Protein AF-0000000075085762 (afdb_homodimer)

Solvent-accessible surface area (backbone atoms only — not comparable to full-atom values): 64607 Å² total; per-residue (Å²): 106,66,66,58,50,53,51,48,52,53,48,61,68,58,57,70,64,73,89,69,74,92,64,74,50,58,48,59,54,50,67,50,74,72,53,46,46,66,40,65,56,67,50,30,44,41,27,90,75,15,29,37,35,34,34,31,28,39,56,43,64,72,55,98,37,72,65,52,53,49,32,52,58,53,31,68,40,61,50,31,54,60,59,47,38,36,37,41,31,42,32,41,41,76,78,38,51,82,57,89,57,84,54,64,70,58,37,50,29,50,45,49,23,55,62,26,46,79,70,47,28,38,38,41,72,70,44,78,65,50,72,46,38,16,68,57,52,52,39,50,73,76,53,60,73,78,78,54,67,70,45,50,51,50,50,50,51,51,48,50,46,50,51,45,28,52,51,8,29,50,48,36,66,73,56,74,68,59,68,95,45,69,53,47,38,28,9,47,66,60,34,48,50,59,50,64,56,74,62,79,86,52,61,65,75,62,50,46,48,38,36,54,26,22,48,48,40,51,51,50,51,52,49,45,34,43,51,36,46,44,48,58,55,44,46,61,32,68,42,59,62,52,58,34,56,48,70,65,34,57,74,46,21,58,52,55,41,34,62,48,54,58,37,47,52,42,16,49,54,28,19,53,51,36,37,52,49,53,60,51,41,73,81,35,83,63,55,76,81,49,48,66,56,55,48,50,52,50,47,38,50,47,44,56,48,50,48,50,49,49,49,38,37,34,51,49,48,60,72,73,61,52,48,76,49,25,56,58,57,43,38,54,32,17,52,32,24,50,75,44,43,71,33,56,76,67,44,42,41,34,76,50,62,44,73,61,55,40,61,87,63,52,34,51,63,19,30,51,51,54,47,45,52,54,47,50,54,51,46,45,50,46,51,37,49,39,70,74,44,65,88,48,76,62,52,57,40,52,50,32,52,50,49,22,51,48,37,22,48,46,44,15,50,51,17,51,74,71,66,34,52,47,60,65,73,59,69,28,52,52,36,42,38,55,70,46,60,86,38,60,30,50,38,67,32,69,39,25,50,68,60,45,42,23,18,32,32,47,9,34,29,50,17,50,50,53,49,49,37,62,73,69,65,59,55,58,74,72,41,90,58,22,67,59,50,48,50,49,42,67,40,30,66,58,50,52,52,47,58,28,41,44,46,62,63,51,55,76,52,76,49,59,70,56,33,9,50,45,53,25,39,55,51,41,51,51,27,49,47,52,47,48,36,50,52,35,47,56,50,70,50,80,51,72,65,48,55,61,20,39,36,71,80,27,46,45,56,26,71,30,45,66,40,26,60,62,43,30,61,60,49,40,48,52,63,60,30,48,37,66,58,61,41,61,70,47,73,66,49,31,50,33,48,19,48,26,28,51,54,52,20,52,59,56,14,47,58,45,36,36,59,39,23,52,19,47,33,46,39,52,49,52,56,47,50,56,48,54,60,66,72,96,107,66,66,59,49,53,52,47,52,53,47,60,70,59,56,71,60,72,88,67,75,91,66,75,51,58,49,59,55,51,68,51,75,72,54,46,48,66,41,65,57,69,50,29,45,40,26,90,75,15,29,37,35,34,34,32,28,38,57,43,64,72,53,98,37,70,66,52,54,49,31,51,58,52,30,67,39,62,49,30,54,59,60,47,37,36,36,41,30,42,32,40,42,75,78,38,52,83,58,88,57,83,54,63,69,58,37,48,31,51,44,50,23,56,61,26,46,79,71,47,29,37,38,40,72,69,44,79,65,49,72,47,37,15,67,57,54,52,41,50,73,75,52,60,73,78,78,53,68,69,46,50,51,50,50,50,51,51,49,49,45,51,50,44,29,51,52,8,29,50,49,36,66,73,56,73,68,60,67,96,44,68,53,47,37,28,9,47,67,60,32,48,50,60,49,66,55,74,65,79,87,52,61,66,75,61,52,46,48,38,37,55,27,21,48,48,41,53,51,50,51,52,50,44,34,42,51,35,46,46,47,56,56,45,46,61,32,65,42,59,62,52,57,33,55,48,68,65,33,58,73,45,21,60,51,56,41,34,62,49,55,57,36,45,53,44,16,49,54,29,19,53,50,36,35,52,48,54,60,50,41,72,82,34,83,64,53,76,82,47,49,66,55,55,48,49,52,49,46,38,49,47,45,55,48,50,47,52,49,47,48,39,37,34,51,50,48,62,72,73,60,51,50,77,48,26,57,57,56,42,38,55,32,17,53,31,24,50,74,43,41,70,33,55,75,66,44,40,41,36,76,50,62,43,72,62,55,41,60,89,64,52,34,51,63,20,30,52,51,57,49,45,52,51,48,51,54,50,46,47,50,48,51,37,49,41,70,72,44,64,90,49,76,59,52,59,42,52,49,30,50,50,50,23,50,48,36,22,48,48,45,16,49,49,17,49,75,70,66,32,53,48,60,64,73,58,69,26,52,52,35,42,37,56,72,44,60,87,37,60,30,49,38,68,32,68,38,25,52,67,59,46,42,23,18,31,32,48,9,34,29,50,16,50,50,53,50,49,38,61,73,68,65,60,55,59,74,70,42,91,60,23,68,59,50,48,51,50,41,68,40,29,66,58,49,51,52,48,59,29,41,43,45,62,64,51,54,75,52,75,50,59,70,56,32,10,49,45,51,24,39,55,50,42,51,51,26,49,46,51,47,49,36,50,52,34,50,56,49,70,51,83,51,72,64,48,55,61,21,39,37,72,80,26,47,45,55,27,72,28,46,64,40,26,61,62,42,31,60,60,48,42,47,52,64,60,31,47,37,66,59,59,42,61,70,48,74,64,50,31,48,34,46,19,46,26,28,50,52,53,19,52,60,58,13,48,58,43,35,34,61,39,24,51,18,47,32,46,37,52,50,53,56,48,49,56,48,54,60,65,71,97

Organism: Spodoptera litura (NCBI:txid69820)

Foldseek 3Di:
DLVVLVVVVVVVQPPDQPPDDCPDDPVLVVPQDFQEEADQPVVQLQDAFWKKWKAKKAKDALDPAPNVVVQCVQCPDLQDANSRMHIYIDRLCPQPVVDPDPDPVVSVLVSVQVVQVVRRMGIGTDTTLDMDHSVNVVCCVPPPPDADPLQVVLVVVVVVLVVLLVQLQVQCVVVVDDDPDLSVLQHLVVLVCVLQPDCPVDDVLVLLLLLVLLLLLVLLLLVLLLLLQLVLLQDFARCCVVSSVCVSRLVCLCNQLVLLVVLLVLLQLLLVVLQVVLVVCVVPPQDCVCLVVQLVLLCLQQVFLQLSLLSCLQGPLLVPFDADCSCSPSVQLNVLSVVCVVCLNVLNCLVPPVLSDNQPLSLSSSLSSVLSSVSNVLSSVVSNVCVVPVPCLCVSLVVLVVVLLVLLVVQLVVCLVVVAFDSLLNVHSNCSNSPNRPPCNCSPQVSHNSNSNSSSSSSSSLSSVLVVCVVVVDQCCPDPCNVVLLVLLSCLVSVLVCLSSCSSVLSPDRDSSSRSNCSSCSSNVNSNSSSSNSSCSSRDRDDPSSVSSSDSVSSSVSLLSSQLSSCLSSLLCNVQRNDHTHHHDDPVSSVVSSVVSNVVSSVRSSCCCSSTNSSSSSSSVVVVVVVVVVVD/DLVVLVVVVVVLQPPDQPPDDDPDDPVLVVPQDFQEEADQPVVQLQDAFWKKWWAKKAKDALDPAPNVVVQCVQCPDQQDANSRMHIYIDRLCPQPVVDPDPDNVVSVLVSVQVVQVVRRMGIGTDTTLDMDHSVNVVCCVPPPPDADPLQVVLVVVVVVLVVLLVQLQVQCVVVVDDDPDLSVLQHLVVLVCVLQPDCPVDDLLVLLLLLVLLLLLVLLLLVLLLLLQLVLLQDFARCCVVSSVCLSRLVCLCNQLVLLVVLLVLLSLLLVVLQVVLVVCVVPPQDCVCLVVQLVLLCLQQVFLQLSLLSCLQGPLLVPADADCSCSPSVQLNVLSVVCVVCLNVLCCLVPPVLSDNFPLSLSSSLSSVLSSVSNVLSSVLSNVCVVPVPCLCVSLVVLLVVLLVLLVVQLVVCLVVVAFDSLQNVHSNCSNSPNRPPCNCSPQVSHNSNSNSSSSSSSSLSSVLNVCVVVVDQLCPDPCNVVLLVLLSCLVSVLVCLSSCSSVLSPDRDSSSRSNCSSCSSNVNSNSSSSNSSCSSRDRDDPSSVSSSDSVSSSVSLLSSQLSSCLSSLLCNVQRNDHTHHHDDPVSSVVSSVVSSVVSSVRSSCCCSSTNSSSSSSSVVVVVVVVVVVD

Nearest PDB structures (foldseek):
  6nph-assembly1_A  TM=1.763E-01  e=8.786E-01  Danio rerio
  6npl-assembly1_B  TM=1.711E-01  e=2.433E+00  Danio rerio
  7mjp-assembly1_E  TM=1.391E-01  e=3.370E+00  Rattus norvegicus
  6nph-assembly1_A  TM=1.916E-01  e=1.411E+00  Danio rerio
  6npl-assembly1_B  TM=1.945E-01  e=3.857E+00  Danio rerio

Secondary structure (DSSP, 8-state):
-HHHHHHHHHHHHH------S-PPPHHHHTTSPPSEEE--HHHHHHSTT-EEEEEEEEEEESSS-HHHHHHHHHHHSTTS--TTEEEEEEEHHHHSTT----SHHHHHHHHHHHHHHTTTEEEEEEEEEEEEEHHHHHHHHHS--PPPHHHHHHHHHHHHHHHHHHHHHHHHHHHSS--S-TTGGG-HHHHHHHHH---TTS-HHHHTTHHHHHHHHHHHHHHHHHHHHHHHHHS-BS-HHHHHHHTTSGGGHHHHSGGGGHHHHHHHHHHHHHHHHHHHHHHS---GGGHHHHHHHHHHHHHHHHHHHHHHHHHTGGGS--STTHIIIIIHHHHHHHHTHHHHHTT-TTTSSTTS-SSGGGHHHHHHHHHHHHHHHHHHHHHHHHHH-TT-THHHHHHHHHHHHHHHHHHHHHHHHHT---GGGT--HHHHTTTTTT-HHIIIIITSGGGGHHHHHHHHHHHHHHHHHHHHT--GGGSTTHHHHHHHHHHHHHHHHHHHHTHHHHTT---HHHHHHHHHHHHHHHHHHHHHHHHHHHTT---HHHHHHT-TTHHHHHHTHHHHHHHHHHHHHHHHHT-SSPBPP-HHHHHHHHHHHHHHHHHHHHHHIIIIIHHHHHHHHHHHHHHHHHH-/-HHHHHHHHHHHHHS-----S-PPPHHHHTTSPPSEEE--HHHHHHSTT-EEEEEEEEEEESSS-HHHHHHHHHHHSTTS--TTEEEEEEEHHHHSTT----SHHHHHHHHHHHHHHTTTEEEEEEEEEEEEEHHHHHHHHHS--PPPHHHHHHHHHHHHHHHHHHHHHHHHHHHSS--S-TTGGG-HHHHHHHHH---TTS-HHHHTTHHHHHHHHHHHHHHHHHHHHHHHHHS-BS-HHHHHHHTTSGGGHHHHTGGGGHHHHHHHHHHHHHHHHHHHHHHS---GGGHHHHHHHHHHHHHHHHHHHHHHHHHTGGGS--STTHIIIIIHHHHHHHHTHHHHHTT-TTTSSTTS-SSGGGHHHHHHHHHHHHHHHHHHHHHHHHHH-TT-THHHHHHHHHHHHHHHHHHHHHHHHHT---GGGT--HHHHTTTTTT-HHIIIIITSGGGGHHHHHHHHHHHHHHHHHHHHT--GGGSTTHHHHHHHHHHHHHHHHHHHHTHHHHTT---HHHHHHHHHHHHHHHHHHHHHHHHHHHTT---HHHHHHT-TTHHHHHHTHHHHHHHHHHHHHHHHHT-SSPBPP-HHHHHHHHHHHHHHHHHHHHHHIIIIIHHHHHHHHHHHHHHHHHH-

Sequence (1264 aa):
MTRRVLSALLLLLTTSAPALARDVTDAEYARFPRLYHLDDYSSCLAREGGLYCLGSFHLAPLADNTLYSMLEEYSKEPHHFNRTQLHRGYCVSSRCGALGERNVSRRFERCAAQWARRRGLRAALARLHYCRSHAQHVARGRSPEPLDIPQRLFLYVLAGLLALNVLGTAYDVVTDDPKKNWLSSWSMRSNWRRLTATHEDGDPRLSSLSPVQGLRVLLMVLTMATHSACIQVMLYVYNPRWIEQISRHPILMLFLNGTSVVQIFVMLSNFLLGYNLLLYVKDHKPSFSLLPYIIIKRIARISPVYLVVVGYAATWWPRSGAGPLWVAFTGAESAACRRKFWTHVLFVNNLVDPGDICLVQTWFPAVDTQLHVVSAALCLWLARQRARRPARPARAARLLALLAAAASALVGGLAYIFRWESIVYYAYPKNLNTMYKDIPSFSWLYQAPWGSLAACLIGLLLAFVHFEIQESGVKVTSLKWAPWLRRLYSASPALIVSWILAGTWLRGYSEPWFTALYVALERPVLSLLAAGMLLGMINGFEGCLKHVLAWRGWRAMGRMSLSVLMVHWCINVNIAASRLQPTTASLLSVVVDAVATSFCSYMVAVPLTIMVEMPVQRVVTSLIVNRVTKQSMTRRVLSALLLLLTTSAPALARDVTDAEYARFPRLYHLDDYSSCLAREGGLYCLGSFHLAPLADNTLYSMLEEYSKEPHHFNRTQLHRGYCVSSRCGALGERNVSRRFERCAAQWARRRGLRAALARLHYCRSHAQHVARGRSPEPLDIPQRLFLYVLAGLLALNVLGTAYDVVTDDPKKNWLSSWSMRSNWRRLTATHEDGDPRLSSLSPVQGLRVLLMVLTMATHSACIQVMLYVYNPRWIEQISRHPILMLFLNGTSVVQIFVMLSNFLLGYNLLLYVKDHKPSFSLLPYIIIKRIARISPVYLVVVGYAATWWPRSGAGPLWVAFTGAESAACRRKFWTHVLFVNNLVDPGDICLVQTWFPAVDTQLHVVSAALCLWLARQRARRPARPARAARLLALLAAAASALVGGLAYIFRWESIVYYAYPKNLNTMYKDIPSFSWLYQAPWGSLAACLIGLLLAFVHFEIQESGVKVTSLKWAPWLRRLYSASPALIVSWILAGTWLRGYSEPWFTALYVALERPVLSLLAAGMLLGMINGFEGCLKHVLAWRGWRAMGRMSLSVLMVHWCINVNIAASRLQPTTASLLSVVVDAVATSFCSYMVAVPLTIMVEMPVQRVVTSLIVNRVTKQS

pLDDT: mean 90.11, std 11.72, range [32.22, 98.62]

InterPro domains:
  IPR052728 Oxygen and lipid transport regulator [PTHR11161] (34-630)

Radius of gyration: 33.01 Å; Cα contacts (8 Å, |Δi|>4): 1784; chains: 2; bounding box: 83×89×75 Å

Structure (mmCIF, N/CA/C/O backbone):
data_AF-0000000075085762-model_v1
#
loop_
_entity.id
_entity.type
_entity.pdbx_description
1 polymer 'O-acyltransferase like protein-like'
#
loop_
_atom_site.group_PDB
_atom_site.id
_atom_site.type_symbol
_atom_site.label_atom_id
_atom_site.label_alt_id
_atom_site.label_comp_id
_atom_site.label_asym_id
_atom_site.label_entity_id
_atom_site.label_seq_id
_atom_site.pdbx_PDB_ins_code
_atom_site.Cartn_x
_atom_site.Cartn_y
_atom_site.Cartn_z
_atom_site.occupancy
_atom_site.B_iso_or_equiv
_atom_site.auth_seq_id
_atom_site.auth_comp_id
_atom_site.auth_asym_id
_atom_site.auth_atom_id
_atom_site.pdbx_PDB_model_num
ATOM 1 N N . MET A 1 1 ? -5.938 1.459 35.219 1 32.22 1 MET A N 1
ATOM 2 C CA . MET A 1 1 ? -7.004 0.732 34.531 1 32.22 1 MET A CA 1
ATOM 3 C C . MET A 1 1 ? -6.73 0.624 33.031 1 32.22 1 MET A C 1
ATOM 5 O O . MET A 1 1 ? -6.906 -0.441 32.438 1 32.22 1 MET A O 1
ATOM 9 N N . THR A 1 2 ? -6.176 1.68 32.531 1 37.25 2 THR A N 1
ATOM 10 C CA . THR A 1 2 ? -5.863 1.665 31.109 1 37.25 2 THR A CA 1
ATOM 11 C C . THR A 1 2 ? -4.75 0.663 30.812 1 37.25 2 THR A C 1
ATOM 13 O O . THR A 1 2 ? -4.793 -0.034 29.797 1 37.25 2 THR A O 1
ATOM 16 N N . ARG A 1 3 ? -3.838 0.579 31.719 1 44.25 3 ARG A N 1
ATOM 17 C CA . ARG A 1 3 ? -2.73 -0.355 31.547 1 44.25 3 ARG A CA 1
ATOM 18 C C . ARG A 1 3 ? -3.223 -1.799 31.562 1 44.25 3 ARG A C 1
ATOM 20 O O . ARG A 1 3 ? -2.717 -2.648 30.828 1 44.25 3 ARG A O 1
ATOM 27 N N . ARG A 1 4 ? -4.145 -2.006 32.5 1 44.69 4 ARG A N 1
ATOM 28 C CA . ARG A 1 4 ? -4.633 -3.369 32.656 1 44.69 4 ARG A CA 1
ATOM 29 C C . ARG A 1 4 ? -5.48 -3.805 31.469 1 44.69 4 ARG A C 1
ATOM 31 O O . ARG A 1 4 ? -5.465 -4.977 31.094 1 44.69 4 ARG A O 1
ATOM 38 N N . VAL A 1 5 ? -6.039 -2.861 30.906 1 44.41 5 VAL A N 1
ATOM 39 C CA . VAL A 1 5 ? -6.898 -3.191 29.781 1 44.41 5 VAL A CA 1
ATOM 40 C C . VAL A 1 5 ? -6.047 -3.506 28.547 1 44.41 5 VAL A C 1
ATOM 42 O O . VAL A 1 5 ? -6.316 -4.473 27.828 1 44.41 5 VAL A O 1
ATOM 45 N N . LEU A 1 6 ? -4.977 -2.793 28.359 1 44.12 6 LEU A N 1
ATOM 46 C CA . LEU A 1 6 ? -4.102 -3.064 27.234 1 44.12 6 LEU A CA 1
ATOM 47 C C . LEU A 1 6 ? -3.406 -4.41 27.391 1 44.12 6 LEU A C 1
ATOM 49 O O . LEU A 1 6 ? -3.268 -5.16 26.422 1 44.12 6 LEU A O 1
ATOM 53 N N . SER A 1 7 ? -2.98 -4.715 28.609 1 44.16 7 SER A N 1
ATOM 54 C CA . SER A 1 7 ? -2.361 -6.012 28.859 1 44.16 7 SER A CA 1
ATOM 55 C C . SER A 1 7 ? -3.352 -7.148 28.656 1 44.16 7 SER A C 1
ATOM 57 O O . SER A 1 7 ? -2.992 -8.203 28.125 1 44.16 7 SER A O 1
ATOM 59 N N . ALA A 1 8 ? -4.57 -6.906 29.031 1 44.94 8 ALA A N 1
ATOM 60 C CA . ALA A 1 8 ? -5.586 -7.941 28.828 1 44.94 8 ALA A CA 1
ATOM 61 C C . ALA A 1 8 ? -5.887 -8.133 27.344 1 44.94 8 ALA A C 1
ATOM 63 O O . ALA A 1 8 ? -6.086 -9.258 26.891 1 44.94 8 ALA A O 1
ATOM 64 N N . LEU A 1 9 ? -5.836 -7.094 26.688 1 45 9 LEU A N 1
ATOM 65 C CA . LEU A 1 9 ? -6.047 -7.18 25.234 1 45 9 LEU A CA 1
ATOM 66 C C . LEU A 1 9 ? -4.902 -7.934 24.562 1 45 9 LEU A C 1
ATOM 68 O O . LEU A 1 9 ? -5.133 -8.75 23.672 1 45 9 LEU A O 1
ATOM 72 N N . LEU A 1 10 ? -3.715 -7.688 25.031 1 45.5 10 LEU A N 1
ATOM 73 C CA . LEU A 1 10 ? -2.568 -8.422 24.516 1 45.5 10 LEU A CA 1
ATOM 74 C C . LEU A 1 10 ? -2.652 -9.898 24.891 1 45.5 10 LEU A C 1
ATOM 76 O O . LEU A 1 10 ? -2.307 -10.773 24.094 1 45.5 10 LEU A O 1
ATOM 80 N N . LEU A 1 11 ? -3.107 -10.133 26.062 1 44.19 11 LEU A N 1
ATOM 81 C CA . LEU A 1 11 ? -3.254 -11.523 26.484 1 44.19 11 LEU A CA 1
ATOM 82 C C . LEU A 1 11 ? -4.328 -12.234 25.672 1 44.19 11 LEU A C 1
ATOM 84 O O . LEU A 1 11 ? -4.199 -13.422 25.359 1 44.19 11 LEU A O 1
ATOM 88 N N . LEU A 1 12 ? -5.359 -11.539 25.453 1 44.88 12 LEU A N 1
ATOM 89 C CA . LEU A 1 12 ? -6.422 -12.148 24.672 1 44.88 12 LEU A CA 1
ATOM 90 C C . LEU A 1 12 ? -5.938 -12.469 23.266 1 44.88 12 LEU A C 1
ATOM 92 O O . LEU A 1 12 ? -6.418 -13.422 22.641 1 44.88 12 LEU A O 1
ATOM 96 N N . LEU A 1 13 ? -5.051 -11.688 22.828 1 45.34 13 LEU A N 1
ATOM 97 C CA . LEU A 1 13 ? -4.488 -11.977 21.516 1 45.34 13 LEU A CA 1
ATOM 98 C C . LEU A 1 13 ? -3.645 -13.242 21.547 1 45.34 13 LEU A C 1
ATOM 100 O O . LEU A 1 13 ? -3.383 -13.852 20.5 1 45.34 13 LEU A O 1
ATOM 104 N N . THR A 1 14 ? -3.086 -13.492 22.734 1 43 14 THR A N 1
ATOM 105 C CA . THR A 1 14 ? -2.213 -14.656 22.812 1 43 14 THR A CA 1
ATOM 106 C C . THR A 1 14 ? -3.018 -15.922 23.094 1 43 14 THR A C 1
ATOM 108 O O . THR A 1 14 ? -2.449 -17 23.297 1 43 14 THR A O 1
ATOM 111 N N . THR A 1 15 ? -4.203 -15.789 23.547 1 42.5 15 THR A N 1
ATOM 112 C CA . THR A 1 15 ? -4.809 -17.078 23.859 1 42.5 15 THR A CA 1
ATOM 113 C C . THR A 1 15 ? -4.863 -17.969 22.609 1 42.5 15 THR A C 1
ATOM 115 O O . THR A 1 15 ? -5.301 -17.531 21.547 1 42.5 15 THR A O 1
ATOM 118 N N . SER A 1 16 ? -4.035 -18.922 22.688 1 43.09 16 SER A N 1
ATOM 119 C CA . SER A 1 16 ? -3.936 -20 21.719 1 43.09 16 SER A CA 1
ATOM 120 C C . SER A 1 16 ? -5.305 -20.594 21.406 1 43.09 16 SER A C 1
ATOM 122 O O . SER A 1 16 ? -6.148 -20.719 22.297 1 43.09 16 SER A O 1
ATOM 124 N N . ALA A 1 17 ? -5.746 -20.609 20.188 1 43.66 17 ALA A N 1
ATOM 125 C CA . ALA A 1 17 ? -6.914 -21.281 19.625 1 43.66 17 ALA A CA 1
ATOM 126 C C . ALA A 1 17 ? -7.121 -22.656 20.25 1 43.66 17 ALA A C 1
ATOM 128 O O . ALA A 1 17 ? -6.156 -23.375 20.5 1 43.66 17 ALA A O 1
ATOM 129 N N . PRO A 1 18 ? -8.203 -22.844 20.984 1 39.5 18 PRO A N 1
ATOM 130 C CA . PRO A 1 18 ? -8.438 -24.219 21.453 1 39.5 18 PRO A CA 1
ATOM 131 C C . PRO A 1 18 ? -8.031 -25.266 20.422 1 39.5 18 PRO A C 1
ATOM 133 O O . PRO A 1 18 ? -8.016 -24.984 19.219 1 39.5 18 PRO A O 1
ATOM 136 N N . ALA A 1 19 ? -7.379 -26.359 20.984 1 41.16 19 ALA A N 1
ATOM 137 C CA . ALA A 1 19 ? -7.043 -27.578 20.25 1 41.16 19 ALA A CA 1
ATOM 138 C C . ALA A 1 19 ? -8.188 -28 19.344 1 41.16 19 ALA A C 1
ATOM 140 O O . ALA A 1 19 ? -9.25 -28.422 19.828 1 41.16 19 ALA A O 1
ATOM 141 N N . LEU A 1 20 ? -8.5 -27.359 18.266 1 42.94 20 LEU A N 1
ATOM 142 C CA . LEU A 1 20 ? -9.461 -27.672 17.219 1 42.94 20 LEU A CA 1
ATOM 143 C C . LEU A 1 20 ? -9.555 -29.172 17 1 42.94 20 LEU A C 1
ATOM 145 O O . LEU A 1 20 ? -8.602 -29.906 17.266 1 42.94 20 LEU A O 1
ATOM 149 N N . ALA A 1 21 ? -10.82 -29.656 16.672 1 44.72 21 ALA A N 1
ATOM 150 C CA . ALA A 1 21 ? -11.297 -30.906 16.125 1 44.72 21 ALA A CA 1
ATOM 151 C C . ALA A 1 21 ? -10.266 -31.531 15.18 1 44.72 21 ALA A C 1
ATOM 153 O O . ALA A 1 21 ? -9.406 -30.828 14.641 1 44.72 21 ALA A O 1
ATOM 154 N N . ARG A 1 22 ? -10.266 -32.812 14.938 1 53.59 22 ARG A N 1
ATOM 155 C CA . ARG A 1 22 ? -9.422 -33.719 14.172 1 53.59 22 ARG A CA 1
ATOM 156 C C . ARG A 1 22 ? -9.18 -33.188 12.766 1 53.59 22 ARG A C 1
ATOM 158 O O . ARG A 1 22 ? -10.07 -33.25 11.906 1 53.59 22 ARG A O 1
ATOM 165 N N . ASP A 1 23 ? -8.492 -32.031 12.539 1 69.62 23 ASP A N 1
ATOM 166 C CA . ASP A 1 23 ? -8.039 -31.703 11.188 1 69.62 23 ASP A CA 1
ATOM 167 C C . ASP A 1 23 ? -7.199 -32.812 10.594 1 69.62 23 ASP A C 1
ATOM 169 O O . ASP A 1 23 ? -6.711 -33.688 11.312 1 69.62 23 ASP A O 1
ATOM 173 N N . VAL A 1 24 ? -7.438 -32.938 9.336 1 84.12 24 VAL A N 1
ATOM 174 C CA . VAL A 1 24 ? -6.625 -33.938 8.641 1 84.12 24 VAL A CA 1
ATOM 175 C C . VAL A 1 24 ? -5.145 -33.594 8.805 1 84.12 24 VAL A C 1
ATOM 177 O O . VAL A 1 24 ? -4.789 -32.438 9.047 1 84.12 24 VAL A O 1
ATOM 180 N N . THR A 1 25 ? -4.363 -34.594 8.844 1 85.94 25 THR A N 1
ATOM 181 C CA . THR A 1 25 ? -2.918 -34.375 8.914 1 85.94 25 THR A CA 1
ATOM 182 C C . THR A 1 25 ? -2.408 -33.688 7.656 1 85.94 25 THR A C 1
ATOM 184 O O . THR A 1 25 ? -3.119 -33.594 6.652 1 85.94 25 THR A O 1
ATOM 187 N N . ASP A 1 26 ? -1.279 -33.188 7.715 1 86.94 26 ASP A N 1
ATOM 188 C CA . ASP A 1 26 ? -0.66 -32.531 6.566 1 86.94 26 ASP A CA 1
ATOM 189 C C . ASP A 1 26 ? -0.515 -33.5 5.395 1 86.94 26 ASP A C 1
ATOM 191 O O . ASP A 1 26 ? -0.695 -33.094 4.238 1 86.94 26 ASP A O 1
ATOM 195 N N . ALA A 1 27 ? -0.233 -34.719 5.727 1 86.44 27 ALA A N 1
ATOM 196 C CA . ALA A 1 27 ? -0.051 -35.719 4.691 1 86.44 27 ALA A CA 1
ATOM 197 C C . ALA A 1 27 ? -1.372 -36.062 3.996 1 86.44 27 ALA A C 1
ATOM 199 O O . ALA A 1 27 ? -1.413 -36.219 2.775 1 86.44 27 ALA A O 1
ATOM 200 N N . GLU A 1 28 ? -2.359 -36.125 4.754 1 89.5 28 GLU A N 1
ATOM 201 C CA . GLU A 1 28 ? -3.682 -36.375 4.188 1 89.5 28 GLU A CA 1
ATOM 202 C C . GLU A 1 28 ? -4.152 -35.219 3.332 1 89.5 28 GLU A C 1
ATOM 204 O O . GLU A 1 28 ? -4.703 -35.406 2.248 1 89.5 28 GLU A O 1
ATOM 209 N N . TYR A 1 29 ? -3.945 -34.062 3.84 1 91.88 29 TYR A N 1
ATOM 210 C CA . TYR A 1 29 ? -4.367 -32.875 3.105 1 91.88 29 TYR A CA 1
ATOM 211 C C . TYR A 1 29 ? -3.65 -32.781 1.763 1 91.88 29 TYR A C 1
ATOM 213 O O . TYR A 1 29 ? -4.234 -32.312 0.772 1 91.88 29 TYR A O 1
ATOM 221 N N . ALA A 1 30 ? -2.436 -33.188 1.771 1 89.06 30 ALA A N 1
ATOM 222 C CA . ALA A 1 30 ? -1.622 -33.094 0.561 1 89.06 30 ALA A CA 1
ATOM 223 C C . ALA A 1 30 ? -2.145 -34.031 -0.526 1 89.06 30 ALA A C 1
ATOM 225 O O . ALA A 1 30 ? -1.809 -33.875 -1.702 1 89.06 30 ALA A O 1
ATOM 226 N N . ARG A 1 31 ? -2.969 -34.969 -0.15 1 88.31 31 ARG A N 1
ATOM 227 C CA . ARG A 1 31 ? -3.535 -35.906 -1.121 1 88.31 31 ARG A CA 1
ATOM 228 C C . ARG A 1 31 ? -4.746 -35.281 -1.818 1 88.31 31 ARG A C 1
ATOM 230 O O . ARG A 1 31 ? -5.184 -35.781 -2.859 1 88.31 31 ARG A O 1
ATOM 237 N N . PHE A 1 32 ? -5.297 -34.281 -1.203 1 93.75 32 PHE A N 1
ATOM 238 C CA . PHE A 1 32 ? -6.453 -33.625 -1.812 1 93.75 32 PHE A CA 1
ATOM 239 C C . PHE A 1 32 ? -6.074 -32.969 -3.139 1 93.75 32 PHE A C 1
ATOM 241 O O . PHE A 1 32 ? -4.984 -32.438 -3.273 1 93.75 32 PHE A O 1
ATOM 248 N N . PRO A 1 33 ? -6.969 -33.125 -4.078 1 93.31 33 PRO A N 1
ATOM 249 C CA . PRO A 1 33 ? -6.727 -32.312 -5.27 1 93.31 33 PRO A CA 1
ATOM 250 C C . PRO A 1 33 ? -6.715 -30.797 -4.969 1 93.31 33 PRO A C 1
ATOM 252 O O . PRO A 1 33 ? -7.41 -30.344 -4.059 1 93.31 33 PRO A O 1
ATOM 255 N N . ARG A 1 34 ? -5.988 -30.109 -5.77 1 93.25 34 ARG A N 1
ATOM 256 C CA . ARG A 1 34 ? -5.988 -28.656 -5.613 1 93.25 34 ARG A CA 1
ATOM 257 C C . ARG A 1 34 ? -7.387 -28.094 -5.816 1 93.25 34 ARG A C 1
ATOM 259 O O . ARG A 1 34 ? -8.055 -28.406 -6.801 1 93.25 34 ARG A O 1
ATOM 266 N N . LEU A 1 35 ? -7.758 -27.266 -4.914 1 95.81 35 LEU A N 1
ATOM 267 C CA . LEU A 1 35 ? -9.086 -26.672 -5.004 1 95.81 35 LEU A CA 1
ATOM 268 C C . LEU A 1 35 ? -9.203 -25.781 -6.23 1 95.81 35 LEU A C 1
ATOM 270 O O . LEU A 1 35 ? -10.211 -25.828 -6.945 1 95.81 35 LEU A O 1
ATOM 274 N N . TYR A 1 36 ? -8.195 -24.922 -6.434 1 96.12 36 TYR A N 1
ATOM 275 C CA . TYR A 1 36 ? -8.133 -24 -7.559 1 96.12 36 TYR A CA 1
ATOM 276 C C . TYR A 1 36 ? -6.93 -24.297 -8.445 1 96.12 36 TYR A C 1
ATOM 278 O O . TYR A 1 36 ? -5.824 -24.516 -7.945 1 96.12 36 TYR A O 1
ATOM 286 N N . HIS A 1 37 ? -7.113 -24.359 -9.727 1 95.5 37 HIS A N 1
ATOM 287 C CA . HIS A 1 37 ? -6.016 -24.547 -10.664 1 95.5 37 HIS A CA 1
ATOM 288 C C . HIS A 1 37 ? -6.234 -23.734 -11.938 1 95.5 37 HIS A C 1
ATOM 290 O O . HIS A 1 37 ? -7.34 -23.719 -12.492 1 95.5 37 HIS A O 1
ATOM 296 N N . LEU A 1 38 ? -5.254 -23.047 -12.344 1 95.19 38 LEU A N 1
ATOM 297 C CA . LEU A 1 38 ? -5.27 -22.297 -13.586 1 95.19 38 LEU A CA 1
ATOM 298 C C . LEU A 1 38 ? -4.094 -22.688 -14.477 1 95.19 38 LEU A C 1
ATOM 300 O O . LEU A 1 38 ? -2.941 -22.641 -14.039 1 95.19 38 LEU A O 1
ATOM 304 N N . ASP A 1 39 ? -4.461 -23.141 -15.695 1 95.06 39 ASP A N 1
ATOM 305 C CA . ASP A 1 39 ? -3.408 -23.297 -16.688 1 95.06 39 ASP A CA 1
ATOM 306 C C . ASP A 1 39 ? -2.891 -21.953 -17.172 1 95.06 39 ASP A C 1
ATOM 308 O O . ASP A 1 39 ? -3.393 -20.906 -16.766 1 95.06 39 ASP A O 1
ATOM 312 N N . ASP A 1 40 ? -1.842 -22.016 -17.984 1 92.12 40 ASP A N 1
ATOM 313 C CA . ASP A 1 40 ? -1.248 -20.781 -18.484 1 92.12 40 ASP A CA 1
ATOM 314 C C . ASP A 1 40 ? -2.188 -20.078 -19.469 1 92.12 40 ASP A C 1
ATOM 316 O O . ASP A 1 40 ? -2.229 -20.438 -20.656 1 92.12 40 ASP A O 1
ATOM 320 N N . TYR A 1 41 ? -2.799 -19.047 -19.016 1 93.19 41 TYR A N 1
ATOM 321 C CA . TYR A 1 41 ? -3.826 -18.328 -19.75 1 93.19 41 TYR A CA 1
ATOM 322 C C . TYR A 1 41 ? -3.234 -17.641 -20.969 1 93.19 41 TYR A C 1
ATOM 324 O O . TYR A 1 41 ? -3.746 -17.781 -22.078 1 93.19 41 TYR A O 1
ATOM 332 N N . SER A 1 42 ? -2.166 -16.922 -20.828 1 89.62 42 SER A N 1
ATOM 333 C CA . SER A 1 42 ? -1.555 -16.109 -21.891 1 89.62 42 SER A CA 1
ATOM 334 C C . SER A 1 42 ? -0.979 -17 -22.984 1 89.62 42 SER A C 1
ATOM 336 O O . SER A 1 42 ? -1.183 -16.734 -24.172 1 89.62 42 SER A O 1
ATOM 338 N N . SER A 1 43 ? -0.28 -18.031 -22.609 1 90.69 43 SER A N 1
ATOM 339 C CA . SER A 1 43 ? 0.313 -18.938 -23.594 1 90.69 43 SER A CA 1
ATOM 340 C C . SER A 1 43 ? -0.761 -19.688 -24.375 1 90.69 43 SER A C 1
ATOM 342 O O . SER A 1 43 ? -0.591 -19.953 -25.562 1 90.69 43 SER A O 1
ATOM 344 N N . CYS A 1 44 ? -1.816 -20.016 -23.672 1 94.25 44 CYS A N 1
ATOM 345 C CA . CYS A 1 44 ? -2.912 -20.734 -24.312 1 94.25 44 CYS A CA 1
ATOM 346 C C . CYS A 1 44 ? -3.539 -19.906 -25.422 1 94.25 44 CYS A C 1
ATOM 348 O O . CYS A 1 44 ? -3.723 -20.375 -26.547 1 94.25 44 CYS A O 1
ATOM 350 N N . LEU A 1 45 ? -3.791 -18.672 -25.156 1 93.81 45 LEU A N 1
ATOM 351 C CA . LEU A 1 45 ? -4.535 -17.828 -26.078 1 93.81 45 LEU A CA 1
ATOM 352 C C . LEU A 1 45 ? -3.604 -17.219 -27.125 1 93.81 45 LEU A C 1
ATOM 354 O O . LEU A 1 45 ? -4.062 -16.641 -28.109 1 93.81 45 LEU A O 1
ATOM 358 N N . ALA A 1 46 ? -2.295 -17.359 -26.938 1 91.12 46 ALA A N 1
ATOM 359 C CA . ALA A 1 46 ? -1.32 -16.859 -27.906 1 91.12 46 ALA A CA 1
ATOM 360 C C . ALA A 1 46 ? -1.183 -17.828 -29.078 1 91.12 46 ALA A C 1
ATOM 362 O O . ALA A 1 46 ? -0.749 -17.438 -30.172 1 91.12 46 ALA A O 1
ATOM 363 N N . ARG A 1 47 ? -1.552 -19.094 -28.906 1 91.19 47 ARG A N 1
ATOM 364 C CA . ARG A 1 47 ? -1.394 -20.141 -29.922 1 91.19 47 ARG A CA 1
ATOM 365 C C . ARG A 1 47 ? -2.619 -20.203 -30.828 1 91.19 47 ARG A C 1
ATOM 367 O O . ARG A 1 47 ? -3.75 -20.062 -30.359 1 91.19 47 ARG A O 1
ATOM 374 N N . GLU A 1 48 ? -2.279 -20.484 -32.062 1 91.31 48 GLU A N 1
ATOM 375 C CA . GLU A 1 48 ? -3.385 -20.656 -33 1 91.31 48 GLU A CA 1
ATOM 376 C C . GLU A 1 48 ? -4.219 -21.891 -32.625 1 91.31 48 GLU A C 1
ATOM 378 O O . GLU A 1 48 ? -3.674 -22.969 -32.406 1 91.31 48 GLU A O 1
ATOM 383 N N . GLY A 1 49 ? -5.457 -21.719 -32.469 1 91.12 49 GLY A N 1
ATOM 384 C CA . GLY A 1 49 ? -6.363 -22.781 -32.094 1 91.12 49 GLY A CA 1
ATOM 385 C C . GLY A 1 49 ? -6.527 -22.938 -30.594 1 91.12 49 GLY A C 1
ATOM 386 O O . GLY A 1 49 ? -7.215 -23.844 -30.125 1 91.12 49 GLY A O 1
ATOM 387 N N . GLY A 1 50 ? -5.887 -22.062 -29.891 1 94.62 50 GLY A N 1
ATOM 388 C CA . GLY A 1 50 ? -5.984 -22.109 -28.453 1 94.62 50 GLY A CA 1
ATOM 389 C C . GLY A 1 50 ? -7.395 -21.891 -27.938 1 94.62 50 GLY A C 1
ATOM 390 O O . GLY A 1 50 ? -8.148 -21.094 -28.5 1 94.62 50 GLY A O 1
ATOM 391 N N . LEU A 1 51 ? -7.816 -22.641 -26.938 1 96.25 51 LEU A N 1
ATOM 392 C CA . LEU A 1 51 ? -9.117 -22.531 -26.281 1 96.25 51 LEU A CA 1
ATOM 393 C C . LEU A 1 51 ? -8.969 -22.641 -24.766 1 96.25 51 LEU A C 1
ATOM 395 O O . LEU A 1 51 ? -8.516 -23.656 -24.25 1 96.25 51 LEU A O 1
ATOM 399 N N . TYR A 1 52 ? -9.258 -21.531 -24.125 1 96.69 52 TYR A N 1
ATOM 400 C CA . TYR A 1 52 ? -9.18 -21.484 -22.672 1 96.69 52 TYR A CA 1
ATOM 401 C C . TYR A 1 52 ? -10.57 -21.422 -22.047 1 96.69 52 TYR A C 1
ATOM 403 O O . TYR A 1 52 ? -11.406 -20.625 -22.453 1 96.69 52 TYR A O 1
ATOM 411 N N . CYS A 1 53 ? -10.828 -22.281 -21.062 1 97.75 53 CYS A N 1
ATOM 412 C CA . CYS A 1 53 ? -12.125 -22.312 -20.406 1 97.75 53 CYS A CA 1
ATOM 413 C C . CYS A 1 53 ? -11.961 -22.25 -18.891 1 97.75 53 CYS A C 1
ATOM 415 O O . CYS A 1 53 ? -10.992 -22.781 -18.344 1 97.75 53 CYS A O 1
ATOM 417 N N . LEU A 1 54 ? -12.836 -21.578 -18.25 1 97.38 54 LEU A N 1
ATOM 418 C CA . LEU A 1 54 ? -12.898 -21.484 -16.797 1 97.38 54 LEU A CA 1
ATOM 419 C C . LEU A 1 54 ? -14.242 -21.969 -16.281 1 97.38 54 LEU A C 1
ATOM 421 O O . LEU A 1 54 ? -15.289 -21.594 -16.797 1 97.38 54 LEU A O 1
ATOM 425 N N . GLY A 1 55 ? -14.227 -22.875 -15.297 1 97 55 GLY A N 1
ATOM 426 C CA . GLY A 1 55 ? -15.477 -23.375 -14.734 1 97 55 GLY A CA 1
ATOM 427 C C . GLY A 1 55 ? -15.281 -24.141 -13.438 1 97 55 GLY A C 1
ATOM 428 O O . GLY A 1 55 ? -14.172 -24.203 -12.914 1 97 55 GLY A O 1
ATOM 429 N N . SER A 1 56 ? -16.375 -24.547 -12.82 1 96.56 56 SER A N 1
ATOM 430 C CA . SER A 1 56 ? -16.422 -25.328 -11.594 1 96.56 56 SER A CA 1
ATOM 431 C C . SER A 1 56 ? -17 -26.719 -11.852 1 96.56 56 SER A C 1
ATOM 433 O O . SER A 1 56 ? -17.891 -26.891 -12.688 1 96.56 56 SER A O 1
ATOM 435 N N . PHE A 1 57 ? -16.5 -27.719 -11.125 1 97.94 57 PHE A N 1
ATOM 436 C CA . PHE A 1 57 ? -16.875 -29.094 -11.352 1 97.94 57 PHE A CA 1
ATOM 437 C C . PHE A 1 57 ? -17.312 -29.766 -10.047 1 97.94 57 PHE A C 1
ATOM 439 O O . PHE A 1 57 ? -16.703 -29.531 -9 1 97.94 57 PHE A O 1
ATOM 446 N N . HIS A 1 58 ? -18.328 -30.531 -10.125 1 97.5 58 HIS A N 1
ATOM 447 C CA . HIS A 1 58 ? -18.734 -31.391 -9.023 1 97.5 58 HIS A CA 1
ATOM 448 C C . HIS A 1 58 ? -18.047 -32.75 -9.109 1 97.5 58 HIS A C 1
ATOM 450 O O . HIS A 1 58 ? -17.969 -33.344 -10.188 1 97.5 58 HIS A O 1
ATOM 456 N N . LEU A 1 59 ? -17.562 -33.156 -8.008 1 97.12 59 LEU A N 1
ATOM 457 C CA . LEU A 1 59 ? -16.906 -34.469 -7.945 1 97.12 59 LEU A CA 1
ATOM 458 C C . LEU A 1 59 ? -17.859 -35.531 -7.375 1 97.12 59 LEU A C 1
ATOM 460 O O . LEU A 1 59 ? -18.672 -35.219 -6.496 1 97.12 59 LEU A O 1
ATOM 464 N N . ALA A 1 60 ? -17.859 -36.656 -7.922 1 96.12 60 ALA A N 1
ATOM 465 C CA . ALA A 1 60 ? -18.578 -37.844 -7.426 1 96.12 60 ALA A CA 1
ATOM 466 C C . ALA A 1 60 ? -17.688 -39.094 -7.512 1 96.12 60 ALA A C 1
ATOM 468 O O . ALA A 1 60 ? -16.75 -39.125 -8.312 1 96.12 60 ALA A O 1
ATOM 469 N N . PRO A 1 61 ? -17.922 -39.938 -6.605 1 94.44 61 PRO A N 1
ATOM 470 C CA . PRO A 1 61 ? -17.109 -41.156 -6.664 1 94.44 61 PRO A CA 1
ATOM 471 C C . PRO A 1 61 ? -17.562 -42.125 -7.777 1 94.44 61 PRO A C 1
ATOM 473 O O . PRO A 1 61 ? -18.75 -42.188 -8.086 1 94.44 61 PRO A O 1
ATOM 476 N N . LEU A 1 62 ? -16.672 -42.781 -8.523 1 91.75 62 LEU A N 1
ATOM 477 C CA . LEU A 1 62 ? -17 -43.844 -9.477 1 91.75 62 LEU A CA 1
ATOM 478 C C . LEU A 1 62 ? -17.266 -45.156 -8.758 1 91.75 62 LEU A C 1
ATOM 480 O O . LEU A 1 62 ? -18.094 -45.938 -9.203 1 91.75 62 LEU A O 1
ATOM 484 N N . ALA A 1 63 ? -16.516 -45.531 -7.738 1 87.75 63 ALA A N 1
ATOM 485 C CA . ALA A 1 63 ? -16.688 -46.656 -6.82 1 87.75 63 ALA A CA 1
ATOM 486 C C . ALA A 1 63 ? -16.359 -46.25 -5.391 1 87.75 63 ALA A C 1
ATOM 488 O O . ALA A 1 63 ? -16.312 -45.062 -5.062 1 87.75 63 ALA A O 1
ATOM 489 N N . ASP A 1 64 ? -16.359 -47.219 -4.594 1 86.56 64 ASP A N 1
ATOM 490 C CA . ASP A 1 64 ? -15.906 -46.906 -3.242 1 86.56 64 ASP A CA 1
ATOM 491 C C . ASP A 1 64 ? -14.492 -46.312 -3.256 1 86.56 64 ASP A C 1
ATOM 493 O O . ASP A 1 64 ? -13.531 -47 -3.607 1 86.56 64 ASP A O 1
ATOM 497 N N . ASN A 1 65 ? -14.508 -45 -3.162 1 91.19 65 ASN A N 1
ATOM 498 C CA . ASN A 1 65 ? -13.258 -44.25 -3.221 1 91.19 65 ASN A CA 1
ATOM 499 C C . ASN A 1 65 ? -12.938 -43.594 -1.882 1 91.19 65 ASN A C 1
ATOM 501 O O . ASN A 1 65 ? -13.664 -42.719 -1.433 1 91.19 65 ASN A O 1
ATOM 505 N N . THR A 1 66 ? -11.867 -44 -1.271 1 91.62 66 THR A N 1
ATOM 506 C CA . THR A 1 66 ? -11.445 -43.5 0.034 1 91.62 66 THR A CA 1
ATOM 507 C C . THR A 1 66 ? -11.141 -42 -0.031 1 91.62 66 THR A C 1
ATOM 509 O O . THR A 1 66 ? -11.414 -41.25 0.919 1 91.62 66 THR A O 1
ATOM 512 N N . LEU A 1 67 ? -10.641 -41.594 -1.125 1 92.69 67 LEU A N 1
ATOM 513 C CA . LEU A 1 67 ? -10.32 -40.188 -1.288 1 92.69 67 LEU A CA 1
ATOM 514 C C . LEU A 1 67 ? -11.594 -39.344 -1.254 1 92.69 67 LEU A C 1
ATOM 516 O O . LEU A 1 67 ? -11.648 -38.344 -0.556 1 92.69 67 LEU A O 1
ATOM 520 N N . TYR A 1 68 ? -12.562 -39.75 -1.98 1 95.25 68 TYR A N 1
ATOM 521 C CA . TYR A 1 68 ? -13.805 -39 -2.02 1 95.25 68 TYR A CA 1
ATOM 522 C C . TYR A 1 68 ? -14.453 -38.938 -0.641 1 95.25 68 TYR A C 1
ATOM 524 O O . TYR A 1 68 ? -14.984 -37.906 -0.246 1 95.25 68 TYR A O 1
ATOM 532 N N . SER A 1 69 ? -14.43 -40 0.067 1 94.62 69 SER A N 1
ATOM 533 C CA . SER A 1 69 ? -14.992 -40.031 1.415 1 94.62 69 SER A CA 1
ATOM 534 C C . SER A 1 69 ? -14.281 -39.031 2.322 1 94.62 69 SER A C 1
ATOM 536 O O . SER A 1 69 ? -14.914 -38.375 3.143 1 94.62 69 SER A O 1
ATOM 538 N N . MET A 1 70 ? -13.023 -39 2.121 1 94.25 70 MET A N 1
ATOM 539 C CA . MET A 1 70 ? -12.258 -38.031 2.902 1 94.25 70 MET A CA 1
ATOM 540 C C . MET A 1 70 ? -12.633 -36.594 2.529 1 94.25 70 MET A C 1
ATOM 542 O O . MET A 1 70 ? -12.734 -35.75 3.398 1 94.25 70 MET A O 1
ATOM 546 N N . LEU A 1 71 ? -12.789 -36.375 1.257 1 95.75 71 LEU A N 1
ATOM 547 C CA . LEU A 1 71 ? -13.172 -35.031 0.781 1 95.75 71 LEU A CA 1
ATOM 548 C C . LEU A 1 71 ? -14.531 -34.656 1.33 1 95.75 71 LEU A C 1
ATOM 550 O O . LEU A 1 71 ? -14.727 -33.5 1.749 1 95.75 71 LEU A O 1
ATOM 554 N N . GLU A 1 72 ? -15.438 -35.531 1.285 1 95.06 72 GLU A N 1
ATOM 555 C CA . GLU A 1 72 ? -16.797 -35.281 1.781 1 95.06 72 GLU A CA 1
ATOM 556 C C . GLU A 1 72 ? -16.781 -35 3.277 1 95.06 72 GLU A C 1
ATOM 558 O O . GLU A 1 72 ? -17.422 -34.031 3.73 1 95.06 72 GLU A O 1
ATOM 563 N N . GLU A 1 73 ? -16.062 -35.781 4.008 1 94.56 73 GLU A N 1
ATOM 564 C CA . GLU A 1 73 ? -15.969 -35.594 5.449 1 94.56 73 GLU A CA 1
ATOM 565 C C . GLU A 1 73 ? -15.312 -34.25 5.773 1 94.56 73 GLU A C 1
ATOM 567 O O . GLU A 1 73 ? -15.781 -33.5 6.652 1 94.56 73 GLU A O 1
ATOM 572 N N . TYR A 1 74 ? -14.25 -34 5.039 1 95.06 74 TYR A N 1
ATOM 573 C CA . TYR A 1 74 ? -13.531 -32.75 5.234 1 95.06 74 TYR A CA 1
ATOM 574 C C . TYR A 1 74 ? -14.438 -31.562 4.961 1 95.06 74 TYR A C 1
ATOM 576 O O . TYR A 1 74 ? -14.391 -30.562 5.68 1 95.06 74 TYR A O 1
ATOM 584 N N . SER A 1 75 ? -15.328 -31.641 3.994 1 94.88 75 SER A N 1
ATOM 585 C CA . SER A 1 75 ? -16.172 -30.547 3.521 1 94.88 75 SER A CA 1
ATOM 586 C C . SER A 1 75 ? -17.328 -30.297 4.48 1 94.88 75 SER A C 1
ATOM 588 O O . SER A 1 75 ? -18 -29.266 4.395 1 94.88 75 SER A O 1
ATOM 590 N N . LYS A 1 76 ? -17.562 -31.188 5.398 1 93.75 76 LYS A N 1
ATOM 591 C CA . LYS A 1 76 ? -18.672 -31.047 6.336 1 93.75 76 LYS A CA 1
ATOM 592 C C . LYS A 1 76 ? -18.375 -29.984 7.391 1 93.75 76 LYS A C 1
ATOM 594 O O . LYS A 1 76 ? -19.281 -29.375 7.941 1 93.75 76 LYS A O 1
ATOM 599 N N . GLU A 1 77 ? -17.109 -29.781 7.582 1 92.69 77 GLU A N 1
ATOM 600 C CA . GLU A 1 77 ? -16.719 -28.75 8.539 1 92.69 77 GLU A CA 1
ATOM 601 C C . GLU A 1 77 ? -16.938 -27.359 7.969 1 92.69 77 GLU A C 1
ATOM 603 O O . GLU A 1 77 ? -16.438 -27.031 6.891 1 92.69 77 GLU A O 1
ATOM 608 N N . PRO A 1 78 ? -17.609 -26.516 8.656 1 90.06 78 PRO A N 1
ATOM 609 C CA . PRO A 1 78 ? -17.969 -25.188 8.133 1 90.06 78 PRO A CA 1
ATOM 610 C C . PRO A 1 78 ? -16.75 -24.328 7.828 1 90.06 78 PRO A C 1
ATOM 612 O O . PRO A 1 78 ? -16.797 -23.469 6.953 1 90.06 78 PRO A O 1
ATOM 615 N N . HIS A 1 79 ? -15.695 -24.516 8.531 1 92.44 79 HIS A N 1
ATOM 616 C CA . HIS A 1 79 ? -14.5 -23.703 8.336 1 92.44 79 HIS A CA 1
ATOM 617 C C . HIS A 1 79 ? -13.727 -24.141 7.102 1 92.44 79 HIS A C 1
ATOM 619 O O . HIS A 1 79 ? -12.781 -23.469 6.684 1 92.44 79 HIS A O 1
ATOM 625 N N . HIS A 1 80 ? -14.125 -25.266 6.512 1 95.06 80 HIS A N 1
ATOM 626 C CA . HIS A 1 80 ? -13.438 -25.766 5.332 1 95.06 80 HIS A CA 1
ATOM 627 C C . HIS A 1 80 ? -14.195 -25.422 4.055 1 95.06 80 HIS A C 1
ATOM 629 O O . HIS A 1 80 ? -15.414 -25.281 4.07 1 95.06 80 HIS A O 1
ATOM 635 N N . PHE A 1 81 ? -13.445 -25.219 3.045 1 95.38 81 PHE A N 1
ATOM 636 C CA . PHE A 1 81 ? -14.07 -25.078 1.734 1 95.38 81 PHE A CA 1
ATOM 637 C C . PHE A 1 81 ? -14.719 -26.391 1.302 1 95.38 81 PHE A C 1
ATOM 639 O O . PHE A 1 81 ? -14.398 -27.453 1.832 1 95.38 81 PHE A O 1
ATOM 646 N N . ASN A 1 82 ? -15.656 -26.266 0.407 1 94.69 82 ASN A N 1
ATOM 647 C CA . ASN A 1 82 ? -16.234 -27.469 -0.191 1 94.69 82 ASN A CA 1
ATOM 648 C C . ASN A 1 82 ? -15.258 -28.125 -1.158 1 94.69 82 ASN A C 1
ATOM 650 O O . ASN A 1 82 ? -15.094 -27.672 -2.293 1 94.69 82 ASN A O 1
ATOM 654 N N . ARG A 1 83 ? -14.703 -29.266 -0.754 1 95.62 83 ARG A N 1
ATOM 655 C CA . ARG A 1 83 ? -13.656 -29.922 -1.531 1 95.62 83 ARG A CA 1
ATOM 656 C C . ARG A 1 83 ? -14.258 -30.922 -2.52 1 95.62 83 ARG A C 1
ATOM 658 O O . ARG A 1 83 ? -13.547 -31.484 -3.348 1 95.62 83 ARG A O 1
ATOM 665 N N . THR A 1 84 ? -15.547 -31.047 -2.484 1 95.81 84 THR A N 1
ATOM 666 C CA . THR A 1 84 ? -16.219 -31.891 -3.475 1 95.81 84 THR A CA 1
ATOM 667 C C . THR A 1 84 ? -16.484 -31.094 -4.754 1 95.81 84 THR A C 1
ATOM 669 O O . THR A 1 84 ? -17.031 -31.641 -5.719 1 95.81 84 THR A O 1
ATOM 672 N N . GLN A 1 85 ? -16.109 -29.891 -4.711 1 95.69 85 GLN A N 1
ATOM 673 C CA . GLN A 1 85 ? -16.156 -29.031 -5.883 1 95.69 85 GLN A CA 1
ATOM 674 C C . GLN A 1 85 ? -14.766 -28.516 -6.238 1 95.69 85 GLN A C 1
ATOM 676 O O . GLN A 1 85 ? -14 -28.109 -5.359 1 95.69 85 GLN A O 1
ATOM 681 N N . LEU A 1 86 ? -14.445 -28.547 -7.484 1 96.81 86 LEU A N 1
ATOM 682 C CA . LEU A 1 86 ? -13.156 -28.047 -7.938 1 96.81 86 LEU A CA 1
ATOM 683 C C . LEU A 1 86 ? -13.336 -26.891 -8.914 1 96.81 86 LEU A C 1
ATOM 685 O O . LEU A 1 86 ? -14.312 -26.844 -9.672 1 96.81 86 LEU A O 1
ATOM 689 N N . HIS A 1 87 ? -12.477 -25.969 -8.891 1 96.69 87 HIS A N 1
ATOM 690 C CA . HIS A 1 87 ? -12.453 -24.812 -9.797 1 96.69 87 HIS A CA 1
ATOM 691 C C . HIS A 1 87 ? -11.242 -24.859 -10.719 1 96.69 87 HIS A C 1
ATOM 693 O O . HIS A 1 87 ? -10.102 -24.922 -10.258 1 96.69 87 HIS A O 1
ATOM 699 N N . ARG A 1 88 ? -11.5 -24.906 -12.016 1 97.5 88 ARG A N 1
ATOM 700 C CA . ARG A 1 88 ? -10.43 -25.156 -12.969 1 97.5 88 ARG A CA 1
ATOM 701 C C . ARG A 1 88 ? -10.445 -24.125 -14.094 1 97.5 88 ARG A C 1
ATOM 703 O O . ARG A 1 88 ? -11.508 -23.766 -14.594 1 97.5 88 ARG A O 1
ATOM 710 N N . GLY A 1 89 ? -9.344 -23.516 -14.383 1 97.38 89 GLY A N 1
ATOM 711 C CA . GLY A 1 89 ? -9.039 -22.875 -15.648 1 97.38 89 GLY A CA 1
ATOM 712 C C . GLY A 1 89 ? -8.086 -23.688 -16.516 1 97.38 89 GLY A C 1
ATOM 713 O O . GLY A 1 89 ? -6.902 -23.812 -16.188 1 97.38 89 GLY A O 1
ATOM 714 N N . TYR A 1 90 ? -8.633 -24.266 -17.656 1 97.44 90 TYR A N 1
ATOM 715 C CA . TYR A 1 90 ? -7.852 -25.172 -18.5 1 97.44 90 TYR A CA 1
ATOM 716 C C . TYR A 1 90 ? -7.617 -24.578 -19.875 1 97.44 90 TYR A C 1
ATOM 718 O O . TYR A 1 90 ? -8.5 -23.922 -20.438 1 97.44 90 TYR A O 1
ATOM 726 N N . CYS A 1 91 ? -6.41 -24.703 -20.281 1 96.62 91 CYS A N 1
ATOM 727 C CA . CYS A 1 91 ? -6.188 -24.625 -21.719 1 96.62 91 CYS A CA 1
ATOM 728 C C . CYS A 1 91 ? -6.641 -25.922 -22.406 1 96.62 91 CYS A C 1
ATOM 730 O O . CYS A 1 91 ? -5.832 -26.812 -22.641 1 96.62 91 CYS A O 1
ATOM 732 N N . VAL A 1 92 ? -7.848 -26.016 -22.844 1 96.38 92 VAL A N 1
ATOM 733 C CA . VAL A 1 92 ? -8.5 -27.219 -23.312 1 96.38 92 VAL A CA 1
ATOM 734 C C . VAL A 1 92 ? -7.816 -27.703 -24.594 1 96.38 92 VAL A C 1
ATOM 736 O O . VAL A 1 92 ? -7.68 -28.922 -24.812 1 96.38 92 VAL A O 1
ATOM 739 N N . SER A 1 93 ? -7.387 -26.781 -25.406 1 94 93 SER A N 1
ATOM 740 C CA . SER A 1 93 ? -6.742 -27.125 -26.672 1 94 93 SER A CA 1
ATOM 741 C C . SER A 1 93 ? -5.43 -27.859 -26.438 1 94 93 SER A C 1
ATOM 743 O O . SER A 1 93 ? -5.07 -28.766 -27.203 1 94 93 SER A O 1
ATOM 745 N N . SER A 1 94 ? -4.703 -27.547 -25.422 1 91.31 94 SER A N 1
ATOM 746 C CA . SER A 1 94 ? -3.406 -28.156 -25.141 1 91.31 94 SER A CA 1
ATOM 747 C C . SER A 1 94 ? -3.553 -29.375 -24.25 1 91.31 94 SER A C 1
ATOM 749 O O . SER A 1 94 ? -2.898 -30.406 -24.453 1 91.31 94 SER A O 1
ATOM 751 N N . ARG A 1 95 ? -4.344 -29.297 -23.203 1 91.62 95 ARG A N 1
ATOM 752 C CA . ARG A 1 95 ? -4.496 -30.359 -22.219 1 91.62 95 ARG A CA 1
ATOM 753 C C . ARG A 1 95 ? -5.266 -31.547 -22.781 1 91.62 95 ARG A C 1
ATOM 755 O O . ARG A 1 95 ? -5.008 -32.688 -22.422 1 91.62 95 ARG A O 1
ATOM 762 N N . CYS A 1 96 ? -6.273 -31.234 -23.578 1 91.31 96 CYS A N 1
ATOM 763 C CA . CYS A 1 96 ? -7.145 -32.281 -24.109 1 91.31 96 CYS A CA 1
ATOM 764 C C . CYS A 1 96 ? -7.344 -32.094 -25.609 1 91.31 96 CYS A C 1
ATOM 766 O O . CYS A 1 96 ? -8.469 -32.188 -26.109 1 91.31 96 CYS A O 1
ATOM 768 N N . GLY A 1 97 ? -6.355 -31.812 -26.266 1 84.5 97 GLY A N 1
ATOM 769 C CA . GLY A 1 97 ? -6.418 -31.578 -27.703 1 84.5 97 GLY A CA 1
ATOM 770 C C . GLY A 1 97 ? -6.922 -32.781 -28.484 1 84.5 97 GLY A C 1
ATOM 771 O O . GLY A 1 97 ? -7.516 -32.625 -29.562 1 84.5 97 GLY A O 1
ATOM 772 N N . ALA A 1 98 ? -6.777 -33.875 -27.922 1 83.56 98 ALA A N 1
ATOM 773 C CA . ALA A 1 98 ? -7.09 -35.094 -28.656 1 83.56 98 ALA A CA 1
ATOM 774 C C . ALA A 1 98 ? -8.578 -35.406 -28.562 1 83.56 98 ALA A C 1
ATOM 776 O O . ALA A 1 98 ? -9.062 -36.312 -29.25 1 83.56 98 ALA A O 1
ATOM 777 N N . LEU A 1 99 ? -9.258 -34.656 -27.859 1 82.94 99 LEU A N 1
ATOM 778 C CA . LEU A 1 99 ? -10.688 -34.938 -27.703 1 82.94 99 LEU A CA 1
ATOM 779 C C . LEU A 1 99 ? -11.461 -34.469 -28.938 1 82.94 99 LEU A C 1
ATOM 781 O O . LEU A 1 99 ? -11.25 -33.375 -29.438 1 82.94 99 LEU A O 1
ATOM 785 N N . GLY A 1 100 ? -12.102 -35.25 -29.75 1 79.94 100 GLY A N 1
ATOM 786 C CA . GLY A 1 100 ? -12.852 -34.938 -30.953 1 79.94 100 GLY A CA 1
ATOM 787 C C . GLY A 1 100 ? -14.211 -34.344 -30.688 1 79.94 100 GLY A C 1
ATOM 788 O O . GLY A 1 100 ? -15.141 -34.5 -31.484 1 79.94 100 GLY A O 1
ATOM 789 N N . GLU A 1 101 ? -14.414 -33.688 -29.641 1 86.19 101 GLU A N 1
ATOM 790 C CA . GLU A 1 101 ? -15.695 -33.094 -29.297 1 86.19 101 GLU A CA 1
ATOM 791 C C . GLU A 1 101 ? -15.789 -31.656 -29.828 1 86.19 101 GLU A C 1
ATOM 793 O O . GLU A 1 101 ? -14.914 -30.828 -29.562 1 86.19 101 GLU A O 1
ATOM 798 N N . ARG A 1 102 ? -16.859 -31.312 -30.625 1 87.25 102 ARG A N 1
ATOM 799 C CA . ARG A 1 102 ? -17.031 -30.016 -31.266 1 87.25 102 ARG A CA 1
ATOM 800 C C . ARG A 1 102 ? -17.594 -28.984 -30.297 1 87.25 102 ARG A C 1
ATOM 802 O O . ARG A 1 102 ? -17.219 -27.812 -30.328 1 87.25 102 ARG A O 1
ATOM 809 N N . ASN A 1 103 ? -18.5 -29.531 -29.422 1 92.81 103 ASN A N 1
ATOM 810 C CA . ASN A 1 103 ? -19.078 -28.625 -28.438 1 92.81 103 ASN A CA 1
ATOM 811 C C . ASN A 1 103 ? -18.062 -28.219 -27.375 1 92.81 103 ASN A C 1
ATOM 813 O O . ASN A 1 103 ? -17.531 -29.078 -26.672 1 92.81 103 ASN A O 1
ATOM 817 N N . VAL A 1 104 ? -17.812 -27 -27.203 1 93.62 104 VAL A N 1
ATOM 818 C CA . VAL A 1 104 ? -16.734 -26.469 -26.375 1 93.62 104 VAL A CA 1
ATOM 819 C C . VAL A 1 104 ? -17 -26.812 -24.906 1 93.62 104 VAL A C 1
ATOM 821 O O . VAL A 1 104 ? -16.078 -27.219 -24.203 1 93.62 104 VAL A O 1
ATOM 824 N N . SER A 1 105 ? -18.219 -26.641 -24.359 1 95.06 105 SER A N 1
ATOM 825 C CA . SER A 1 105 ? -18.547 -26.922 -22.969 1 95.06 105 SER A CA 1
ATOM 826 C C . SER A 1 105 ? -18.375 -28.406 -22.656 1 95.06 105 SER A C 1
ATOM 828 O O . SER A 1 105 ? -17.875 -28.766 -21.594 1 95.06 105 SER A O 1
ATOM 830 N N . ARG A 1 106 ? -18.812 -29.234 -23.594 1 95.25 106 ARG A N 1
ATOM 831 C CA . ARG A 1 106 ? -18.656 -30.672 -23.406 1 95.25 106 ARG A CA 1
ATOM 832 C C . ARG A 1 106 ? -17.188 -31.094 -23.453 1 95.25 106 ARG A C 1
ATOM 834 O O . ARG A 1 106 ? -16.766 -32 -22.734 1 95.25 106 ARG A O 1
ATOM 841 N N . ARG A 1 107 ? -16.516 -30.469 -24.344 1 95.38 107 ARG A N 1
ATOM 842 C CA . ARG A 1 107 ? -15.086 -30.719 -24.438 1 95.38 1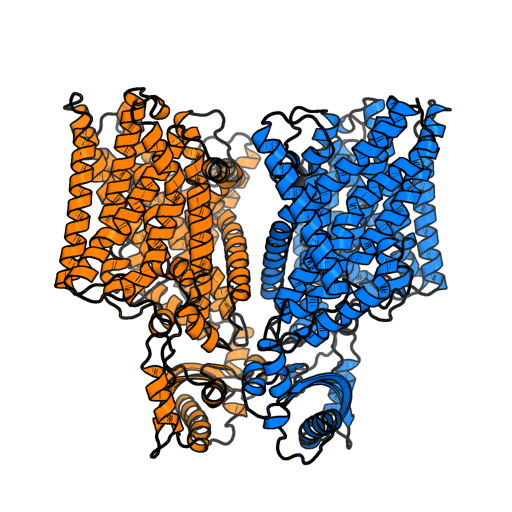07 ARG A CA 1
ATOM 843 C C . ARG A 1 107 ? -14.383 -30.375 -23.125 1 95.38 107 ARG A C 1
ATOM 845 O O . ARG A 1 107 ? -13.5 -31.109 -22.672 1 95.38 107 ARG A O 1
ATOM 852 N N . PHE A 1 108 ? -14.766 -29.266 -22.594 1 96.94 108 PHE A N 1
ATOM 853 C CA . PHE A 1 108 ? -14.227 -28.828 -21.312 1 96.94 108 PHE A CA 1
ATOM 854 C C . PHE A 1 108 ? -14.562 -29.828 -20.219 1 96.94 108 PHE A C 1
ATOM 856 O O . PHE A 1 108 ? -13.695 -30.203 -19.438 1 96.94 108 PHE A O 1
ATOM 863 N N . GLU A 1 109 ? -15.758 -30.266 -20.125 1 96.81 109 GLU A N 1
ATOM 864 C CA . GLU A 1 109 ? -16.203 -31.234 -19.141 1 96.81 109 GLU A CA 1
ATOM 865 C C . GLU A 1 109 ? -15.469 -32.562 -19.312 1 96.81 109 GLU A C 1
ATOM 867 O O . GLU A 1 109 ? -15.023 -33.156 -18.328 1 96.81 109 GLU A O 1
ATOM 872 N N . ARG A 1 110 ? -15.305 -33.031 -20.547 1 95.56 110 ARG A N 1
ATOM 873 C CA . ARG A 1 110 ? -14.609 -34.312 -20.812 1 95.56 110 ARG A CA 1
ATOM 874 C C . ARG A 1 110 ? -13.141 -34.188 -20.406 1 95.56 110 ARG A C 1
ATOM 876 O O . ARG A 1 110 ? -12.547 -35.188 -19.953 1 95.56 110 ARG A O 1
ATOM 883 N N . CYS A 1 111 ? -12.609 -33.031 -20.688 1 96.12 111 CYS A N 1
ATOM 884 C CA . CYS A 1 111 ? -11.227 -32.812 -20.297 1 96.12 111 CYS A CA 1
ATOM 885 C C . CYS A 1 111 ? -11.047 -33 -18.797 1 96.12 111 CYS A C 1
ATOM 887 O O . CYS A 1 111 ? -10.125 -33.688 -18.359 1 96.12 111 CYS A O 1
ATOM 889 N N . ALA A 1 112 ? -11.898 -32.375 -18.031 1 96.5 112 ALA A N 1
ATOM 890 C CA . ALA A 1 112 ? -11.844 -32.5 -16.578 1 96.5 112 ALA A CA 1
ATOM 891 C C . ALA A 1 112 ? -12.156 -33.906 -16.125 1 96.5 112 ALA A C 1
ATOM 893 O O . ALA A 1 112 ? -11.586 -34.406 -15.141 1 96.5 112 ALA A O 1
ATOM 894 N N . ALA A 1 113 ? -13.062 -34.531 -16.812 1 95.38 113 ALA A N 1
ATOM 895 C CA . ALA A 1 113 ? -13.445 -35.906 -16.484 1 95.38 113 ALA A CA 1
ATOM 896 C C . ALA A 1 113 ? -12.273 -36.875 -16.656 1 95.38 113 ALA A C 1
ATOM 898 O O . ALA A 1 113 ? -12.133 -37.844 -15.898 1 95.38 113 ALA A O 1
ATOM 899 N N . GLN A 1 114 ? -11.492 -36.656 -17.688 1 94.12 114 GLN A N 1
ATOM 900 C CA . GLN A 1 114 ? -10.32 -37.5 -17.891 1 94.12 114 GLN A CA 1
ATOM 901 C C . GLN A 1 114 ? -9.367 -37.406 -16.703 1 94.12 114 GLN A C 1
ATOM 903 O O . GLN A 1 114 ? -8.844 -38.438 -16.266 1 94.12 114 GLN A O 1
ATOM 908 N N . TRP A 1 115 ? -9.141 -36.219 -16.266 1 92.62 115 TRP A N 1
ATOM 909 C CA . TRP A 1 115 ? -8.297 -36 -15.094 1 92.62 115 TRP A CA 1
ATOM 910 C C . TRP A 1 115 ? -8.875 -36.719 -13.875 1 92.62 115 TRP A C 1
ATOM 912 O O . TRP A 1 115 ? -8.156 -37.375 -13.133 1 92.62 115 TRP A O 1
ATOM 922 N N . ALA A 1 116 ? -10.188 -36.625 -13.656 1 95.31 116 ALA A N 1
ATOM 923 C CA . ALA A 1 116 ? -10.875 -37.188 -12.484 1 95.31 116 ALA A CA 1
ATOM 924 C C . ALA A 1 116 ? -10.883 -38.719 -12.531 1 95.31 116 ALA A C 1
ATOM 926 O O . ALA A 1 116 ? -10.703 -39.375 -11.5 1 95.31 116 ALA A O 1
ATOM 927 N N . ARG A 1 117 ? -11.031 -39.281 -13.695 1 93.56 117 ARG A N 1
ATOM 928 C CA . ARG A 1 117 ? -11.102 -40.719 -13.844 1 93.56 117 ARG A CA 1
ATOM 929 C C . ARG A 1 117 ? -9.797 -41.375 -13.422 1 93.56 117 ARG A C 1
ATOM 931 O O . ARG A 1 117 ? -9.797 -42.469 -12.859 1 93.56 117 ARG A O 1
ATOM 938 N N . ARG A 1 118 ? -8.703 -40.75 -13.68 1 90.5 118 ARG A N 1
ATOM 939 C CA . ARG A 1 118 ? -7.391 -41.25 -13.289 1 90.5 118 ARG A CA 1
ATOM 940 C C . ARG A 1 118 ? -7.277 -41.375 -11.773 1 90.5 118 ARG A C 1
ATOM 942 O O . ARG A 1 118 ? -6.445 -42.125 -11.266 1 90.5 118 ARG A O 1
ATOM 949 N N . ARG A 1 119 ? -8.188 -40.719 -11.109 1 91.38 119 ARG A N 1
ATOM 950 C CA . ARG A 1 119 ? -8.133 -40.719 -9.648 1 91.38 119 ARG A CA 1
ATOM 951 C C . ARG A 1 119 ? -9.344 -41.438 -9.055 1 91.38 119 ARG A C 1
ATOM 953 O O . ARG A 1 119 ? -9.633 -41.281 -7.863 1 91.38 119 ARG A O 1
ATOM 960 N N . GLY A 1 120 ? -10.07 -42.062 -9.938 1 93.19 120 GLY A N 1
ATOM 961 C CA . GLY A 1 120 ? -11.234 -42.812 -9.492 1 93.19 120 GLY A CA 1
ATOM 962 C C . GLY A 1 120 ? -12.43 -41.938 -9.18 1 93.19 120 GLY A C 1
ATOM 963 O O . GLY A 1 120 ? -13.273 -42.281 -8.359 1 93.19 120 GLY A O 1
ATOM 964 N N . LEU A 1 121 ? -12.453 -40.781 -9.773 1 96.38 121 LEU A N 1
ATOM 965 C CA . LEU A 1 121 ? -13.523 -39.812 -9.531 1 96.38 121 LEU A CA 1
ATOM 966 C C . LEU A 1 121 ? -14.258 -39.469 -10.828 1 96.38 121 LEU A C 1
ATOM 968 O O . LEU A 1 121 ? -13.781 -39.781 -11.914 1 96.38 121 LEU A O 1
ATOM 972 N N . ARG A 1 122 ? -15.398 -38.969 -10.68 1 95.94 122 ARG A N 1
ATOM 973 C CA . ARG A 1 122 ? -16.172 -38.375 -11.773 1 95.94 122 ARG A CA 1
ATOM 974 C C . ARG A 1 122 ? -16.312 -36.875 -11.617 1 95.94 122 ARG A C 1
ATOM 976 O O . ARG A 1 122 ? -16.547 -36.375 -10.516 1 95.94 122 ARG A O 1
ATOM 983 N N . ALA A 1 123 ? -16.047 -36.188 -12.68 1 96.81 123 ALA A N 1
ATOM 984 C CA . ALA A 1 123 ? -16.188 -34.719 -12.664 1 96.81 123 ALA A CA 1
ATOM 985 C C . ALA A 1 123 ? -17.266 -34.281 -13.633 1 96.81 123 ALA A C 1
ATOM 987 O O . ALA A 1 123 ? -17.25 -34.656 -14.812 1 96.81 123 ALA A O 1
ATOM 988 N N . ALA A 1 124 ? -18.203 -33.562 -13.102 1 97.38 124 ALA A N 1
ATOM 989 C CA . ALA A 1 124 ? -19.281 -33 -13.914 1 97.38 124 ALA A CA 1
ATOM 990 C C . ALA A 1 124 ? -19.281 -31.469 -13.852 1 97.38 124 ALA A C 1
ATOM 992 O O . ALA A 1 124 ? -19.062 -30.891 -12.789 1 97.38 124 ALA A O 1
ATOM 993 N N . LEU A 1 125 ? -19.438 -30.891 -15 1 97.5 125 LEU A N 1
ATOM 994 C CA . LEU A 1 125 ? -19.438 -29.422 -15.062 1 97.5 125 LEU A CA 1
ATOM 995 C C . LEU A 1 125 ? -20.625 -28.844 -14.297 1 97.5 125 LEU A C 1
ATOM 997 O O . LEU A 1 125 ? -21.766 -29.141 -14.625 1 97.5 125 LEU A O 1
ATOM 1001 N N . ALA A 1 126 ? -20.359 -28.172 -13.258 1 96.12 126 ALA A N 1
ATOM 1002 C CA . ALA A 1 126 ? -21.391 -27.531 -12.445 1 96.12 126 ALA A CA 1
ATOM 1003 C C . ALA A 1 126 ? -21.719 -26.141 -12.961 1 96.12 126 ALA A C 1
ATOM 1005 O O . ALA A 1 126 ? -22.891 -25.781 -13.094 1 96.12 126 ALA A O 1
ATOM 1006 N N . ARG A 1 127 ? -20.719 -25.328 -13.242 1 94.25 127 ARG A N 1
ATOM 1007 C CA . ARG A 1 127 ? -20.875 -23.953 -13.727 1 94.25 127 ARG A CA 1
ATOM 1008 C C . ARG A 1 127 ? -19.781 -23.594 -14.711 1 94.25 127 ARG A C 1
ATOM 1010 O O . ARG A 1 127 ? -18.594 -23.766 -14.422 1 94.25 127 ARG A O 1
ATOM 1017 N N . LEU A 1 128 ? -20.156 -23.188 -15.875 1 96.06 128 LEU A N 1
ATOM 1018 C CA . LEU A 1 128 ? -19.219 -22.672 -16.875 1 96.06 128 LEU A CA 1
ATOM 1019 C C . LEU A 1 128 ? -19.141 -21.156 -16.797 1 96.06 128 LEU A C 1
ATOM 1021 O O . LEU A 1 128 ? -20.141 -20.469 -16.984 1 96.06 128 LEU A O 1
ATOM 1025 N N . HIS A 1 129 ? -18.062 -20.625 -16.516 1 95 129 HIS A N 1
ATOM 1026 C CA . HIS A 1 129 ? -17.906 -19.172 -16.484 1 95 129 HIS A CA 1
ATOM 1027 C C . HIS A 1 129 ? -17.719 -18.609 -17.891 1 95 129 HIS A C 1
ATOM 1029 O O . HIS A 1 129 ? -18.453 -17.719 -18.328 1 95 129 HIS A O 1
ATOM 1035 N N . TYR A 1 130 ? -16.672 -19.125 -18.625 1 94.69 130 TYR A N 1
ATOM 1036 C CA . TYR A 1 130 ? -16.484 -18.703 -20 1 94.69 130 TYR A CA 1
ATOM 1037 C C . TYR A 1 130 ? -15.523 -19.641 -20.734 1 94.69 130 TYR A C 1
ATOM 1039 O O . TYR A 1 130 ? -14.812 -20.422 -20.094 1 94.69 130 TYR A O 1
ATOM 1047 N N . CYS A 1 131 ? -15.562 -19.641 -21.953 1 96.25 131 CYS A N 1
ATOM 1048 C CA . CYS A 1 131 ? -14.539 -20.172 -22.844 1 96.25 131 CYS A CA 1
ATOM 1049 C C . CYS A 1 131 ? -14.117 -19.125 -23.875 1 96.25 131 CYS A C 1
ATOM 1051 O O . CYS A 1 131 ? -14.969 -18.422 -24.422 1 96.25 131 CYS A O 1
ATOM 1053 N N . ARG A 1 132 ? -12.867 -19.016 -24.031 1 94.69 132 ARG A N 1
ATOM 1054 C CA . ARG A 1 132 ? -12.344 -18.016 -24.969 1 94.69 132 ARG A CA 1
ATOM 1055 C C . ARG A 1 132 ? -11.328 -18.641 -25.922 1 94.69 132 ARG A C 1
ATOM 1057 O O . ARG A 1 132 ? -10.383 -19.297 -25.484 1 94.69 132 ARG A O 1
ATOM 1064 N N . SER A 1 133 ? -11.562 -18.453 -27.188 1 94.81 133 SER A N 1
ATOM 1065 C CA . SER A 1 133 ? -10.641 -18.969 -28.188 1 94.81 133 SER A CA 1
ATOM 1066 C C . SER A 1 133 ? -9.602 -17.922 -28.578 1 94.81 133 SER A C 1
ATOM 1068 O O . SER A 1 133 ? -9.758 -16.734 -28.266 1 94.81 133 SER A O 1
ATOM 1070 N N . HIS A 1 134 ? -8.547 -18.422 -29.172 1 94.19 134 HIS A N 1
ATOM 1071 C CA . HIS A 1 134 ? -7.512 -17.531 -29.703 1 94.19 134 HIS A CA 1
ATOM 1072 C C . HIS A 1 134 ? -8.109 -16.5 -30.641 1 94.19 134 HIS A C 1
ATOM 1074 O O . HIS A 1 134 ? -7.77 -15.312 -30.562 1 94.19 134 HIS A O 1
ATOM 1080 N N . ALA A 1 135 ? -8.977 -16.906 -31.516 1 91.06 135 ALA A N 1
ATOM 1081 C CA . ALA A 1 135 ? -9.594 -16.016 -32.5 1 91.06 135 ALA A CA 1
ATOM 1082 C C . ALA A 1 135 ? -10.367 -14.898 -31.812 1 91.06 135 ALA A C 1
ATOM 1084 O O . ALA A 1 135 ? -10.281 -13.734 -32.219 1 91.06 135 ALA A O 1
ATOM 1085 N N . GLN A 1 136 ? -11.055 -15.281 -30.797 1 89.19 136 GLN A N 1
ATOM 1086 C CA . GLN A 1 136 ? -11.82 -14.289 -30.062 1 89.19 136 GLN A CA 1
ATOM 1087 C C . GLN A 1 136 ? -10.898 -13.32 -29.328 1 89.19 136 GLN A C 1
ATOM 1089 O O . GLN A 1 136 ? -11.195 -12.125 -29.234 1 89.19 136 GLN A O 1
ATOM 1094 N N . HIS A 1 137 ? -9.82 -13.875 -28.797 1 88.81 137 HIS A N 1
ATOM 1095 C CA . HIS A 1 137 ? -8.852 -13.07 -28.062 1 88.81 137 HIS A CA 1
ATOM 1096 C C . HIS A 1 137 ? -8.195 -12.039 -28.984 1 88.81 137 HIS A C 1
ATOM 1098 O O . HIS A 1 137 ? -8.039 -10.875 -28.594 1 88.81 137 HIS A O 1
ATOM 1104 N N . VAL A 1 138 ? -7.785 -12.391 -30.125 1 86.44 138 VAL A N 1
ATOM 1105 C CA . VAL A 1 138 ? -7.137 -11.508 -31.094 1 86.44 138 VAL A CA 1
ATOM 1106 C C . VAL A 1 138 ? -8.141 -10.469 -31.594 1 86.44 138 VAL A C 1
ATOM 1108 O O . VAL A 1 138 ? -7.797 -9.297 -31.766 1 86.44 138 VAL A O 1
ATOM 1111 N N . ALA A 1 139 ? -9.312 -10.914 -31.844 1 82.81 139 ALA A N 1
ATOM 1112 C CA . ALA A 1 139 ? -10.344 -10 -32.312 1 82.81 139 ALA A CA 1
ATOM 1113 C C . ALA A 1 139 ? -10.609 -8.898 -31.297 1 82.81 139 ALA A C 1
ATOM 1115 O O . ALA A 1 139 ? -10.82 -7.742 -31.672 1 82.81 139 ALA A O 1
ATOM 1116 N N . ARG A 1 140 ? -10.633 -9.25 -30.109 1 78.5 140 ARG A N 1
ATOM 1117 C CA . ARG A 1 140 ? -10.867 -8.273 -29.047 1 78.5 140 ARG A CA 1
ATOM 1118 C C . ARG A 1 140 ? -9.766 -7.227 -29 1 78.5 140 ARG A C 1
ATOM 1120 O O . ARG A 1 140 ? -10.016 -6.059 -28.703 1 78.5 140 ARG A O 1
ATOM 1127 N N . GLY A 1 141 ? -8.594 -7.613 -29.203 1 75.25 141 GLY A N 1
ATOM 1128 C CA . GLY A 1 141 ? -7.465 -6.691 -29.203 1 75.25 141 GLY A CA 1
ATOM 1129 C C . GLY A 1 141 ? -7.441 -5.789 -30.422 1 75.25 141 GLY A C 1
ATOM 1130 O O . GLY A 1 141 ? -7.098 -4.609 -30.328 1 75.25 141 GLY A O 1
ATOM 1131 N N . ARG A 1 142 ? -7.801 -6.246 -31.609 1 72.5 142 ARG A N 1
ATOM 1132 C CA . ARG A 1 142 ? -7.676 -5.523 -32.875 1 72.5 142 ARG A CA 1
ATOM 1133 C C . ARG A 1 142 ? -8.93 -4.699 -33.156 1 72.5 142 ARG A C 1
ATOM 1135 O O . ARG A 1 142 ? -8.836 -3.578 -33.656 1 72.5 142 ARG A O 1
ATOM 1142 N N . SER A 1 143 ? -10.07 -5.387 -33 1 69.62 143 SER A N 1
ATOM 1143 C CA . SER A 1 143 ? -11.32 -4.68 -33.25 1 69.62 143 SER A CA 1
ATOM 1144 C C . SER A 1 143 ? -12.234 -4.695 -32.031 1 69.62 143 SER A C 1
ATOM 1146 O O . SER A 1 143 ? -13.047 -5.605 -31.875 1 69.62 143 SER A O 1
ATOM 1148 N N . PRO A 1 144 ? -11.992 -3.752 -31.266 1 68.19 144 PRO A N 1
ATOM 1149 C CA . PRO A 1 144 ? -12.828 -3.76 -30.062 1 68.19 144 PRO A CA 1
ATOM 1150 C C . PRO A 1 144 ? -14.32 -3.684 -30.375 1 68.19 144 PRO A C 1
ATOM 1152 O O . PRO A 1 144 ? -14.711 -3.076 -31.375 1 68.19 144 PRO A O 1
ATOM 1155 N N . GLU A 1 145 ? -15.109 -4.586 -29.922 1 75.19 145 GLU A N 1
ATOM 1156 C CA . GLU A 1 145 ? -16.562 -4.586 -30.047 1 75.19 145 GLU A CA 1
ATOM 1157 C C . GLU A 1 145 ? -17.125 -3.166 -29.984 1 75.19 145 GLU A C 1
ATOM 1159 O O . GLU A 1 145 ? -16.625 -2.33 -29.219 1 75.19 145 GLU A O 1
ATOM 1164 N N . PRO A 1 146 ? -17.938 -2.982 -30.906 1 84.31 146 PRO A N 1
ATOM 1165 C CA . PRO A 1 146 ? -18.547 -1.65 -30.891 1 84.31 146 PRO A CA 1
ATOM 1166 C C . PRO A 1 146 ? -19.172 -1.309 -29.531 1 84.31 146 PRO A C 1
ATOM 1168 O O . PRO A 1 146 ? -19.703 -2.191 -28.844 1 84.31 146 PRO A O 1
ATOM 1171 N N . LEU A 1 147 ? -19.031 -0.165 -29.156 1 89.88 147 LEU A N 1
ATOM 1172 C CA . LEU A 1 147 ? -19.594 0.308 -27.906 1 89.88 147 LEU A CA 1
ATOM 1173 C C . LEU A 1 147 ? -21.109 0.258 -27.938 1 89.88 147 LEU A C 1
ATOM 1175 O O . LEU A 1 147 ? -21.734 0.654 -28.938 1 89.88 147 LEU A O 1
ATOM 1179 N N . ASP A 1 148 ? -21.75 -0.337 -26.969 1 92.5 148 ASP A N 1
ATOM 1180 C CA . ASP A 1 148 ? -23.219 -0.327 -26.875 1 92.5 148 ASP A CA 1
ATOM 1181 C C . ASP A 1 148 ? -23.719 1.022 -26.375 1 92.5 148 ASP A C 1
ATOM 1183 O O . ASP A 1 148 ? -22.938 1.916 -26.062 1 92.5 148 ASP A O 1
ATOM 1187 N N . ILE A 1 149 ? -25 1.303 -26.328 1 94.69 149 ILE A N 1
ATOM 1188 C CA . ILE A 1 149 ? -25.625 2.59 -26.062 1 94.69 149 ILE A CA 1
ATOM 1189 C C . ILE A 1 149 ? -25.281 3.031 -24.641 1 94.69 149 ILE A C 1
ATOM 1191 O O . ILE A 1 149 ? -24.828 4.156 -24.422 1 94.69 149 ILE A O 1
ATOM 1195 N N . PRO A 1 150 ? -25.469 2.158 -23.641 1 95.69 150 PRO A N 1
ATOM 1196 C CA . PRO A 1 150 ? -25.125 2.596 -22.281 1 95.69 150 PRO A CA 1
ATOM 1197 C C . PRO A 1 150 ? -23.672 3.008 -22.141 1 95.69 150 PRO A C 1
ATOM 1199 O O . PRO A 1 150 ? -23.359 3.951 -21.406 1 95.69 150 PRO A O 1
ATOM 1202 N N . GLN A 1 151 ? -22.812 2.338 -22.781 1 95.69 151 GLN A N 1
ATOM 1203 C CA . GLN A 1 151 ? -21.391 2.674 -22.734 1 95.69 151 GLN A CA 1
ATOM 1204 C C . GLN A 1 151 ? -21.125 4.055 -23.328 1 95.69 151 GLN A C 1
ATOM 1206 O O . GLN A 1 151 ? -20.359 4.844 -22.781 1 95.69 151 GLN A O 1
ATOM 1211 N N . ARG A 1 152 ? -21.734 4.348 -24.438 1 96.38 152 ARG A N 1
ATOM 1212 C CA . ARG A 1 152 ? -21.594 5.652 -25.078 1 96.38 152 ARG A CA 1
ATOM 1213 C C . ARG A 1 152 ? -22.172 6.758 -24.203 1 96.38 152 ARG A C 1
ATOM 1215 O O . ARG A 1 152 ? -21.562 7.82 -24.047 1 96.38 152 ARG A O 1
ATOM 1222 N N . LEU A 1 153 ? -23.359 6.484 -23.719 1 96.69 153 LEU A N 1
ATOM 1223 C CA . LEU A 1 153 ? -24 7.465 -22.859 1 96.69 153 LEU A CA 1
ATOM 1224 C C . LEU A 1 153 ? -23.125 7.789 -21.656 1 96.69 153 LEU A C 1
ATOM 1226 O O . LEU A 1 153 ? -23.031 8.953 -21.25 1 96.69 153 LEU A O 1
ATOM 1230 N N . PHE A 1 154 ? -22.547 6.762 -21.062 1 97.19 154 PHE A N 1
ATOM 1231 C CA . PHE A 1 154 ? -21.672 6.977 -19.922 1 97.19 154 PHE A CA 1
ATOM 1232 C C . PHE A 1 154 ? -20.5 7.875 -20.312 1 97.19 154 PHE A C 1
ATOM 1234 O O . PHE A 1 154 ? -20.141 8.781 -19.562 1 97.19 154 PHE A O 1
ATOM 1241 N N . LEU A 1 155 ? -19.906 7.656 -21.469 1 96.56 155 LEU A N 1
ATOM 1242 C CA . LEU A 1 155 ? -18.797 8.469 -21.938 1 96.56 155 LEU A CA 1
ATOM 1243 C C . LEU A 1 155 ? -19.234 9.914 -22.156 1 96.56 155 LEU A C 1
ATOM 1245 O O . LEU A 1 155 ? -18.469 10.844 -21.875 1 96.56 155 LEU A O 1
ATOM 1249 N N . TYR A 1 156 ? -20.469 10.109 -22.672 1 97.06 156 TYR A N 1
ATOM 1250 C CA . TYR A 1 156 ? -20.984 11.461 -22.859 1 97.06 156 TYR A CA 1
ATOM 1251 C C . TYR A 1 156 ? -21.156 12.172 -21.531 1 97.06 156 TYR A C 1
ATOM 1253 O O . TYR A 1 156 ? -20.859 13.367 -21.406 1 97.06 156 TYR A O 1
ATOM 1261 N N . VAL A 1 157 ? -21.625 11.43 -20.578 1 96.81 157 VAL A N 1
ATOM 1262 C CA . VAL A 1 157 ? -21.797 12.016 -19.25 1 96.81 157 VAL A CA 1
ATOM 1263 C C . VAL A 1 157 ? -20.438 12.422 -18.688 1 96.81 157 VAL A C 1
ATOM 1265 O O . VAL A 1 157 ? -20.281 13.531 -18.156 1 96.81 157 VAL A O 1
ATOM 1268 N N . LEU A 1 158 ? -19.453 11.57 -18.797 1 97.06 158 LEU A N 1
ATOM 1269 C CA . LEU A 1 158 ? -18.125 11.875 -18.297 1 97.06 158 LEU A CA 1
ATOM 1270 C C . LEU A 1 158 ? -17.516 13.062 -19.047 1 97.06 158 LEU A C 1
ATOM 1272 O O . LEU A 1 158 ? -16.875 13.922 -18.438 1 97.06 158 LEU A O 1
ATOM 1276 N N . ALA A 1 159 ? -17.719 13.062 -20.344 1 97.44 159 ALA A N 1
ATOM 1277 C CA . ALA A 1 159 ? -17.219 14.172 -21.156 1 97.44 159 ALA A CA 1
ATOM 1278 C C . ALA A 1 159 ? -17.891 15.484 -20.766 1 97.44 159 ALA A C 1
ATOM 1280 O O . ALA A 1 159 ? -17.25 16.531 -20.734 1 97.44 159 ALA A O 1
ATOM 1281 N N . GLY A 1 160 ? -19.172 15.406 -20.547 1 97.38 160 GLY A N 1
ATOM 1282 C CA . GLY A 1 160 ? -19.891 16.578 -20.078 1 97.38 160 GLY A CA 1
ATOM 1283 C C . GLY A 1 160 ? -19.359 17.109 -18.75 1 97.38 160 GLY A C 1
ATOM 1284 O O . GLY A 1 160 ? -19.156 18.312 -18.594 1 97.38 160 GLY A O 1
ATOM 1285 N N . LEU A 1 161 ? -19.156 16.219 -17.797 1 96.81 161 LEU A N 1
ATOM 1286 C CA . LEU A 1 161 ? -18.594 16.609 -16.516 1 96.81 161 LEU A CA 1
ATOM 1287 C C . LEU A 1 161 ? -17.219 17.219 -16.672 1 96.81 161 LEU A C 1
ATOM 1289 O O . LEU A 1 161 ? -16.922 18.25 -16.047 1 96.81 161 LEU A O 1
ATOM 1293 N N . LEU A 1 162 ? -16.375 16.594 -17.5 1 97.06 162 LEU A N 1
ATOM 1294 C CA . LEU A 1 162 ? -15.031 17.109 -17.75 1 97.06 162 LEU A CA 1
ATOM 1295 C C . LEU A 1 162 ? -15.086 18.484 -18.391 1 97.06 162 LEU A C 1
ATOM 1297 O O . LEU A 1 162 ? -14.312 19.375 -18.031 1 97.06 162 LEU A O 1
ATOM 1301 N N . ALA A 1 163 ? -16 18.656 -19.375 1 97.38 163 ALA A N 1
ATOM 1302 C CA . ALA A 1 163 ? -16.156 19.953 -20.047 1 97.38 163 ALA A CA 1
ATOM 1303 C C . ALA A 1 163 ? -16.562 21.047 -19.062 1 97.38 163 ALA A C 1
ATOM 1305 O O . ALA A 1 163 ? -16.031 22.156 -19.109 1 97.38 163 ALA A O 1
ATOM 1306 N N . LEU A 1 164 ? -17.453 20.719 -18.188 1 97.12 164 LEU A N 1
ATOM 1307 C CA . LEU A 1 164 ? -17.906 21.688 -17.172 1 97.12 164 LEU A CA 1
ATOM 1308 C C . LEU A 1 164 ? -16.75 22.062 -16.25 1 97.12 164 LEU A C 1
ATOM 1310 O O . LEU A 1 164 ? -16.609 23.234 -15.883 1 97.12 164 LEU A O 1
ATOM 1314 N N . ASN A 1 165 ? -15.961 21.109 -15.852 1 97.44 165 ASN A N 1
ATOM 1315 C CA . ASN A 1 165 ? -14.828 21.391 -14.977 1 97.44 165 ASN A CA 1
ATOM 1316 C C . ASN A 1 165 ? -13.789 22.266 -15.672 1 97.44 165 ASN A C 1
ATOM 1318 O O . ASN A 1 165 ? -13.219 23.172 -15.055 1 97.44 165 ASN A O 1
ATOM 1322 N N . VAL A 1 166 ? -13.539 21.969 -16.969 1 96.38 166 VAL A N 1
ATOM 1323 C CA . VAL A 1 166 ? -12.57 22.75 -17.719 1 96.38 166 VAL A CA 1
ATOM 1324 C C . VAL A 1 166 ? -13.078 24.188 -17.875 1 96.38 166 VAL A C 1
ATOM 1326 O O . VAL A 1 166 ? -12.336 25.141 -17.656 1 96.38 166 VAL A O 1
ATOM 1329 N N . LEU A 1 167 ? -14.344 24.344 -18.219 1 95.62 167 LEU A N 1
ATOM 1330 C CA . LEU A 1 167 ? -14.945 25.656 -18.406 1 95.62 167 LEU A CA 1
ATOM 1331 C C . LEU A 1 167 ? -14.977 26.422 -17.078 1 95.62 167 LEU A C 1
ATOM 1333 O O . LEU A 1 167 ? -14.664 27.609 -17.031 1 95.62 167 LEU A O 1
ATOM 1337 N N . GLY A 1 168 ? -15.391 25.688 -16.047 1 95.12 168 GLY A N 1
ATOM 1338 C CA . GLY A 1 168 ? -15.414 26.328 -14.742 1 95.12 168 GLY A CA 1
ATOM 1339 C C . GLY A 1 168 ? -14.047 26.766 -14.258 1 95.12 168 GLY A C 1
ATOM 1340 O O . GLY A 1 168 ? -13.906 27.828 -13.672 1 95.12 168 GLY A O 1
ATOM 1341 N N . THR A 1 169 ? -13.055 25.984 -14.477 1 94.56 169 THR A N 1
ATOM 1342 C CA . THR A 1 169 ? -11.695 26.312 -14.07 1 94.56 169 THR A CA 1
ATOM 1343 C C . THR A 1 169 ? -11.148 27.484 -14.891 1 94.56 169 THR A C 1
ATOM 1345 O O . THR A 1 169 ? -10.492 28.375 -14.352 1 94.56 169 THR A O 1
ATOM 1348 N N . ALA A 1 170 ? -11.414 27.438 -16.219 1 93.44 170 ALA A N 1
ATOM 1349 C CA . ALA A 1 170 ? -10.992 28.531 -17.094 1 93.44 170 ALA A CA 1
ATOM 1350 C C . ALA A 1 170 ? -11.625 29.844 -16.656 1 93.44 170 ALA A C 1
ATOM 1352 O O . ALA A 1 170 ? -10.953 30.875 -16.609 1 93.44 170 ALA A O 1
ATOM 1353 N N . TYR A 1 171 ? -12.867 29.781 -16.359 1 92.31 171 TYR A N 1
ATOM 1354 C CA . TYR A 1 171 ? -13.586 30.953 -15.875 1 92.31 171 TYR A CA 1
ATOM 1355 C C . TYR A 1 171 ? -12.953 31.5 -14.602 1 92.31 171 TYR A C 1
ATOM 1357 O O . TYR A 1 171 ? -12.773 32.719 -14.453 1 92.31 171 TYR A O 1
ATOM 1365 N N . ASP A 1 172 ? -12.672 30.641 -13.664 1 91 172 ASP A N 1
ATOM 1366 C CA . ASP A 1 172 ? -12.07 31.016 -12.383 1 91 172 ASP A CA 1
ATOM 1367 C C . ASP A 1 172 ? -10.688 31.625 -12.57 1 91 172 ASP A C 1
ATOM 1369 O O . ASP A 1 172 ? -10.359 32.625 -11.938 1 91 172 ASP A O 1
ATOM 1373 N N . VAL A 1 173 ? -9.859 31.094 -13.461 1 87.5 173 VAL A N 1
ATOM 1374 C CA . VAL A 1 173 ? -8.484 31.547 -13.672 1 87.5 173 VAL A CA 1
ATOM 1375 C C . VAL A 1 173 ? -8.484 32.875 -14.414 1 87.5 173 VAL A C 1
ATOM 1377 O O . VAL A 1 173 ? -7.684 33.781 -14.109 1 87.5 173 VAL A O 1
ATOM 1380 N N . VAL A 1 174 ? -9.375 33.031 -15.336 1 88.56 174 VAL A N 1
ATOM 1381 C CA . VAL A 1 174 ? -9.422 34.25 -16.156 1 88.56 174 VAL A CA 1
ATOM 1382 C C . VAL A 1 174 ? -10 35.406 -15.352 1 88.56 174 VAL A C 1
ATOM 1384 O O . VAL A 1 174 ? -9.531 36.531 -15.453 1 88.56 174 VAL A O 1
ATOM 1387 N N . THR A 1 175 ? -10.984 35.188 -14.547 1 85.19 175 THR A N 1
ATOM 1388 C CA . THR A 1 175 ? -11.656 36.25 -13.82 1 85.19 175 THR A CA 1
ATOM 1389 C C . THR A 1 175 ? -10.953 36.562 -12.508 1 85.19 175 THR A C 1
ATOM 1391 O O . THR A 1 175 ? -11.094 37.656 -11.945 1 85.19 175 THR A O 1
ATOM 1394 N N . ASP A 1 176 ? -10 35.688 -11.914 1 72.12 176 ASP A N 1
ATOM 1395 C CA . ASP A 1 176 ? -9.242 35.719 -10.664 1 72.12 176 ASP A CA 1
ATOM 1396 C C . ASP A 1 176 ? -10.172 35.875 -9.469 1 72.12 176 ASP A C 1
ATOM 1398 O O . ASP A 1 176 ? -9.875 35.375 -8.375 1 72.12 176 ASP A O 1
ATOM 1402 N N . ASP A 1 177 ? -11.383 36.719 -9.609 1 67.06 177 ASP A N 1
ATOM 1403 C CA . ASP A 1 177 ? -12.367 36.812 -8.539 1 67.06 177 ASP A CA 1
ATOM 1404 C C . ASP A 1 177 ? -13.766 36.5 -9.039 1 67.06 177 ASP A C 1
ATOM 1406 O O . ASP A 1 177 ? -14.594 37.375 -9.227 1 67.06 177 ASP A O 1
ATOM 1410 N N . PRO A 1 178 ? -13.867 35.188 -9.211 1 67.06 178 PRO A N 1
ATOM 1411 C CA . PRO A 1 178 ? -15.133 34.844 -9.867 1 67.06 178 PRO A CA 1
ATOM 1412 C C . PRO A 1 178 ? -16.344 35.031 -8.953 1 67.06 178 PRO A C 1
ATOM 1414 O O . PRO A 1 178 ? -16.25 34.781 -7.75 1 67.06 178 PRO A O 1
ATOM 1417 N N . LYS A 1 179 ? -17.406 35.719 -9.398 1 70.06 179 LYS A N 1
ATOM 1418 C CA . LYS A 1 179 ? -18.688 35.75 -8.703 1 70.06 179 LYS A CA 1
ATOM 1419 C C . LYS A 1 179 ? -19.203 34.344 -8.422 1 70.06 179 LYS A C 1
ATOM 1421 O O . LYS A 1 179 ? -18.906 33.406 -9.172 1 70.06 179 LYS A O 1
ATOM 1426 N N . LYS A 1 180 ? -19.75 34.125 -7.336 1 74.12 180 LYS A N 1
ATOM 1427 C CA . LYS A 1 180 ? -20.328 32.844 -6.973 1 74.12 180 LYS A CA 1
ATOM 1428 C C . LYS A 1 180 ? -21.516 32.5 -7.871 1 74.12 180 LYS A C 1
ATOM 1430 O O . LYS A 1 180 ? -22.609 33 -7.676 1 74.12 180 LYS A O 1
ATOM 1435 N N . ASN A 1 181 ? -21.234 31.906 -9.008 1 79 181 ASN A N 1
ATOM 1436 C CA . ASN A 1 181 ? -22.266 31.422 -9.914 1 79 181 ASN A CA 1
ATOM 1437 C C . ASN A 1 181 ? -22.156 29.922 -10.148 1 79 181 ASN A C 1
ATOM 1439 O O . ASN A 1 181 ? -21.312 29.266 -9.555 1 79 181 ASN A O 1
ATOM 1443 N N . TRP A 1 182 ? -23.109 29.453 -10.938 1 84.12 182 TRP A N 1
ATOM 1444 C CA . TRP A 1 182 ? -23.172 28.016 -11.172 1 84.12 182 TRP A CA 1
ATOM 1445 C C . TRP A 1 182 ? -21.938 27.516 -11.898 1 84.12 182 TRP A C 1
ATOM 1447 O O . TRP A 1 182 ? -21.453 26.406 -11.656 1 84.12 182 TRP A O 1
ATOM 1457 N N . LEU A 1 183 ? -21.297 28.328 -12.688 1 86.69 183 LEU A N 1
ATOM 1458 C CA . LEU A 1 183 ? -20.125 27.922 -13.445 1 86.69 183 LEU A CA 1
ATOM 1459 C C . LEU A 1 183 ? -18.891 27.859 -12.555 1 86.69 183 LEU A C 1
ATOM 1461 O O . LEU A 1 183 ? -18.047 26.969 -12.719 1 86.69 183 LEU A O 1
ATOM 1465 N N . SER A 1 184 ? -18.812 28.734 -11.609 1 89.88 184 SER A N 1
ATOM 1466 C CA . SER A 1 184 ? -17.672 28.781 -10.711 1 89.88 184 SER A CA 1
ATOM 1467 C C . SER A 1 184 ? -17.656 27.578 -9.773 1 89.88 184 SER A C 1
ATOM 1469 O O . SER A 1 184 ? -16.594 27.219 -9.25 1 89.88 184 SER A O 1
ATOM 1471 N N . SER A 1 185 ? -18.812 26.953 -9.633 1 93.56 185 SER A N 1
ATOM 1472 C CA . SER A 1 185 ? -18.906 25.766 -8.781 1 93.56 185 SER A CA 1
ATOM 1473 C C . SER A 1 185 ? -18.109 24.609 -9.367 1 93.56 185 SER A C 1
ATOM 1475 O O . SER A 1 185 ? -17.75 23.672 -8.648 1 93.56 185 SER A O 1
ATOM 1477 N N . TRP A 1 186 ? -17.812 24.75 -10.672 1 96.19 186 TRP A N 1
ATOM 1478 C CA . TRP A 1 186 ? -17.156 23.656 -11.367 1 96.19 186 TRP A CA 1
ATOM 1479 C C . TRP A 1 186 ? -15.648 23.906 -11.461 1 96.19 186 TRP A C 1
ATOM 1481 O O . TRP A 1 186 ? -14.922 23.156 -12.117 1 96.19 186 TRP A O 1
ATOM 1491 N N . SER A 1 187 ? -15.172 24.922 -10.781 1 95.88 187 SER A N 1
ATOM 1492 C CA . SER A 1 187 ? -13.75 25.219 -10.797 1 95.88 187 SER A CA 1
ATOM 1493 C C . SER A 1 187 ? -12.961 24.234 -9.945 1 95.88 187 SER A C 1
ATOM 1495 O O . SER A 1 187 ? -13.172 24.141 -8.734 1 95.88 187 SER A O 1
ATOM 1497 N N . MET A 1 188 ? -12.016 23.562 -10.539 1 95.25 188 MET A N 1
ATOM 1498 C CA . MET A 1 188 ? -11.18 22.594 -9.828 1 95.25 188 MET A CA 1
ATOM 1499 C C . MET A 1 188 ? -10.312 23.297 -8.789 1 95.25 188 MET A C 1
ATOM 1501 O O . MET A 1 188 ? -10.047 22.75 -7.715 1 95.25 188 MET A O 1
ATOM 1505 N N . ARG A 1 189 ? -9.891 24.484 -9.055 1 90.62 189 ARG A N 1
ATOM 1506 C CA . ARG A 1 189 ? -9.062 25.266 -8.141 1 90.62 189 ARG A CA 1
ATOM 1507 C C . ARG A 1 189 ? -9.836 25.609 -6.871 1 90.62 189 ARG A C 1
ATOM 1509 O O . ARG A 1 189 ? -9.336 25.438 -5.762 1 90.62 189 ARG A O 1
ATOM 1516 N N . SER A 1 190 ? -11 26.062 -7.09 1 92.06 190 SER A N 1
ATOM 1517 C CA . SER A 1 190 ? -11.844 26.438 -5.957 1 92.06 190 SER A CA 1
ATOM 1518 C C . SER A 1 190 ? -12.203 25.219 -5.117 1 92.06 190 SER A C 1
ATOM 1520 O O . SER A 1 190 ? -12.18 25.281 -3.887 1 92.06 190 SER A O 1
ATOM 1522 N N . ASN A 1 191 ? -12.516 24.141 -5.789 1 95.06 191 ASN A N 1
ATOM 1523 C CA . ASN A 1 191 ? -12.906 22.922 -5.082 1 95.06 191 ASN A CA 1
ATOM 1524 C C . ASN A 1 191 ? -11.719 22.312 -4.348 1 95.06 191 ASN A C 1
ATOM 1526 O O . ASN A 1 191 ? -11.883 21.703 -3.283 1 95.06 191 ASN A O 1
ATOM 1530 N N . TRP A 1 192 ? -10.555 22.422 -4.895 1 92.06 192 TRP A N 1
ATOM 1531 C CA . TRP A 1 192 ? -9.359 21.953 -4.195 1 92.06 192 TRP A CA 1
ATOM 1532 C C . TRP A 1 192 ? -9.156 22.734 -2.896 1 92.06 192 TRP A C 1
ATOM 1534 O O . TRP A 1 192 ? -8.836 22.141 -1.862 1 92.06 192 TRP A O 1
ATOM 1544 N N . ARG A 1 193 ? -9.359 24.016 -2.947 1 88.38 193 ARG A N 1
ATOM 1545 C CA . ARG A 1 193 ? -9.234 24.859 -1.759 1 88.38 193 ARG A CA 1
ATOM 1546 C C . ARG A 1 193 ? -10.266 24.469 -0.704 1 88.38 193 ARG A C 1
ATOM 1548 O O . ARG A 1 193 ? -9.961 24.453 0.491 1 88.38 193 ARG A O 1
ATOM 1555 N N . ARG A 1 194 ? -11.352 24.125 -1.222 1 90.94 194 ARG A N 1
ATOM 1556 C CA . ARG A 1 194 ? -12.406 23.719 -0.302 1 90.94 194 ARG A CA 1
ATOM 1557 C C . ARG A 1 194 ? -12.086 22.375 0.344 1 90.94 194 ARG A C 1
ATOM 1559 O O . ARG A 1 194 ? -12.328 22.188 1.537 1 90.94 194 ARG A O 1
ATOM 1566 N N . LEU A 1 195 ? -11.602 21.516 -0.418 1 92.81 195 LEU A N 1
ATOM 1567 C CA . LEU A 1 195 ? -11.25 20.188 0.079 1 92.81 195 LEU A CA 1
ATOM 1568 C C . LEU A 1 195 ? -10.164 20.266 1.146 1 92.81 195 LEU A C 1
ATOM 1570 O O . LEU A 1 195 ? -10.211 19.562 2.148 1 92.81 195 LEU A O 1
ATOM 1574 N N . THR A 1 196 ? -9.195 21.219 0.981 1 87.38 196 THR A N 1
ATOM 1575 C CA . THR A 1 196 ? -8.039 21.281 1.863 1 87.38 196 THR A CA 1
ATOM 1576 C C . THR A 1 196 ? -8.211 22.375 2.91 1 87.38 196 THR A C 1
ATOM 1578 O O . THR A 1 196 ? -7.301 22.656 3.691 1 87.38 196 THR A O 1
ATOM 1581 N N . ALA A 1 197 ? -9.367 23.016 2.936 1 83.31 197 ALA A N 1
ATOM 1582 C CA . ALA A 1 197 ? -9.617 24.125 3.859 1 83.31 197 ALA A CA 1
ATOM 1583 C C . ALA A 1 197 ? -9.562 23.641 5.309 1 83.31 197 ALA A C 1
ATOM 1585 O O . ALA A 1 197 ? -10.023 22.547 5.621 1 83.31 197 ALA A O 1
ATOM 1586 N N . THR A 1 198 ? -8.797 24.422 6.168 1 73.12 198 THR A N 1
ATOM 1587 C CA . THR A 1 198 ? -8.711 24.125 7.594 1 73.12 198 THR A CA 1
ATOM 1588 C C . THR A 1 198 ? -9.562 25.109 8.398 1 73.12 198 THR A C 1
ATOM 1590 O O . THR A 1 198 ? -9.617 26.297 8.086 1 73.12 198 THR A O 1
ATOM 1593 N N . HIS A 1 199 ? -10.844 24.891 8.703 1 60.72 199 HIS A N 1
ATOM 1594 C CA . HIS A 1 199 ? -11.688 25.812 9.453 1 60.72 199 HIS A CA 1
ATOM 1595 C C . HIS A 1 199 ? -11.109 26.094 10.836 1 60.72 199 HIS A C 1
ATOM 1597 O O . HIS A 1 199 ? -11.789 25.922 11.844 1 60.72 199 HIS A O 1
ATOM 1603 N N . GLU A 1 200 ? -9.82 26.219 11.016 1 57.16 200 GLU A N 1
ATOM 1604 C CA . GLU A 1 200 ? -9.273 26.5 12.344 1 57.16 200 GLU A CA 1
ATOM 1605 C C . GLU A 1 200 ? -9.898 27.766 12.938 1 57.16 200 GLU A C 1
ATOM 1607 O O . GLU A 1 200 ? -10.156 27.828 14.141 1 57.16 200 GLU A O 1
ATOM 1612 N N . ASP A 1 201 ? -10.117 28.828 12.141 1 54.78 201 ASP A N 1
ATOM 1613 C CA . ASP A 1 201 ? -10.547 30.094 12.695 1 54.78 201 ASP A CA 1
ATOM 1614 C C . ASP A 1 201 ? -12.07 30.234 12.68 1 54.78 201 ASP A C 1
ATOM 1616 O O . ASP A 1 201 ? -12.609 31.312 12.938 1 54.78 201 ASP A O 1
ATOM 1620 N N . GLY A 1 202 ? -12.695 29.047 12.383 1 58.78 202 GLY A N 1
ATOM 1621 C CA . GLY A 1 202 ? -14.133 29.266 12.312 1 58.78 202 GLY A CA 1
ATOM 1622 C C . GLY A 1 202 ? -14.836 29.031 13.633 1 58.78 202 GLY A C 1
ATOM 1623 O O . GLY A 1 202 ? -14.289 29.359 14.695 1 58.78 202 GLY A O 1
ATOM 1624 N N . ASP A 1 203 ? -16.047 28.578 13.656 1 69.38 203 ASP A N 1
ATOM 1625 C CA . ASP A 1 203 ? -16.922 28.297 14.781 1 69.38 203 ASP A CA 1
ATOM 1626 C C . ASP A 1 203 ? -16.344 27.219 15.688 1 69.38 203 ASP A C 1
ATOM 1628 O O . ASP A 1 203 ? -16.078 26.109 15.234 1 69.38 203 ASP A O 1
ATOM 1632 N N . PRO A 1 204 ? -15.906 27.609 16.859 1 75.12 204 PRO A N 1
ATOM 1633 C CA . PRO A 1 204 ? -15.32 26.656 17.812 1 75.12 204 PRO A CA 1
ATOM 1634 C C . PRO A 1 204 ? -16.141 25.375 17.953 1 75.12 204 PRO A C 1
ATOM 1636 O O . PRO A 1 204 ? -15.602 24.328 18.281 1 75.12 204 PRO A O 1
ATOM 1639 N N . ARG A 1 205 ? -17.375 25.562 17.75 1 73.31 205 ARG A N 1
ATOM 1640 C CA . ARG A 1 205 ? -18.25 24.391 17.844 1 73.31 205 ARG A CA 1
ATOM 1641 C C . ARG A 1 205 ? -17.922 23.375 16.766 1 73.31 205 ARG A C 1
ATOM 1643 O O . ARG A 1 205 ? -17.922 22.156 17.031 1 73.31 205 ARG A O 1
ATOM 1650 N N . LEU A 1 206 ? -17.609 23.812 15.68 1 75.12 206 LEU A N 1
ATOM 1651 C CA . LEU A 1 206 ? -17.312 22.922 14.562 1 75.12 206 LEU A CA 1
ATOM 1652 C C . LEU A 1 206 ? -15.875 22.422 14.633 1 75.12 206 LEU A C 1
ATOM 1654 O O . LEU A 1 206 ? -15.594 21.297 14.219 1 75.12 206 LEU A O 1
ATOM 1658 N N . SER A 1 207 ? -15.055 23.141 15.203 1 78.5 207 SER A N 1
ATOM 1659 C CA . SER A 1 207 ? -13.664 22.734 15.367 1 78.5 207 SER A CA 1
ATOM 1660 C C . SER A 1 207 ? -13.539 21.578 16.359 1 78.5 207 SER A C 1
ATOM 1662 O O . SER A 1 207 ? -12.625 20.75 16.25 1 78.5 207 SER A O 1
ATOM 1664 N N . SER A 1 208 ? -14.539 21.594 17.266 1 81.44 208 SER A N 1
ATOM 1665 C CA . SER A 1 208 ? -14.523 20.531 18.266 1 81.44 208 SER A CA 1
ATOM 1666 C C . SER A 1 208 ? -14.844 19.172 17.625 1 81.44 208 SER A C 1
ATOM 1668 O O . SER A 1 208 ? -14.586 18.125 18.234 1 81.44 208 SER A O 1
ATOM 1670 N N . LEU A 1 209 ? -15.328 19.203 16.422 1 88.12 209 LEU A N 1
ATOM 1671 C CA . LEU A 1 209 ? -15.727 17.969 15.742 1 88.12 209 LEU A CA 1
ATOM 1672 C C . LEU A 1 209 ? -14.586 17.406 14.906 1 88.12 209 LEU A C 1
ATOM 1674 O O . LEU A 1 209 ? -14.789 16.5 14.102 1 88.12 209 LEU A O 1
ATOM 1678 N N . SER A 1 210 ? -13.398 17.844 15.133 1 87.38 210 SER A N 1
ATOM 1679 C CA . SER A 1 210 ? -12.234 17.438 14.352 1 87.38 210 SER A CA 1
ATOM 1680 C C . SER A 1 210 ? -12.008 15.922 14.438 1 87.38 210 SER A C 1
ATOM 1682 O O . SER A 1 210 ? -11.656 15.281 13.445 1 87.38 210 SER A O 1
ATOM 1684 N N . PRO A 1 211 ? -12.305 15.305 15.586 1 92 211 PRO A N 1
ATOM 1685 C CA . PRO A 1 211 ? -12.062 13.867 15.688 1 92 211 PRO A CA 1
ATOM 1686 C C . PRO A 1 211 ? -12.977 13.047 14.781 1 92 211 PRO A C 1
ATOM 1688 O O . PRO A 1 211 ? -12.672 11.891 14.477 1 92 211 PRO A O 1
ATOM 1691 N N . VAL A 1 212 ? -14.039 13.633 14.352 1 93.31 212 VAL A N 1
ATOM 1692 C CA . VAL A 1 212 ? -15 12.93 13.508 1 93.31 212 VAL A CA 1
ATOM 1693 C C . VAL A 1 212 ? -14.336 12.562 12.18 1 93.31 212 VAL A C 1
ATOM 1695 O O . VAL A 1 212 ? -14.547 11.461 11.656 1 93.31 212 VAL A O 1
ATOM 1698 N N . GLN A 1 213 ? -13.508 13.477 11.68 1 93.12 213 GLN A N 1
ATOM 1699 C CA . GLN A 1 213 ? -12.836 13.203 10.406 1 93.12 213 GLN A CA 1
ATOM 1700 C C . GLN A 1 213 ? -11.852 12.047 10.539 1 93.12 213 GLN A C 1
ATOM 1702 O O . GLN A 1 213 ? -11.773 11.188 9.656 1 93.12 213 GLN A O 1
ATOM 1707 N N . GLY A 1 214 ? -11.18 12.062 11.633 1 94.12 214 GLY A N 1
ATOM 1708 C CA . GLY A 1 214 ? -10.273 10.953 11.891 1 94.12 214 GLY A CA 1
ATOM 1709 C C . GLY A 1 214 ? -10.992 9.625 12.047 1 94.12 214 GLY A C 1
ATOM 1710 O O . GLY A 1 214 ? -10.5 8.594 11.578 1 94.12 214 GLY A O 1
ATOM 1711 N N . LEU A 1 215 ? -12.094 9.641 12.648 1 94.69 215 LEU A N 1
ATOM 1712 C CA . LEU A 1 215 ? -12.891 8.43 12.828 1 94.69 215 LEU A CA 1
ATOM 1713 C C . LEU A 1 215 ? -13.383 7.898 11.492 1 94.69 215 LEU A C 1
ATOM 1715 O O . LEU A 1 215 ? -13.359 6.688 11.25 1 94.69 215 LEU A O 1
ATOM 1719 N N . ARG A 1 216 ? -13.766 8.758 10.656 1 95.88 216 ARG A N 1
ATOM 1720 C CA . ARG A 1 216 ? -14.219 8.359 9.32 1 95.88 216 ARG A CA 1
ATOM 1721 C C . ARG A 1 216 ? -13.094 7.668 8.555 1 95.88 216 ARG A C 1
ATOM 1723 O O . ARG A 1 216 ? -13.32 6.633 7.926 1 95.88 216 ARG A O 1
ATOM 1730 N N . VAL A 1 217 ? -11.953 8.273 8.633 1 96.31 217 VAL A N 1
ATOM 1731 C CA . VAL A 1 217 ? -10.812 7.723 7.906 1 96.31 217 VAL A CA 1
ATOM 1732 C C . VAL A 1 217 ? -10.461 6.352 8.469 1 96.31 217 VAL A C 1
ATOM 1734 O O . VAL A 1 217 ? -10.227 5.402 7.711 1 96.31 217 VAL A O 1
ATOM 1737 N N . LEU A 1 218 ? -10.422 6.254 9.758 1 94.19 218 LEU A N 1
ATOM 1738 C CA . LEU A 1 218 ? -10.109 4.988 10.414 1 94.19 218 LEU A CA 1
ATOM 1739 C C . LEU A 1 218 ? -11.094 3.902 10 1 94.19 218 LEU A C 1
ATOM 1741 O O . LEU A 1 218 ? -10.695 2.791 9.648 1 94.19 218 LEU A O 1
ATOM 1745 N N . LEU A 1 219 ? -12.305 4.238 10 1 94.06 219 LEU A N 1
ATOM 1746 C CA . LEU A 1 219 ? -13.344 3.277 9.641 1 94.06 219 LEU A CA 1
ATOM 1747 C C . LEU A 1 219 ? -13.234 2.875 8.172 1 94.06 219 LEU A C 1
ATOM 1749 O O . LEU A 1 219 ? -13.438 1.709 7.828 1 94.06 219 LEU A O 1
ATOM 1753 N N . MET A 1 220 ? -12.906 3.826 7.336 1 95.62 220 MET A N 1
ATOM 1754 C CA . MET A 1 220 ? -12.766 3.533 5.91 1 95.62 220 MET A CA 1
ATOM 1755 C C . MET A 1 220 ? -11.594 2.59 5.66 1 95.62 220 MET A C 1
ATOM 1757 O O . MET A 1 220 ? -11.703 1.653 4.867 1 95.62 220 MET A O 1
ATOM 1761 N N . VAL A 1 221 ? -10.539 2.814 6.34 1 94.5 221 VAL A N 1
ATOM 1762 C CA . VAL A 1 221 ? -9.352 1.977 6.176 1 94.5 221 VAL A CA 1
ATOM 1763 C C . VAL A 1 221 ? -9.648 0.563 6.676 1 94.5 221 VAL A C 1
ATOM 1765 O O . VAL A 1 221 ? -9.258 -0.419 6.043 1 94.5 221 VAL A O 1
ATOM 1768 N N . LEU A 1 222 ? -10.336 0.493 7.781 1 92.69 222 LEU A N 1
ATOM 1769 C CA . LEU A 1 222 ? -10.695 -0.815 8.312 1 92.69 222 LEU A CA 1
ATOM 1770 C C . LEU A 1 222 ? -11.648 -1.545 7.367 1 92.69 222 LEU A C 1
ATOM 1772 O O . LEU A 1 222 ? -11.523 -2.758 7.18 1 92.69 222 LEU A O 1
ATOM 1776 N N . THR A 1 223 ? -12.523 -0.812 6.805 1 94.31 223 THR A N 1
ATOM 1777 C CA . THR A 1 223 ? -13.453 -1.391 5.84 1 94.31 223 THR A CA 1
ATOM 1778 C C . THR A 1 223 ? -12.703 -1.92 4.617 1 94.31 223 THR A C 1
ATOM 1780 O O . THR A 1 223 ? -12.953 -3.039 4.168 1 94.31 223 THR A O 1
ATOM 1783 N N . MET A 1 224 ? -11.797 -1.179 4.094 1 95.38 224 MET A N 1
ATOM 1784 C CA . MET A 1 224 ? -11.047 -1.601 2.918 1 95.38 224 MET A CA 1
ATOM 1785 C C . MET A 1 224 ? -10.156 -2.797 3.242 1 95.38 224 MET A C 1
ATOM 1787 O O . MET A 1 224 ? -9.977 -3.688 2.41 1 95.38 224 MET A O 1
ATOM 1791 N N . ALA A 1 225 ? -9.641 -2.822 4.449 1 93.75 225 ALA A N 1
ATOM 1792 C CA . ALA A 1 225 ? -8.844 -3.973 4.883 1 93.75 225 ALA A CA 1
ATOM 1793 C C . ALA A 1 225 ? -9.695 -5.238 4.926 1 93.75 225 ALA A C 1
ATOM 1795 O O . ALA A 1 225 ? -9.266 -6.297 4.469 1 93.75 225 ALA A O 1
ATOM 1796 N N . THR A 1 226 ? -10.859 -5.074 5.457 1 93.12 226 THR A N 1
ATOM 1797 C CA . THR A 1 226 ? -11.781 -6.203 5.531 1 93.12 226 THR A CA 1
ATOM 1798 C C . THR A 1 226 ? -12.125 -6.707 4.133 1 93.12 226 THR A C 1
ATOM 1800 O O . THR A 1 226 ? -12.109 -7.914 3.881 1 93.12 226 THR A O 1
ATOM 1803 N N . HIS A 1 227 ? -12.375 -5.816 3.236 1 94.62 227 HIS A N 1
ATOM 1804 C CA . HIS A 1 227 ? -12.758 -6.215 1.885 1 94.62 227 HIS A CA 1
ATOM 1805 C C . HIS A 1 227 ? -11.57 -6.816 1.134 1 94.62 227 HIS A C 1
ATOM 1807 O O . HIS A 1 227 ? -11.75 -7.703 0.298 1 94.62 227 HIS A O 1
ATOM 1813 N N . SER A 1 228 ? -10.406 -6.402 1.435 1 93.75 228 SER A N 1
ATOM 1814 C CA . SER A 1 228 ? -9.227 -7.016 0.846 1 93.75 228 SER A CA 1
ATOM 1815 C C . SER A 1 228 ? -9.07 -8.461 1.304 1 93.75 228 SER A C 1
ATOM 1817 O O . SER A 1 228 ? -8.656 -9.328 0.526 1 93.75 228 SER A O 1
ATOM 1819 N N . ALA A 1 229 ? -9.398 -8.688 2.551 1 92.75 229 ALA A N 1
ATOM 1820 C CA . ALA A 1 229 ? -9.383 -10.062 3.055 1 92.75 229 ALA A CA 1
ATOM 1821 C C . ALA A 1 229 ? -10.469 -10.898 2.4 1 92.75 229 ALA A C 1
ATOM 1823 O O . ALA A 1 229 ? -10.227 -12.047 2.012 1 92.75 229 ALA A O 1
ATOM 1824 N N . CYS A 1 230 ? -11.625 -10.336 2.24 1 92.81 230 CYS A N 1
ATOM 1825 C CA . CYS A 1 230 ? -12.742 -11.047 1.636 1 92.81 230 CYS A CA 1
ATOM 1826 C C . CYS A 1 230 ? -12.43 -11.438 0.198 1 92.81 230 CYS A C 1
ATOM 1828 O O . CYS A 1 230 ? -12.758 -12.547 -0.234 1 92.81 230 CYS A O 1
ATOM 1830 N N . ILE A 1 231 ? -11.797 -10.602 -0.479 1 93.31 231 ILE A N 1
ATOM 1831 C CA . ILE A 1 231 ? -11.508 -10.852 -1.887 1 93.31 231 ILE A CA 1
ATOM 1832 C C . ILE A 1 231 ? -10.547 -12.031 -2.016 1 93.31 231 ILE A C 1
ATOM 1834 O O . ILE A 1 231 ? -10.656 -12.836 -2.947 1 93.31 231 ILE A O 1
ATOM 1838 N N . GLN A 1 232 ? -9.688 -12.203 -1.078 1 91.75 232 GLN A N 1
ATOM 1839 C CA . GLN A 1 232 ? -8.766 -13.328 -1.106 1 91.75 232 GLN A CA 1
ATOM 1840 C C . GLN A 1 232 ? -9.5 -14.648 -0.888 1 91.75 232 GLN A C 1
ATOM 1842 O O . GLN A 1 232 ? -9.055 -15.703 -1.351 1 91.75 232 GLN A O 1
ATOM 1847 N N . VAL A 1 233 ? -10.594 -14.555 -0.211 1 93.06 233 VAL A N 1
ATOM 1848 C CA . VAL A 1 233 ? -11.406 -15.75 -0.001 1 93.06 233 VAL A CA 1
ATOM 1849 C C . VAL A 1 233 ? -12.266 -16.016 -1.233 1 93.06 233 VAL A C 1
ATOM 1851 O O . VAL A 1 233 ? -12.555 -17.172 -1.561 1 93.06 233 VAL A O 1
ATOM 1854 N N . MET A 1 234 ? -12.602 -14.953 -1.881 1 92.44 234 MET A N 1
ATOM 1855 C CA . MET A 1 234 ? -13.523 -15.016 -3.016 1 92.44 234 MET A CA 1
ATOM 1856 C C . MET A 1 234 ? -12.805 -15.508 -4.27 1 92.44 234 MET A C 1
ATOM 1858 O O . MET A 1 234 ? -13.352 -16.312 -5.027 1 92.44 234 MET A O 1
ATOM 1862 N N . LEU A 1 235 ? -11.641 -15.047 -4.453 1 91.94 235 LEU A N 1
ATOM 1863 C CA . LEU A 1 235 ? -10.898 -15.398 -5.66 1 91.94 235 LEU A CA 1
ATOM 1864 C C . LEU A 1 235 ? -10.039 -16.625 -5.434 1 91.94 235 LEU A C 1
ATOM 1866 O O . LEU A 1 235 ? -10.141 -17.281 -4.395 1 91.94 235 LEU A O 1
ATOM 1870 N N . TYR A 1 236 ? -9.336 -17.078 -6.477 1 94 236 TYR A N 1
ATOM 1871 C CA . TYR A 1 236 ? -8.594 -18.344 -6.441 1 94 236 TYR A CA 1
ATOM 1872 C C . TYR A 1 236 ? -7.266 -18.172 -5.711 1 94 236 TYR A C 1
ATOM 1874 O O . TYR A 1 236 ? -6.469 -17.297 -6.051 1 94 236 TYR A O 1
ATOM 1882 N N . VAL A 1 237 ? -7.094 -19 -4.73 1 93.56 237 VAL A N 1
ATOM 1883 C CA . VAL A 1 237 ? -5.852 -18.938 -3.967 1 93.56 237 VAL A CA 1
ATOM 1884 C C . VAL A 1 237 ? -5.105 -20.266 -4.094 1 93.56 237 VAL A C 1
ATOM 1886 O O . VAL A 1 237 ? -5.723 -21.312 -4.285 1 93.56 237 VAL A O 1
ATOM 1889 N N . TYR A 1 238 ? -3.82 -20.188 -3.939 1 92.5 238 TYR A N 1
ATOM 1890 C CA . TYR A 1 238 ? -2.955 -21.359 -4.043 1 92.5 238 TYR A CA 1
ATOM 1891 C C . TYR A 1 238 ? -3.029 -22.203 -2.777 1 92.5 238 TYR A C 1
ATOM 1893 O O . TYR A 1 238 ? -2.906 -23.438 -2.836 1 92.5 238 TYR A O 1
ATOM 1901 N N . ASN A 1 239 ? -3.225 -21.578 -1.651 1 93.31 239 ASN A N 1
ATOM 1902 C CA . ASN A 1 239 ? -3.172 -22.25 -0.358 1 93.31 239 ASN A CA 1
ATOM 1903 C C . ASN A 1 239 ? -4.453 -22.031 0.442 1 93.31 239 ASN A C 1
ATOM 1905 O O . ASN A 1 239 ? -4.414 -21.484 1.543 1 93.31 239 ASN A O 1
ATOM 1909 N N . PRO A 1 240 ? -5.559 -22.594 -0.007 1 94.5 240 PRO A N 1
ATOM 1910 C CA . PRO A 1 240 ? -6.832 -22.391 0.689 1 94.5 240 PRO A CA 1
ATOM 1911 C C . PRO A 1 240 ? -6.797 -22.875 2.137 1 94.5 240 PRO A C 1
ATOM 1913 O O . PRO A 1 240 ? -7.57 -22.406 2.971 1 94.5 240 PRO A O 1
ATOM 1916 N N . ARG A 1 241 ? -5.902 -23.781 2.471 1 93.44 241 ARG A N 1
ATOM 1917 C CA . ARG A 1 241 ? -5.805 -24.297 3.83 1 93.44 241 ARG A CA 1
ATOM 1918 C C . ARG A 1 241 ? -5.492 -23.188 4.824 1 93.44 241 ARG A C 1
ATOM 1920 O O . ARG A 1 241 ? -5.957 -23.219 5.965 1 93.44 241 ARG A O 1
ATOM 1927 N N . TRP A 1 242 ? -4.684 -22.281 4.387 1 92.75 242 TRP A N 1
ATOM 1928 C CA . TRP A 1 242 ? -4.363 -21.156 5.27 1 92.75 242 TRP A CA 1
ATOM 1929 C C . TRP A 1 242 ? -5.629 -20.406 5.676 1 92.75 242 TRP A C 1
ATOM 1931 O O . TRP A 1 242 ? -5.797 -20.047 6.844 1 92.75 242 TRP A O 1
ATOM 1941 N N . ILE A 1 243 ? -6.508 -20.172 4.73 1 94.5 243 ILE A N 1
ATOM 1942 C CA . ILE A 1 243 ? -7.766 -19.484 5 1 94.5 243 ILE A CA 1
ATOM 1943 C C . ILE A 1 243 ? -8.609 -20.312 5.973 1 94.5 243 ILE A C 1
ATOM 1945 O O . ILE A 1 243 ? -9.195 -19.766 6.91 1 94.5 243 ILE A O 1
ATOM 1949 N N . GLU A 1 244 ? -8.625 -21.609 5.766 1 94.94 244 GLU A N 1
ATOM 1950 C CA . GLU A 1 244 ? -9.375 -22.5 6.629 1 94.94 244 GLU A CA 1
ATOM 1951 C C . GLU A 1 244 ? -8.844 -22.469 8.062 1 94.94 244 GLU A C 1
ATOM 1953 O O . GLU A 1 244 ? -9.625 -22.438 9.016 1 94.94 244 GLU A O 1
ATOM 1958 N N . GLN A 1 245 ? -7.578 -22.391 8.18 1 91.81 245 GLN A N 1
ATOM 1959 C CA . GLN A 1 245 ? -6.953 -22.406 9.5 1 91.81 245 GLN A CA 1
ATOM 1960 C C . GLN A 1 245 ? -7.113 -21.062 10.211 1 91.81 245 GLN A C 1
ATOM 1962 O O . GLN A 1 245 ? -7.473 -21.016 11.383 1 91.81 245 GLN A O 1
ATOM 1967 N N . ILE A 1 246 ? -6.926 -20.047 9.477 1 91.81 246 ILE A N 1
ATOM 1968 C CA . ILE A 1 246 ? -6.961 -18.734 10.109 1 91.81 246 ILE A CA 1
ATOM 1969 C C . ILE A 1 246 ? -8.398 -18.375 10.469 1 91.81 246 ILE A C 1
ATOM 1971 O O . ILE A 1 246 ? -8.641 -17.562 11.359 1 91.81 246 ILE A O 1
ATOM 1975 N N . SER A 1 247 ? -9.336 -18.938 9.797 1 90.75 247 SER A N 1
ATOM 1976 C CA . SER A 1 247 ? -10.742 -18.656 10.055 1 90.75 247 SER A CA 1
ATOM 1977 C C . SER A 1 247 ? -11.141 -19.078 11.469 1 90.75 247 SER A C 1
ATOM 1979 O O . SER A 1 247 ? -12.164 -18.625 11.984 1 90.75 247 SER A O 1
ATOM 1981 N N . ARG A 1 248 ? -10.305 -19.844 12.102 1 88.44 248 ARG A N 1
ATOM 1982 C CA . ARG A 1 248 ? -10.586 -20.328 13.445 1 88.44 248 ARG A CA 1
ATOM 1983 C C . ARG A 1 248 ? -9.945 -19.438 14.5 1 88.44 248 ARG A C 1
ATOM 1985 O O . ARG A 1 248 ? -10.289 -19.516 15.68 1 88.44 248 ARG A O 1
ATOM 1992 N N . HIS A 1 249 ? -9.094 -18.656 14.031 1 88.31 249 HIS A N 1
ATOM 1993 C CA . HIS A 1 249 ? -8.367 -17.828 14.977 1 88.31 249 HIS A CA 1
ATOM 1994 C C . HIS A 1 249 ? -9.234 -16.672 15.484 1 88.31 249 HIS A C 1
ATOM 1996 O O . HIS A 1 249 ? -9.891 -15.992 14.695 1 88.31 249 HIS A O 1
ATOM 2002 N N . PRO A 1 250 ? -9.172 -16.391 16.734 1 86.62 250 PRO A N 1
ATOM 2003 C CA . PRO A 1 250 ? -10.039 -15.367 17.328 1 86.62 250 PRO A CA 1
ATOM 2004 C C . PRO A 1 250 ? -9.766 -13.977 16.766 1 86.62 250 PRO A C 1
ATOM 2006 O O . PRO A 1 250 ? -10.664 -13.125 16.75 1 86.62 250 PRO A O 1
ATOM 2009 N N . ILE A 1 251 ? -8.617 -13.75 16.312 1 83.19 251 ILE A N 1
ATOM 2010 C CA . ILE A 1 251 ? -8.266 -12.422 15.82 1 83.19 251 ILE A CA 1
ATOM 2011 C C . ILE A 1 251 ? -9.102 -12.086 14.586 1 83.19 251 ILE A C 1
ATOM 2013 O O . ILE A 1 251 ? -9.312 -10.906 14.273 1 83.19 251 ILE A O 1
ATOM 2017 N N . LEU A 1 252 ? -9.586 -13.086 13.961 1 86.12 252 LEU A N 1
ATOM 2018 C CA . LEU A 1 252 ? -10.352 -12.867 12.742 1 86.12 252 LEU A CA 1
ATOM 2019 C C . LEU A 1 252 ? -11.711 -12.242 13.062 1 86.12 252 LEU A C 1
ATOM 2021 O O . LEU A 1 252 ? -12.367 -11.703 12.172 1 86.12 252 LEU A O 1
ATOM 2025 N N . MET A 1 253 ? -12.055 -12.281 14.289 1 86.94 253 MET A N 1
ATOM 2026 C CA . MET A 1 253 ? -13.328 -11.688 14.688 1 86.94 253 MET A CA 1
ATOM 2027 C C . MET A 1 253 ? -13.305 -10.18 14.484 1 86.94 253 MET A C 1
ATOM 2029 O O . MET A 1 253 ? -14.352 -9.555 14.297 1 86.94 253 MET A O 1
ATOM 2033 N N . LEU A 1 254 ? -12.172 -9.625 14.477 1 82.56 254 LEU A N 1
ATOM 2034 C CA . LEU A 1 254 ? -12.047 -8.203 14.203 1 82.56 254 LEU A CA 1
ATOM 2035 C C . LEU A 1 254 ? -12.562 -7.875 12.805 1 82.56 254 LEU A C 1
ATOM 2037 O O . LEU A 1 254 ? -13.078 -6.781 12.57 1 82.56 254 LEU A O 1
ATOM 2041 N N . PHE A 1 255 ? -12.531 -8.867 12 1 80.94 255 PHE A N 1
ATOM 2042 C CA . PHE A 1 255 ? -12.969 -8.68 10.625 1 80.94 255 PHE A CA 1
ATOM 2043 C C . PHE A 1 255 ? -14.367 -9.242 10.422 1 80.94 255 PHE A C 1
ATOM 2045 O O . PHE A 1 255 ? -15.219 -8.602 9.797 1 80.94 255 PHE A O 1
ATOM 2052 N N . LEU A 1 256 ? -14.57 -10.359 10.969 1 82.5 256 LEU A N 1
ATOM 2053 C CA . LEU A 1 256 ? -15.836 -11.055 10.75 1 82.5 256 LEU A CA 1
ATOM 2054 C C . LEU A 1 256 ? -16.969 -10.391 11.531 1 82.5 256 LEU A C 1
ATOM 2056 O O . LEU A 1 256 ? -18.062 -10.195 11 1 82.5 256 LEU A O 1
ATOM 2060 N N . ASN A 1 257 ? -16.656 -10.008 12.711 1 79.69 257 ASN A N 1
ATOM 2061 C CA . ASN A 1 257 ? -17.625 -9.297 13.531 1 79.69 257 ASN A CA 1
ATOM 2062 C C . ASN A 1 257 ? -17.438 -7.781 13.43 1 79.69 257 ASN A C 1
ATOM 2064 O O . ASN A 1 257 ? -18.25 -7.02 13.953 1 79.69 257 ASN A O 1
ATOM 2068 N N . GLY A 1 258 ? -16.438 -7.434 12.68 1 69.56 258 GLY A N 1
ATOM 2069 C CA . GLY A 1 258 ? -16.156 -6.023 12.461 1 69.56 258 GLY A CA 1
ATOM 2070 C C . GLY A 1 258 ? -17.094 -5.375 11.453 1 69.56 258 GLY A C 1
ATOM 2071 O O . GLY A 1 258 ? -17.156 -4.148 11.367 1 69.56 258 GLY A O 1
ATOM 2072 N N . THR A 1 259 ? -17.844 -6.164 10.875 1 71.31 259 THR A N 1
ATOM 2073 C CA . THR A 1 259 ? -18.828 -5.633 9.938 1 71.31 259 THR A CA 1
ATOM 2074 C C . THR A 1 259 ? -19.828 -4.723 10.648 1 71.31 259 THR A C 1
ATOM 2076 O O . THR A 1 259 ? -20.469 -3.891 10.016 1 71.31 259 THR A O 1
ATOM 2079 N N . SER A 1 260 ? -19.797 -4.852 11.914 1 81 260 SER A N 1
ATOM 2080 C CA . SER A 1 260 ? -20.688 -4 12.688 1 81 260 SER A CA 1
ATOM 2081 C C . SER A 1 260 ? -20.141 -2.582 12.812 1 81 260 SER A C 1
ATOM 2083 O O . SER A 1 260 ? -20.859 -1.658 13.188 1 81 260 SER A O 1
ATOM 2085 N N . VAL A 1 261 ? -18.875 -2.504 12.32 1 85.69 261 VAL A N 1
ATOM 2086 C CA . VAL A 1 261 ? -18.234 -1.2 12.461 1 85.69 261 VAL A CA 1
ATOM 2087 C C . VAL A 1 261 ? -18.875 -0.203 11.5 1 85.69 261 VAL A C 1
ATOM 2089 O O . VAL A 1 261 ? -18.859 1.006 11.742 1 85.69 261 VAL A O 1
ATOM 2092 N N . VAL A 1 262 ? -19.547 -0.752 10.523 1 90.94 262 VAL A N 1
ATOM 2093 C CA . VAL A 1 262 ? -20.25 0.095 9.562 1 90.94 262 VAL A CA 1
ATOM 2094 C C . VAL A 1 262 ? -21.375 0.859 10.273 1 90.94 262 VAL A C 1
ATOM 2096 O O . VAL A 1 262 ? -21.75 1.945 9.836 1 90.94 262 VAL A O 1
ATOM 2099 N N . GLN A 1 263 ? -21.812 0.349 11.391 1 94.94 263 GLN A N 1
ATOM 2100 C CA . GLN A 1 263 ? -22.875 0.979 12.156 1 94.94 263 GLN A CA 1
ATOM 2101 C C . GLN A 1 263 ? -22.406 2.283 12.797 1 94.94 263 GLN A C 1
ATOM 2103 O O . GLN A 1 263 ? -23.219 3.174 13.062 1 94.94 263 GLN A O 1
ATOM 2108 N N . ILE A 1 264 ? -21.109 2.303 12.961 1 95.75 264 ILE A N 1
ATOM 2109 C CA . ILE A 1 264 ? -20.562 3.545 13.492 1 95.75 264 ILE A CA 1
ATOM 2110 C C . ILE A 1 264 ? -20.703 4.656 12.453 1 95.75 264 ILE A C 1
ATOM 2112 O O . ILE A 1 264 ? -20.953 5.812 12.805 1 95.75 264 ILE A O 1
ATOM 2116 N N . PHE A 1 265 ? -20.672 4.32 11.211 1 95.31 265 PHE A N 1
ATOM 2117 C CA . PHE A 1 265 ? -20.906 5.289 10.148 1 95.31 265 PHE A CA 1
ATOM 2118 C C . PHE A 1 265 ? -22.344 5.777 10.156 1 95.31 265 PHE A C 1
ATOM 2120 O O . PHE A 1 265 ? -22.609 6.965 9.961 1 95.31 265 PHE A O 1
ATOM 2127 N N . VAL A 1 266 ? -23.203 4.848 10.375 1 96.88 266 VAL A N 1
ATOM 2128 C CA . VAL A 1 266 ? -24.609 5.207 10.43 1 96.88 266 VAL A CA 1
ATOM 2129 C C . VAL A 1 266 ? -24.875 6.156 11.594 1 96.88 266 VAL A C 1
ATOM 2131 O O . VAL A 1 266 ? -25.547 7.176 11.445 1 96.88 266 VAL A O 1
ATOM 2134 N N . MET A 1 267 ? -24.297 5.805 12.68 1 97.56 267 MET A N 1
ATOM 2135 C CA . MET A 1 267 ? -24.422 6.633 13.875 1 97.56 267 MET A CA 1
ATOM 2136 C C . MET A 1 267 ? -23.844 8.023 13.641 1 97.56 267 MET A C 1
ATOM 2138 O O . MET A 1 267 ? -24.484 9.023 13.969 1 97.56 267 MET A O 1
ATOM 2142 N N . LEU A 1 268 ? -22.719 8.055 12.984 1 96.69 268 LEU A N 1
ATOM 2143 C CA . LEU A 1 268 ? -22.031 9.32 12.734 1 96.69 268 LEU A CA 1
ATOM 2144 C C . LEU A 1 268 ? -22.828 10.195 11.773 1 96.69 268 LEU A C 1
ATOM 2146 O O . LEU A 1 268 ? -22.953 11.398 11.984 1 96.69 268 LEU A O 1
ATOM 2150 N N . SER A 1 269 ? -23.344 9.625 10.766 1 96 269 SER A N 1
ATOM 2151 C CA . SER A 1 269 ? -24.109 10.344 9.766 1 96 269 SER A CA 1
ATOM 2152 C C . SER A 1 269 ? -25.344 10.992 10.375 1 96 269 SER A C 1
ATOM 2154 O O . SER A 1 269 ? -25.656 12.148 10.086 1 96 269 SER A O 1
ATOM 2156 N N . ASN A 1 270 ? -25.938 10.336 11.258 1 97.56 270 ASN A N 1
ATOM 2157 C CA . ASN A 1 270 ? -27.188 10.852 11.836 1 97.56 270 ASN A CA 1
ATOM 2158 C C . ASN A 1 270 ? -26.906 11.773 13.016 1 97.56 270 ASN A C 1
ATOM 2160 O O . ASN A 1 270 ? -27.719 12.656 13.32 1 97.56 270 ASN A O 1
ATOM 2164 N N . PHE A 1 271 ? -25.766 11.625 13.672 1 97.25 271 PHE A N 1
ATOM 2165 C CA . PHE A 1 271 ? -25.312 12.609 14.641 1 97.25 271 PHE A CA 1
ATOM 2166 C C . PHE A 1 271 ? -25.109 13.969 13.977 1 97.25 271 PHE A C 1
ATOM 2168 O O . PHE A 1 271 ? -25.625 14.984 14.461 1 97.25 271 PHE A O 1
ATOM 2175 N N . LEU A 1 272 ? -24.406 13.891 12.836 1 95.25 272 LEU A N 1
ATOM 2176 C CA . LEU A 1 272 ? -24.094 15.133 12.141 1 95.25 272 LEU A CA 1
ATOM 2177 C C . LEU A 1 272 ? -25.359 15.773 11.578 1 95.25 272 LEU A C 1
ATOM 2179 O O . LEU A 1 272 ? -25.516 17 11.617 1 95.25 272 LEU A O 1
ATOM 2183 N N . LEU A 1 273 ? -26.25 14.984 11.078 1 95.81 273 LEU A N 1
ATOM 2184 C CA . LEU A 1 273 ? -27.531 15.492 10.602 1 95.81 273 LEU A CA 1
ATOM 2185 C C . LEU A 1 273 ? -28.297 16.188 11.719 1 95.81 273 LEU A C 1
ATOM 2187 O O . LEU A 1 273 ? -28.703 17.328 11.57 1 95.81 273 LEU A O 1
ATOM 2191 N N . GLY A 1 274 ? -28.453 15.453 12.836 1 96.44 274 GLY A N 1
ATOM 2192 C CA . GLY A 1 274 ? -29.203 16 13.961 1 96.44 274 GLY A CA 1
ATOM 2193 C C . GLY A 1 274 ? -28.578 17.25 14.531 1 96.44 274 GLY A C 1
ATOM 2194 O O . GLY A 1 274 ? -29.266 18.25 14.766 1 96.44 274 GLY A O 1
ATOM 2195 N N . TYR A 1 275 ? -27.297 17.172 14.711 1 95.12 275 TYR A N 1
ATOM 2196 C CA . TYR A 1 275 ? -26.594 18.297 15.32 1 95.12 275 TYR A CA 1
ATOM 2197 C C . TYR A 1 275 ? -26.672 19.547 14.438 1 95.12 275 TYR A C 1
ATOM 2199 O O . TYR A 1 275 ? -26.969 20.641 14.922 1 95.12 275 TYR A O 1
ATOM 2207 N N . ASN A 1 276 ? -26.484 19.406 13.156 1 92.62 276 ASN A N 1
ATOM 2208 C CA . ASN A 1 276 ? -26.547 20.516 12.227 1 92.62 276 ASN A CA 1
ATOM 2209 C C . ASN A 1 276 ? -27.969 21.094 12.148 1 92.62 276 ASN A C 1
ATOM 2211 O O . ASN A 1 276 ? -28.141 22.312 12.039 1 92.62 276 ASN A O 1
ATOM 2215 N N . LEU A 1 277 ? -28.891 20.25 12.156 1 94 277 LEU A N 1
ATOM 2216 C CA . LEU A 1 277 ? -30.266 20.703 12.109 1 94 277 LEU A CA 1
ATOM 2217 C C . LEU A 1 277 ? -30.625 21.484 13.375 1 94 277 LEU A C 1
ATOM 2219 O O . LEU A 1 277 ? -31.312 22.5 13.305 1 94 277 LEU A O 1
ATOM 2223 N N . LEU A 1 278 ? -30.172 21.016 14.508 1 93.56 278 LEU A N 1
ATOM 2224 C CA . LEU A 1 278 ? -30.438 21.703 15.773 1 93.56 278 LEU A CA 1
ATOM 2225 C C . LEU A 1 278 ? -29.781 23.078 15.805 1 93.56 278 LEU A C 1
ATOM 2227 O O . LEU A 1 278 ? -30.375 24.031 16.297 1 93.56 278 LEU A O 1
ATOM 2231 N N . LEU A 1 279 ? -28.594 23.141 15.273 1 91.25 279 LEU A N 1
ATOM 2232 C CA . LEU A 1 279 ? -27.922 24.438 15.172 1 91.25 279 LEU A CA 1
ATOM 2233 C C . LEU A 1 279 ? -28.688 25.375 14.242 1 91.25 279 LEU A C 1
ATOM 2235 O O . LEU A 1 279 ? -28.812 26.562 14.531 1 91.25 279 LEU A O 1
ATOM 2239 N N . TYR A 1 280 ? -29.203 24.781 13.211 1 90.12 280 TYR A N 1
ATOM 2240 C CA . TYR A 1 280 ? -29.938 25.578 12.227 1 90.12 280 TYR A CA 1
ATOM 2241 C C . TYR A 1 280 ? -31.234 26.109 12.82 1 90.12 280 TYR A C 1
ATOM 2243 O O . TYR A 1 280 ? -31.609 27.266 12.594 1 90.12 280 TYR A O 1
ATOM 2251 N N . VAL A 1 281 ? -31.906 25.375 13.586 1 89.44 281 VAL A N 1
ATOM 2252 C CA . VAL A 1 281 ? -33.25 25.734 14.07 1 89.44 281 VAL A CA 1
ATOM 2253 C C . VAL A 1 281 ? -33.125 26.656 15.273 1 89.44 281 VAL A C 1
ATOM 2255 O O . VAL A 1 281 ? -34.156 27.188 15.758 1 89.44 281 VAL A O 1
ATOM 2258 N N . LYS A 1 282 ? -31.953 26.828 15.727 1 87.06 282 LYS A N 1
ATOM 2259 C CA . LYS A 1 282 ? -31.766 27.859 16.75 1 87.06 282 LYS A CA 1
ATOM 2260 C C . LYS A 1 282 ? -32.156 29.234 16.219 1 87.06 282 LYS A C 1
ATOM 2262 O O . LYS A 1 282 ? -32.719 30.047 16.953 1 87.06 282 LYS A O 1
ATOM 2267 N N . ASP A 1 283 ? -31.859 29.391 14.992 1 88.62 283 ASP A N 1
ATOM 2268 C CA . ASP A 1 283 ? -32.094 30.703 14.398 1 88.62 283 ASP A CA 1
ATOM 2269 C C . ASP A 1 283 ? -33.25 30.688 13.422 1 88.62 283 ASP A C 1
ATOM 2271 O O . ASP A 1 283 ? -33.656 31.734 12.906 1 88.62 283 ASP A O 1
ATOM 2275 N N . HIS A 1 284 ? -33.844 29.469 13.164 1 88.88 284 HIS A N 1
ATOM 2276 C CA . HIS A 1 284 ? -34.938 29.328 12.219 1 88.88 284 HIS A CA 1
ATOM 2277 C C . HIS A 1 284 ? -36.062 28.469 12.805 1 88.88 284 HIS A C 1
ATOM 2279 O O . HIS A 1 284 ? -35.812 27.562 13.602 1 88.88 284 HIS A O 1
ATOM 2285 N N . LYS A 1 285 ? -37.219 28.859 12.398 1 87.56 285 LYS A N 1
ATOM 2286 C CA . LYS A 1 285 ? -38.344 28.078 12.891 1 87.56 285 LYS A CA 1
ATOM 2287 C C . LYS A 1 285 ? -38.344 26.672 12.312 1 87.56 285 LYS A C 1
ATOM 2289 O O . LYS A 1 285 ? -38.25 26.5 11.094 1 87.56 285 LYS A O 1
ATOM 2294 N N . PRO A 1 286 ? -38.375 25.703 13.211 1 89.69 286 PRO A N 1
ATOM 2295 C CA . PRO A 1 286 ? -38.469 24.328 12.711 1 89.69 286 PRO A CA 1
ATOM 2296 C C . PRO A 1 286 ? -39.75 24.031 11.977 1 89.69 286 PRO A C 1
ATOM 2298 O O . PRO A 1 286 ? -40.844 24.312 12.5 1 89.69 286 PRO A O 1
ATOM 2301 N N . SER A 1 287 ? -39.688 23.656 10.672 1 90.44 287 SER A N 1
ATOM 2302 C CA . SER A 1 287 ? -40.844 23.344 9.836 1 90.44 287 SER A CA 1
ATOM 2303 C C . SER A 1 287 ? -40.594 22.141 8.945 1 90.44 287 SER A C 1
ATOM 2305 O O . SER A 1 287 ? -39.438 21.922 8.5 1 90.44 287 SER A O 1
ATOM 2307 N N . PHE A 1 288 ? -41.625 21.406 8.727 1 93 288 PHE A N 1
ATOM 2308 C CA . PHE A 1 288 ? -41.5 20.234 7.863 1 93 288 PHE A CA 1
ATOM 2309 C C . PHE A 1 288 ? -41.281 20.641 6.414 1 93 288 PHE A C 1
ATOM 2311 O O . PHE A 1 288 ? -40.906 19.812 5.578 1 93 288 PHE A O 1
ATOM 2318 N N . SER A 1 289 ? -41.406 21.875 6.117 1 90.38 289 SER A N 1
ATOM 2319 C CA . SER A 1 289 ? -41.125 22.391 4.781 1 90.38 289 SER A CA 1
ATOM 2320 C C . SER A 1 289 ? -39.656 22.266 4.457 1 90.38 289 SER A C 1
ATOM 2322 O O . SER A 1 289 ? -39.25 22.344 3.291 1 90.38 289 SER A O 1
ATOM 2324 N N . LEU A 1 290 ? -38.875 22.031 5.5 1 91.12 290 LEU A N 1
ATOM 2325 C CA . LEU A 1 290 ? -37.438 21.875 5.332 1 91.12 290 LEU A CA 1
ATOM 2326 C C . LEU A 1 290 ? -37.062 20.469 4.863 1 91.12 290 LEU A C 1
ATOM 2328 O O . LEU A 1 290 ? -35.969 20.234 4.375 1 91.12 290 LEU A O 1
ATOM 2332 N N . LEU A 1 291 ? -37.969 19.516 5.023 1 94.44 291 LEU A N 1
ATOM 2333 C CA . LEU A 1 291 ? -37.688 18.109 4.801 1 94.44 291 LEU A CA 1
ATOM 2334 C C . LEU A 1 291 ? -37.281 17.859 3.357 1 94.44 291 LEU A C 1
ATOM 2336 O O . LEU A 1 291 ? -36.25 17.219 3.104 1 94.44 291 LEU A O 1
ATOM 2340 N N . PRO A 1 292 ? -38.062 18.328 2.32 1 93.75 292 PRO A N 1
ATOM 2341 C CA . PRO A 1 292 ? -37.625 18.125 0.941 1 93.75 292 PRO A CA 1
ATOM 2342 C C . PRO A 1 292 ? -36.25 18.703 0.667 1 93.75 292 PRO A C 1
ATOM 2344 O O . PRO A 1 292 ? -35.469 18.109 -0.085 1 93.75 292 PRO A O 1
ATOM 2347 N N . TYR A 1 293 ? -35.938 19.781 1.314 1 90.25 293 TYR A N 1
ATOM 2348 C CA . TYR A 1 293 ? -34.625 20.422 1.139 1 90.25 293 TYR A CA 1
ATOM 2349 C C . TYR A 1 293 ? -33.5 19.531 1.688 1 90.25 293 TYR A C 1
ATOM 2351 O O . TYR A 1 293 ? -32.5 19.344 1.036 1 90.25 293 TYR A O 1
ATOM 2359 N N . ILE A 1 294 ? -33.781 18.984 2.814 1 93.31 294 ILE A N 1
ATOM 2360 C CA . ILE A 1 294 ? -32.812 18.125 3.459 1 93.31 294 ILE A CA 1
ATOM 2361 C C . ILE A 1 294 ? -32.562 16.875 2.605 1 93.31 294 ILE A C 1
ATOM 2363 O O . ILE A 1 294 ? -31.422 16.453 2.406 1 93.31 294 ILE A O 1
ATOM 2367 N N . ILE A 1 295 ? -33.625 16.375 2.068 1 94.62 295 ILE A N 1
ATOM 2368 C CA . ILE A 1 295 ? -33.531 15.156 1.268 1 94.62 295 ILE A CA 1
ATOM 2369 C C . ILE A 1 295 ? -32.812 15.438 -0.038 1 94.62 295 ILE A C 1
ATOM 2371 O O . ILE A 1 295 ? -31.922 14.68 -0.443 1 94.62 295 ILE A O 1
ATOM 2375 N N . ILE A 1 296 ? -33.094 16.531 -0.674 1 94.06 296 ILE A N 1
ATOM 2376 C CA . ILE A 1 296 ? -32.469 16.891 -1.948 1 94.06 296 ILE A CA 1
ATOM 2377 C C . ILE A 1 296 ? -30.969 17.141 -1.75 1 94.06 296 ILE A C 1
ATOM 2379 O O . ILE A 1 296 ? -30.156 16.75 -2.588 1 94.06 296 ILE A O 1
ATOM 2383 N N . LYS A 1 297 ? -30.625 17.734 -0.692 1 91.56 297 LYS A N 1
ATOM 2384 C CA . LYS A 1 297 ? -29.203 17.984 -0.402 1 91.56 297 LYS A CA 1
ATOM 2385 C C . LYS A 1 297 ? -28.438 16.688 -0.211 1 91.56 297 LYS A C 1
ATOM 2387 O O . LYS A 1 297 ? -27.297 16.562 -0.65 1 91.56 297 LYS A O 1
ATOM 2392 N N . ARG A 1 298 ? -29.094 15.812 0.436 1 93.12 298 ARG A N 1
ATOM 2393 C CA . ARG A 1 298 ? -28.484 14.5 0.645 1 93.12 298 ARG A CA 1
ATOM 2394 C C . ARG A 1 298 ? -28.297 13.766 -0.68 1 93.12 298 ARG A C 1
ATOM 2396 O O . ARG A 1 298 ? -27.234 13.211 -0.937 1 93.12 298 ARG A O 1
ATOM 2403 N N . ILE A 1 299 ? -29.312 13.789 -1.484 1 94.44 299 ILE A N 1
ATOM 2404 C CA . ILE A 1 299 ? -29.266 13.133 -2.783 1 94.44 299 ILE A CA 1
ATOM 2405 C C . ILE A 1 299 ? -28.203 13.789 -3.658 1 94.44 299 ILE A C 1
ATOM 2407 O O . ILE A 1 299 ? -27.453 13.102 -4.352 1 94.44 299 ILE A O 1
ATOM 2411 N N . ALA A 1 300 ? -28.125 15.078 -3.564 1 94.12 300 ALA A N 1
ATOM 2412 C CA . ALA A 1 300 ? -27.156 15.828 -4.355 1 94.12 300 ALA A CA 1
ATOM 2413 C C . ALA A 1 300 ? -25.734 15.523 -3.9 1 94.12 300 ALA A C 1
ATOM 2415 O O . ALA A 1 300 ? -24.797 15.594 -4.699 1 94.12 300 ALA A O 1
ATOM 2416 N N . ARG A 1 301 ? -25.594 15.172 -2.709 1 93.44 301 ARG A N 1
ATOM 2417 C CA . ARG A 1 301 ? -24.281 14.867 -2.162 1 93.44 301 ARG A CA 1
ATOM 2418 C C . ARG A 1 301 ? -23.828 13.461 -2.553 1 93.44 301 ARG A C 1
ATOM 2420 O O . ARG A 1 301 ? -22.688 13.258 -2.949 1 93.44 301 ARG A O 1
ATOM 2427 N N . ILE A 1 302 ? -24.688 12.508 -2.572 1 96.69 302 ILE A N 1
ATOM 2428 C CA . ILE A 1 302 ? -24.312 11.102 -2.686 1 96.69 302 ILE A CA 1
ATOM 2429 C C . ILE A 1 302 ? -24.453 10.641 -4.137 1 96.69 302 ILE A C 1
ATOM 2431 O O . ILE A 1 302 ? -23.562 9.984 -4.672 1 96.69 302 ILE A O 1
ATOM 2435 N N . SER A 1 303 ? -25.484 11.062 -4.836 1 96.94 303 SER A N 1
ATOM 2436 C CA . SER A 1 303 ? -25.922 10.477 -6.098 1 96.94 303 SER A CA 1
ATOM 2437 C C . SER A 1 303 ? -24.859 10.664 -7.188 1 96.94 303 SER A C 1
ATOM 2439 O O . SER A 1 303 ? -24.594 9.75 -7.961 1 96.94 303 SER A O 1
ATOM 2441 N N . PRO A 1 304 ? -24.297 11.844 -7.289 1 97 304 PRO A N 1
ATOM 2442 C CA . PRO A 1 304 ? -23.391 12.023 -8.422 1 97 304 PRO A CA 1
ATOM 2443 C C . PRO A 1 304 ? -22.219 11.039 -8.398 1 97 304 PRO A C 1
ATOM 2445 O O . PRO A 1 304 ? -21.984 10.344 -9.391 1 97 304 PRO A O 1
ATOM 2448 N N . VAL A 1 305 ? -21.516 10.93 -7.297 1 98.19 305 VAL A N 1
ATOM 2449 C CA . VAL A 1 305 ? -20.391 10.008 -7.184 1 98.19 305 VAL A CA 1
ATOM 2450 C C . VAL A 1 305 ? -20.891 8.57 -7.242 1 98.19 305 VAL A C 1
ATOM 2452 O O . VAL A 1 305 ? -20.297 7.727 -7.914 1 98.19 305 VAL A O 1
ATOM 2455 N N . TYR A 1 306 ? -21.984 8.328 -6.562 1 98.38 306 TYR A N 1
ATOM 2456 C CA . TYR A 1 306 ? -22.609 7.008 -6.504 1 98.38 306 TYR A CA 1
ATOM 2457 C C . TYR A 1 306 ? -22.938 6.5 -7.902 1 98.38 306 TYR A C 1
ATOM 2459 O O . TYR A 1 306 ? -22.547 5.391 -8.273 1 98.38 306 TYR A O 1
ATOM 2467 N N . LEU A 1 307 ? -23.531 7.301 -8.688 1 98 307 LEU A N 1
ATOM 2468 C CA . LEU A 1 307 ? -24.016 6.875 -9.992 1 98 307 LEU A CA 1
ATOM 2469 C C . LEU A 1 307 ? -22.875 6.828 -11.008 1 98 307 LEU A C 1
ATOM 2471 O O . LEU A 1 307 ? -22.891 6.012 -11.938 1 98 307 LEU A O 1
ATOM 2475 N N . VAL A 1 308 ? -21.859 7.652 -10.836 1 98.31 308 VAL A N 1
ATOM 2476 C CA . VAL A 1 308 ? -20.703 7.582 -11.711 1 98.31 308 VAL A CA 1
ATOM 2477 C C . VAL A 1 308 ? -20 6.242 -11.523 1 98.31 308 VAL A C 1
ATOM 2479 O O . VAL A 1 308 ? -19.625 5.582 -12.5 1 98.31 308 VAL A O 1
ATOM 2482 N N . VAL A 1 309 ? -19.844 5.801 -10.297 1 98.56 309 VAL A N 1
ATOM 2483 C CA . VAL A 1 309 ? -19.109 4.562 -10.031 1 98.56 309 VAL A CA 1
ATOM 2484 C C . VAL A 1 309 ? -19.969 3.363 -10.422 1 98.56 309 VAL A C 1
ATOM 2486 O O . VAL A 1 309 ? -19.484 2.412 -11.039 1 98.56 309 VAL A O 1
ATOM 2489 N N . VAL A 1 310 ? -21.25 3.385 -10.078 1 98.56 310 VAL A N 1
ATOM 2490 C CA . VAL A 1 310 ? -22.156 2.311 -10.484 1 98.56 310 VAL A CA 1
ATOM 2491 C C . VAL A 1 310 ? -22.25 2.266 -12.008 1 98.56 310 VAL A C 1
ATOM 2493 O O . VAL A 1 310 ? -22.312 1.186 -12.602 1 98.56 310 VAL A O 1
ATOM 2496 N N . GLY A 1 311 ? -22.344 3.465 -12.633 1 98.44 311 GLY A N 1
ATOM 2497 C CA . GLY A 1 311 ? -22.344 3.523 -14.086 1 98.44 311 GLY A CA 1
ATOM 2498 C C . GLY A 1 311 ? -21.078 2.932 -14.703 1 98.44 311 GLY A C 1
ATOM 2499 O O . GLY A 1 311 ? -21.156 2.191 -15.68 1 98.44 311 GLY A O 1
ATOM 2500 N N . TYR A 1 312 ? -19.953 3.256 -14.141 1 98 312 TYR A N 1
ATOM 2501 C CA . TYR A 1 312 ? -18.703 2.654 -14.578 1 98 312 TYR A CA 1
ATOM 2502 C C . TYR A 1 312 ? -18.75 1.135 -14.461 1 98 312 TYR A C 1
ATOM 2504 O O . TYR A 1 312 ? -18.375 0.42 -15.391 1 98 312 TYR A O 1
ATOM 2512 N N . ALA A 1 313 ? -19.234 0.673 -13.305 1 98.12 313 ALA A N 1
ATOM 2513 C CA . ALA A 1 313 ? -19.312 -0.763 -13.055 1 98.12 313 ALA A CA 1
ATOM 2514 C C . ALA A 1 313 ? -20.266 -1.436 -14.047 1 98.12 313 ALA A C 1
ATOM 2516 O O . ALA A 1 313 ? -20.031 -2.562 -14.477 1 98.12 313 ALA A O 1
ATOM 2517 N N . ALA A 1 314 ? -21.266 -0.754 -14.453 1 97.88 314 ALA A N 1
ATOM 2518 C CA . ALA A 1 314 ? -22.297 -1.303 -15.328 1 97.88 314 ALA A CA 1
ATOM 2519 C C . ALA A 1 314 ? -21.844 -1.312 -16.781 1 97.88 314 ALA A C 1
ATOM 2521 O O . ALA A 1 314 ? -22.391 -2.043 -17.609 1 97.88 314 ALA A O 1
ATOM 2522 N N . THR A 1 315 ? -20.797 -0.545 -17.125 1 96.62 315 THR A N 1
ATOM 2523 C CA . THR A 1 315 ? -20.531 -0.36 -18.547 1 96.62 315 THR A CA 1
ATOM 2524 C C . THR A 1 315 ? -19.062 -0.644 -18.859 1 96.62 315 THR A C 1
ATOM 2526 O O . THR A 1 315 ? -18.766 -1.48 -19.719 1 96.62 315 THR A O 1
ATOM 2529 N N . TRP A 1 316 ? -18.156 -0.063 -18.141 1 95.56 316 TRP A N 1
ATOM 2530 C CA . TRP A 1 316 ? -16.766 -0.041 -18.594 1 95.56 316 TRP A CA 1
ATOM 2531 C C . TRP A 1 316 ? -15.883 -0.927 -17.734 1 95.56 316 TRP A C 1
ATOM 2533 O O . TRP A 1 316 ? -14.758 -1.248 -18.094 1 95.56 316 TRP A O 1
ATOM 2543 N N . TRP A 1 317 ? -16.375 -1.378 -16.609 1 95.56 317 TRP A N 1
ATOM 2544 C CA . TRP A 1 317 ? -15.57 -2.146 -15.664 1 95.56 317 TRP A CA 1
ATOM 2545 C C . TRP A 1 317 ? -15.039 -3.42 -16.312 1 95.56 317 TRP A C 1
ATOM 2547 O O . TRP A 1 317 ? -13.844 -3.721 -16.219 1 95.56 317 TRP A O 1
ATOM 2557 N N . PRO A 1 318 ? -15.789 -4.211 -17.109 1 92.31 318 PRO A N 1
ATOM 2558 C CA . PRO A 1 318 ? -15.281 -5.438 -17.734 1 92.31 318 PRO A CA 1
ATOM 2559 C C . PRO A 1 318 ? -14.18 -5.176 -18.75 1 92.31 318 PRO A C 1
ATOM 2561 O O . PRO A 1 318 ? -13.367 -6.062 -19.031 1 92.31 318 PRO A O 1
ATOM 2564 N N . ARG A 1 319 ? -14.07 -3.994 -19.266 1 89.69 319 ARG A N 1
ATOM 2565 C CA . ARG A 1 319 ? -13.094 -3.664 -20.297 1 89.69 319 ARG A CA 1
ATOM 2566 C C . ARG A 1 319 ? -11.836 -3.059 -19.688 1 89.69 319 ARG A C 1
ATOM 2568 O O . ARG A 1 319 ? -10.859 -2.787 -20.391 1 89.69 319 ARG A O 1
ATOM 2575 N N . SER A 1 320 ? -11.844 -2.867 -18.422 1 90.94 320 SER A N 1
ATOM 2576 C CA . SER A 1 320 ? -10.758 -2.146 -17.766 1 90.94 320 SER A CA 1
ATOM 2577 C C . SER A 1 320 ? -9.617 -3.086 -17.391 1 90.94 320 SER A C 1
ATOM 2579 O O . SER A 1 320 ? -8.57 -2.643 -16.906 1 90.94 320 SER A O 1
ATOM 2581 N N . GLY A 1 321 ? -9.789 -4.383 -17.625 1 88.88 321 GLY A N 1
ATOM 2582 C CA . GLY A 1 321 ? -8.75 -5.332 -17.266 1 88.88 321 GLY A CA 1
ATOM 2583 C C . GLY A 1 321 ? -8.82 -6.621 -18.078 1 88.88 321 GLY A C 1
ATOM 2584 O O . GLY A 1 321 ? -9.539 -6.699 -19.062 1 88.88 321 GLY A O 1
ATOM 2585 N N . ALA A 1 322 ? -7.918 -7.527 -17.703 1 88.69 322 ALA A N 1
ATOM 2586 C CA . ALA A 1 322 ? -7.828 -8.828 -18.375 1 88.69 322 ALA A CA 1
ATOM 2587 C C . ALA A 1 322 ? -7.254 -9.883 -17.438 1 88.69 322 ALA A C 1
ATOM 2589 O O . ALA A 1 322 ? -6.762 -9.555 -16.344 1 88.69 322 ALA A O 1
ATOM 2590 N N . GLY A 1 323 ? -7.41 -11.117 -17.938 1 90.31 323 GLY A N 1
ATOM 2591 C CA . GLY A 1 323 ? -6.938 -12.242 -17.141 1 90.31 323 GLY A CA 1
ATOM 2592 C C . GLY A 1 323 ? -7.949 -13.359 -17.031 1 90.31 323 GLY A C 1
ATOM 2593 O O . GLY A 1 323 ? -9.102 -13.203 -17.438 1 90.31 323 GLY A O 1
ATOM 2594 N N . PRO A 1 324 ? -7.5 -14.453 -16.5 1 94.56 324 PRO A N 1
ATOM 2595 C CA . PRO A 1 324 ? -8.375 -15.625 -16.469 1 94.56 324 PRO A CA 1
ATOM 2596 C C . PRO A 1 324 ? -9.578 -15.438 -15.547 1 94.56 324 PRO A C 1
ATOM 2598 O O . PRO A 1 324 ? -10.672 -15.922 -15.844 1 94.56 324 PRO A O 1
ATOM 2601 N N . LEU A 1 325 ? -9.445 -14.719 -14.438 1 94.62 325 LEU A N 1
ATOM 2602 C CA . LEU A 1 325 ? -10.523 -14.57 -13.477 1 94.62 325 LEU A CA 1
ATOM 2603 C C . LEU A 1 325 ? -11.305 -13.281 -13.734 1 94.62 325 LEU A C 1
ATOM 2605 O O . LEU A 1 325 ? -12.359 -13.055 -13.125 1 94.62 325 LEU A O 1
ATOM 2609 N N . TRP A 1 326 ? -10.859 -12.445 -14.609 1 92.94 326 TRP A N 1
ATOM 2610 C CA . TRP A 1 326 ? -11.398 -11.102 -14.805 1 92.94 326 TRP A CA 1
ATOM 2611 C C . TRP A 1 326 ? -12.844 -11.156 -15.273 1 92.94 326 TRP A C 1
ATOM 2613 O O . TRP A 1 326 ? -13.727 -10.547 -14.656 1 92.94 326 TRP A O 1
ATOM 2623 N N . VAL A 1 327 ? -13.078 -11.938 -16.281 1 87.88 327 VAL A N 1
ATOM 2624 C CA . VAL A 1 327 ? -14.398 -11.984 -16.891 1 87.88 327 VAL A CA 1
ATOM 2625 C C . VAL A 1 327 ? -15.398 -12.594 -15.914 1 87.88 327 VAL A C 1
ATOM 2627 O O . VAL A 1 327 ? -16.516 -12.102 -15.773 1 87.88 327 VAL A O 1
ATOM 2630 N N . ALA A 1 328 ? -14.961 -13.594 -15.281 1 89.38 328 ALA A N 1
ATOM 2631 C CA . ALA A 1 328 ? -15.852 -14.32 -14.375 1 89.38 328 ALA A CA 1
ATOM 2632 C C . ALA A 1 328 ? -16.281 -13.445 -13.211 1 89.38 328 ALA A C 1
ATOM 2634 O O . ALA A 1 328 ? -17.453 -13.484 -12.797 1 89.38 328 ALA A O 1
ATOM 2635 N N . PHE A 1 329 ? -15.453 -12.617 -12.75 1 88.25 329 PHE A N 1
ATOM 2636 C CA . PHE A 1 329 ? -15.758 -11.93 -11.5 1 88.25 329 PHE A CA 1
ATOM 2637 C C . PHE A 1 329 ? -16.25 -10.508 -11.773 1 88.25 329 PHE A C 1
ATOM 2639 O O . PHE A 1 329 ? -17.219 -10.055 -11.156 1 88.25 329 PHE A O 1
ATOM 2646 N N . THR A 1 330 ? -15.656 -9.797 -12.688 1 92.06 330 THR A N 1
ATOM 2647 C CA . THR A 1 330 ? -16.109 -8.445 -13 1 92.06 330 THR A CA 1
ATOM 2648 C C . THR A 1 330 ? -17.328 -8.477 -13.914 1 92.06 330 THR A C 1
ATOM 2650 O O . THR A 1 330 ? -18.219 -7.648 -13.781 1 92.06 330 THR A O 1
ATOM 2653 N N . GLY A 1 331 ? -17.391 -9.469 -14.812 1 90.12 331 GLY A N 1
ATOM 2654 C CA . GLY A 1 331 ? -18.5 -9.555 -15.742 1 90.12 331 GLY A CA 1
ATOM 2655 C C . GLY A 1 331 ? -19.828 -9.812 -15.062 1 90.12 331 GLY A C 1
ATOM 2656 O O . GLY A 1 331 ? -20.828 -9.164 -15.383 1 90.12 331 GLY A O 1
ATOM 2657 N N . ALA A 1 332 ? -19.828 -10.719 -14.172 1 87.94 332 ALA A N 1
ATOM 2658 C CA . ALA A 1 332 ? -21.062 -11.062 -13.461 1 87.94 332 ALA A CA 1
ATOM 2659 C C . ALA A 1 332 ? -21.578 -9.875 -12.656 1 87.94 332 ALA A C 1
ATOM 2661 O O . ALA A 1 332 ? -22.766 -9.578 -12.68 1 87.94 332 ALA A O 1
ATOM 2662 N N . GLU A 1 333 ? -20.766 -9.227 -11.977 1 92.75 333 GLU A N 1
ATOM 2663 C CA . GLU A 1 333 ? -21.172 -8.078 -11.172 1 92.75 333 GLU A CA 1
ATOM 2664 C C . GLU A 1 333 ? -21.594 -6.91 -12.062 1 92.75 333 GLU A C 1
ATOM 2666 O O . GLU A 1 333 ? -22.531 -6.188 -11.734 1 92.75 333 GLU A O 1
ATOM 2671 N N . SER A 1 334 ? -20.859 -6.73 -13.141 1 96.44 334 SER A N 1
ATOM 2672 C CA . SER A 1 334 ? -21.219 -5.68 -14.086 1 96.44 334 SER A CA 1
ATOM 2673 C C . SER A 1 334 ? -22.625 -5.898 -14.641 1 96.44 334 SER A C 1
ATOM 2675 O O . SER A 1 334 ? -23.406 -4.953 -14.758 1 96.44 334 SER A O 1
ATOM 2677 N N . ALA A 1 335 ? -22.969 -7.105 -14.984 1 95.62 335 ALA A N 1
ATOM 2678 C CA . ALA A 1 335 ? -24.297 -7.43 -15.484 1 95.62 335 ALA A CA 1
ATOM 2679 C C . ALA A 1 335 ? -25.375 -7.117 -14.445 1 95.62 335 ALA A C 1
ATOM 2681 O O . ALA A 1 335 ? -26.453 -6.625 -14.789 1 95.62 335 ALA A O 1
ATOM 2682 N N . ALA A 1 336 ? -25.062 -7.395 -13.234 1 95.56 336 ALA A N 1
ATOM 2683 C CA . ALA A 1 336 ? -25.984 -7.066 -12.156 1 95.56 336 ALA A CA 1
ATOM 2684 C C . ALA A 1 336 ? -26.188 -5.559 -12.039 1 95.56 336 ALA A C 1
ATOM 2686 O O . ALA A 1 336 ? -27.312 -5.086 -11.867 1 95.56 336 ALA A O 1
ATOM 2687 N N . CYS A 1 337 ? -25.094 -4.82 -12.109 1 97.75 337 CYS A N 1
ATOM 2688 C CA . CYS A 1 337 ? -25.172 -3.363 -12.031 1 97.75 337 CYS A CA 1
ATOM 2689 C C . CYS A 1 337 ? -26.016 -2.801 -13.18 1 97.75 337 CYS A C 1
ATOM 2691 O O . CYS A 1 337 ? -26.781 -1.859 -12.984 1 97.75 337 CYS A O 1
ATOM 2693 N N . ARG A 1 338 ? -25.859 -3.395 -14.336 1 96.62 338 ARG A N 1
ATOM 2694 C CA . ARG A 1 338 ? -26.625 -2.957 -15.508 1 96.62 338 ARG A CA 1
ATOM 2695 C C . ARG A 1 338 ? -28.109 -3.26 -15.336 1 96.62 338 ARG A C 1
ATOM 2697 O O . ARG A 1 338 ? -28.953 -2.398 -15.578 1 96.62 338 ARG A O 1
ATOM 2704 N N . ARG A 1 339 ? -28.453 -4.445 -14.859 1 96.56 339 ARG A N 1
ATOM 2705 C CA . ARG A 1 339 ? -29.828 -4.875 -14.688 1 96.56 339 ARG A CA 1
ATOM 2706 C C . ARG A 1 339 ? -30.531 -4.062 -13.609 1 96.56 339 ARG A C 1
ATOM 2708 O O . ARG A 1 339 ? -31.703 -3.711 -13.742 1 96.56 339 ARG A O 1
ATOM 2715 N N . LYS A 1 340 ? -29.781 -3.695 -12.625 1 96.81 340 LYS A N 1
ATOM 2716 C CA . LYS A 1 340 ? -30.391 -3.061 -11.461 1 96.81 340 LYS A CA 1
ATOM 2717 C C . LYS A 1 340 ? -30.062 -1.571 -11.414 1 96.81 340 LYS A C 1
ATOM 2719 O O . LYS A 1 340 ? -30.172 -0.939 -10.359 1 96.81 340 LYS A O 1
ATOM 2724 N N . PHE A 1 341 ? -29.672 -1.015 -12.461 1 97.88 341 PHE A N 1
ATOM 2725 C CA . PHE A 1 341 ? -29.188 0.364 -12.453 1 97.88 341 PHE A CA 1
ATOM 2726 C C . PHE A 1 341 ? -30.266 1.304 -11.922 1 97.88 341 PHE A C 1
ATOM 2728 O O . PHE A 1 341 ? -29.984 2.18 -11.102 1 97.88 341 PHE A O 1
ATOM 2735 N N . TRP A 1 342 ? -31.531 1.085 -12.312 1 97.12 342 TRP A N 1
ATOM 2736 C CA . TRP A 1 342 ? -32.625 1.971 -11.914 1 97.12 342 TRP A CA 1
ATOM 2737 C C . TRP A 1 342 ? -32.844 1.922 -10.406 1 97.12 342 TRP A C 1
ATOM 2739 O O . TRP A 1 342 ? -33.219 2.922 -9.797 1 97.12 342 TRP A O 1
ATOM 2749 N N . THR A 1 343 ? -32.594 0.766 -9.75 1 98.12 343 THR A N 1
ATOM 2750 C CA . THR A 1 343 ? -32.781 0.649 -8.305 1 98.12 343 THR A CA 1
ATOM 2751 C C . THR A 1 343 ? -31.703 1.456 -7.566 1 98.12 343 THR A C 1
ATOM 2753 O O . THR A 1 343 ? -31.938 1.907 -6.441 1 98.12 343 THR A O 1
ATOM 2756 N N . HIS A 1 344 ? -30.547 1.566 -8.164 1 98.19 344 HIS A N 1
ATOM 2757 C CA . HIS A 1 344 ? -29.484 2.371 -7.574 1 98.19 344 HIS A CA 1
ATOM 2758 C C . HIS A 1 344 ? -29.812 3.859 -7.652 1 98.19 344 HIS A C 1
ATOM 2760 O O . HIS A 1 344 ? -29.5 4.613 -6.727 1 98.19 344 HIS A O 1
ATOM 2766 N N . VAL A 1 345 ? -30.484 4.27 -8.734 1 97.44 345 VAL A N 1
ATOM 2767 C CA . VAL A 1 345 ? -30.891 5.664 -8.891 1 97.44 345 VAL A CA 1
ATOM 2768 C C . VAL A 1 345 ? -31.875 6.039 -7.785 1 97.44 345 VAL A C 1
ATOM 2770 O O . VAL A 1 345 ? -31.812 7.152 -7.254 1 97.44 345 VAL A O 1
ATOM 2773 N N . LEU A 1 346 ? -32.625 5.09 -7.383 1 97.56 346 LEU A N 1
ATOM 2774 C CA . LEU A 1 346 ? -33.688 5.352 -6.422 1 97.56 346 LEU A CA 1
ATOM 2775 C C . LEU A 1 346 ? -33.281 4.965 -5.012 1 97.56 346 LEU A C 1
ATOM 2777 O O . LEU A 1 346 ? -34.031 5.125 -4.059 1 97.56 346 LEU A O 1
ATOM 2781 N N . PHE A 1 347 ? -32.094 4.48 -4.82 1 97.75 347 PHE A N 1
ATOM 2782 C CA . PHE A 1 347 ? -31.562 4.062 -3.533 1 97.75 347 PHE A CA 1
ATOM 2783 C C . PHE A 1 347 ? -32.438 2.973 -2.91 1 97.75 347 PHE A C 1
ATOM 2785 O O . PHE A 1 347 ? -32.75 3.023 -1.717 1 97.75 347 PHE A O 1
ATOM 2792 N N . VAL A 1 348 ? -32.906 1.936 -3.742 1 97.94 348 VAL A N 1
ATOM 2793 C CA . VAL A 1 348 ? -33.688 0.828 -3.223 1 97.94 348 VAL A CA 1
ATOM 2794 C C . VAL A 1 348 ? -33.062 -0.5 -3.654 1 97.94 348 VAL A C 1
ATOM 2796 O O . VAL A 1 348 ? -33.75 -1.533 -3.656 1 97.94 348 VAL A O 1
ATOM 2799 N N . ASN A 1 349 ? -31.781 -0.472 -4.082 1 97.38 349 ASN A N 1
ATOM 2800 C CA . ASN A 1 349 ? -31.094 -1.656 -4.586 1 97.38 349 ASN A CA 1
ATOM 2801 C C . ASN A 1 349 ? -30.984 -2.736 -3.518 1 97.38 349 ASN A C 1
ATOM 2803 O O . ASN A 1 349 ? -30.891 -3.924 -3.834 1 97.38 349 ASN A O 1
ATOM 2807 N N . ASN A 1 350 ? -31.016 -2.385 -2.189 1 96.5 350 ASN A N 1
ATOM 2808 C CA . ASN A 1 350 ? -30.906 -3.354 -1.104 1 96.5 350 ASN A CA 1
ATOM 2809 C C . ASN A 1 350 ? -32.25 -4.047 -0.842 1 96.5 350 ASN A C 1
ATOM 2811 O O . ASN A 1 350 ? -32.281 -5.09 -0.185 1 96.5 350 ASN A O 1
ATOM 2815 N N . LEU A 1 351 ? -33.344 -3.438 -1.37 1 96.81 351 LEU A N 1
ATOM 2816 C CA . LEU A 1 351 ? -34.688 -3.973 -1.113 1 96.81 351 LEU A CA 1
ATOM 2817 C C . LEU A 1 351 ? -35.188 -4.73 -2.33 1 96.81 351 LEU A C 1
ATOM 2819 O O . LEU A 1 351 ? -36.062 -5.594 -2.201 1 96.81 351 LEU A O 1
ATOM 2823 N N . VAL A 1 352 ? -34.625 -4.398 -3.467 1 97 352 VAL A N 1
ATOM 2824 C CA . VAL A 1 352 ? -35.031 -5.051 -4.703 1 97 352 VAL A CA 1
ATOM 2825 C C . VAL A 1 352 ? -34 -6.09 -5.117 1 97 352 VAL A C 1
ATOM 2827 O O . VAL A 1 352 ? -32.875 -5.746 -5.484 1 97 352 VAL A O 1
ATOM 2830 N N . ASP A 1 353 ? -34.375 -7.355 -5.18 1 94 353 ASP A N 1
ATOM 2831 C CA . ASP A 1 353 ? -33.5 -8.461 -5.508 1 94 353 ASP A CA 1
ATOM 2832 C C . ASP A 1 353 ? -32.156 -8.336 -4.773 1 94 353 ASP A C 1
ATOM 2834 O O . ASP A 1 353 ? -31.094 -8.289 -5.402 1 94 353 ASP A O 1
ATOM 2838 N N . PRO A 1 354 ? -32.25 -8.367 -3.494 1 93.06 354 PRO A N 1
ATOM 2839 C CA . PRO A 1 354 ? -31.047 -8.094 -2.695 1 93.06 354 PRO A CA 1
ATOM 2840 C C . PRO A 1 354 ? -29.938 -9.125 -2.918 1 93.06 354 PRO A C 1
ATOM 2842 O O . PRO A 1 354 ? -28.766 -8.859 -2.613 1 93.06 354 PRO A O 1
ATOM 2845 N N . GLY A 1 355 ? -30.188 -10.273 -3.447 1 90.62 355 GLY A N 1
ATOM 2846 C CA . GLY A 1 355 ? -29.188 -11.297 -3.715 1 90.62 355 GLY A CA 1
ATOM 2847 C C . GLY A 1 355 ? -28.344 -11 -4.934 1 90.62 355 GLY A C 1
ATOM 2848 O O . GLY A 1 355 ? -27.25 -11.562 -5.09 1 90.62 355 GLY A O 1
ATOM 2849 N N . ASP A 1 356 ? -28.875 -10.18 -5.812 1 92.12 356 ASP A N 1
ATOM 2850 C CA . ASP A 1 356 ? -28.141 -9.758 -7 1 92.12 356 ASP A CA 1
ATOM 2851 C C . ASP A 1 356 ? -27.344 -8.484 -6.727 1 92.12 356 ASP A C 1
ATOM 2853 O O . ASP A 1 356 ? -27.797 -7.379 -7.031 1 92.12 356 ASP A O 1
ATOM 2857 N N . ILE A 1 357 ? -26.156 -8.656 -6.301 1 91.19 357 ILE A N 1
ATOM 2858 C CA . ILE A 1 357 ? -25.391 -7.559 -5.719 1 91.19 357 ILE A CA 1
ATOM 2859 C C . ILE A 1 357 ? -24.578 -6.855 -6.805 1 91.19 357 ILE A C 1
ATOM 2861 O O . ILE A 1 357 ? -23.891 -7.504 -7.594 1 91.19 357 ILE A O 1
ATOM 2865 N N . CYS A 1 358 ? -24.766 -5.594 -6.918 1 95.12 358 CYS A N 1
ATOM 2866 C CA . CYS A 1 358 ? -23.922 -4.684 -7.684 1 95.12 358 CYS A CA 1
ATOM 2867 C C . CYS A 1 358 ? -22.969 -3.92 -6.773 1 95.12 358 CYS A C 1
ATOM 2869 O O . CYS A 1 358 ? -23.375 -2.959 -6.113 1 95.12 358 CYS A O 1
ATOM 2871 N N . LEU A 1 359 ? -21.703 -4.27 -6.812 1 95.69 359 LEU A N 1
ATOM 2872 C CA . LEU A 1 359 ? -20.719 -3.693 -5.898 1 95.69 359 LEU A CA 1
ATOM 2873 C C . LEU A 1 359 ? -21.125 -3.928 -4.449 1 95.69 359 LEU A C 1
ATOM 2875 O O . LEU A 1 359 ? -22.188 -3.465 -4.016 1 95.69 359 LEU A O 1
ATOM 2879 N N . VAL A 1 360 ? -20.375 -4.477 -3.715 1 92.75 360 VAL A N 1
ATOM 2880 C CA . VAL A 1 360 ? -20.688 -5.027 -2.4 1 92.75 360 VAL A CA 1
ATOM 2881 C C . VAL A 1 360 ? -21.031 -3.895 -1.439 1 92.75 360 VAL A C 1
ATOM 2883 O O . VAL A 1 360 ? -21.875 -4.07 -0.545 1 92.75 360 VAL A O 1
ATOM 2886 N N . GLN A 1 361 ? -20.516 -2.707 -1.619 1 94.62 361 GLN A N 1
ATOM 2887 C CA . GLN A 1 361 ? -20.672 -1.648 -0.627 1 94.62 361 GLN A CA 1
ATOM 2888 C C . GLN A 1 361 ? -21.938 -0.845 -0.882 1 94.62 361 GLN A C 1
ATOM 2890 O O . GLN A 1 361 ? -22.359 -0.049 -0.038 1 94.62 361 GLN A O 1
ATOM 2895 N N . THR A 1 362 ? -22.672 -1.065 -1.953 1 96.62 362 THR A N 1
ATOM 2896 C CA . THR A 1 362 ? -23.734 -0.158 -2.391 1 96.62 362 THR A CA 1
ATOM 2897 C C . THR A 1 362 ? -24.969 -0.294 -1.5 1 96.62 362 THR A C 1
ATOM 2899 O O . THR A 1 362 ? -25.828 0.58 -1.499 1 96.62 362 THR A O 1
ATOM 2902 N N . TRP A 1 363 ? -25.094 -1.375 -0.789 1 95.62 363 TRP A N 1
ATOM 2903 C CA . TRP A 1 363 ? -26.234 -1.475 0.127 1 95.62 363 TRP A CA 1
ATOM 2904 C C . TRP A 1 363 ? -26.188 -0.361 1.168 1 95.62 363 TRP A C 1
ATOM 2906 O O . TRP A 1 363 ? -27.234 0.125 1.608 1 95.62 363 TRP A O 1
ATOM 2916 N N . PHE A 1 364 ? -25 0.069 1.559 1 96.12 364 PHE A N 1
ATOM 2917 C CA . PHE A 1 364 ? -24.844 1.021 2.65 1 96.12 364 PHE A CA 1
ATOM 2918 C C . PHE A 1 364 ? -25.375 2.391 2.262 1 96.12 364 PHE A C 1
ATOM 2920 O O . PHE A 1 364 ? -26.156 2.99 3.002 1 96.12 364 PHE A O 1
ATOM 2927 N N . PRO A 1 365 ? -24.953 2.977 1.09 1 96.69 365 PRO A N 1
ATOM 2928 C CA . PRO A 1 365 ? -25.547 4.266 0.712 1 96.69 365 PRO A CA 1
ATOM 2929 C C . PRO A 1 365 ? -27.062 4.207 0.597 1 96.69 365 PRO A C 1
ATOM 2931 O O . PRO A 1 365 ? -27.75 5.199 0.865 1 96.69 365 PRO A O 1
ATOM 2934 N N . ALA A 1 366 ? -27.594 3.076 0.184 1 97.56 366 ALA A N 1
ATOM 2935 C CA . ALA A 1 366 ? -29.047 2.922 0.127 1 97.56 366 ALA A CA 1
ATOM 2936 C C . ALA A 1 366 ? -29.656 3.012 1.521 1 97.56 366 ALA A C 1
ATOM 2938 O O . ALA A 1 366 ? -30.562 3.814 1.755 1 97.56 366 ALA A O 1
ATOM 2939 N N . VAL A 1 367 ? -29.141 2.291 2.445 1 97.31 367 VAL A N 1
ATOM 2940 C CA . VAL A 1 367 ? -29.625 2.275 3.816 1 97.31 367 VAL A CA 1
ATOM 2941 C C . VAL A 1 367 ? -29.422 3.648 4.457 1 97.31 367 VAL A C 1
ATOM 2943 O O . VAL A 1 367 ? -30.312 4.16 5.133 1 97.31 367 VAL A O 1
ATOM 2946 N N . ASP A 1 368 ? -28.266 4.184 4.25 1 96.25 368 ASP A N 1
ATOM 2947 C CA . ASP A 1 368 ? -27.953 5.492 4.812 1 96.25 368 ASP A CA 1
ATOM 2948 C C . ASP A 1 368 ? -28.938 6.551 4.328 1 96.25 368 ASP A C 1
ATOM 2950 O O . ASP A 1 368 ? -29.406 7.383 5.113 1 96.25 368 ASP A O 1
ATOM 2954 N N . THR A 1 369 ? -29.266 6.539 3.053 1 96.88 369 THR A N 1
ATOM 2955 C CA . THR A 1 369 ? -30.203 7.5 2.484 1 96.88 369 THR A CA 1
ATOM 2956 C C . THR A 1 369 ? -31.609 7.254 3.006 1 96.88 369 THR A C 1
ATOM 2958 O O . THR A 1 369 ? -32.312 8.203 3.357 1 96.88 369 THR A O 1
ATOM 2961 N N . GLN A 1 370 ? -32 6.027 3.047 1 97.75 370 GLN A N 1
ATOM 2962 C CA . GLN A 1 370 ? -33.312 5.672 3.557 1 97.75 370 GLN A CA 1
ATOM 2963 C C . GLN A 1 370 ? -33.5 6.113 5.008 1 97.75 370 GLN A C 1
ATOM 2965 O O . GLN A 1 370 ? -34.5 6.75 5.359 1 97.75 370 GLN A O 1
ATOM 2970 N N . LEU A 1 371 ? -32.531 5.859 5.801 1 97.75 371 LEU A N 1
ATOM 2971 C CA . LEU A 1 371 ? -32.594 6.223 7.215 1 97.75 371 LEU A CA 1
ATOM 2972 C C . LEU A 1 371 ? -32.406 7.727 7.398 1 97.75 371 LEU A C 1
ATOM 2974 O O . LEU A 1 371 ? -32.938 8.297 8.352 1 97.75 371 LEU A O 1
ATOM 2978 N N . HIS A 1 372 ? -31.688 8.312 6.5 1 96.88 372 HIS A N 1
ATOM 2979 C CA . HIS A 1 372 ? -31.547 9.766 6.539 1 96.88 372 HIS A CA 1
ATOM 2980 C C . HIS A 1 372 ? -32.906 10.461 6.422 1 96.88 372 HIS A C 1
ATOM 2982 O O . HIS A 1 372 ? -33.156 11.453 7.098 1 96.88 372 HIS A O 1
ATOM 2988 N N . VAL A 1 373 ? -33.75 9.938 5.602 1 96.69 373 VAL A N 1
ATOM 2989 C CA . VAL A 1 373 ? -35.062 10.492 5.414 1 96.69 373 VAL A CA 1
ATOM 2990 C C . VAL A 1 373 ? -35.875 10.344 6.703 1 96.69 373 VAL A C 1
ATOM 2992 O O . VAL A 1 373 ? -36.5 11.305 7.176 1 96.69 373 VAL A O 1
ATOM 2995 N N . VAL A 1 374 ? -35.812 9.227 7.25 1 96.88 374 VAL A N 1
ATOM 2996 C CA . VAL A 1 374 ? -36.531 8.938 8.484 1 96.88 374 VAL A CA 1
ATOM 2997 C C . VAL A 1 374 ? -35.969 9.812 9.617 1 96.88 374 VAL A C 1
ATOM 2999 O O . VAL A 1 374 ? -36.75 10.414 10.367 1 96.88 374 VAL A O 1
ATOM 3002 N N . SER A 1 375 ? -34.75 9.852 9.664 1 97.31 375 SER A N 1
ATOM 3003 C CA . SER A 1 375 ? -34.062 10.609 10.719 1 97.31 375 SER A CA 1
ATOM 3004 C C . SER A 1 375 ? -34.344 12.102 10.586 1 97.31 375 SER A C 1
ATOM 3006 O O . SER A 1 375 ? -34.531 12.797 11.594 1 97.31 375 SER A O 1
ATOM 3008 N N . ALA A 1 376 ? -34.375 12.594 9.383 1 96.94 376 ALA A N 1
ATOM 3009 C CA . ALA A 1 376 ? -34.656 14.008 9.156 1 96.94 376 ALA A CA 1
ATOM 3010 C C . ALA A 1 376 ? -36.062 14.359 9.602 1 96.94 376 ALA A C 1
ATOM 3012 O O . ALA A 1 376 ? -36.281 15.375 10.273 1 96.94 376 ALA A O 1
ATOM 3013 N N . ALA A 1 377 ? -37 13.523 9.289 1 97.25 377 ALA A N 1
ATOM 3014 C CA . ALA A 1 377 ? -38.375 13.742 9.688 1 97.25 377 ALA A CA 1
ATOM 3015 C C . ALA A 1 377 ? -38.531 13.703 11.203 1 97.25 377 ALA A C 1
ATOM 3017 O O . ALA A 1 377 ? -39.188 14.57 11.789 1 97.25 377 ALA A O 1
ATOM 3018 N N . LEU A 1 378 ? -37.906 12.742 11.766 1 97.5 378 LEU A N 1
ATOM 3019 C CA . LEU A 1 378 ? -38 12.586 13.211 1 97.5 378 LEU A CA 1
ATOM 3020 C C . LEU A 1 378 ? -37.312 13.75 13.922 1 97.5 378 LEU A C 1
ATOM 3022 O O . LEU A 1 378 ? -37.812 14.273 14.906 1 97.5 378 LEU A O 1
ATOM 3026 N N . CYS A 1 379 ? -36.125 14.109 13.461 1 96.38 379 CYS A N 1
ATOM 3027 C CA . CYS A 1 379 ? -35.375 15.203 14.055 1 96.38 379 CYS A CA 1
ATOM 3028 C C . CYS A 1 379 ? -36.156 16.516 13.969 1 96.38 379 CYS A C 1
ATOM 3030 O O . CYS A 1 379 ? -36.188 17.281 14.93 1 96.38 379 CYS A O 1
ATOM 3032 N N . LEU A 1 380 ? -36.812 16.766 12.836 1 95.62 380 LEU A N 1
ATOM 3033 C CA . LEU A 1 380 ? -37.594 17.969 12.672 1 95.62 380 LEU A CA 1
ATOM 3034 C C . LEU A 1 380 ? -38.781 17.969 13.625 1 95.62 380 LEU A C 1
ATOM 3036 O O . LEU A 1 380 ? -39.125 19.016 14.211 1 95.62 380 LEU A O 1
ATOM 3040 N N . TRP A 1 381 ? -39.375 16.844 13.75 1 96.19 381 TRP A N 1
ATOM 3041 C CA . TRP A 1 381 ? -40.5 16.719 14.672 1 96.19 381 TRP A CA 1
ATOM 3042 C C . TRP A 1 381 ? -40.031 16.984 16.109 1 96.19 381 TRP A C 1
ATOM 3044 O O . TRP A 1 381 ? -40.688 17.734 16.844 1 96.19 381 TRP A O 1
ATOM 3054 N N . LEU A 1 382 ? -38.969 16.453 16.516 1 95.88 382 LEU A N 1
ATOM 3055 C CA . LEU A 1 382 ? -38.469 16.625 17.875 1 95.88 382 LEU A CA 1
ATOM 3056 C C . LEU A 1 382 ? -38.031 18.062 18.109 1 95.88 382 LEU A C 1
ATOM 3058 O O . LEU A 1 382 ? -38.219 18.609 19.188 1 95.88 382 LEU A O 1
ATOM 3062 N N . ALA A 1 383 ? -37.406 18.625 17.109 1 93.44 383 ALA A N 1
ATOM 3063 C CA . ALA A 1 383 ? -37.031 20.031 17.219 1 93.44 383 ALA A CA 1
ATOM 3064 C C . ALA A 1 383 ? -38.219 20.938 17.375 1 93.44 383 ALA A C 1
ATOM 3066 O O . ALA A 1 383 ? -38.188 21.906 18.141 1 93.44 383 ALA A O 1
ATOM 3067 N N . ARG A 1 384 ? -39.312 20.625 16.703 1 92.44 384 ARG A N 1
ATOM 3068 C CA . ARG A 1 384 ? -40.531 21.375 16.812 1 92.44 384 ARG A CA 1
ATOM 3069 C C . ARG A 1 384 ? -41.156 21.25 18.203 1 92.44 384 ARG A C 1
ATOM 3071 O O . ARG A 1 384 ? -41.625 22.219 18.781 1 92.44 384 ARG A O 1
ATOM 3078 N N . GLN A 1 385 ? -41.094 20.062 18.688 1 92.56 385 GLN A N 1
ATOM 3079 C CA . GLN A 1 385 ? -41.594 19.828 20.031 1 92.56 385 GLN A CA 1
ATOM 3080 C C . GLN A 1 385 ? -40.781 20.562 21.078 1 92.56 385 GLN A C 1
ATOM 3082 O O . GLN A 1 385 ? -41.312 21.078 22.062 1 92.56 385 GLN A O 1
ATOM 3087 N N . ARG A 1 386 ? -39.531 20.531 20.906 1 89.5 386 ARG A N 1
ATOM 3088 C CA . ARG A 1 386 ? -38.625 21.234 21.812 1 89.5 386 ARG A CA 1
ATOM 3089 C C . ARG A 1 386 ? -38.875 22.734 21.797 1 89.5 386 ARG A C 1
ATOM 3091 O O . ARG A 1 386 ? -38.844 23.391 22.844 1 89.5 386 ARG A O 1
ATOM 3098 N N . ALA A 1 387 ? -39.188 23.266 20.609 1 86.81 387 ALA A N 1
ATOM 3099 C CA . ALA A 1 387 ? -39.469 24.688 20.484 1 86.81 387 ALA A CA 1
ATOM 3100 C C . ALA A 1 387 ? -40.781 25.047 21.172 1 86.81 387 ALA A C 1
ATOM 3102 O O . ALA A 1 387 ? -40.938 26.125 21.734 1 86.81 387 ALA A O 1
ATOM 3103 N N . ARG A 1 388 ? -41.688 24.141 21.156 1 86.25 388 ARG A N 1
ATOM 3104 C CA . ARG A 1 388 ? -43 24.359 21.766 1 86.25 388 ARG A CA 1
ATOM 3105 C C . ARG A 1 388 ? -42.938 24.219 23.281 1 86.25 388 ARG A C 1
ATOM 3107 O O . ARG A 1 388 ? -43.656 24.906 24 1 86.25 388 ARG A O 1
ATOM 3114 N N . ARG A 1 389 ? -42.156 23.266 23.75 1 88.31 389 ARG A N 1
ATOM 3115 C CA . ARG A 1 389 ? -42.031 23.016 25.188 1 88.31 389 ARG A CA 1
ATOM 3116 C C . ARG A 1 389 ? -40.562 23.078 25.609 1 88.31 389 ARG A C 1
ATOM 3118 O O . ARG A 1 389 ? -39.969 22.047 25.922 1 88.31 389 ARG A O 1
ATOM 3125 N N . PRO A 1 390 ? -40 24.172 25.703 1 79 390 PRO A N 1
ATOM 3126 C CA . PRO A 1 390 ? -38.562 24.328 26 1 79 390 PRO A CA 1
ATOM 3127 C C . PRO A 1 390 ? -38.219 23.891 27.422 1 79 390 PRO A C 1
ATOM 3129 O O . PRO A 1 390 ? -37.031 23.625 27.719 1 79 390 PRO A O 1
ATOM 3132 N N . ALA A 1 391 ? -39.219 23.688 28.25 1 77 391 ALA A N 1
ATOM 3133 C CA . ALA A 1 391 ? -39 23.422 29.672 1 77 391 ALA A CA 1
ATOM 3134 C C . ALA A 1 391 ? -38.594 21.969 29.922 1 77 391 ALA A C 1
ATOM 3136 O O . ALA A 1 391 ? -38.25 21.594 31.031 1 77 391 ALA A O 1
ATOM 3137 N N . ARG A 1 392 ? -38.625 21.156 28.969 1 83 392 ARG A N 1
ATOM 3138 C CA . ARG A 1 392 ? -38.281 19.75 29.141 1 83 392 ARG A CA 1
ATOM 3139 C C . ARG A 1 392 ? -37.188 19.328 28.141 1 83 392 ARG A C 1
ATOM 3141 O O . ARG A 1 392 ? -37.469 18.531 27.234 1 83 392 ARG A O 1
ATOM 3148 N N . PRO A 1 393 ? -36.062 19.703 28.328 1 78.5 393 PRO A N 1
ATOM 3149 C CA . PRO A 1 393 ? -35 19.453 27.328 1 78.5 393 PRO A CA 1
ATOM 3150 C C . PRO A 1 393 ? -34.625 17.984 27.234 1 78.5 393 PRO A C 1
ATOM 3152 O O . PRO A 1 393 ? -34.188 17.516 26.172 1 78.5 393 PRO A O 1
ATOM 3155 N N . ALA A 1 394 ? -34.969 17.25 28.188 1 88.5 394 ALA A N 1
ATOM 3156 C CA . ALA A 1 394 ? -34.531 15.852 28.219 1 88.5 394 ALA A CA 1
ATOM 3157 C C . ALA A 1 394 ? -35.562 14.945 27.547 1 88.5 394 ALA A C 1
ATOM 3159 O O . ALA A 1 394 ? -35.312 13.758 27.328 1 88.5 394 ALA A O 1
ATOM 3160 N N . ARG A 1 395 ? -36.688 15.477 27.156 1 92 395 ARG A N 1
ATOM 3161 C CA . ARG A 1 395 ? -37.75 14.672 26.609 1 92 395 ARG A CA 1
ATOM 3162 C C . ARG A 1 395 ? -37.344 14.031 25.281 1 92 395 ARG A C 1
ATOM 3164 O O . ARG A 1 395 ? -37.625 12.859 25.047 1 92 395 ARG A O 1
ATOM 3171 N N . ALA A 1 396 ? -36.75 14.82 24.453 1 94.94 396 ALA A N 1
ATOM 3172 C CA . ALA A 1 396 ? -36.312 14.305 23.156 1 94.94 396 ALA A CA 1
ATOM 3173 C C . ALA A 1 396 ? -35.312 13.164 23.312 1 94.94 396 ALA A C 1
ATOM 3175 O O . ALA A 1 396 ? -35.438 12.133 22.656 1 94.94 396 ALA A O 1
ATOM 3176 N N . ALA A 1 397 ? -34.375 13.312 24.172 1 95.62 397 ALA A N 1
ATOM 3177 C CA . ALA A 1 397 ? -33.344 12.289 24.406 1 95.62 397 ALA A CA 1
ATOM 3178 C C . ALA A 1 397 ? -34 11.008 24.938 1 95.62 397 ALA A C 1
ATOM 3180 O O . ALA A 1 397 ? -33.625 9.906 24.531 1 95.62 397 ALA A O 1
ATOM 3181 N N . ARG A 1 398 ? -34.938 11.148 25.844 1 96.19 398 ARG A N 1
ATOM 3182 C CA . ARG A 1 398 ? -35.594 9.992 26.406 1 96.19 398 ARG A CA 1
ATOM 3183 C C . ARG A 1 398 ? -36.406 9.25 25.344 1 96.19 398 ARG A C 1
ATOM 3185 O O . ARG A 1 398 ? -36.406 8.023 25.297 1 96.19 398 ARG A O 1
ATOM 3192 N N . LEU A 1 399 ? -37.062 10.016 24.547 1 96.94 399 LEU A N 1
ATOM 3193 C CA . LEU A 1 399 ? -37.875 9.414 23.484 1 96.94 399 LEU A CA 1
ATOM 3194 C C . LEU A 1 399 ? -36.969 8.68 22.5 1 96.94 399 LEU A C 1
ATOM 3196 O O . LEU A 1 399 ? -37.281 7.578 22.047 1 96.94 399 LEU A O 1
ATOM 3200 N N . LEU A 1 400 ? -35.938 9.32 22.141 1 98.12 400 LEU A N 1
ATOM 3201 C CA . LEU A 1 400 ? -35 8.703 21.203 1 98.12 400 LEU A CA 1
ATOM 3202 C C . LEU A 1 400 ? -34.406 7.426 21.797 1 98.12 400 LEU A C 1
ATOM 3204 O O . LEU A 1 400 ? -34.219 6.438 21.078 1 98.12 400 LEU A O 1
ATOM 3208 N N . ALA A 1 401 ? -34.062 7.434 23.062 1 97.94 401 ALA A N 1
ATOM 3209 C CA . ALA A 1 401 ? -33.562 6.234 23.734 1 97.94 401 ALA A CA 1
ATOM 3210 C C . ALA A 1 401 ? -34.594 5.113 23.703 1 97.94 401 ALA A C 1
ATOM 3212 O O . ALA A 1 401 ? -34.25 3.953 23.469 1 97.94 401 ALA A O 1
ATOM 3213 N N . LEU A 1 402 ? -35.812 5.5 23.938 1 97.94 402 LEU A N 1
ATOM 3214 C CA . LEU A 1 402 ? -36.906 4.527 23.922 1 97.94 402 LEU A CA 1
ATOM 3215 C C . LEU A 1 402 ? -37.094 3.975 22.516 1 97.94 402 LEU A C 1
ATOM 3217 O O . LEU A 1 402 ? -37.312 2.773 22.344 1 97.94 402 LEU A O 1
ATOM 3221 N N . LEU A 1 403 ? -37.031 4.824 21.531 1 98.25 403 LEU A N 1
ATOM 3222 C CA . LEU A 1 403 ? -37.188 4.395 20.156 1 98.25 403 LEU A CA 1
ATOM 3223 C C . LEU A 1 403 ? -36.031 3.484 19.734 1 98.25 403 LEU A C 1
ATOM 3225 O O . LEU A 1 403 ? -36.25 2.521 18.984 1 98.25 403 LEU A O 1
ATOM 3229 N N . ALA A 1 404 ? -34.812 3.812 20.188 1 98.44 404 ALA A N 1
ATOM 3230 C CA . ALA A 1 404 ? -33.688 2.965 19.891 1 98.44 404 ALA A CA 1
ATOM 3231 C C . ALA A 1 404 ? -33.844 1.583 20.516 1 98.44 404 ALA A C 1
ATOM 3233 O O . ALA A 1 404 ? -33.531 0.569 19.875 1 98.44 404 ALA A O 1
ATOM 3234 N N . ALA A 1 405 ? -34.312 1.603 21.766 1 98.25 405 ALA A N 1
ATOM 3235 C CA . ALA A 1 405 ? -34.562 0.334 22.438 1 98.25 405 ALA A CA 1
ATOM 3236 C C . ALA A 1 405 ? -35.656 -0.461 21.734 1 98.25 405 ALA A C 1
ATOM 3238 O O . ALA A 1 405 ? -35.531 -1.678 21.562 1 98.25 405 ALA A O 1
ATOM 3239 N N . ALA A 1 406 ? -36.656 0.216 21.328 1 98.31 406 ALA A N 1
ATOM 3240 C CA . ALA A 1 406 ? -37.75 -0.43 20.609 1 98.31 406 ALA A CA 1
ATOM 3241 C C . ALA A 1 406 ? -37.281 -0.982 19.266 1 98.31 406 ALA A C 1
ATOM 3243 O O . ALA A 1 406 ? -37.688 -2.07 18.859 1 98.31 406 ALA A O 1
ATOM 3244 N N . ALA A 1 407 ? -36.5 -0.207 18.578 1 98.31 407 ALA A N 1
ATOM 3245 C CA . ALA A 1 407 ? -35.906 -0.662 17.312 1 98.31 407 ALA A CA 1
ATOM 3246 C C . ALA A 1 407 ? -35.062 -1.91 17.516 1 98.31 407 ALA A C 1
ATOM 3248 O O . ALA A 1 407 ? -35.094 -2.836 16.703 1 98.31 407 ALA A O 1
ATOM 3249 N N . SER A 1 408 ? -34.281 -1.884 18.578 1 98 408 SER A N 1
ATOM 3250 C CA . SER A 1 408 ? -33.469 -3.049 18.906 1 98 408 SER A CA 1
ATOM 3251 C C . SER A 1 408 ? -34.344 -4.27 19.188 1 98 408 SER A C 1
ATOM 3253 O O . SER A 1 408 ? -34.062 -5.371 18.719 1 98 408 SER A O 1
ATOM 3255 N N . ALA A 1 409 ? -35.406 -4.016 19.938 1 97.81 409 ALA A N 1
ATOM 3256 C CA . ALA A 1 409 ? -36.312 -5.098 20.266 1 97.81 409 ALA A CA 1
ATOM 3257 C C . ALA A 1 409 ? -37.031 -5.605 19.016 1 97.81 409 ALA A C 1
ATOM 3259 O O . ALA A 1 409 ? -37.25 -6.809 18.875 1 97.81 409 ALA A O 1
ATOM 3260 N N . LEU A 1 410 ? -37.344 -4.73 18.219 1 97.31 410 LEU A N 1
ATOM 3261 C CA . LEU A 1 410 ? -38 -5.102 16.969 1 97.31 410 LEU A CA 1
ATOM 3262 C C . LEU A 1 410 ? -37.094 -6.004 16.141 1 97.31 410 LEU A C 1
ATOM 3264 O O . LEU A 1 410 ? -37.531 -7.043 15.641 1 97.31 410 LEU A O 1
ATOM 3268 N N . VAL A 1 411 ? -35.906 -5.645 15.984 1 97.56 411 VAL A N 1
ATOM 3269 C CA . VAL A 1 411 ? -34.969 -6.414 15.188 1 97.56 411 VAL A CA 1
ATOM 3270 C C . VAL A 1 411 ? -34.75 -7.781 15.828 1 97.56 411 VAL A C 1
ATOM 3272 O O . VAL A 1 411 ? -34.656 -8.797 15.133 1 97.56 411 VAL A O 1
ATOM 3275 N N . GLY A 1 412 ? -34.625 -7.781 17.172 1 97.75 412 GLY A N 1
ATOM 3276 C CA . GLY A 1 412 ? -34.562 -9.055 17.875 1 97.75 412 GLY A CA 1
ATOM 3277 C C . GLY A 1 412 ? -35.781 -9.938 17.656 1 97.75 412 GLY A C 1
ATOM 3278 O O . GLY A 1 412 ? -35.625 -11.141 17.438 1 97.75 412 GLY A O 1
ATOM 3279 N N . GLY A 1 413 ? -36.938 -9.336 17.719 1 97.81 413 GLY A N 1
ATOM 3280 C CA . GLY A 1 413 ? -38.156 -10.062 17.469 1 97.81 413 GLY A CA 1
ATOM 3281 C C . GLY A 1 413 ? -38.25 -10.625 16.062 1 97.81 413 GLY A C 1
ATOM 3282 O O . GLY A 1 413 ? -38.594 -11.789 15.867 1 97.81 413 GLY A O 1
ATOM 3283 N N . LEU A 1 414 ? -37.875 -9.844 15.07 1 97.38 414 LEU A N 1
ATOM 3284 C CA . LEU A 1 414 ? -37.844 -10.305 13.688 1 97.38 414 LEU A CA 1
ATOM 3285 C C . LEU A 1 414 ? -36.844 -11.438 13.508 1 97.38 414 LEU A C 1
ATOM 3287 O O . LEU A 1 414 ? -37.125 -12.406 12.789 1 97.38 414 LEU A O 1
ATOM 3291 N N . ALA A 1 415 ? -35.719 -11.289 14.148 1 97.56 415 ALA A N 1
ATOM 3292 C CA . ALA A 1 415 ? -34.688 -12.328 14.07 1 97.56 415 ALA A CA 1
ATOM 3293 C C . ALA A 1 415 ? -35.188 -13.641 14.664 1 97.56 415 ALA A C 1
ATOM 3295 O O . ALA A 1 415 ? -34.906 -14.719 14.141 1 97.56 415 ALA A O 1
ATOM 3296 N N . TYR A 1 416 ? -35.969 -13.5 15.742 1 97.31 416 TYR A N 1
ATOM 3297 C CA . TYR A 1 416 ? -36.531 -14.695 16.375 1 97.31 416 TYR A CA 1
ATOM 3298 C C . TYR A 1 416 ? -37.562 -15.344 15.484 1 97.31 416 TYR A C 1
ATOM 3300 O O . TYR A 1 416 ? -37.594 -16.578 15.328 1 97.31 416 TYR A O 1
ATOM 3308 N N . ILE A 1 417 ? -38.375 -14.609 14.859 1 97.5 417 ILE A N 1
ATOM 3309 C CA . ILE A 1 417 ? -39.469 -15.109 14.055 1 97.5 417 ILE A CA 1
ATOM 3310 C C . ILE A 1 417 ? -38.938 -15.695 12.75 1 97.5 417 ILE A C 1
ATOM 3312 O O . ILE A 1 417 ? -39.344 -16.797 12.344 1 97.5 417 ILE A O 1
ATOM 3316 N N . PHE A 1 418 ? -38 -15.016 12.094 1 96.81 418 PHE A N 1
ATOM 3317 C CA . PHE A 1 418 ? -37.531 -15.43 10.781 1 96.81 418 PHE A CA 1
ATOM 3318 C C . PHE A 1 418 ? -36.219 -16.203 10.891 1 96.81 418 PHE A C 1
ATOM 3320 O O . PHE A 1 418 ? -35.625 -16.578 9.875 1 96.81 418 PHE A O 1
ATOM 3327 N N . ARG A 1 419 ? -35.719 -16.359 12.094 1 96.12 419 ARG A N 1
ATOM 3328 C CA . ARG A 1 419 ? -34.5 -17.109 12.367 1 96.12 419 ARG A CA 1
ATOM 3329 C C . ARG A 1 419 ? -33.281 -16.469 11.695 1 96.12 419 ARG A C 1
ATOM 3331 O O . ARG A 1 419 ? -32.5 -17.141 11.039 1 96.12 419 ARG A O 1
ATOM 3338 N N . TRP A 1 420 ? -33.281 -15.172 11.758 1 96.25 420 TRP A N 1
ATOM 3339 C CA . TRP A 1 420 ? -32.125 -14.438 11.273 1 96.25 420 TRP A CA 1
ATOM 3340 C C . TRP A 1 420 ? -31 -14.469 12.297 1 96.25 420 TRP A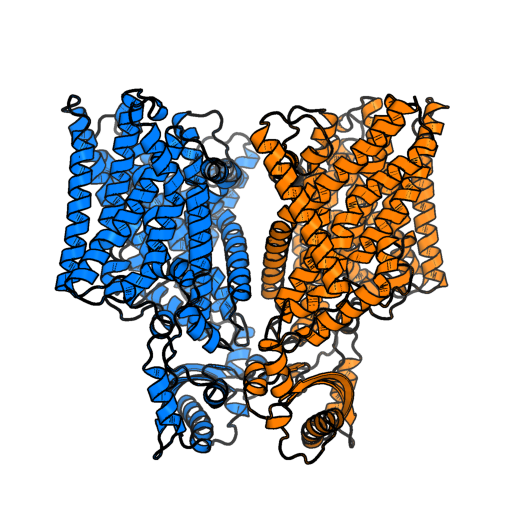 C 1
ATOM 3342 O O . TRP A 1 420 ? -31.25 -14.516 13.508 1 96.25 420 TRP A O 1
ATOM 3352 N N . GLU A 1 421 ? -29.797 -14.555 11.773 1 94.81 421 GLU A N 1
ATOM 3353 C CA . GLU A 1 421 ? -28.625 -14.578 12.641 1 94.81 421 GLU A CA 1
ATOM 3354 C C . GLU A 1 421 ? -27.656 -13.453 12.273 1 94.81 421 GLU A C 1
ATOM 3356 O O . GLU A 1 421 ? -27.703 -12.914 11.164 1 94.81 421 GLU A O 1
ATOM 3361 N N . SER A 1 422 ? -26.859 -13.164 13.266 1 93.75 422 SER A N 1
ATOM 3362 C CA . SER A 1 422 ? -25.766 -12.227 13.008 1 93.75 422 SER A CA 1
ATOM 3363 C C . SER A 1 422 ? -24.719 -12.828 12.07 1 93.75 422 SER A C 1
ATOM 3365 O O . SER A 1 422 ? -24.625 -14.055 11.961 1 93.75 422 SER A O 1
ATOM 3367 N N . ILE A 1 423 ? -23.984 -12.023 11.438 1 92.56 423 ILE A N 1
ATOM 3368 C CA . ILE A 1 423 ? -23.016 -12.438 10.43 1 92.56 423 ILE A CA 1
ATOM 3369 C C . ILE A 1 423 ? -22 -13.391 11.055 1 92.56 423 ILE A C 1
ATOM 3371 O O . ILE A 1 423 ? -21.484 -14.289 10.383 1 92.56 423 ILE A O 1
ATOM 3375 N N . VAL A 1 424 ? -21.703 -13.258 12.352 1 91.44 424 VAL A N 1
ATOM 3376 C CA . VAL A 1 424 ? -20.688 -14.055 13.039 1 91.44 424 VAL A CA 1
ATOM 3377 C C . VAL A 1 424 ? -21.047 -15.531 12.953 1 91.44 424 VAL A C 1
ATOM 3379 O O . VAL A 1 424 ? -20.172 -16.406 12.945 1 91.44 424 VAL A O 1
ATOM 3382 N N . TYR A 1 425 ? -22.328 -15.82 12.781 1 92.25 425 TYR A N 1
ATOM 3383 C CA . TYR A 1 425 ? -22.812 -17.203 12.836 1 92.25 425 TYR A CA 1
ATOM 3384 C C . TYR A 1 425 ? -22.703 -17.859 11.469 1 92.25 425 TYR A C 1
ATOM 3386 O O . TYR A 1 425 ? -22.812 -19.094 11.359 1 92.25 425 TYR A O 1
ATOM 3394 N N . TYR A 1 426 ? -22.484 -17.062 10.43 1 92.12 426 TYR A N 1
ATOM 3395 C CA . TYR A 1 426 ? -22.391 -17.719 9.125 1 92.12 426 TYR A CA 1
ATOM 3396 C C . TYR A 1 426 ? -21.188 -17.203 8.344 1 92.12 426 TYR A C 1
ATOM 3398 O O . TYR A 1 426 ? -21.047 -17.484 7.152 1 92.12 426 TYR A O 1
ATOM 3406 N N . ALA A 1 427 ? -20.312 -16.469 8.961 1 91.25 427 ALA A N 1
ATOM 3407 C CA . ALA A 1 427 ? -19.109 -15.953 8.312 1 91.25 427 ALA A CA 1
ATOM 3408 C C . ALA A 1 427 ? -18.031 -17.031 8.234 1 91.25 427 ALA A C 1
ATOM 3410 O O . ALA A 1 427 ? -16.984 -16.922 8.875 1 91.25 427 ALA A O 1
ATOM 3411 N N . TYR A 1 428 ? -18.266 -18.031 7.453 1 92.5 428 TYR A N 1
ATOM 3412 C CA . TYR A 1 428 ? -17.328 -19.125 7.16 1 92.5 428 TYR A CA 1
ATOM 3413 C C . TYR A 1 428 ? -16.812 -19.016 5.73 1 92.5 428 TYR A C 1
ATOM 3415 O O . TYR A 1 428 ? -17.422 -18.375 4.883 1 92.5 428 TYR A O 1
ATOM 3423 N N . PRO A 1 429 ? -15.68 -19.625 5.508 1 91.56 429 PRO A N 1
ATOM 3424 C CA . PRO A 1 429 ? -15.062 -19.5 4.184 1 91.56 429 PRO A CA 1
ATOM 3425 C C . PRO A 1 429 ? -16 -19.938 3.057 1 91.56 429 PRO A C 1
ATOM 3427 O O . PRO A 1 429 ? -16.062 -19.281 2.018 1 91.56 429 PRO A O 1
ATOM 3430 N N . LYS A 1 430 ? -16.766 -20.953 3.287 1 90.5 430 LYS A N 1
ATOM 3431 C CA . LYS A 1 430 ? -17.672 -21.453 2.266 1 90.5 430 LYS A CA 1
ATOM 3432 C C . LYS A 1 430 ? -18.703 -20.375 1.887 1 90.5 430 LYS A C 1
ATOM 3434 O O . LYS A 1 430 ? -18.984 -20.188 0.705 1 90.5 430 LYS A O 1
ATOM 3439 N N . ASN A 1 431 ? -19.203 -19.656 2.891 1 92.25 431 ASN A N 1
ATOM 3440 C CA . ASN A 1 431 ? -20.203 -18.625 2.666 1 92.25 431 ASN A CA 1
ATOM 3441 C C . ASN A 1 431 ? -19.562 -17.328 2.156 1 92.25 431 ASN A C 1
ATOM 3443 O O . ASN A 1 431 ? -20.141 -16.641 1.317 1 92.25 431 ASN A O 1
ATOM 3447 N N . LEU A 1 432 ? -18.406 -17.078 2.652 1 91.75 432 LEU A N 1
ATOM 3448 C CA . LEU A 1 432 ? -17.703 -15.859 2.271 1 91.75 432 LEU A CA 1
ATOM 3449 C C . LEU A 1 432 ? -17.234 -15.922 0.821 1 91.75 432 LEU A C 1
ATOM 3451 O O . LEU A 1 432 ? -17.156 -14.898 0.141 1 91.75 432 LEU A O 1
ATOM 3455 N N . ASN A 1 433 ? -16.969 -17.125 0.381 1 91.5 433 ASN A N 1
ATOM 3456 C CA . ASN A 1 433 ? -16.516 -17.359 -0.987 1 91.5 433 ASN A CA 1
ATOM 3457 C C . ASN A 1 433 ? -17.516 -16.812 -2.006 1 91.5 433 ASN A C 1
ATOM 3459 O O . ASN A 1 433 ? -17.125 -16.391 -3.096 1 91.5 433 ASN A O 1
ATOM 3463 N N . THR A 1 434 ? -18.797 -16.766 -1.64 1 88 434 THR A N 1
ATOM 3464 C CA . THR A 1 434 ? -19.828 -16.234 -2.516 1 88 434 THR A CA 1
ATOM 3465 C C . THR A 1 434 ? -20.406 -14.938 -1.956 1 88 434 THR A C 1
ATOM 3467 O O . THR A 1 434 ? -21.516 -14.531 -2.326 1 88 434 THR A O 1
ATOM 3470 N N . MET A 1 435 ? -19.75 -14.344 -1.036 1 88.62 435 MET A N 1
ATOM 3471 C CA . MET A 1 435 ? -20.156 -13.102 -0.384 1 88.62 435 MET A CA 1
ATOM 3472 C C . MET A 1 435 ? -21.562 -13.219 0.185 1 88.62 435 MET A C 1
ATOM 3474 O O . MET A 1 435 ? -22.406 -12.359 -0.059 1 88.62 435 MET A O 1
ATOM 3478 N N . TYR A 1 436 ? -21.844 -14.438 0.781 1 91.56 436 TYR A N 1
ATOM 3479 C CA . TYR A 1 436 ? -23.062 -14.711 1.526 1 91.56 436 TYR A CA 1
ATOM 3480 C C . TYR A 1 436 ? -24.281 -14.727 0.6 1 91.56 436 TYR A C 1
ATOM 3482 O O . TYR A 1 436 ? -25.375 -14.312 0.991 1 91.56 436 TYR A O 1
ATOM 3490 N N . LYS A 1 437 ? -24 -15.18 -0.59 1 88 437 LYS A N 1
ATOM 3491 C CA . LYS A 1 437 ? -25.094 -15.32 -1.538 1 88 437 LYS A CA 1
ATOM 3492 C C . LYS A 1 437 ? -26.188 -16.25 -0.993 1 88 437 LYS A C 1
ATOM 3494 O O . LYS A 1 437 ? -25.875 -17.281 -0.385 1 88 437 LYS A O 1
ATOM 3499 N N . ASP A 1 438 ? -27.453 -15.875 -1.036 1 88.62 438 ASP A N 1
ATOM 3500 C CA . ASP A 1 438 ? -28.625 -16.672 -0.717 1 88.62 438 ASP A CA 1
ATOM 3501 C C . ASP A 1 438 ? -28.766 -16.859 0.792 1 88.62 438 ASP A C 1
ATOM 3503 O O . ASP A 1 438 ? -29.391 -17.812 1.246 1 88.62 438 ASP A O 1
ATOM 3507 N N . ILE A 1 439 ? -28.094 -16.125 1.567 1 94.56 439 ILE A N 1
ATOM 3508 C CA . ILE A 1 439 ? -28.297 -16.141 3.012 1 94.56 439 ILE A CA 1
ATOM 3509 C C . ILE A 1 439 ? -29.266 -15.016 3.404 1 94.56 439 ILE A C 1
ATOM 3511 O O . ILE A 1 439 ? -28.906 -13.836 3.359 1 94.56 439 ILE A O 1
ATOM 3515 N N . PRO A 1 440 ? -30.391 -15.336 3.789 1 95.38 440 PRO A N 1
ATOM 3516 C CA . PRO A 1 440 ? -31.422 -14.336 4.07 1 95.38 440 PRO A CA 1
ATOM 3517 C C . PRO A 1 440 ? -31 -13.359 5.168 1 95.38 440 PRO A C 1
ATOM 3519 O O . PRO A 1 440 ? -31.328 -12.172 5.098 1 95.38 440 PRO A O 1
ATOM 3522 N N . SER A 1 441 ? -30.312 -13.852 6.191 1 95.44 441 SER A N 1
ATOM 3523 C CA . SER A 1 441 ? -29.859 -12.977 7.266 1 95.44 441 SER A CA 1
ATOM 3524 C C . SER A 1 441 ? -29.016 -11.82 6.723 1 95.44 441 SER A C 1
ATOM 3526 O O . SER A 1 441 ? -29.078 -10.711 7.246 1 95.44 441 SER A O 1
ATOM 3528 N N . PHE A 1 442 ? -28.297 -12.117 5.699 1 95.12 442 PHE A N 1
ATOM 3529 C CA . PHE A 1 442 ? -27.438 -11.086 5.129 1 95.12 442 PHE A CA 1
ATOM 3530 C C . PHE A 1 442 ? -28.266 -10.062 4.355 1 95.12 442 PHE A C 1
ATOM 3532 O O . PHE A 1 442 ? -28.078 -8.852 4.504 1 95.12 442 PHE A O 1
ATOM 3539 N N . SER A 1 443 ? -29.281 -10.461 3.596 1 95.12 443 SER A N 1
ATOM 3540 C CA . SER A 1 443 ? -30.078 -9.594 2.734 1 95.12 443 SER A CA 1
ATOM 3541 C C . SER A 1 443 ? -31.125 -8.836 3.537 1 95.12 443 SER A C 1
ATOM 3543 O O . SER A 1 443 ? -31.328 -7.633 3.334 1 95.12 443 SER A O 1
ATOM 3545 N N . TRP A 1 444 ? -31.719 -9.492 4.547 1 95.56 444 TRP A N 1
ATOM 3546 C CA . TRP A 1 444 ? -32.906 -8.922 5.148 1 95.56 444 TRP A CA 1
ATOM 3547 C C . TRP A 1 444 ? -32.625 -8.398 6.555 1 95.56 444 TRP A C 1
ATOM 3549 O O . TRP A 1 444 ? -33.5 -7.801 7.191 1 95.56 444 TRP A O 1
ATOM 3559 N N . LEU A 1 445 ? -31.484 -8.648 6.965 1 95.12 445 LEU A N 1
ATOM 3560 C CA . LEU A 1 445 ? -31.109 -8.086 8.258 1 95.12 445 LEU A CA 1
ATOM 3561 C C . LEU A 1 445 ? -29.891 -7.176 8.117 1 95.12 445 LEU A C 1
ATOM 3563 O O . LEU A 1 445 ? -29.953 -5.992 8.445 1 95.12 445 LEU A O 1
ATOM 3567 N N . TYR A 1 446 ? -28.844 -7.707 7.551 1 94.5 446 TYR A N 1
ATOM 3568 C CA . TYR A 1 446 ? -27.594 -6.957 7.477 1 94.5 446 TYR A CA 1
ATOM 3569 C C . TYR A 1 446 ? -27.719 -5.793 6.496 1 94.5 446 TYR A C 1
ATOM 3571 O O . TYR A 1 446 ? -27.281 -4.68 6.793 1 94.5 446 TYR A O 1
ATOM 3579 N N . GLN A 1 447 ? -28.344 -6.016 5.312 1 95.44 447 GLN A N 1
ATOM 3580 C CA . GLN A 1 447 ? -28.406 -4.996 4.27 1 95.44 447 GLN A CA 1
ATOM 3581 C C . GLN A 1 447 ? -29.734 -4.25 4.301 1 95.44 447 GLN A C 1
ATOM 3583 O O . GLN A 1 447 ? -30.062 -3.52 3.361 1 95.44 447 GLN A O 1
ATOM 3588 N N . ALA A 1 448 ? -30.531 -4.445 5.344 1 96.06 448 ALA A N 1
ATOM 3589 C CA . ALA A 1 448 ? -31.828 -3.803 5.438 1 96.06 448 ALA A CA 1
ATOM 3590 C C . ALA A 1 448 ? -31.781 -2.59 6.363 1 96.06 448 ALA A C 1
ATOM 3592 O O . ALA A 1 448 ? -30.984 -2.549 7.301 1 96.06 448 ALA A O 1
ATOM 3593 N N . PRO A 1 449 ? -32.625 -1.597 6.102 1 97.06 449 PRO A N 1
ATOM 3594 C CA . PRO A 1 449 ? -32.562 -0.374 6.906 1 97.06 449 PRO A CA 1
ATOM 3595 C C . PRO A 1 449 ? -33 -0.607 8.359 1 97.06 449 PRO A C 1
ATOM 3597 O O . PRO A 1 449 ? -32.469 0.052 9.266 1 97.06 449 PRO A O 1
ATOM 3600 N N . TRP A 1 450 ? -33.938 -1.631 8.586 1 96.94 450 TRP A N 1
ATOM 3601 C CA . TRP A 1 450 ? -34.375 -1.863 9.953 1 96.94 450 TRP A CA 1
ATOM 3602 C C . TRP A 1 450 ? -33.25 -2.439 10.797 1 96.94 450 TRP A C 1
ATOM 3604 O O . TRP A 1 450 ? -33.188 -2.25 12.016 1 96.94 450 TRP A O 1
ATOM 3614 N N . GLY A 1 451 ? -32.25 -3.072 10.18 1 95.88 451 GLY A N 1
ATOM 3615 C CA . GLY A 1 451 ? -31.109 -3.588 10.906 1 95.88 451 GLY A CA 1
ATOM 3616 C C . GLY A 1 451 ? -30.203 -2.496 11.438 1 95.88 451 GLY A C 1
ATOM 3617 O O . GLY A 1 451 ? -29.453 -2.713 12.391 1 95.88 451 GLY A O 1
ATOM 3618 N N . SER A 1 452 ? -30.266 -1.287 10.852 1 97.38 452 SER A N 1
ATOM 3619 C CA . SER A 1 452 ? -29.391 -0.19 11.234 1 97.38 452 SER A CA 1
ATOM 3620 C C . SER A 1 452 ? -30.156 0.941 11.898 1 97.38 452 SER A C 1
ATOM 3622 O O . SER A 1 452 ? -29.594 1.998 12.195 1 97.38 452 SER A O 1
ATOM 3624 N N . LEU A 1 453 ? -31.453 0.717 12.117 1 98.06 453 LEU A N 1
ATOM 3625 C CA . LEU A 1 453 ? -32.312 1.761 12.648 1 98.06 453 LEU A CA 1
ATOM 3626 C C . LEU A 1 453 ? -31.891 2.176 14.047 1 98.06 453 LEU A C 1
ATOM 3628 O O . LEU A 1 453 ? -31.891 3.365 14.375 1 98.06 453 LEU A O 1
ATOM 3632 N N . ALA A 1 454 ? -31.516 1.2 14.844 1 98 454 ALA A N 1
ATOM 3633 C CA . ALA A 1 454 ? -31.078 1.52 16.203 1 98 454 ALA A CA 1
ATOM 3634 C C . ALA A 1 454 ? -29.859 2.422 16.188 1 98 454 ALA A C 1
ATOM 3636 O O . ALA A 1 454 ? -29.766 3.381 16.953 1 98 454 ALA A O 1
ATOM 3637 N N . ALA A 1 455 ? -28.922 2.096 15.336 1 98.06 455 ALA A N 1
ATOM 3638 C CA . ALA A 1 455 ? -27.719 2.91 15.219 1 98.06 455 ALA A CA 1
ATOM 3639 C C . ALA A 1 455 ? -28.062 4.328 14.766 1 98.06 455 ALA A C 1
ATOM 3641 O O . ALA A 1 455 ? -27.453 5.297 15.242 1 98.06 455 ALA A O 1
ATOM 3642 N N . CYS A 1 456 ? -28.953 4.422 13.883 1 98.25 456 CYS A N 1
ATOM 3643 C CA . CYS A 1 456 ? -29.438 5.707 13.398 1 98.25 456 CYS A CA 1
ATOM 3644 C C . CYS A 1 456 ? -30 6.539 14.547 1 98.25 456 CYS A C 1
ATOM 3646 O O . CYS A 1 456 ? -29.625 7.695 14.727 1 98.25 456 CYS A O 1
ATOM 3648 N N . LEU A 1 457 ? -30.844 5.953 15.344 1 98.62 457 LEU A N 1
ATOM 3649 C CA . LEU A 1 457 ? -31.5 6.633 16.453 1 98.62 457 LEU A CA 1
ATOM 3650 C C . LEU A 1 457 ? -30.5 7.004 17.547 1 98.62 457 LEU A C 1
ATOM 3652 O O . LEU A 1 457 ? -30.625 8.047 18.188 1 98.62 457 LEU A O 1
ATOM 3656 N N . ILE A 1 458 ? -29.516 6.191 17.703 1 98.38 458 ILE A N 1
ATOM 3657 C CA . ILE A 1 458 ? -28.453 6.488 18.656 1 98.38 458 ILE A CA 1
ATOM 3658 C C . ILE A 1 458 ? -27.641 7.695 18.188 1 98.38 458 ILE A C 1
ATOM 3660 O O . ILE A 1 458 ? -27.219 8.523 18.984 1 98.38 458 ILE A O 1
ATOM 3664 N N . GLY A 1 459 ? -27.438 7.793 16.875 1 98.5 459 GLY A N 1
ATOM 3665 C CA . GLY A 1 459 ? -26.812 8.984 16.328 1 98.5 459 GLY A CA 1
ATOM 3666 C C . GLY A 1 459 ? -27.578 10.258 16.625 1 98.5 459 GLY A C 1
ATOM 3667 O O . GLY A 1 459 ? -27 11.258 17.047 1 98.5 459 GLY A O 1
ATOM 3668 N N . LEU A 1 460 ? -28.875 10.211 16.469 1 98.06 460 LEU A N 1
ATOM 3669 C CA . LEU A 1 460 ? -29.719 11.352 16.781 1 98.06 460 LEU A CA 1
ATOM 3670 C C . LEU A 1 460 ? -29.688 11.656 18.281 1 98.06 460 LEU A C 1
ATOM 3672 O O . LEU A 1 460 ? -29.656 12.828 18.672 1 98.06 460 LEU A O 1
ATOM 3676 N N . LEU A 1 461 ? -29.766 10.578 19.031 1 98.12 461 LEU A N 1
ATOM 3677 C CA . LEU A 1 461 ? -29.672 10.734 20.484 1 98.12 461 LEU A CA 1
ATOM 3678 C C . LEU A 1 461 ? -28.406 11.477 20.875 1 98.12 461 LEU A C 1
ATOM 3680 O O . LEU A 1 461 ? -28.453 12.414 21.672 1 98.12 461 LEU A O 1
ATOM 3684 N N . LEU A 1 462 ? -27.312 11.07 20.297 1 97.44 462 LEU A N 1
ATOM 3685 C CA . LEU A 1 462 ? -26.031 11.719 20.547 1 97.44 462 LEU A CA 1
ATOM 3686 C C . LEU A 1 462 ? -26.078 13.195 20.172 1 97.44 462 LEU A C 1
ATOM 3688 O O . LEU A 1 462 ? -25.547 14.047 20.891 1 97.44 462 LEU A O 1
ATOM 3692 N N . ALA A 1 463 ? -26.719 13.523 19.094 1 97.19 463 ALA A N 1
ATOM 3693 C CA . ALA A 1 463 ? -26.844 14.906 18.625 1 97.19 463 ALA A CA 1
ATOM 3694 C C . ALA A 1 463 ? -27.609 15.758 19.641 1 97.19 463 ALA A C 1
ATOM 3696 O O . ALA A 1 463 ? -27.172 16.844 20 1 97.19 463 ALA A O 1
ATOM 3697 N N . PHE A 1 464 ? -28.703 15.273 20.141 1 96.69 464 PHE A N 1
ATOM 3698 C CA . PHE A 1 464 ? -29.547 16.016 21.062 1 96.69 464 PHE A CA 1
ATOM 3699 C C . PHE A 1 464 ? -28.875 16.172 22.406 1 96.69 464 PHE A C 1
ATOM 3701 O O . PHE A 1 464 ? -28.906 17.25 23.016 1 96.69 464 PHE A O 1
ATOM 3708 N N . VAL A 1 465 ? -28.234 15.102 22.828 1 95.38 465 VAL A N 1
ATOM 3709 C CA . VAL A 1 465 ? -27.547 15.148 24.109 1 95.38 465 VAL A CA 1
ATOM 3710 C C . VAL A 1 465 ? -26.406 16.156 24.031 1 95.38 465 VAL A C 1
ATOM 3712 O O . VAL A 1 465 ? -26.266 17.016 24.922 1 95.38 465 VAL A O 1
ATOM 3715 N N . HIS A 1 466 ? -25.594 16.078 23.031 1 94.44 466 HIS A N 1
ATOM 3716 C CA . HIS A 1 466 ? -24.469 17 22.875 1 94.44 466 HIS A CA 1
ATOM 3717 C C . HIS A 1 466 ? -24.953 18.438 22.766 1 94.44 466 HIS A C 1
ATOM 3719 O O . HIS A 1 466 ? -24.375 19.344 23.375 1 94.44 466 HIS A O 1
ATOM 3725 N N . PHE A 1 467 ? -26.016 18.625 21.984 1 94.19 467 PHE A N 1
ATOM 3726 C CA . PHE A 1 467 ? -26.578 19.969 21.812 1 94.19 467 PHE A CA 1
ATOM 3727 C C . PHE A 1 467 ? -27.047 20.531 23.141 1 94.19 467 PHE A C 1
ATOM 3729 O O . PHE A 1 467 ? -26.781 21.688 23.453 1 94.19 467 PHE A O 1
ATOM 3736 N N . GLU A 1 468 ? -27.703 19.75 23.953 1 92.81 468 GLU A N 1
ATOM 3737 C CA . GLU A 1 468 ? -28.219 20.188 25.25 1 92.81 468 GLU A CA 1
ATOM 3738 C C . GLU A 1 468 ? -27.062 20.5 26.219 1 92.81 468 GLU A C 1
ATOM 3740 O O . GLU A 1 468 ? -27.172 21.422 27.031 1 92.81 468 GLU A O 1
ATOM 3745 N N . ILE A 1 469 ? -26.078 19.703 26.156 1 91.81 469 ILE A N 1
ATOM 3746 C CA . ILE A 1 469 ? -24.891 19.953 26.984 1 91.81 469 ILE A CA 1
ATOM 3747 C C . ILE A 1 469 ? -24.312 21.328 26.625 1 91.81 469 ILE A C 1
ATOM 3749 O O . ILE A 1 469 ? -23.984 22.109 27.516 1 91.81 469 ILE A O 1
ATOM 3753 N N . GLN A 1 470 ? -24.234 21.641 25.406 1 90.25 470 GLN A N 1
ATOM 3754 C CA . GLN A 1 470 ? -23.688 22.922 24.953 1 90.25 470 GLN A CA 1
ATOM 3755 C C . GLN A 1 470 ? -24.594 24.078 25.359 1 90.25 470 GLN A C 1
ATOM 3757 O O . GLN A 1 470 ? -24.109 25.125 25.797 1 90.25 470 GLN A O 1
ATOM 3762 N N . GLU A 1 471 ? -25.906 23.875 25.25 1 89.06 471 GLU A N 1
ATOM 3763 C CA . GLU A 1 471 ? -26.859 24.922 25.562 1 89.06 471 GLU A CA 1
ATOM 3764 C C . GLU A 1 471 ? -26.906 25.188 27.062 1 89.06 471 GLU A C 1
ATOM 3766 O O . GLU A 1 471 ? -27.109 26.328 27.484 1 89.06 471 GLU A O 1
ATOM 3771 N N . SER A 1 472 ? -26.75 24.203 27.781 1 89.31 472 SER A N 1
ATOM 3772 C CA . SER A 1 472 ? -26.781 24.359 29.234 1 89.31 472 SER A CA 1
ATOM 3773 C C . SER A 1 472 ? -25.469 24.969 29.75 1 89.31 472 SER A C 1
ATOM 3775 O O . SER A 1 472 ? -25.422 25.469 30.875 1 89.31 472 SER A O 1
ATOM 3777 N N . GLY A 1 473 ? -24.422 24.906 28.969 1 87.62 473 GLY A N 1
ATOM 3778 C CA . GLY A 1 473 ? -23.125 25.453 29.359 1 87.62 473 GLY A CA 1
ATOM 3779 C C . GLY A 1 473 ? -22.406 24.594 30.375 1 87.62 473 GLY A C 1
ATOM 3780 O O . GLY A 1 473 ? -21.438 25.031 31 1 87.62 473 GLY A O 1
ATOM 3781 N N . VAL A 1 474 ? -22.906 23.453 30.547 1 87.31 474 VAL A N 1
ATOM 3782 C CA . VAL A 1 474 ? -22.312 22.547 31.531 1 87.31 474 VAL A CA 1
ATOM 3783 C C . VAL A 1 474 ? -21.047 21.938 30.953 1 87.31 474 VAL A C 1
ATOM 3785 O O . VAL A 1 474 ? -21 21.531 29.797 1 87.31 474 VAL A O 1
ATOM 3788 N N . LYS A 1 475 ? -20 21.969 31.719 1 89.62 475 LYS A N 1
ATOM 3789 C CA . LYS A 1 475 ? -18.766 21.266 31.359 1 89.62 475 LYS A CA 1
ATOM 3790 C C . LYS A 1 475 ? -18.797 19.828 31.891 1 89.62 475 LYS A C 1
ATOM 3792 O O . LYS A 1 475 ? -18.781 19.609 33.094 1 89.62 475 LYS A O 1
ATOM 3797 N N . VAL A 1 476 ? -18.828 18.922 31 1 90.06 476 VAL A N 1
ATOM 3798 C CA . VAL A 1 476 ? -18.953 17.5 31.328 1 90.06 476 VAL A CA 1
ATOM 3799 C C . VAL A 1 476 ? -17.812 17.094 32.25 1 90.06 476 VAL A C 1
ATOM 3801 O O . VAL A 1 476 ? -17.984 16.266 33.156 1 90.06 476 VAL A O 1
ATOM 3804 N N . THR A 1 477 ? -16.703 17.688 32.156 1 89.5 477 THR A N 1
ATOM 3805 C CA . THR A 1 477 ? -15.516 17.359 32.938 1 89.5 477 THR A CA 1
ATOM 3806 C C . THR A 1 477 ? -15.68 17.844 34.375 1 89.5 477 THR A C 1
ATOM 3808 O O . THR A 1 477 ? -14.945 17.422 35.281 1 89.5 477 THR A O 1
ATOM 3811 N N . SER A 1 478 ? -16.719 18.75 34.625 1 88.75 478 SER A N 1
ATOM 3812 C CA . SER A 1 478 ? -16.906 19.312 35.969 1 88.75 478 SER A CA 1
ATOM 3813 C C . SER A 1 478 ? -18.047 18.625 36.688 1 88.75 478 SER A C 1
ATOM 3815 O O . SER A 1 478 ? -18.281 18.906 37.875 1 88.75 478 SER A O 1
ATOM 3817 N N . LEU A 1 479 ? -18.656 17.719 36.094 1 89.19 479 LEU A N 1
ATOM 3818 C CA . LEU A 1 479 ? -19.766 17 36.719 1 89.19 479 LEU A CA 1
ATOM 3819 C C . LEU A 1 479 ? -19.25 16.078 37.844 1 89.19 479 LEU A C 1
ATOM 3821 O O . LEU A 1 479 ? -18.094 15.68 37.812 1 89.19 479 LEU A O 1
ATOM 3825 N N . LYS A 1 480 ? -20.094 15.797 38.812 1 88.56 480 LYS A N 1
ATOM 3826 C CA . LYS A 1 480 ? -19.734 14.945 39.938 1 88.56 480 LYS A CA 1
ATOM 3827 C C . LYS A 1 480 ? -19.344 13.547 39.469 1 88.56 480 LYS A C 1
ATOM 3829 O O . LYS A 1 480 ? -18.453 12.922 40.031 1 88.56 480 LYS A O 1
ATOM 3834 N N . TRP A 1 481 ? -19.906 13.148 38.438 1 88.94 481 TRP A N 1
ATOM 3835 C CA . TRP A 1 481 ? -19.641 11.805 37.938 1 88.94 481 TRP A CA 1
ATOM 3836 C C . TRP A 1 481 ? -18.578 11.828 36.844 1 88.94 481 TRP A C 1
ATOM 3838 O O . TRP A 1 481 ? -18.312 10.812 36.188 1 88.94 481 TRP A O 1
ATOM 3848 N N . ALA A 1 482 ? -17.922 12.875 36.719 1 89.19 482 ALA A N 1
ATOM 3849 C CA . ALA A 1 482 ? -16.953 13.086 35.656 1 89.19 482 ALA A CA 1
ATOM 3850 C C . ALA A 1 482 ? -15.828 12.055 35.719 1 89.19 482 ALA A C 1
ATOM 3852 O O . ALA A 1 482 ? -15.414 11.523 34.656 1 89.19 482 ALA A O 1
ATOM 3853 N N . PRO A 1 483 ? -15.391 11.703 36.969 1 90.44 483 PRO A N 1
ATOM 3854 C CA . PRO A 1 483 ? -14.312 10.711 37 1 90.44 483 PRO A CA 1
ATOM 3855 C C . PRO A 1 483 ? -14.758 9.352 36.469 1 90.44 483 PRO A C 1
ATOM 3857 O O . PRO A 1 483 ? -13.977 8.656 35.812 1 90.44 483 PRO A O 1
ATOM 3860 N N . TRP A 1 484 ? -15.883 9.039 36.75 1 89.94 484 TRP A N 1
ATOM 3861 C CA . TRP A 1 484 ? -16.406 7.77 36.25 1 89.94 484 TRP A CA 1
ATOM 3862 C C . TRP A 1 484 ? -16.594 7.801 34.75 1 89.94 484 TRP A C 1
ATOM 3864 O O . TRP A 1 484 ? -16.297 6.82 34.062 1 89.94 484 TRP A O 1
ATOM 3874 N N . LEU A 1 485 ? -17.031 8.852 34.25 1 90 485 LEU A N 1
ATOM 3875 C CA . LEU A 1 485 ? -17.203 9.008 32.812 1 90 485 LEU A CA 1
ATOM 3876 C C . LEU A 1 485 ? -15.859 8.977 32.094 1 90 485 LEU A C 1
ATOM 3878 O O . LEU A 1 485 ? -15.75 8.43 31 1 90 485 LEU A O 1
ATOM 3882 N N . ARG A 1 486 ? -14.938 9.516 32.75 1 90.94 486 ARG A N 1
ATOM 3883 C CA . ARG A 1 486 ? -13.594 9.523 32.188 1 90.94 486 ARG A CA 1
ATOM 3884 C C . ARG A 1 486 ? -13.023 8.109 32.094 1 90.94 486 ARG A C 1
ATOM 3886 O O . ARG A 1 486 ? -12.352 7.758 31.141 1 90.94 486 ARG A O 1
ATOM 3893 N N . ARG A 1 487 ? -13.289 7.387 33.125 1 90.38 487 ARG A N 1
ATOM 3894 C CA . ARG A 1 487 ? -12.836 6 33.125 1 90.38 487 ARG A CA 1
ATOM 3895 C C . ARG A 1 487 ? -13.523 5.203 32 1 90.38 487 ARG A C 1
ATOM 3897 O O . ARG A 1 487 ? -12.883 4.402 31.328 1 90.38 487 ARG A O 1
ATOM 3904 N N . LEU A 1 488 ? -14.711 5.449 31.859 1 88.62 488 LEU A N 1
ATOM 3905 C CA . LEU A 1 488 ? -15.453 4.77 30.812 1 88.62 488 LEU A CA 1
ATOM 3906 C C . LEU A 1 488 ? -14.961 5.191 29.438 1 88.62 488 LEU A C 1
ATOM 3908 O O . LEU A 1 488 ? -14.844 4.363 28.531 1 88.62 488 LEU A O 1
ATOM 3912 N N . TYR A 1 489 ? -14.711 6.453 29.344 1 91.06 489 TYR A N 1
ATOM 3913 C CA . TYR A 1 489 ? -14.164 6.996 28.094 1 91.06 489 TYR A CA 1
ATOM 3914 C C . TYR A 1 489 ? -12.82 6.367 27.766 1 91.06 489 TYR A C 1
ATOM 3916 O O . TYR A 1 489 ? -12.586 5.93 26.641 1 91.06 489 TYR A O 1
ATOM 3924 N N . SER A 1 490 ? -12.008 6.234 28.734 1 89.75 490 SER A N 1
ATOM 3925 C CA . SER A 1 490 ? -10.68 5.672 28.531 1 89.75 490 SER A CA 1
ATOM 3926 C C . SER A 1 490 ? -10.75 4.184 28.203 1 89.75 490 SER A C 1
ATOM 3928 O O . SER A 1 490 ? -9.891 3.65 27.5 1 89.75 490 SER A O 1
ATOM 3930 N N . ALA A 1 491 ? -11.773 3.549 28.656 1 91.69 491 ALA A N 1
ATOM 3931 C CA . ALA A 1 491 ? -11.93 2.109 28.469 1 91.69 491 ALA A CA 1
ATOM 3932 C C . ALA A 1 491 ? -12.688 1.803 27.172 1 91.69 491 ALA A C 1
ATOM 3934 O O . ALA A 1 491 ? -12.695 0.66 26.703 1 91.69 491 ALA A O 1
ATOM 3935 N N . SER A 1 492 ? -13.266 2.779 26.594 1 91.19 492 SER A N 1
ATOM 3936 C CA . SER A 1 492 ? -14.203 2.564 25.484 1 91.19 492 SER A CA 1
ATOM 3937 C C . SER A 1 492 ? -13.531 1.845 24.328 1 91.19 492 SER A C 1
ATOM 3939 O O . SER A 1 492 ? -14.102 0.923 23.75 1 91.19 492 SER A O 1
ATOM 3941 N N . PRO A 1 493 ? -12.258 2.244 23.938 1 89.69 493 PRO A N 1
ATOM 3942 C CA . PRO A 1 493 ? -11.648 1.495 22.828 1 89.69 493 PRO A CA 1
ATOM 3943 C C . PRO A 1 493 ? -11.477 0.012 23.156 1 89.69 493 PRO A C 1
ATOM 3945 O O . PRO A 1 493 ? -11.75 -0.841 22.297 1 89.69 493 PRO A O 1
ATOM 3948 N N . ALA A 1 494 ? -11.109 -0.292 24.344 1 91.19 494 ALA A N 1
ATOM 3949 C CA . ALA A 1 494 ? -10.938 -1.681 24.766 1 91.19 494 ALA A CA 1
ATOM 3950 C C . ALA A 1 494 ? -12.281 -2.406 24.828 1 91.19 494 ALA A C 1
ATOM 3952 O O . ALA A 1 494 ? -12.367 -3.586 24.484 1 91.19 494 ALA A O 1
ATOM 3953 N N . LEU A 1 495 ? -13.234 -1.697 25.266 1 93.5 495 LEU A N 1
ATOM 3954 C CA . LEU A 1 495 ? -14.57 -2.289 25.344 1 93.5 495 LEU A CA 1
ATOM 3955 C C . LEU A 1 495 ? -15.109 -2.588 23.938 1 93.5 495 LEU A C 1
ATOM 3957 O O . LEU A 1 495 ? -15.742 -3.623 23.734 1 93.5 495 LEU A O 1
ATOM 3961 N N . ILE A 1 496 ? -14.875 -1.717 23.031 1 93.12 496 ILE A N 1
ATOM 3962 C CA . ILE A 1 496 ? -15.312 -1.91 21.641 1 93.12 496 ILE A CA 1
ATOM 3963 C C . ILE A 1 496 ? -14.633 -3.148 21.062 1 93.12 496 ILE A C 1
ATOM 3965 O O . ILE A 1 496 ? -15.305 -4.031 20.531 1 93.12 496 ILE A O 1
ATOM 3969 N N . VAL A 1 497 ? -13.352 -3.256 21.234 1 90.75 497 VAL A N 1
ATOM 3970 C CA . VAL A 1 497 ? -12.586 -4.379 20.703 1 90.75 497 VAL A CA 1
ATOM 3971 C C . VAL A 1 497 ? -13.031 -5.672 21.375 1 90.75 497 VAL A C 1
ATOM 3973 O O . VAL A 1 497 ? -13.195 -6.703 20.719 1 90.75 497 VAL A O 1
ATOM 3976 N N . SER A 1 498 ? -13.273 -5.559 22.672 1 91.44 498 SER A N 1
ATOM 3977 C CA . SER A 1 498 ? -13.711 -6.738 23.422 1 91.44 498 SER A CA 1
ATOM 3978 C C . SER A 1 498 ? -15.094 -7.195 22.953 1 91.44 498 SER A C 1
ATOM 3980 O O . SER A 1 498 ? -15.352 -8.398 22.844 1 91.44 498 SER A O 1
ATOM 3982 N N . TRP A 1 499 ? -15.898 -6.234 22.688 1 92.38 499 TRP A N 1
ATOM 3983 C CA . TRP A 1 499 ? -17.234 -6.562 22.188 1 92.38 499 TRP A CA 1
ATOM 3984 C C . TRP A 1 499 ? -17.156 -7.266 20.844 1 92.38 499 TRP A C 1
ATOM 3986 O O . TRP A 1 499 ? -17.859 -8.25 20.609 1 92.38 499 TRP A O 1
ATOM 3996 N N . ILE A 1 500 ? -16.297 -6.871 20.016 1 91.94 500 ILE A N 1
ATOM 3997 C CA . ILE A 1 500 ? -16.125 -7.457 18.688 1 91.94 500 ILE A CA 1
ATOM 3998 C C . ILE A 1 500 ? -15.516 -8.852 18.812 1 91.94 500 ILE A C 1
ATOM 4000 O O . ILE A 1 500 ? -16.016 -9.805 18.219 1 91.94 500 ILE A O 1
ATOM 4004 N N . LEU A 1 501 ? -14.539 -8.984 19.703 1 90.5 501 LEU A N 1
ATOM 4005 C CA . LEU A 1 501 ? -13.836 -10.25 19.859 1 90.5 501 LEU A CA 1
ATOM 4006 C C . LEU A 1 501 ? -14.703 -11.273 20.594 1 90.5 501 LEU A C 1
ATOM 4008 O O . LEU A 1 501 ? -14.469 -12.484 20.484 1 90.5 501 LEU A O 1
ATOM 4012 N N . ALA A 1 502 ? -15.656 -10.789 21.328 1 89.94 502 ALA A N 1
ATOM 4013 C CA . ALA A 1 502 ? -16.547 -11.688 22.062 1 89.94 502 ALA A CA 1
ATOM 4014 C C . ALA A 1 502 ? -17.328 -12.586 21.109 1 89.94 502 ALA A C 1
ATOM 4016 O O . ALA A 1 502 ? -17.844 -13.625 21.516 1 89.94 502 ALA A O 1
ATOM 4017 N N . GLY A 1 503 ? -17.297 -12.18 19.891 1 87.62 503 GLY A N 1
ATOM 4018 C CA . GLY A 1 503 ? -17.938 -13.016 18.875 1 87.62 503 GLY A CA 1
ATOM 4019 C C . GLY A 1 503 ? -17.391 -14.43 18.844 1 87.62 503 GLY A C 1
ATOM 4020 O O . GLY A 1 503 ? -18.094 -15.375 18.5 1 87.62 503 GLY A O 1
ATOM 4021 N N . THR A 1 504 ? -16.188 -14.594 19.234 1 86.62 504 THR A N 1
ATOM 4022 C CA . THR A 1 504 ? -15.531 -15.906 19.234 1 86.62 504 THR A CA 1
ATOM 4023 C C . THR A 1 504 ? -16.25 -16.859 20.172 1 86.62 504 THR A C 1
ATOM 4025 O O . THR A 1 504 ? -16.484 -18.031 19.812 1 86.62 504 THR A O 1
ATOM 4028 N N . TRP A 1 505 ? -16.703 -16.328 21.281 1 87.88 505 TRP A N 1
ATOM 4029 C CA . TRP A 1 505 ? -17.375 -17.156 22.281 1 87.88 505 TRP A CA 1
ATOM 4030 C C . TRP A 1 505 ? -18.875 -17.234 22 1 87.88 505 TRP A C 1
ATOM 4032 O O . TRP A 1 505 ? -19.484 -18.297 22.188 1 87.88 505 TRP A O 1
ATOM 4042 N N . LEU A 1 506 ? -19.375 -16.234 21.531 1 88.25 506 LEU A N 1
ATOM 4043 C CA . LEU A 1 506 ? -20.828 -16.141 21.328 1 88.25 506 LEU A CA 1
ATOM 4044 C C . LEU A 1 506 ? -21.266 -17.047 20.172 1 88.25 506 LEU A C 1
ATOM 4046 O O . LEU A 1 506 ? -22.391 -17.531 20.172 1 88.25 506 LEU A O 1
ATOM 4050 N N . ARG A 1 507 ? -20.406 -17.219 19.281 1 87.69 507 ARG A N 1
ATOM 4051 C CA . ARG A 1 507 ? -20.719 -18.031 18.109 1 87.69 507 ARG A CA 1
ATOM 4052 C C . ARG A 1 507 ? -21.031 -19.469 18.516 1 87.69 507 ARG A C 1
ATOM 4054 O O . ARG A 1 507 ? -21.688 -20.203 17.781 1 87.69 507 ARG A O 1
ATOM 4061 N N . GLY A 1 508 ? -20.656 -19.906 19.719 1 86.81 508 GLY A N 1
ATOM 4062 C CA . GLY A 1 508 ? -20.875 -21.266 20.203 1 86.81 508 GLY A CA 1
ATOM 4063 C C . GLY A 1 508 ? -22.297 -21.5 20.688 1 86.81 508 GLY A C 1
ATOM 4064 O O . GLY A 1 508 ? -22.703 -22.656 20.859 1 86.81 508 GLY A O 1
ATOM 4065 N N . TYR A 1 509 ? -23.016 -20.469 20.781 1 91.69 509 TYR A N 1
ATOM 4066 C CA . TYR A 1 509 ? -24.406 -20.562 21.25 1 91.69 509 TYR A CA 1
ATOM 4067 C C . TYR A 1 509 ? -25.375 -20.375 20.109 1 91.69 509 TYR A C 1
ATOM 4069 O O . TYR A 1 509 ? -25.469 -19.297 19.531 1 91.69 509 TYR A O 1
ATOM 4077 N N . SER A 1 510 ? -26.141 -21.406 19.828 1 90.62 510 SER A N 1
ATOM 4078 C CA . SER A 1 510 ? -26.969 -21.359 18.625 1 90.62 510 SER A CA 1
ATOM 4079 C C . SER A 1 510 ? -28.453 -21.391 18.984 1 90.62 510 SER A C 1
ATOM 4081 O O . SER A 1 510 ? -29.297 -21.438 18.094 1 90.62 510 SER A O 1
ATOM 4083 N N . GLU A 1 511 ? -28.781 -21.25 20.25 1 94.94 511 GLU A N 1
ATOM 4084 C CA . GLU A 1 511 ? -30.188 -21.219 20.625 1 94.94 511 GLU A CA 1
ATOM 4085 C C . GLU A 1 511 ? -30.891 -20 20.016 1 94.94 511 GLU A C 1
ATOM 4087 O O . GLU A 1 511 ? -30.328 -18.906 20 1 94.94 511 GLU A O 1
ATOM 4092 N N . PRO A 1 512 ? -32.062 -20.234 19.562 1 94.75 512 PRO A N 1
ATOM 4093 C CA . PRO A 1 512 ? -32.781 -19.156 18.859 1 94.75 512 PRO A CA 1
ATOM 4094 C C . PRO A 1 512 ? -32.938 -17.906 19.719 1 94.75 512 PRO A C 1
ATOM 4096 O O . PRO A 1 512 ? -32.781 -16.781 19.234 1 94.75 512 PRO A O 1
ATOM 4099 N N . TRP A 1 513 ? -33.312 -18.109 20.938 1 94.94 513 TRP A N 1
ATOM 4100 C CA . TRP A 1 513 ? -33.531 -16.938 21.781 1 94.94 513 TRP A CA 1
ATOM 4101 C C . TRP A 1 513 ? -32.219 -16.172 21.984 1 94.94 513 TRP A C 1
ATOM 4103 O O . TRP A 1 513 ? -32.219 -14.938 22.047 1 94.94 513 TRP A O 1
ATOM 4113 N N . PHE A 1 514 ? -31.141 -16.906 22.109 1 95.75 514 PHE A N 1
ATOM 4114 C CA . PHE A 1 514 ? -29.844 -16.281 22.359 1 95.75 514 PHE A CA 1
ATOM 4115 C C . PHE A 1 514 ? -29.375 -15.547 21.109 1 95.75 514 PHE A C 1
ATOM 4117 O O . PHE A 1 514 ? -28.891 -14.414 21.203 1 95.75 514 PHE A O 1
ATOM 4124 N N . THR A 1 515 ? -29.484 -16.266 19.984 1 96.06 515 THR A N 1
ATOM 4125 C CA . THR A 1 515 ? -29.062 -15.633 18.734 1 96.06 515 THR A CA 1
ATOM 4126 C C . THR A 1 515 ? -29.875 -14.375 18.453 1 96.06 515 THR A C 1
ATOM 4128 O O . THR A 1 515 ? -29.344 -13.367 18 1 96.06 515 THR A O 1
ATOM 4131 N N . ALA A 1 516 ? -31.141 -14.414 18.734 1 97.38 516 ALA A N 1
ATOM 4132 C CA . ALA A 1 516 ? -32 -13.258 18.547 1 97.38 516 ALA A CA 1
ATOM 4133 C C . ALA A 1 516 ? -31.609 -12.117 19.484 1 97.38 516 ALA A C 1
ATOM 4135 O O . ALA A 1 516 ? -31.625 -10.953 19.094 1 97.38 516 ALA A O 1
ATOM 4136 N N . LEU A 1 517 ? -31.312 -12.484 20.703 1 96.56 517 LEU A N 1
ATOM 4137 C CA . LEU A 1 517 ? -30.859 -11.484 21.672 1 96.56 517 LEU A CA 1
ATOM 4138 C C . LEU A 1 517 ? -29.562 -10.82 21.203 1 96.56 517 LEU A C 1
ATOM 4140 O O . LEU A 1 517 ? -29.422 -9.602 21.312 1 96.56 517 LEU A O 1
ATOM 4144 N N . TYR A 1 518 ? -28.656 -11.68 20.734 1 95.19 518 TYR A N 1
ATOM 4145 C CA . TYR A 1 518 ? -27.391 -11.133 20.234 1 95.19 518 TYR A CA 1
ATOM 4146 C C . TYR A 1 518 ? -27.625 -10.211 19.047 1 95.19 518 TYR A C 1
ATOM 4148 O O . TYR A 1 518 ? -27.016 -9.141 18.953 1 95.19 518 TYR A O 1
ATOM 4156 N N . VAL A 1 519 ? -28.5 -10.57 18.172 1 96.06 519 VAL A N 1
ATOM 4157 C CA . VAL A 1 519 ? -28.828 -9.742 17.016 1 96.06 519 VAL A CA 1
ATOM 4158 C C . VAL A 1 519 ? -29.391 -8.406 17.484 1 96.06 519 VAL A C 1
ATOM 4160 O O . VAL A 1 519 ? -29.078 -7.355 16.922 1 96.06 519 VAL A O 1
ATOM 4163 N N . ALA A 1 520 ? -30.156 -8.391 18.531 1 97.38 520 ALA A N 1
ATOM 4164 C CA . ALA A 1 520 ? -30.797 -7.188 19.062 1 97.38 520 ALA A CA 1
ATOM 4165 C C . ALA A 1 520 ? -29.766 -6.234 19.672 1 97.38 520 ALA A C 1
ATOM 4167 O O . ALA A 1 520 ? -29.969 -5.016 19.656 1 97.38 520 ALA A O 1
ATOM 4168 N N . LEU A 1 521 ? -28.672 -6.797 20.094 1 95.88 521 LEU A N 1
ATOM 4169 C CA . LEU A 1 521 ? -27.781 -5.988 20.938 1 95.88 521 LEU A CA 1
ATOM 4170 C C . LEU A 1 521 ? -26.484 -5.684 20.203 1 95.88 521 LEU A C 1
ATOM 4172 O O . LEU A 1 521 ? -25.797 -4.719 20.531 1 95.88 521 LEU A O 1
ATOM 4176 N N . GLU A 1 522 ? -26.078 -6.52 19.328 1 94.38 522 GLU A N 1
ATOM 4177 C CA . GLU A 1 522 ? -24.734 -6.449 18.734 1 94.38 522 GLU A CA 1
ATOM 4178 C C . GLU A 1 522 ? -24.453 -5.059 18.172 1 94.38 522 GLU A C 1
ATOM 4180 O O . GLU A 1 522 ? -23.484 -4.406 18.562 1 94.38 522 GLU A O 1
ATOM 4185 N N . ARG A 1 523 ? -25.297 -4.559 17.281 1 95.44 523 ARG A N 1
ATOM 4186 C CA . ARG A 1 523 ? -25.078 -3.301 16.578 1 95.44 523 ARG A CA 1
ATOM 4187 C C . ARG A 1 523 ? -25.359 -2.107 17.484 1 95.44 523 ARG A C 1
ATOM 4189 O O . ARG A 1 523 ? -24.562 -1.177 17.562 1 95.44 523 ARG A O 1
ATOM 4196 N N . PRO A 1 524 ? -26.453 -2.139 18.312 1 96.38 524 PRO A N 1
ATOM 4197 C CA . PRO A 1 524 ? -26.719 -1 19.188 1 96.38 524 PRO A CA 1
ATOM 4198 C C . PRO A 1 524 ? -25.656 -0.811 20.266 1 96.38 524 PRO A C 1
ATOM 4200 O O . PRO A 1 524 ? -25.297 0.323 20.594 1 96.38 524 PRO A O 1
ATOM 4203 N N . VAL A 1 525 ? -25.188 -1.885 20.781 1 95.5 525 VAL A N 1
ATOM 4204 C CA . VAL A 1 525 ? -24.172 -1.767 21.844 1 95.5 525 VAL A CA 1
ATOM 4205 C C . VAL A 1 525 ? -22.906 -1.142 21.266 1 95.5 525 VAL A C 1
ATOM 4207 O O . VAL A 1 525 ? -22.328 -0.243 21.891 1 95.5 525 VAL A O 1
ATOM 4210 N N . LEU A 1 526 ? -22.516 -1.621 20.156 1 95.12 526 LEU A N 1
ATOM 4211 C CA . LEU A 1 526 ? -21.344 -1.047 19.516 1 95.12 526 LEU A CA 1
ATOM 4212 C C . LEU A 1 526 ? -21.547 0.433 19.219 1 95.12 526 LEU A C 1
ATOM 4214 O O . LEU A 1 526 ? -20.656 1.251 19.438 1 95.12 526 LEU A O 1
ATOM 4218 N N . SER A 1 527 ? -22.703 0.787 18.719 1 96.94 527 SER A N 1
ATOM 4219 C CA . SER A 1 527 ? -23.031 2.176 18.406 1 96.94 527 SER A CA 1
ATOM 4220 C C . SER A 1 527 ? -23.031 3.039 19.672 1 96.94 527 SER A C 1
ATOM 4222 O O . SER A 1 527 ? -22.578 4.18 19.641 1 96.94 527 SER A O 1
ATOM 4224 N N . LEU A 1 528 ? -23.5 2.498 20.766 1 96.12 528 LEU A N 1
ATOM 4225 C CA . LEU A 1 528 ? -23.547 3.225 22.031 1 96.12 528 LEU A CA 1
ATOM 4226 C C . LEU A 1 528 ? -22.141 3.465 22.562 1 96.12 528 LEU A C 1
ATOM 4228 O O . LEU A 1 528 ? -21.844 4.551 23.062 1 96.12 528 LEU A O 1
ATOM 4232 N N . LEU A 1 529 ? -21.359 2.451 22.453 1 95.19 529 LEU A N 1
ATOM 4233 C CA . LEU A 1 529 ? -19.984 2.592 22.906 1 95.19 529 LEU A CA 1
ATOM 4234 C C . LEU A 1 529 ? -19.25 3.637 22.078 1 95.19 529 LEU A C 1
ATOM 4236 O O . LEU A 1 529 ? -18.531 4.48 22.625 1 95.19 529 LEU A O 1
ATOM 4240 N N . ALA A 1 530 ? -19.453 3.596 20.797 1 95.69 530 ALA A N 1
ATOM 4241 C CA . ALA A 1 530 ? -18.812 4.57 19.922 1 95.69 530 ALA A CA 1
ATOM 4242 C C . ALA A 1 530 ? -19.344 5.977 20.172 1 95.69 530 ALA A C 1
ATOM 4244 O O . ALA A 1 530 ? -18.594 6.949 20.141 1 95.69 530 ALA A O 1
ATOM 4245 N N . ALA A 1 531 ? -20.656 6.055 20.391 1 96.56 531 ALA A N 1
ATOM 4246 C CA . ALA A 1 531 ? -21.266 7.34 20.703 1 96.56 531 ALA A CA 1
ATOM 4247 C C . ALA A 1 531 ? -20.703 7.922 22 1 96.56 531 ALA A C 1
ATOM 4249 O O . ALA A 1 531 ? -20.438 9.125 22.078 1 96.56 531 ALA A O 1
ATOM 4250 N N . GLY A 1 532 ? -20.578 7.039 22.984 1 94.44 532 GLY A N 1
ATOM 4251 C CA . GLY A 1 532 ? -19.969 7.477 24.234 1 94.44 532 GLY A CA 1
ATOM 4252 C C . GLY A 1 532 ? -18.547 7.965 24.062 1 94.44 532 GLY A C 1
ATOM 4253 O O . GLY A 1 532 ? -18.156 8.984 24.656 1 94.44 532 GLY A O 1
ATOM 4254 N N . MET A 1 533 ? -17.828 7.293 23.281 1 94.56 533 MET A N 1
ATOM 4255 C CA . MET A 1 533 ? -16.453 7.684 23 1 94.56 533 MET A CA 1
ATOM 4256 C C . MET A 1 533 ? -16.391 9.039 22.312 1 94.56 533 MET A C 1
ATOM 4258 O O . MET A 1 533 ? -15.617 9.914 22.703 1 94.56 533 MET A O 1
ATOM 4262 N N . LEU A 1 534 ? -17.234 9.219 21.375 1 94.88 534 LEU A N 1
ATOM 4263 C CA . LEU A 1 534 ? -17.266 10.477 20.625 1 94.88 534 LEU A CA 1
ATOM 4264 C C . LEU A 1 534 ? -17.719 11.625 21.516 1 94.88 534 LEU A C 1
ATOM 4266 O O . LEU A 1 534 ? -17.172 12.727 21.469 1 94.88 534 LEU A O 1
ATOM 4270 N N . LEU A 1 535 ? -18.719 11.352 22.328 1 94.19 535 LEU A N 1
ATOM 4271 C CA . LEU A 1 535 ? -19.219 12.367 23.25 1 94.19 535 LEU A CA 1
ATOM 4272 C C . LEU A 1 535 ? -18.125 12.836 24.188 1 94.19 535 LEU A C 1
ATOM 4274 O O . LEU A 1 535 ? -18 14.031 24.453 1 94.19 535 LEU A O 1
ATOM 4278 N N . GLY A 1 536 ? -17.359 11.867 24.672 1 93.5 536 GLY A N 1
ATOM 4279 C CA . GLY A 1 536 ? -16.234 12.227 25.516 1 93.5 536 GLY A CA 1
ATOM 4280 C C . GLY A 1 536 ? -15.195 13.062 24.797 1 93.5 536 GLY A C 1
ATOM 4281 O O . GLY A 1 536 ? -14.703 14.055 25.328 1 93.5 536 GLY A O 1
ATOM 4282 N N . MET A 1 537 ? -14.891 12.781 23.594 1 93.06 537 MET A N 1
ATOM 4283 C CA . MET A 1 537 ? -13.867 13.469 22.812 1 93.06 537 MET A CA 1
ATOM 4284 C C . MET A 1 537 ? -14.273 14.914 22.531 1 93.06 537 MET A C 1
ATOM 4286 O O . MET A 1 537 ? -13.445 15.828 22.625 1 93.06 537 MET A O 1
ATOM 4290 N N . ILE A 1 538 ? -15.523 15.094 22.266 1 92.06 538 ILE A N 1
ATOM 4291 C CA . ILE A 1 538 ? -15.953 16.422 21.812 1 92.06 538 ILE A CA 1
ATOM 4292 C C . ILE A 1 538 ? -16.312 17.281 23.016 1 92.06 538 ILE A C 1
ATOM 4294 O O . ILE A 1 538 ? -16.5 18.484 22.891 1 92.06 538 ILE A O 1
ATOM 4298 N N . ASN A 1 539 ? -16.406 16.656 24.25 1 91.31 539 ASN A N 1
ATOM 4299 C CA . ASN A 1 539 ? -16.75 17.422 25.438 1 91.31 539 ASN A CA 1
ATOM 4300 C C . ASN A 1 539 ? -15.578 17.469 26.422 1 91.31 539 ASN A C 1
ATOM 4302 O O . ASN A 1 539 ? -15.773 17.5 27.625 1 91.31 539 ASN A O 1
ATOM 4306 N N . GLY A 1 540 ? -14.367 17.344 25.906 1 87.5 540 GLY A N 1
ATOM 4307 C CA . GLY A 1 540 ? -13.219 17.828 26.656 1 87.5 540 GLY A CA 1
ATOM 4308 C C . GLY A 1 540 ? -12.383 16.703 27.25 1 87.5 540 GLY A C 1
ATOM 4309 O O . GLY A 1 540 ? -11.352 16.969 27.875 1 87.5 540 GLY A O 1
ATOM 4310 N N . PHE A 1 541 ? -12.828 15.5 27.172 1 90.88 541 PHE A N 1
ATOM 4311 C CA . PHE A 1 541 ? -11.969 14.43 27.641 1 90.88 541 PHE A CA 1
ATOM 4312 C C . PHE A 1 541 ? -10.75 14.273 26.734 1 90.88 541 PHE A C 1
ATOM 4314 O O . PHE A 1 541 ? -10.867 14.32 25.516 1 90.88 541 PHE A O 1
ATOM 4321 N N . GLU A 1 542 ? -9.602 14.195 27.391 1 85.94 542 GLU A N 1
ATOM 4322 C CA . GLU A 1 542 ? -8.352 14.102 26.641 1 85.94 542 GLU A CA 1
ATOM 4323 C C . GLU A 1 542 ? -7.848 12.664 26.578 1 85.94 542 GLU A C 1
ATOM 4325 O O . GLU A 1 542 ? -8.297 11.812 27.344 1 85.94 542 GLU A O 1
ATOM 4330 N N . GLY A 1 543 ? -7.078 12.398 25.594 1 83.12 543 GLY A N 1
ATOM 4331 C CA . GLY A 1 543 ? -6.484 11.086 25.422 1 83.12 543 GLY A CA 1
ATOM 4332 C C . GLY A 1 543 ? -5.723 10.945 24.109 1 83.12 543 GLY A C 1
ATOM 4333 O O . GLY A 1 543 ? -5.836 11.797 23.234 1 83.12 543 GLY A O 1
ATOM 4334 N N . CYS A 1 544 ? -4.898 9.891 24.047 1 80.94 544 CYS A N 1
ATOM 4335 C CA . CYS A 1 544 ? -4.066 9.641 22.875 1 80.94 544 CYS A CA 1
ATOM 4336 C C . CYS A 1 544 ? -4.926 9.438 21.625 1 80.94 544 CYS A C 1
ATOM 4338 O O . CYS A 1 544 ? -4.609 9.953 20.562 1 80.94 544 CYS A O 1
ATOM 4340 N N . LEU A 1 545 ? -5.984 8.766 21.844 1 86.44 545 LEU A N 1
ATOM 4341 C CA . LEU A 1 545 ? -6.848 8.477 20.703 1 86.44 545 LEU A CA 1
ATOM 4342 C C . LEU A 1 545 ? -7.465 9.758 20.156 1 86.44 545 LEU A C 1
ATOM 4344 O O . LEU A 1 545 ? -7.59 9.922 18.938 1 86.44 545 LEU A O 1
ATOM 4348 N N . LYS A 1 546 ? -7.891 10.602 21.031 1 90.25 546 LYS A N 1
ATOM 4349 C CA . LYS A 1 546 ? -8.43 11.891 20.594 1 90.25 546 LYS A CA 1
ATOM 4350 C C . LYS A 1 546 ? -7.398 12.664 19.781 1 90.25 546 LYS A C 1
ATOM 4352 O O . LYS A 1 546 ? -7.727 13.219 18.734 1 90.25 546 LYS A O 1
ATOM 4357 N N . HIS A 1 547 ? -6.188 12.609 20.234 1 84.88 547 HIS A N 1
ATOM 4358 C CA . HIS A 1 547 ? -5.129 13.336 19.547 1 84.88 547 HIS A CA 1
ATOM 4359 C C . HIS A 1 547 ? -4.891 12.773 18.141 1 84.88 547 HIS A C 1
ATOM 4361 O O . HIS A 1 547 ? -4.676 13.523 17.188 1 84.88 547 HIS A O 1
ATOM 4367 N N . VAL A 1 548 ? -4.945 11.562 18.047 1 86.06 548 VAL A N 1
ATOM 4368 C CA . VAL A 1 548 ? -4.727 10.906 16.766 1 86.06 548 VAL A CA 1
ATOM 4369 C C . VAL A 1 548 ? -5.898 11.203 15.828 1 86.06 548 VAL A C 1
ATOM 4371 O O . VAL A 1 548 ? -5.695 11.562 14.664 1 86.06 548 VAL A O 1
ATOM 4374 N N . LEU A 1 549 ? -7.047 11.133 16.328 1 92.12 549 LEU A N 1
ATOM 4375 C CA . LEU A 1 549 ? -8.234 11.289 15.5 1 92.12 549 LEU A CA 1
ATOM 4376 C C . LEU A 1 549 ? -8.484 12.75 15.164 1 92.12 549 LEU A C 1
ATOM 4378 O O . LEU A 1 549 ? -9.156 13.062 14.18 1 92.12 549 LEU A O 1
ATOM 4382 N N . ALA A 1 550 ? -7.949 13.633 15.977 1 89.81 550 ALA A N 1
ATOM 4383 C CA . ALA A 1 550 ? -8.18 15.055 15.773 1 89.81 550 ALA A CA 1
ATOM 4384 C C . ALA A 1 550 ? -7.094 15.672 14.891 1 89.81 550 ALA A C 1
ATOM 4386 O O . ALA A 1 550 ? -7.086 16.875 14.656 1 89.81 550 ALA A O 1
ATOM 4387 N N . TRP A 1 551 ? -6.238 14.812 14.422 1 84.44 551 TRP A N 1
ATOM 4388 C CA . TRP A 1 551 ? -5.156 15.305 13.578 1 84.44 551 TRP A CA 1
ATOM 4389 C C . TRP A 1 551 ? -5.703 16.031 12.352 1 84.44 551 TRP A C 1
ATOM 4391 O O . TRP A 1 551 ? -6.621 15.531 11.695 1 84.44 551 TRP A O 1
ATOM 4401 N N . ARG A 1 552 ? -5.172 17.109 12.039 1 82.06 552 ARG A N 1
ATOM 4402 C CA . ARG A 1 552 ? -5.652 17.984 10.969 1 82.06 552 ARG A CA 1
ATOM 4403 C C . ARG A 1 552 ? -5.469 17.328 9.609 1 82.06 552 ARG A C 1
ATOM 4405 O O . ARG A 1 552 ? -6.191 17.641 8.656 1 82.06 552 ARG A O 1
ATOM 4412 N N . GLY A 1 553 ? -4.574 16.453 9.539 1 80.38 553 GLY A N 1
ATOM 4413 C CA . GLY A 1 553 ? -4.289 15.805 8.273 1 80.38 553 GLY A CA 1
ATOM 4414 C C . GLY A 1 553 ? -5.418 14.914 7.793 1 80.38 553 GLY A C 1
ATOM 4415 O O . GLY A 1 553 ? -5.516 14.609 6.602 1 80.38 553 GLY A O 1
ATOM 4416 N N . TRP A 1 554 ? -6.359 14.625 8.688 1 90.62 554 TRP A N 1
ATOM 4417 C CA . TRP A 1 554 ? -7.449 13.727 8.328 1 90.62 554 TRP A CA 1
ATOM 4418 C C . TRP A 1 554 ? -8.555 14.484 7.594 1 90.62 554 TRP A C 1
ATOM 4420 O O . TRP A 1 554 ? -9.438 13.867 6.984 1 90.62 554 TRP A O 1
ATOM 4430 N N . ARG A 1 555 ? -8.547 15.758 7.602 1 89.94 555 ARG A N 1
ATOM 4431 C CA . ARG A 1 555 ? -9.695 16.547 7.18 1 89.94 555 ARG A CA 1
ATOM 4432 C C . ARG A 1 555 ? -10.023 16.297 5.711 1 89.94 555 ARG A C 1
ATOM 4434 O O . ARG A 1 555 ? -11.156 15.945 5.375 1 89.94 555 ARG A O 1
ATOM 4441 N N . ALA A 1 556 ? -8.992 16.453 4.918 1 91.75 556 ALA A N 1
ATOM 4442 C CA . ALA A 1 556 ? -9.227 16.234 3.496 1 91.75 556 ALA A CA 1
ATOM 4443 C C . ALA A 1 556 ? -9.625 14.781 3.229 1 91.75 556 ALA A C 1
ATOM 4445 O O . ALA A 1 556 ? -10.539 14.516 2.445 1 91.75 556 ALA A O 1
ATOM 4446 N N . MET A 1 557 ? -9 13.875 3.893 1 94.88 557 MET A N 1
ATOM 4447 C CA . MET A 1 557 ? -9.273 12.461 3.699 1 94.88 557 MET A CA 1
ATOM 4448 C C . MET A 1 557 ? -10.672 12.102 4.195 1 94.88 557 MET A C 1
ATOM 4450 O O . MET A 1 557 ? -11.359 11.289 3.584 1 94.88 557 MET A O 1
ATOM 4454 N N . GLY A 1 558 ? -10.992 12.719 5.305 1 95.19 558 GLY A N 1
ATOM 4455 C CA . GLY A 1 558 ? -12.32 12.477 5.84 1 95.19 558 GLY A CA 1
ATOM 4456 C C . GLY A 1 558 ? -13.43 12.969 4.938 1 95.19 558 GLY A C 1
ATOM 4457 O O . GLY A 1 558 ? -14.477 12.328 4.812 1 95.19 558 GLY A O 1
ATOM 4458 N N . ARG A 1 559 ? -13.172 14.023 4.262 1 94.44 559 ARG A N 1
ATOM 4459 C CA . ARG A 1 559 ? -14.156 14.617 3.367 1 94.44 559 ARG A CA 1
ATOM 4460 C C . ARG A 1 559 ? -14.344 13.758 2.119 1 94.44 559 ARG A C 1
ATOM 4462 O O . ARG A 1 559 ? -15.375 13.852 1.446 1 94.44 559 ARG A O 1
ATOM 4469 N N . MET A 1 560 ? -13.398 12.898 1.879 1 97.06 560 MET A N 1
ATOM 4470 C CA . MET A 1 560 ? -13.453 12.07 0.676 1 97.06 560 MET A CA 1
ATOM 4471 C C . MET A 1 560 ? -14.031 10.703 0.985 1 97.06 560 MET A C 1
ATOM 4473 O O . MET A 1 560 ? -13.961 9.789 0.158 1 97.06 560 MET A O 1
ATOM 4477 N N . SER A 1 561 ? -14.609 10.531 2.1 1 96.44 561 SER A N 1
ATOM 4478 C CA . SER A 1 561 ? -15.047 9.219 2.559 1 96.44 561 SER A CA 1
ATOM 4479 C C . SER A 1 561 ? -16.031 8.594 1.583 1 96.44 561 SER A C 1
ATOM 4481 O O . SER A 1 561 ? -15.977 7.391 1.309 1 96.44 561 SER A O 1
ATOM 4483 N N . LEU A 1 562 ? -16.922 9.383 1.05 1 97 562 LEU A N 1
ATOM 4484 C CA . LEU A 1 562 ? -17.922 8.852 0.123 1 97 562 LEU A CA 1
ATOM 4485 C C . LEU A 1 562 ? -17.25 8.336 -1.148 1 97 562 LEU A C 1
ATOM 4487 O O . LEU A 1 562 ? -17.531 7.211 -1.578 1 97 562 LEU A O 1
ATOM 4491 N N . SER A 1 563 ? -16.422 9.188 -1.699 1 98.38 563 SER A N 1
ATOM 4492 C CA . SER A 1 563 ? -15.734 8.797 -2.928 1 98.38 563 SER A CA 1
ATOM 4493 C C . SER A 1 563 ? -14.883 7.551 -2.709 1 98.38 563 SER A C 1
ATOM 4495 O O . SER A 1 563 ? -14.844 6.66 -3.561 1 98.38 563 SER A O 1
ATOM 4497 N N . VAL A 1 564 ? -14.203 7.469 -1.596 1 98.38 564 VAL A N 1
ATOM 4498 C CA . VAL A 1 564 ? -13.359 6.32 -1.275 1 98.38 564 VAL A CA 1
ATOM 4499 C C . VAL A 1 564 ? -14.227 5.074 -1.112 1 98.38 564 VAL A C 1
ATOM 4501 O O . VAL A 1 564 ? -13.898 4.008 -1.64 1 98.38 564 VAL A O 1
ATOM 4504 N N . LEU A 1 565 ? -15.312 5.223 -0.421 1 97.56 565 LEU A N 1
ATOM 4505 C CA . LEU A 1 565 ? -16.234 4.113 -0.223 1 97.56 565 LEU A CA 1
ATOM 4506 C C . LEU A 1 565 ? -16.719 3.561 -1.562 1 97.56 565 LEU A C 1
ATOM 4508 O O . LEU A 1 565 ? -16.812 2.344 -1.739 1 97.56 565 LEU A O 1
ATOM 4512 N N . MET A 1 566 ? -16.906 4.41 -2.447 1 98.38 566 MET A N 1
ATOM 4513 C CA . MET A 1 566 ? -17.547 3.99 -3.691 1 98.38 566 MET A CA 1
ATOM 4514 C C . MET A 1 566 ? -16.547 3.312 -4.617 1 98.38 566 MET A C 1
ATOM 4516 O O . MET A 1 566 ? -16.875 2.348 -5.309 1 98.38 566 MET A O 1
ATOM 4520 N N . VAL A 1 567 ? -15.328 3.68 -4.586 1 98.38 567 VAL A N 1
ATOM 4521 C CA . VAL A 1 567 ? -14.414 3.191 -5.609 1 98.38 567 VAL A CA 1
ATOM 4522 C C . VAL A 1 567 ? -13.609 2.014 -5.066 1 98.38 567 VAL A C 1
ATOM 4524 O O . VAL A 1 567 ? -13.008 1.254 -5.836 1 98.38 567 VAL A O 1
ATOM 4527 N N . HIS A 1 568 ? -13.492 1.799 -3.793 1 98.19 568 HIS A N 1
ATOM 4528 C CA . HIS A 1 568 ? -12.492 0.911 -3.215 1 98.19 568 HIS A CA 1
ATOM 4529 C C . HIS A 1 568 ? -12.711 -0.531 -3.66 1 98.19 568 HIS A C 1
ATOM 4531 O O . HIS A 1 568 ? -11.75 -1.271 -3.879 1 98.19 568 HIS A O 1
ATOM 4537 N N . TRP A 1 569 ? -13.961 -0.926 -3.801 1 97.19 569 TRP A N 1
ATOM 4538 C CA . TRP A 1 569 ? -14.242 -2.307 -4.184 1 97.19 569 TRP A CA 1
ATOM 4539 C C . TRP A 1 569 ? -13.742 -2.586 -5.602 1 97.19 569 TRP A C 1
ATOM 4541 O O . TRP A 1 569 ? -13.094 -3.602 -5.848 1 97.19 569 TRP A O 1
ATOM 4551 N N . CYS A 1 570 ? -14.055 -1.694 -6.527 1 97.38 570 CYS A N 1
ATOM 4552 C CA . CYS A 1 570 ? -13.57 -1.847 -7.898 1 97.38 570 CYS A CA 1
ATOM 4553 C C . CYS A 1 570 ? -12.055 -1.923 -7.938 1 97.38 570 CYS A C 1
ATOM 4555 O O . CYS A 1 570 ? -11.484 -2.746 -8.656 1 97.38 570 CYS A O 1
ATOM 4557 N N . ILE A 1 571 ? -11.445 -1.095 -7.148 1 97.25 571 ILE A N 1
ATOM 4558 C CA . ILE A 1 571 ? -9.984 -1.051 -7.129 1 97.25 571 ILE A CA 1
ATOM 4559 C C . ILE A 1 571 ? -9.438 -2.357 -6.555 1 97.25 571 ILE A C 1
ATOM 4561 O O . ILE A 1 571 ? -8.5 -2.934 -7.102 1 97.25 571 ILE A O 1
ATOM 4565 N N . ASN A 1 572 ? -10.023 -2.807 -5.508 1 96.44 572 ASN A N 1
ATOM 4566 C CA . ASN A 1 572 ? -9.594 -4.051 -4.883 1 96.44 572 ASN A CA 1
ATOM 4567 C C . ASN A 1 572 ? -9.742 -5.234 -5.832 1 96.44 572 ASN A C 1
ATOM 4569 O O . ASN A 1 572 ? -8.828 -6.055 -5.957 1 96.44 572 ASN A O 1
ATOM 4573 N N . VAL A 1 573 ? -10.852 -5.324 -6.5 1 95.81 573 VAL A N 1
ATOM 4574 C CA . VAL A 1 573 ? -11.102 -6.398 -7.453 1 95.81 573 VAL A CA 1
ATOM 4575 C C . VAL A 1 573 ? -10.133 -6.281 -8.625 1 95.81 573 VAL A C 1
ATOM 4577 O O . VAL A 1 573 ? -9.617 -7.289 -9.117 1 95.81 573 VAL A O 1
ATOM 4580 N N . ASN A 1 574 ? -9.898 -5.055 -9.055 1 95.44 574 ASN A N 1
ATOM 4581 C CA . ASN A 1 574 ? -8.953 -4.848 -10.141 1 95.44 574 ASN A CA 1
ATOM 4582 C C . ASN A 1 574 ? -7.562 -5.359 -9.781 1 95.44 574 ASN A C 1
ATOM 4584 O O . ASN A 1 574 ? -6.891 -5.98 -10.609 1 95.44 574 ASN A O 1
ATOM 4588 N N . ILE A 1 575 ? -7.137 -5.125 -8.586 1 94.06 575 ILE A N 1
ATOM 4589 C CA . ILE A 1 575 ? -5.824 -5.57 -8.125 1 94.06 575 ILE A CA 1
ATOM 4590 C C . ILE A 1 575 ? -5.785 -7.098 -8.078 1 94.06 575 ILE A C 1
ATOM 4592 O O . ILE A 1 575 ? -4.848 -7.719 -8.578 1 94.06 575 ILE A O 1
ATOM 4596 N N . ALA A 1 576 ? -6.805 -7.695 -7.609 1 93.19 576 ALA A N 1
ATOM 4597 C CA . ALA A 1 576 ? -6.805 -9.133 -7.355 1 93.19 576 ALA A CA 1
ATOM 4598 C C . ALA A 1 576 ? -7.09 -9.914 -8.641 1 93.19 576 ALA A C 1
ATOM 4600 O O . ALA A 1 576 ? -6.406 -10.898 -8.938 1 93.19 576 ALA A O 1
ATOM 4601 N N . ALA A 1 577 ? -8.055 -9.469 -9.445 1 93.62 577 ALA A N 1
ATOM 4602 C CA . ALA A 1 577 ? -8.523 -10.227 -10.602 1 93.62 577 ALA A CA 1
ATOM 4603 C C . ALA A 1 577 ? -7.594 -10.039 -11.797 1 93.62 577 ALA A C 1
ATOM 4605 O O . ALA A 1 577 ? -7.676 -10.789 -12.773 1 93.62 577 ALA A O 1
ATOM 4606 N N . SER A 1 578 ? -6.676 -9.117 -11.719 1 92.31 578 SER A N 1
ATOM 4607 C CA . SER A 1 578 ? -5.73 -8.898 -12.805 1 92.31 578 SER A CA 1
ATOM 4608 C C . SER A 1 578 ? -4.582 -9.898 -12.75 1 92.31 578 SER A C 1
ATOM 4610 O O . SER A 1 578 ? -3.809 -10.023 -13.703 1 92.31 578 SER A O 1
ATOM 4612 N N . ARG A 1 579 ? -4.492 -10.648 -11.742 1 90.75 579 ARG A N 1
ATOM 4613 C CA . ARG A 1 579 ? -3.439 -11.648 -11.594 1 90.75 579 ARG A CA 1
ATOM 4614 C C . ARG A 1 579 ? -3.701 -12.852 -12.492 1 90.75 579 ARG A C 1
ATOM 4616 O O . ARG A 1 579 ? -4.848 -13.266 -12.664 1 90.75 579 ARG A O 1
ATOM 4623 N N . LEU A 1 580 ? -2.637 -13.445 -13.023 1 92.56 580 LEU A N 1
ATOM 4624 C CA . LEU A 1 580 ? -2.756 -14.516 -14 1 92.56 580 LEU A CA 1
ATOM 4625 C C . LEU A 1 580 ? -2.693 -15.883 -13.32 1 92.56 580 LEU A C 1
ATOM 4627 O O . LEU A 1 580 ? -3.018 -16.906 -13.938 1 92.56 580 LEU A O 1
ATOM 4631 N N . GLN A 1 581 ? -2.289 -15.867 -12.086 1 90.88 581 GLN A N 1
ATOM 4632 C CA . GLN A 1 581 ? -2.184 -17.094 -11.297 1 90.88 581 GLN A CA 1
ATOM 4633 C C . GLN A 1 581 ? -2.836 -16.906 -9.922 1 90.88 581 GLN A C 1
ATOM 4635 O O . GLN A 1 581 ? -2.998 -15.789 -9.453 1 90.88 581 GLN A O 1
ATOM 4640 N N . PRO A 1 582 ? -3.242 -18.078 -9.344 1 92.06 582 PRO A N 1
ATOM 4641 C CA . PRO A 1 582 ? -3.754 -17.953 -7.977 1 92.06 582 PRO A CA 1
ATOM 4642 C C . PRO A 1 582 ? -2.738 -17.328 -7.02 1 92.06 582 PRO A C 1
ATOM 4644 O O . PRO A 1 582 ? -1.533 -17.547 -7.164 1 92.06 582 PRO A O 1
ATOM 4647 N N . THR A 1 583 ? -3.232 -16.641 -6.168 1 87.06 583 THR A N 1
ATOM 4648 C CA . THR A 1 583 ? -2.344 -15.93 -5.246 1 87.06 583 THR A CA 1
ATOM 4649 C C . THR A 1 583 ? -2.154 -16.734 -3.961 1 87.06 583 THR A C 1
ATOM 4651 O O . THR A 1 583 ? -2.918 -17.656 -3.684 1 87.06 583 THR A O 1
ATOM 4654 N N . THR A 1 584 ? -1.075 -16.359 -3.236 1 89.38 584 THR A N 1
ATOM 4655 C CA . THR A 1 584 ? -0.828 -16.922 -1.912 1 89.38 584 THR A CA 1
ATOM 4656 C C . THR A 1 584 ? -1.49 -16.078 -0.832 1 89.38 584 THR A C 1
ATOM 4658 O O . THR A 1 584 ? -1.197 -14.883 -0.704 1 89.38 584 THR A O 1
ATOM 4661 N N . ALA A 1 585 ? -2.342 -16.75 -0.116 1 92.69 585 ALA A N 1
ATOM 4662 C CA . ALA A 1 585 ? -3.016 -16.031 0.964 1 92.69 585 ALA A CA 1
ATOM 4663 C C . ALA A 1 585 ? -2.182 -16.062 2.242 1 92.69 585 ALA A C 1
ATOM 4665 O O . ALA A 1 585 ? -1.623 -17.094 2.607 1 92.69 585 ALA A O 1
ATOM 4666 N N . SER A 1 586 ? -1.972 -14.984 2.865 1 92.25 586 SER A N 1
ATOM 4667 C CA . SER A 1 586 ? -1.278 -14.781 4.133 1 92.25 586 SER A CA 1
ATOM 4668 C C . SER A 1 586 ? -1.67 -13.445 4.766 1 92.25 586 SER A C 1
ATOM 4670 O O . SER A 1 586 ? -2.355 -12.633 4.145 1 92.25 586 SER A O 1
ATOM 4672 N N . LEU A 1 587 ? -1.325 -13.289 6.004 1 91.25 587 LEU A N 1
ATOM 4673 C CA . LEU A 1 587 ? -1.576 -12 6.641 1 91.25 587 LEU A CA 1
ATOM 4674 C C . LEU A 1 587 ? -0.856 -10.875 5.902 1 91.25 587 LEU A C 1
ATOM 4676 O O . LEU A 1 587 ? -1.418 -9.797 5.711 1 91.25 587 LEU A O 1
ATOM 4680 N N . LEU A 1 588 ? 0.312 -11.172 5.48 1 92.62 588 LEU A N 1
ATOM 4681 C CA . LEU A 1 588 ? 1.104 -10.18 4.758 1 92.62 588 LEU A CA 1
ATOM 4682 C C . LEU A 1 588 ? 0.436 -9.805 3.441 1 92.62 588 LEU A C 1
ATOM 4684 O O . LEU A 1 588 ? 0.403 -8.625 3.07 1 92.62 588 LEU A O 1
ATOM 4688 N N . SER A 1 589 ? -0.045 -10.789 2.73 1 93.38 589 SER A N 1
ATOM 4689 C CA . SER A 1 589 ? -0.693 -10.5 1.455 1 93.38 589 SER A CA 1
ATOM 4690 C C . SER A 1 589 ? -1.939 -9.648 1.649 1 93.38 589 SER A C 1
ATOM 4692 O O . SER A 1 589 ? -2.246 -8.789 0.819 1 93.38 589 SER A O 1
ATOM 4694 N N . VAL A 1 590 ? -2.664 -9.859 2.725 1 93.19 590 VAL A N 1
ATOM 4695 C CA . VAL A 1 590 ? -3.85 -9.062 3.021 1 93.19 590 VAL A CA 1
ATOM 4696 C C . VAL A 1 590 ? -3.443 -7.617 3.309 1 93.19 590 VAL A C 1
ATOM 4698 O O . VAL A 1 590 ? -4.074 -6.68 2.82 1 93.19 590 VAL A O 1
ATOM 4701 N N . VAL A 1 591 ? -2.412 -7.484 4.055 1 94.38 591 VAL A N 1
ATOM 4702 C CA . VAL A 1 591 ? -1.923 -6.148 4.383 1 94.38 591 VAL A CA 1
ATOM 4703 C C . VAL A 1 591 ? -1.483 -5.43 3.111 1 94.38 591 VAL A C 1
ATOM 4705 O O . VAL A 1 591 ? -1.814 -4.258 2.906 1 94.38 591 VAL A O 1
ATOM 4708 N N . VAL A 1 592 ? -0.781 -6.086 2.281 1 96.19 592 VAL A N 1
ATOM 4709 C CA . VAL A 1 592 ? -0.281 -5.512 1.037 1 96.19 592 VAL A CA 1
ATOM 4710 C C . VAL A 1 592 ? -1.452 -5.027 0.185 1 96.19 592 VAL A C 1
ATOM 4712 O O . VAL A 1 592 ? -1.464 -3.881 -0.272 1 96.19 592 VAL A O 1
ATOM 4715 N N . ASP A 1 593 ? -2.434 -5.848 0.018 1 96 593 ASP A N 1
ATOM 4716 C CA . ASP A 1 593 ? -3.594 -5.48 -0.791 1 96 593 ASP A CA 1
ATOM 4717 C C . ASP A 1 593 ? -4.383 -4.348 -0.139 1 96 593 ASP A C 1
ATOM 4719 O O . ASP A 1 593 ? -4.879 -3.455 -0.828 1 96 593 ASP A O 1
ATOM 4723 N N . ALA A 1 594 ? -4.504 -4.43 1.17 1 96.62 594 ALA A N 1
ATOM 4724 C CA . ALA A 1 594 ? -5.266 -3.414 1.894 1 96.62 594 ALA A CA 1
ATOM 4725 C C . ALA A 1 594 ? -4.617 -2.041 1.756 1 96.62 594 ALA A C 1
ATOM 4727 O O . ALA A 1 594 ? -5.297 -1.049 1.487 1 96.62 594 ALA A O 1
ATOM 4728 N N . VAL A 1 595 ? -3.352 -1.988 1.915 1 97.56 595 VAL A N 1
ATOM 4729 C CA . VAL A 1 595 ? -2.613 -0.732 1.832 1 97.56 595 VAL A CA 1
ATOM 4730 C C . VAL A 1 595 ? -2.684 -0.185 0.408 1 97.56 595 VAL A C 1
ATOM 4732 O O . VAL A 1 595 ? -2.943 1.003 0.204 1 97.56 595 VAL A O 1
ATOM 4735 N N . ALA A 1 596 ? -2.479 -1.029 -0.528 1 97.5 596 ALA A N 1
ATOM 4736 C CA . ALA A 1 596 ? -2.529 -0.61 -1.927 1 97.5 596 ALA A CA 1
ATOM 4737 C C . ALA A 1 596 ? -3.928 -0.129 -2.303 1 97.5 596 ALA A C 1
ATOM 4739 O O . ALA A 1 596 ? -4.078 0.903 -2.961 1 97.5 596 ALA A O 1
ATOM 4740 N N . THR A 1 597 ? -4.906 -0.872 -1.884 1 98 597 THR A N 1
ATOM 4741 C CA . THR A 1 597 ? -6.289 -0.487 -2.162 1 98 597 THR A CA 1
ATOM 4742 C C . THR A 1 597 ? -6.613 0.861 -1.525 1 98 597 THR A C 1
ATOM 4744 O O . THR A 1 597 ? -7.23 1.72 -2.158 1 98 597 THR A O 1
ATOM 4747 N N . SER A 1 598 ? -6.211 1.025 -0.271 1 98.12 598 SER A N 1
ATOM 4748 C CA . SER A 1 598 ? -6.461 2.287 0.422 1 98.12 598 SER A CA 1
ATOM 4749 C C . SER A 1 598 ? -5.789 3.453 -0.298 1 98.12 598 SER A C 1
ATOM 4751 O O . SER A 1 598 ? -6.426 4.477 -0.558 1 98.12 598 SER A O 1
ATOM 4753 N N . PHE A 1 599 ? -4.562 3.283 -0.658 1 97 599 PHE A N 1
ATOM 4754 C CA . PHE A 1 599 ? -3.814 4.34 -1.324 1 97 599 PHE A CA 1
ATOM 4755 C C . PHE A 1 599 ? -4.445 4.691 -2.666 1 97 599 PHE A C 1
ATOM 4757 O O . PHE A 1 599 ? -4.715 5.859 -2.947 1 97 599 PHE A O 1
ATOM 4764 N N . CYS A 1 600 ? -4.723 3.689 -3.477 1 97.31 600 CYS A N 1
ATOM 4765 C CA . CYS A 1 600 ? -5.277 3.916 -4.809 1 97.31 600 CYS A CA 1
ATOM 4766 C C . CYS A 1 600 ? -6.688 4.492 -4.719 1 97.31 600 CYS A C 1
ATOM 4768 O O . CYS A 1 600 ? -7.07 5.328 -5.539 1 97.31 600 CYS A O 1
ATOM 4770 N N . SER A 1 601 ? -7.414 4.039 -3.74 1 98.5 601 SER A N 1
ATOM 4771 C CA . SER A 1 601 ? -8.773 4.551 -3.574 1 98.5 601 SER A CA 1
ATOM 4772 C C . SER A 1 601 ? -8.758 6.035 -3.23 1 98.5 601 SER A C 1
ATOM 4774 O O . SER A 1 601 ? -9.547 6.812 -3.783 1 98.5 601 SER A O 1
ATOM 4776 N N . TYR A 1 602 ? -7.902 6.461 -2.363 1 97.69 602 TYR A N 1
ATOM 4777 C CA . TYR A 1 602 ? -7.82 7.875 -2.018 1 97.69 602 TYR A CA 1
ATOM 4778 C C . TYR A 1 602 ? -7.324 8.695 -3.201 1 97.69 602 TYR A C 1
ATOM 4780 O O . TYR A 1 602 ? -7.77 9.828 -3.412 1 97.69 602 TYR A O 1
ATOM 4788 N N . MET A 1 603 ? -6.445 8.117 -3.99 1 96.38 603 MET A N 1
ATOM 4789 C CA . MET A 1 603 ? -5.949 8.828 -5.164 1 96.38 603 MET A CA 1
ATOM 4790 C C . MET A 1 603 ? -7.07 9.062 -6.176 1 96.38 603 MET A C 1
ATOM 4792 O O . MET A 1 603 ? -7.191 10.148 -6.734 1 96.38 603 MET A O 1
ATOM 4796 N N . VAL A 1 604 ? -7.859 8.062 -6.352 1 97.62 604 VAL A N 1
ATOM 4797 C CA . VAL A 1 604 ? -8.945 8.156 -7.316 1 97.62 604 VAL A CA 1
ATOM 4798 C C . VAL A 1 604 ? -10.078 9.008 -6.738 1 97.62 604 VAL A C 1
ATOM 4800 O O . VAL A 1 604 ? -10.805 9.672 -7.48 1 97.62 604 VAL A O 1
ATOM 4803 N N . ALA A 1 605 ? -10.164 9.047 -5.449 1 98.31 605 ALA A N 1
ATOM 4804 C CA . ALA A 1 605 ? -11.227 9.797 -4.785 1 98.31 605 ALA A CA 1
ATOM 4805 C C . ALA A 1 605 ? -11 11.305 -4.934 1 98.31 605 ALA A C 1
ATOM 4807 O O . ALA A 1 605 ? -11.953 12.086 -4.875 1 98.31 605 ALA A O 1
ATOM 4808 N N . VAL A 1 606 ? -9.789 11.766 -5.156 1 96.75 606 VAL A N 1
ATOM 4809 C CA . VAL A 1 606 ? -9.477 13.188 -5.258 1 96.75 606 VAL A CA 1
ATOM 4810 C C . VAL A 1 606 ? -10.227 13.797 -6.445 1 96.75 606 VAL A C 1
ATOM 4812 O O . VAL A 1 606 ? -11.07 14.68 -6.27 1 96.75 606 VAL A O 1
ATOM 4815 N N . PRO A 1 607 ? -9.984 13.305 -7.648 1 96.75 607 PRO A N 1
ATOM 4816 C CA . PRO A 1 607 ? -10.719 13.906 -8.758 1 96.75 607 PRO A CA 1
ATOM 4817 C C . PRO A 1 607 ? -12.227 13.68 -8.656 1 96.75 607 PRO A C 1
ATOM 4819 O O . PRO A 1 607 ? -13.008 14.539 -9.07 1 96.75 607 PRO A O 1
ATOM 4822 N N . LEU A 1 608 ? -12.695 12.578 -8.133 1 98 608 LEU A N 1
ATOM 4823 C CA . LEU A 1 608 ? -14.125 12.32 -7.996 1 98 608 LEU A CA 1
ATOM 4824 C C . LEU A 1 608 ? -14.766 13.328 -7.055 1 98 608 LEU A C 1
ATOM 4826 O O . LEU A 1 608 ? -15.891 13.789 -7.301 1 98 608 LEU A O 1
ATOM 4830 N N . THR A 1 609 ? -14.07 13.633 -6 1 98.06 609 THR A N 1
ATOM 4831 C CA . THR A 1 609 ? -14.594 14.578 -5.027 1 98.06 609 THR A CA 1
ATOM 4832 C C . THR A 1 609 ? -14.555 16 -5.586 1 98.06 609 THR A C 1
ATOM 4834 O O . THR A 1 609 ? -15.547 16.734 -5.496 1 98.06 609 THR A O 1
ATOM 4837 N N . ILE A 1 610 ? -13.516 16.391 -6.254 1 97.31 610 ILE A N 1
ATOM 4838 C CA . ILE A 1 610 ? -13.289 17.766 -6.695 1 97.31 610 ILE A CA 1
ATOM 4839 C C . ILE A 1 610 ? -14.094 18.047 -7.961 1 97.31 610 ILE A C 1
ATOM 4841 O O . ILE A 1 610 ? -14.594 19.156 -8.156 1 97.31 610 ILE A O 1
ATOM 4845 N N . MET A 1 611 ? -14.258 17.016 -8.766 1 97.81 611 MET A N 1
ATOM 4846 C CA . MET A 1 611 ? -14.805 17.266 -10.094 1 97.81 611 MET A CA 1
ATOM 4847 C C . MET A 1 611 ? -16.266 16.844 -10.172 1 97.81 611 MET A C 1
ATOM 4849 O O . MET A 1 611 ? -16.984 17.219 -11.094 1 97.81 611 MET A O 1
ATOM 4853 N N . VAL A 1 612 ? -16.719 16.047 -9.234 1 98.06 612 VAL A N 1
ATOM 4854 C CA . VAL A 1 612 ? -18.078 15.523 -9.352 1 98.06 612 VAL A CA 1
ATOM 4855 C C . VAL A 1 612 ? -18.859 15.859 -8.086 1 98.06 612 VAL A C 1
ATOM 4857 O O . VAL A 1 612 ? -19.844 16.609 -8.133 1 98.06 612 VAL A O 1
ATOM 4860 N N . GLU A 1 613 ? -18.422 15.484 -6.984 1 97.56 613 GLU A N 1
ATOM 4861 C CA . GLU A 1 613 ? -19.156 15.594 -5.73 1 97.56 613 GLU A CA 1
ATOM 4862 C C . GLU A 1 613 ? -19.375 17.047 -5.344 1 97.56 613 GLU A C 1
ATOM 4864 O O . GLU A 1 613 ? -20.516 17.484 -5.18 1 97.56 613 GLU A O 1
ATOM 4869 N N . MET A 1 614 ? -18.328 17.797 -5.23 1 96.19 614 MET A N 1
ATOM 4870 C CA . MET A 1 614 ? -18.375 19.156 -4.68 1 96.19 614 MET A CA 1
ATOM 4871 C C . MET A 1 614 ? -19.109 20.094 -5.633 1 96.19 614 MET A C 1
ATOM 4873 O O . MET A 1 614 ? -19.953 20.891 -5.207 1 96.19 614 MET A O 1
ATOM 4877 N N . PRO A 1 615 ? -18.812 20.047 -6.941 1 95.62 615 PRO A N 1
ATOM 4878 C CA . PRO A 1 615 ? -19.516 20.984 -7.832 1 95.62 615 PRO A CA 1
ATOM 4879 C C . PRO A 1 615 ? -21.031 20.75 -7.867 1 95.62 615 PRO A C 1
ATOM 4881 O O . PRO A 1 615 ? -21.797 21.703 -7.832 1 95.62 615 PRO A O 1
ATOM 4884 N N . VAL A 1 616 ? -21.438 19.516 -7.934 1 94.62 616 VAL A N 1
ATOM 4885 C CA . VAL A 1 616 ? -22.859 19.219 -8.008 1 94.62 616 VAL A CA 1
ATOM 4886 C C . VAL A 1 616 ? -23.547 19.672 -6.727 1 94.62 616 VAL A C 1
ATOM 4888 O O . VAL A 1 616 ? -24.641 20.25 -6.77 1 94.62 616 VAL A O 1
ATOM 4891 N N . GLN A 1 617 ? -22.969 19.406 -5.668 1 92.44 617 GLN A N 1
ATOM 4892 C CA . GLN A 1 617 ? -23.516 19.828 -4.391 1 92.44 617 GLN A CA 1
ATOM 4893 C C . GLN A 1 617 ? -23.703 21.344 -4.355 1 92.44 617 GLN A C 1
ATOM 4895 O O . GLN A 1 617 ? -24.75 21.844 -3.902 1 92.44 617 GLN A O 1
ATOM 4900 N N . ARG A 1 618 ? -22.781 22.047 -4.82 1 91.38 618 ARG A N 1
ATOM 4901 C CA . ARG A 1 618 ? -22.828 23.5 -4.805 1 91.38 618 ARG A CA 1
ATOM 4902 C C . ARG A 1 618 ? -23.891 24.016 -5.777 1 91.38 618 ARG A C 1
ATOM 4904 O O . ARG A 1 618 ? -24.578 24.984 -5.484 1 91.38 618 ARG A O 1
ATOM 4911 N N . VAL A 1 619 ? -23.938 23.469 -6.898 1 91.5 619 VAL A N 1
ATOM 4912 C CA . VAL A 1 619 ? -24.906 23.891 -7.906 1 91.5 619 VAL A CA 1
ATOM 4913 C C . VAL A 1 619 ? -26.328 23.688 -7.379 1 91.5 619 VAL A C 1
ATOM 4915 O O . VAL A 1 619 ? -27.172 24.594 -7.461 1 91.5 619 VAL A O 1
ATOM 4918 N N . VAL A 1 620 ? -26.547 22.531 -6.805 1 89.12 620 VAL A N 1
ATOM 4919 C CA . VAL A 1 620 ? -27.875 22.219 -6.305 1 89.12 620 VAL A CA 1
ATOM 4920 C C . VAL A 1 620 ? -28.219 23.125 -5.133 1 89.12 620 VAL A C 1
ATOM 4922 O O . VAL A 1 620 ? -29.344 23.641 -5.043 1 89.12 620 VAL A O 1
ATOM 4925 N N . THR A 1 621 ? -27.297 23.328 -4.25 1 83.69 621 THR A N 1
ATOM 4926 C CA . THR A 1 621 ? -27.531 24.203 -3.111 1 83.69 621 THR A CA 1
ATOM 4927 C C . THR A 1 621 ? -27.812 25.625 -3.578 1 83.69 621 THR A C 1
ATOM 4929 O O . THR A 1 621 ? -28.672 26.312 -3.027 1 83.69 621 THR A O 1
ATOM 4932 N N . SER A 1 622 ? -27.125 26.047 -4.559 1 83.06 622 SER A N 1
ATOM 4933 C CA . SER A 1 622 ? -27.328 27.391 -5.078 1 83.06 622 SER A CA 1
ATOM 4934 C C . SER A 1 622 ? -28.703 27.531 -5.738 1 83.06 622 SER A C 1
ATOM 4936 O O . SER A 1 622 ? -29.344 28.578 -5.641 1 83.06 622 SER A O 1
ATOM 4938 N N . LEU A 1 623 ? -29.094 26.531 -6.367 1 82.44 623 LEU A N 1
ATOM 4939 C CA . LEU A 1 623 ? -30.391 26.578 -7.055 1 82.44 623 LEU A CA 1
ATOM 4940 C C . LEU A 1 623 ? -31.531 26.547 -6.055 1 82.44 623 LEU A C 1
ATOM 4942 O O . LEU A 1 623 ? -32.562 27.203 -6.258 1 82.44 623 LEU A O 1
ATOM 4946 N N . ILE A 1 624 ? -31.375 25.844 -4.992 1 78.44 624 ILE A N 1
ATOM 4947 C CA . ILE A 1 624 ? -32.406 25.703 -3.992 1 78.44 624 ILE A CA 1
ATOM 4948 C C . ILE A 1 624 ? -32.5 26.953 -3.131 1 78.44 624 ILE A C 1
ATOM 4950 O O . ILE A 1 624 ? -33.562 27.453 -2.826 1 78.44 624 ILE A O 1
ATOM 4954 N N . VAL A 1 625 ? -31.359 27.453 -2.656 1 66.25 625 VAL A N 1
ATOM 4955 C CA . VAL A 1 625 ? -31.312 28.656 -1.838 1 66.25 625 VAL A CA 1
ATOM 4956 C C . VAL A 1 625 ? -31.938 29.828 -2.604 1 66.25 625 VAL A C 1
ATOM 4958 O O . VAL A 1 625 ? -32.688 30.609 -2.031 1 66.25 625 VAL A O 1
ATOM 4961 N N . ASN A 1 626 ? -31.656 29.938 -3.762 1 62.88 626 ASN A N 1
ATOM 4962 C CA . ASN A 1 626 ? -32.25 31 -4.57 1 62.88 626 ASN A CA 1
ATOM 4963 C C . ASN A 1 626 ? -33.781 30.859 -4.648 1 62.88 626 ASN A C 1
ATOM 4965 O O . ASN A 1 626 ? -34.469 31.875 -4.648 1 62.88 626 ASN A O 1
ATOM 4969 N N . ARG A 1 627 ? -34.219 29.719 -4.496 1 58.44 627 ARG A N 1
ATOM 4970 C CA . ARG A 1 627 ? -35.656 29.516 -4.578 1 58.44 627 ARG A CA 1
ATOM 4971 C C . ARG A 1 627 ? -36.312 29.828 -3.244 1 58.44 627 ARG A C 1
ATOM 4973 O O . ARG A 1 627 ? -37.406 30.406 -3.207 1 58.44 627 ARG A O 1
ATOM 4980 N N . VAL A 1 628 ? -35.656 29.375 -2.17 1 57.69 628 VAL A N 1
ATOM 4981 C CA . VAL A 1 628 ? -36.219 29.609 -0.851 1 57.69 628 VAL A CA 1
ATOM 4982 C C . VAL A 1 628 ? -36.188 31.109 -0.542 1 57.69 628 VAL A C 1
ATOM 4984 O O . VAL A 1 628 ? -37.156 31.641 0.013 1 57.69 628 VAL A O 1
ATOM 4987 N N . THR A 1 629 ? -35.125 31.766 -0.814 1 50.31 629 THR A N 1
ATOM 4988 C CA . THR A 1 629 ? -35.062 33.188 -0.593 1 50.31 629 THR A CA 1
ATOM 4989 C C . THR A 1 629 ? -36.031 33.938 -1.502 1 50.31 629 THR A C 1
ATOM 4991 O O . THR A 1 629 ? -36.5 35.031 -1.178 1 50.31 629 THR A O 1
ATOM 4994 N N . LYS A 1 630 ? -36.406 33.438 -2.619 1 52.09 630 LYS A N 1
ATOM 4995 C CA . LYS A 1 630 ? -37.375 34.094 -3.502 1 52.09 630 LYS A CA 1
ATOM 4996 C C . LYS A 1 630 ? -38.812 33.844 -3.016 1 52.09 630 LYS A C 1
ATOM 4998 O O . LYS A 1 630 ? -39.719 34.656 -3.311 1 52.09 630 LYS A O 1
ATOM 5003 N N . GLN A 1 631 ? -39 32.844 -2.396 1 42.97 631 GLN A N 1
ATOM 5004 C CA . GLN A 1 631 ? -40.344 32.562 -1.894 1 42.97 631 GLN A CA 1
ATOM 5005 C C . GLN A 1 631 ? -40.594 33.281 -0.566 1 42.97 631 GLN A C 1
ATOM 5007 O O . GLN A 1 631 ? -41.75 33.438 -0.144 1 42.97 631 GLN A O 1
ATOM 5012 N N . SER A 1 632 ? -39.531 33.594 0.114 1 36.56 632 SER A N 1
ATOM 5013 C CA . SER A 1 632 ? -39.781 34.438 1.273 1 36.56 632 SER A CA 1
ATOM 5014 C C . SER A 1 632 ? -39.875 35.906 0.874 1 36.56 632 SER A C 1
ATOM 5016 O O . SER A 1 632 ? -39.094 36.406 0.044 1 36.56 632 SER A O 1
ATOM 5018 N N . MET B 1 1 ? 4.707 28.875 -20.734 1 32.44 1 MET B N 1
ATOM 5019 C CA . MET B 1 1 ? 5.855 27.969 -20.859 1 32.44 1 MET B CA 1
ATOM 5020 C C . MET B 1 1 ? 5.656 26.719 -20.016 1 32.44 1 MET B C 1
ATOM 5022 O O . MET B 1 1 ? 5.938 25.609 -20.484 1 32.44 1 MET B O 1
ATOM 5026 N N . THR B 1 2 ? 5.062 26.938 -18.891 1 38 2 THR B N 1
ATOM 5027 C CA . THR B 1 2 ? 4.816 25.797 -18.016 1 38 2 THR B CA 1
ATOM 5028 C C . THR B 1 2 ? 3.793 24.844 -18.656 1 38 2 THR B C 1
ATOM 5030 O O . THR B 1 2 ? 3.928 23.625 -18.562 1 38 2 THR B O 1
ATOM 5033 N N . ARG B 1 3 ? 2.852 25.438 -19.312 1 44.25 3 ARG B N 1
ATOM 5034 C CA . ARG B 1 3 ? 1.823 24.641 -19.953 1 44.25 3 ARG B CA 1
ATOM 5035 C C . ARG B 1 3 ? 2.412 23.812 -21.094 1 44.25 3 ARG B C 1
ATOM 5037 O O . ARG B 1 3 ? 2.002 22.672 -21.312 1 44.25 3 ARG B O 1
ATOM 5044 N N . ARG B 1 4 ? 3.307 24.469 -21.797 1 44.53 4 ARG B N 1
ATOM 5045 C CA . ARG B 1 4 ? 3.877 23.797 -22.969 1 44.53 4 ARG B CA 1
ATOM 5046 C C . ARG B 1 4 ? 4.801 22.672 -22.547 1 44.53 4 ARG B C 1
ATOM 5048 O O . ARG B 1 4 ? 4.883 21.641 -23.219 1 44.53 4 ARG B O 1
ATOM 5055 N N . VAL B 1 5 ? 5.309 22.844 -21.438 1 44.03 5 VAL B N 1
ATOM 5056 C CA . VAL B 1 5 ? 6.246 21.828 -20.984 1 44.03 5 VAL B CA 1
ATOM 5057 C C . VAL B 1 5 ? 5.477 20.609 -20.484 1 44.03 5 VAL B C 1
ATOM 5059 O O . VAL B 1 5 ? 5.84 19.469 -20.781 1 44.03 5 VAL B O 1
ATOM 5062 N N . LEU B 1 6 ? 4.367 20.812 -19.828 1 44.22 6 LEU B N 1
ATOM 5063 C CA . LEU B 1 6 ? 3.566 19.688 -19.359 1 44.22 6 LEU B CA 1
ATOM 5064 C C . LEU B 1 6 ? 2.957 18.922 -20.531 1 44.22 6 LEU B C 1
ATOM 5066 O O . LEU B 1 6 ? 2.916 17.688 -20.516 1 44.22 6 LEU B O 1
ATOM 5070 N N . SER B 1 7 ? 2.49 19.656 -21.531 1 44.41 7 SER B N 1
ATOM 5071 C CA . SER B 1 7 ? 1.953 19.016 -22.734 1 44.41 7 SER B CA 1
ATOM 5072 C C . SER B 1 7 ? 3.031 18.219 -23.469 1 44.41 7 SER B C 1
ATOM 5074 O O . SER B 1 7 ? 2.771 17.125 -23.969 1 44.41 7 SER B O 1
ATOM 5076 N N . ALA B 1 8 ? 4.203 18.766 -23.469 1 44.75 8 ALA B N 1
ATOM 5077 C CA . ALA B 1 8 ? 5.297 18.062 -24.125 1 44.75 8 ALA B CA 1
ATOM 5078 C C . ALA B 1 8 ? 5.68 16.797 -23.344 1 44.75 8 ALA B C 1
ATOM 5080 O O . ALA B 1 8 ? 5.988 15.766 -23.938 1 44.75 8 ALA B O 1
ATOM 5081 N N . LEU B 1 9 ? 5.602 16.922 -22.125 1 45.06 9 LEU B N 1
ATOM 5082 C CA . LEU B 1 9 ? 5.891 15.758 -21.281 1 45.06 9 LEU B CA 1
ATOM 5083 C C . LEU B 1 9 ? 4.832 14.68 -21.469 1 45.06 9 LEU B C 1
ATOM 5085 O O . LEU B 1 9 ? 5.16 13.492 -21.562 1 45.06 9 LEU B O 1
ATOM 5089 N N . LEU B 1 10 ? 3.615 15.094 -21.594 1 45.91 10 LEU B N 1
ATOM 5090 C CA . LEU B 1 10 ? 2.549 14.141 -21.859 1 45.91 10 LEU B CA 1
ATOM 5091 C C . LEU B 1 10 ? 2.705 13.531 -23.25 1 45.91 10 LEU B C 1
ATOM 5093 O O . LEU B 1 10 ? 2.455 12.344 -23.453 1 45.91 10 LEU B O 1
ATOM 5097 N N . LEU B 1 11 ? 3.113 14.336 -24.156 1 44.38 11 LEU B N 1
ATOM 5098 C CA . LEU B 1 11 ? 3.324 13.82 -25.516 1 44.38 11 LEU B CA 1
ATOM 5099 C C . LEU B 1 11 ? 4.48 12.82 -25.531 1 44.38 11 LEU B C 1
ATOM 5101 O O . LEU B 1 11 ? 4.445 11.844 -26.281 1 44.38 11 LEU B O 1
ATOM 5105 N N . LEU B 1 12 ? 5.465 13.172 -24.844 1 44.91 12 LEU B N 1
ATOM 5106 C CA . LEU B 1 12 ? 6.602 12.25 -24.828 1 44.91 12 LEU B CA 1
ATOM 5107 C C . LEU B 1 12 ? 6.207 10.914 -24.203 1 44.91 12 LEU B C 1
ATOM 5109 O O . LEU B 1 12 ? 6.773 9.875 -24.547 1 44.91 12 LEU B O 1
ATOM 5113 N N . LEU B 1 13 ? 5.289 10.984 -23.344 1 45.47 13 LEU B N 1
ATOM 5114 C CA . LEU B 1 13 ? 4.816 9.742 -22.75 1 45.47 13 LEU B CA 1
ATOM 5115 C C . LEU B 1 13 ? 4.055 8.906 -23.781 1 45.47 13 LEU B C 1
ATOM 5117 O O . LEU B 1 13 ? 3.887 7.699 -23.609 1 45.47 13 LEU B O 1
ATOM 5121 N N . THR B 1 14 ? 3.459 9.633 -24.719 1 42.97 14 THR B N 1
ATOM 5122 C CA . THR B 1 14 ? 2.664 8.906 -25.703 1 42.97 14 THR B CA 1
ATOM 5123 C C . THR B 1 14 ? 3.537 8.43 -26.859 1 42.97 14 THR B C 1
ATOM 5125 O O . THR B 1 14 ? 3.033 7.863 -27.828 1 42.97 14 THR B O 1
ATOM 5128 N N . THR B 1 15 ? 4.672 8.977 -27.016 1 42.53 15 THR B N 1
ATOM 5129 C CA . THR B 1 15 ? 5.352 8.477 -28.203 1 42.53 15 THR B CA 1
ATOM 5130 C C . THR B 1 15 ? 5.566 6.973 -28.125 1 42.53 15 THR B C 1
ATOM 5132 O O . THR B 1 15 ? 6.059 6.465 -27.109 1 42.53 15 THR B O 1
ATOM 5135 N N . SER B 1 16 ? 4.805 6.348 -28.906 1 42.81 16 SER B N 1
ATOM 5136 C CA . SER B 1 16 ? 4.871 4.91 -29.156 1 42.81 16 SER B CA 1
ATOM 5137 C C . SER B 1 16 ? 6.301 4.465 -29.438 1 42.81 16 SER B C 1
ATOM 5139 O O . SER B 1 16 ? 7.055 5.16 -30.109 1 42.81 16 SER B O 1
ATOM 5141 N N . ALA B 1 17 ? 6.852 3.574 -28.672 1 43.41 17 ALA B N 1
ATOM 5142 C CA . ALA B 1 17 ? 8.109 2.848 -28.844 1 43.41 17 ALA B CA 1
ATOM 5143 C C . ALA B 1 17 ? 8.344 2.502 -30.312 1 43.41 17 ALA B C 1
ATOM 5145 O O . ALA B 1 17 ? 7.414 2.117 -31.031 1 43.41 17 ALA B O 1
ATOM 5146 N N . PRO B 1 18 ? 9.383 3.062 -30.906 1 39.16 18 PRO B N 1
ATOM 5147 C CA . PRO B 1 18 ? 9.672 2.592 -32.25 1 39.16 18 PRO B CA 1
ATOM 5148 C C . PRO B 1 18 ? 9.43 1.095 -32.438 1 39.16 18 PRO B C 1
ATOM 5150 O O . PRO B 1 18 ? 9.5 0.339 -31.469 1 39.16 18 PRO B O 1
ATOM 5153 N N . ALA B 1 19 ? 8.805 0.773 -33.625 1 40.81 19 ALA B N 1
ATOM 5154 C CA . ALA B 1 19 ? 8.617 -0.585 -34.125 1 40.81 19 ALA B CA 1
ATOM 5155 C C . ALA B 1 19 ? 9.875 -1.425 -33.938 1 40.81 19 ALA B C 1
ATOM 5157 O O . ALA B 1 19 ? 10.898 -1.199 -34.594 1 40.81 19 ALA B O 1
ATOM 5158 N N . LEU B 1 20 ? 10.281 -1.776 -32.719 1 42.22 20 LEU B N 1
ATOM 5159 C CA . LEU B 1 20 ? 11.367 -2.678 -32.375 1 42.22 20 LEU B CA 1
ATOM 5160 C C . LEU B 1 20 ? 11.547 -3.771 -33.406 1 42.22 20 LEU B C 1
ATOM 5162 O O . LEU B 1 20 ? 10.602 -4.113 -34.125 1 42.22 20 LEU B O 1
ATOM 5166 N N . ALA B 1 21 ? 12.836 -4.23 -33.531 1 44.19 21 ALA B N 1
ATOM 5167 C CA . ALA B 1 21 ? 13.414 -5.402 -34.188 1 44.19 21 ALA B CA 1
ATOM 5168 C C . ALA B 1 21 ? 12.469 -6.598 -34.125 1 44.19 21 ALA B C 1
ATOM 5170 O O . ALA B 1 21 ? 11.594 -6.652 -33.25 1 44.19 21 ALA B O 1
ATOM 5171 N N . ARG B 1 22 ? 12.609 -7.586 -34.938 1 53.66 22 ARG B N 1
ATOM 5172 C CA . ARG B 1 22 ? 11.883 -8.82 -35.219 1 53.66 22 ARG B CA 1
ATOM 5173 C C . ARG B 1 22 ? 11.633 -9.617 -33.938 1 53.66 22 ARG B C 1
ATOM 5175 O O . ARG B 1 22 ? 12.547 -10.266 -33.438 1 53.66 22 ARG B O 1
ATOM 5182 N N . ASP B 1 23 ? 10.898 -9.156 -32.969 1 69.44 23 ASP B N 1
ATOM 5183 C CA . ASP B 1 23 ? 10.484 -10.023 -31.859 1 69.44 23 ASP B CA 1
ATOM 5184 C C . ASP B 1 23 ? 9.734 -11.242 -32.375 1 69.44 23 ASP B C 1
ATOM 5186 O O . ASP B 1 23 ? 9.258 -11.258 -33.5 1 69.44 23 ASP B O 1
ATOM 5190 N N . VAL B 1 24 ? 10.008 -12.273 -31.688 1 84 24 VAL B N 1
ATOM 5191 C CA . VAL B 1 24 ? 9.289 -13.492 -32.031 1 84 24 VAL B CA 1
ATOM 5192 C C . VAL B 1 24 ? 7.785 -13.266 -31.938 1 84 24 VAL B C 1
ATOM 5194 O O . VAL B 1 24 ? 7.34 -12.383 -31.188 1 84 24 VAL B O 1
ATOM 5197 N N . THR B 1 25 ? 7.086 -13.891 -32.75 1 85.75 25 THR B N 1
ATOM 5198 C CA . THR B 1 25 ? 5.629 -13.828 -32.688 1 85.75 25 THR B CA 1
ATOM 5199 C C . THR B 1 25 ? 5.117 -14.414 -31.375 1 85.75 25 THR B C 1
ATOM 5201 O O . THR B 1 25 ? 5.855 -15.102 -30.672 1 85.75 25 THR B O 1
ATOM 5204 N N . ASP B 1 26 ? 3.936 -14.148 -31.062 1 86.75 26 ASP B N 1
ATOM 5205 C CA . ASP B 1 26 ? 3.312 -14.695 -29.859 1 86.75 26 ASP B CA 1
ATOM 5206 C C . ASP B 1 26 ? 3.285 -16.219 -29.891 1 86.75 26 ASP B C 1
ATOM 5208 O O . ASP B 1 26 ? 3.48 -16.875 -28.859 1 86.75 26 ASP B O 1
ATOM 5212 N N . ALA B 1 27 ? 3.084 -16.734 -31.062 1 86.25 27 ALA B N 1
ATOM 5213 C CA . ALA B 1 27 ? 3.018 -18.188 -31.219 1 86.25 27 ALA B CA 1
ATOM 5214 C C . ALA B 1 27 ? 4.387 -18.828 -31 1 86.25 27 ALA B C 1
ATOM 5216 O O . ALA B 1 27 ? 4.488 -19.891 -30.375 1 86.25 27 ALA B O 1
ATOM 5217 N N . GLU B 1 28 ? 5.344 -18.203 -31.5 1 89.19 28 GLU B N 1
ATOM 5218 C CA . GLU B 1 28 ? 6.703 -18.703 -31.312 1 89.19 28 GLU B CA 1
ATOM 5219 C C . GLU B 1 28 ? 7.121 -18.609 -29.844 1 89.19 28 GLU B C 1
ATOM 5221 O O . GLU B 1 28 ? 7.73 -19.547 -29.312 1 89.19 28 GLU B O 1
ATOM 5226 N N . TYR B 1 29 ? 6.812 -17.516 -29.234 1 91.88 29 TYR B N 1
ATOM 5227 C CA . TYR B 1 29 ? 7.176 -17.328 -27.844 1 91.88 29 TYR B CA 1
ATOM 5228 C C . TYR B 1 29 ? 6.508 -18.375 -26.953 1 91.88 29 TYR B C 1
ATOM 5230 O O . TYR B 1 29 ? 7.094 -18.828 -25.969 1 91.88 29 TYR B O 1
ATOM 5238 N N . ALA B 1 30 ? 5.324 -18.734 -27.344 1 88.75 30 ALA B N 1
ATOM 5239 C CA . ALA B 1 30 ? 4.555 -19.688 -26.547 1 88.75 30 ALA B CA 1
ATOM 5240 C C . ALA B 1 30 ? 5.191 -21.062 -26.594 1 88.75 30 ALA B C 1
ATOM 5242 O O . ALA B 1 30 ? 4.891 -21.922 -25.75 1 88.75 30 ALA B O 1
ATOM 5243 N N . ARG B 1 31 ? 6.07 -21.281 -27.531 1 88.06 31 ARG B N 1
ATOM 5244 C CA . ARG B 1 31 ? 6.742 -22.578 -27.625 1 88.06 31 ARG B CA 1
ATOM 5245 C C . ARG B 1 31 ? 7.93 -22.656 -26.688 1 88.06 31 ARG B C 1
ATOM 5247 O O . ARG B 1 31 ? 8.438 -23.75 -26.406 1 88.06 31 ARG B O 1
ATOM 5254 N N . PHE B 1 32 ? 8.383 -21.5 -26.234 1 93.5 32 PHE B N 1
ATOM 5255 C CA . PHE B 1 32 ? 9.508 -21.5 -25.312 1 93.5 32 PHE B CA 1
ATOM 5256 C C . PHE B 1 32 ? 9.133 -22.156 -23.984 1 93.5 32 PHE B C 1
ATOM 5258 O O . PHE B 1 32 ? 8.008 -22 -23.516 1 93.5 32 PHE B O 1
ATOM 5265 N N . PRO B 1 33 ? 10.07 -22.906 -23.484 1 93.12 33 PRO B N 1
ATOM 5266 C CA . PRO B 1 33 ? 9.805 -23.359 -22.109 1 93.12 33 PRO B CA 1
ATOM 5267 C C . PRO B 1 33 ? 9.672 -22.203 -21.125 1 93.12 33 PRO B C 1
ATOM 5269 O O . PRO B 1 33 ? 10.305 -21.156 -21.312 1 93.12 33 PRO B O 1
ATOM 5272 N N . ARG B 1 34 ? 8.922 -22.453 -20.109 1 93.19 34 ARG B N 1
ATOM 5273 C CA . ARG B 1 34 ? 8.805 -21.422 -19.078 1 93.19 34 ARG B CA 1
ATOM 5274 C C . ARG B 1 34 ? 10.156 -21.125 -18.453 1 93.19 34 ARG B C 1
ATOM 5276 O O . ARG B 1 34 ? 10.891 -22.047 -18.062 1 93.19 34 ARG B O 1
ATOM 5283 N N . LEU B 1 35 ? 10.43 -19.891 -18.344 1 95.75 35 LEU B N 1
ATOM 5284 C CA . LEU B 1 35 ? 11.711 -19.5 -17.766 1 95.75 35 LEU B CA 1
ATOM 5285 C C . LEU B 1 35 ? 11.797 -19.891 -16.297 1 95.75 35 LEU B C 1
ATOM 5287 O O . LEU B 1 35 ? 12.82 -20.406 -15.844 1 95.75 35 LEU B O 1
ATOM 5291 N N . TYR B 1 36 ? 10.727 -19.594 -15.547 1 96.12 36 TYR B N 1
ATOM 5292 C CA . TYR B 1 36 ? 10.633 -19.906 -14.125 1 96.12 36 TYR B CA 1
ATOM 5293 C C . TYR B 1 36 ? 9.484 -20.875 -13.852 1 96.12 36 TYR B C 1
ATOM 5295 O O . TYR B 1 36 ? 8.383 -20.703 -14.383 1 96.12 36 TYR B O 1
ATOM 5303 N N . HIS B 1 37 ? 9.727 -21.906 -13.109 1 95.5 37 HIS B N 1
ATOM 5304 C CA . HIS B 1 37 ? 8.68 -22.844 -12.719 1 95.5 37 HIS B CA 1
ATOM 5305 C C . HIS B 1 37 ? 8.883 -23.328 -11.289 1 95.5 37 HIS B C 1
ATOM 5307 O O . HIS B 1 37 ? 10 -23.672 -10.891 1 95.5 37 HIS B O 1
ATOM 5313 N N . LEU B 1 38 ? 7.859 -23.297 -10.547 1 95.19 38 LEU B N 1
ATOM 5314 C CA . LEU B 1 38 ? 7.859 -23.812 -9.18 1 95.19 38 LEU B CA 1
ATOM 5315 C C . LEU B 1 38 ? 6.754 -24.844 -8.984 1 95.19 38 LEU B C 1
ATOM 5317 O O . LEU B 1 38 ? 5.586 -24.562 -9.273 1 95.19 38 LEU B O 1
ATOM 5321 N N . ASP B 1 39 ? 7.211 -26.047 -8.562 1 95.12 39 ASP B N 1
ATOM 5322 C CA . ASP B 1 39 ? 6.207 -27.016 -8.117 1 95.12 39 ASP B CA 1
ATOM 5323 C C . ASP B 1 39 ? 5.605 -26.594 -6.777 1 95.12 39 ASP B C 1
ATOM 5325 O O . ASP B 1 39 ? 6.012 -25.578 -6.195 1 95.12 39 ASP B O 1
ATOM 5329 N N . ASP B 1 40 ? 4.594 -27.359 -6.363 1 92.25 40 ASP B N 1
ATOM 5330 C CA . ASP B 1 40 ? 3.928 -27.031 -5.102 1 92.25 40 ASP B CA 1
ATOM 5331 C C . ASP B 1 40 ? 4.844 -27.312 -3.912 1 92.25 40 ASP B C 1
ATOM 5333 O O . ASP B 1 40 ? 4.953 -28.453 -3.455 1 92.25 40 ASP B O 1
ATOM 5337 N N . TYR B 1 41 ? 5.367 -26.281 -3.373 1 93.5 41 TYR B N 1
ATOM 5338 C CA . TYR B 1 41 ? 6.359 -26.328 -2.305 1 93.5 41 TYR B CA 1
ATOM 5339 C C . TYR B 1 41 ? 5.754 -26.906 -1.029 1 93.5 41 TYR B C 1
ATOM 5341 O O . TYR B 1 41 ? 6.316 -27.828 -0.429 1 93.5 41 TYR B O 1
ATOM 5349 N N . SER B 1 42 ? 4.613 -26.438 -0.6 1 89.94 42 SER B N 1
ATOM 5350 C CA . SER B 1 42 ? 3.977 -26.812 0.657 1 89.94 42 SER B CA 1
ATOM 5351 C C . SER B 1 42 ? 3.512 -28.266 0.624 1 89.94 42 SER B C 1
ATOM 5353 O O . SER B 1 42 ? 3.738 -29.016 1.573 1 89.94 42 SER B O 1
ATOM 5355 N N . SER B 1 43 ? 2.885 -28.672 -0.454 1 90.75 43 SER B N 1
ATOM 5356 C CA . SER B 1 43 ? 2.4 -30.047 -0.584 1 90.75 43 SER B CA 1
ATOM 5357 C C . SER B 1 43 ? 3.559 -31.031 -0.638 1 90.75 43 SER B C 1
ATOM 5359 O O . SER B 1 43 ? 3.453 -32.156 -0.117 1 90.75 43 SER B O 1
ATOM 5361 N N . CYS B 1 44 ? 4.609 -30.609 -1.287 1 94.38 44 CYS B N 1
ATOM 5362 C CA . CYS B 1 44 ? 5.777 -31.469 -1.412 1 94.38 44 CYS B CA 1
ATOM 5363 C C . CYS B 1 44 ? 6.379 -31.766 -0.045 1 94.38 44 CYS B C 1
ATOM 5365 O O . CYS B 1 44 ? 6.641 -32.938 0.278 1 94.38 44 CYS B O 1
ATOM 5367 N N . LEU B 1 45 ? 6.531 -30.781 0.761 1 94.06 45 LEU B N 1
ATOM 5368 C CA . LEU B 1 45 ? 7.238 -30.938 2.027 1 94.06 45 LEU B CA 1
ATOM 5369 C C . LEU B 1 45 ? 6.301 -31.453 3.115 1 94.06 45 LEU B C 1
ATOM 5371 O O . LEU B 1 45 ? 6.746 -31.828 4.199 1 94.06 45 LEU B O 1
ATOM 5375 N N . ALA B 1 46 ? 4.996 -31.484 2.836 1 91.25 46 ALA B N 1
ATOM 5376 C CA . ALA B 1 46 ? 4.023 -32.031 3.785 1 91.25 46 ALA B CA 1
ATOM 5377 C C . ALA B 1 46 ? 4.004 -33.531 3.754 1 91.25 46 ALA B C 1
ATOM 5379 O O . ALA B 1 46 ? 3.59 -34.188 4.723 1 91.25 46 ALA B O 1
ATOM 5380 N N . ARG B 1 47 ? 4.449 -34.156 2.658 1 91.25 47 ARG B N 1
ATOM 5381 C CA . ARG B 1 47 ? 4.41 -35.594 2.473 1 91.25 47 ARG B CA 1
ATOM 5382 C C . ARG B 1 47 ? 5.668 -36.281 3.025 1 91.25 47 ARG B C 1
ATOM 5384 O O . ARG B 1 47 ? 6.766 -35.719 2.895 1 91.25 47 ARG B O 1
ATOM 5391 N N . GLU B 1 48 ? 5.395 -37.438 3.562 1 91.44 48 GLU B N 1
ATOM 5392 C CA . GLU B 1 48 ? 6.547 -38.188 4.043 1 91.44 48 GLU B CA 1
ATOM 5393 C C . GLU B 1 48 ? 7.457 -38.594 2.891 1 91.44 48 GLU B C 1
ATOM 5395 O O . GLU B 1 48 ? 6.988 -39.125 1.877 1 91.44 48 GLU B O 1
ATOM 5400 N N . GLY B 1 49 ? 8.68 -38.281 2.984 1 91.25 49 GLY B N 1
ATOM 5401 C CA . GLY B 1 49 ? 9.656 -38.562 1.945 1 91.25 49 GLY B CA 1
ATOM 5402 C C . GLY B 1 49 ? 9.781 -37.469 0.911 1 91.25 49 GLY B C 1
ATOM 5403 O O . GLY B 1 49 ? 10.523 -37.594 -0.064 1 91.25 49 GLY B O 1
ATOM 5404 N N . GLY B 1 50 ? 9.047 -36.438 1.132 1 94.69 50 GLY B N 1
ATOM 5405 C CA . GLY B 1 50 ? 9.094 -35.312 0.2 1 94.69 50 GLY B CA 1
ATOM 5406 C C . GLY B 1 50 ? 10.461 -34.688 0.113 1 94.69 50 GLY B C 1
ATOM 5407 O O . GLY B 1 50 ? 11.172 -34.562 1.117 1 94.69 50 GLY B O 1
ATOM 5408 N N . LEU B 1 51 ? 10.914 -34.312 -1.065 1 96.31 51 LEU B N 1
ATOM 5409 C CA . LEU B 1 51 ? 12.172 -33.656 -1.337 1 96.31 51 LEU B CA 1
ATOM 5410 C C . LEU B 1 51 ? 11.977 -32.531 -2.359 1 96.31 51 LEU B C 1
ATOM 5412 O O . LEU B 1 51 ? 11.586 -32.781 -3.5 1 96.31 51 LEU B O 1
ATOM 5416 N N . TYR B 1 52 ? 12.156 -31.312 -1.89 1 96.75 52 TYR B N 1
ATOM 5417 C CA . TYR B 1 52 ? 12.016 -30.156 -2.758 1 96.75 52 TYR B CA 1
ATOM 5418 C C . TYR B 1 52 ? 13.375 -29.531 -3.041 1 96.75 52 TYR B C 1
ATOM 5420 O O . TYR B 1 52 ? 14.164 -29.281 -2.121 1 96.75 52 TYR B O 1
ATOM 5428 N N . CYS B 1 53 ? 13.672 -29.266 -4.305 1 97.75 53 CYS B N 1
ATOM 5429 C CA . CYS B 1 53 ? 14.938 -28.656 -4.684 1 97.75 53 CYS B CA 1
ATOM 5430 C C . CYS B 1 53 ? 14.719 -27.453 -5.582 1 97.75 53 CYS B C 1
ATOM 5432 O O . CYS B 1 53 ? 13.773 -27.422 -6.367 1 97.75 53 CYS B O 1
ATOM 5434 N N . LEU B 1 54 ? 15.508 -26.469 -5.426 1 97.38 54 LEU B N 1
ATOM 5435 C CA . LEU B 1 54 ? 15.508 -25.266 -6.238 1 97.38 54 LEU B CA 1
ATOM 5436 C C . LEU B 1 54 ? 16.875 -25.047 -6.887 1 97.38 54 LEU B C 1
ATOM 5438 O O . LEU B 1 54 ? 17.906 -25.141 -6.219 1 97.38 54 LEU B O 1
ATOM 5442 N N . GLY B 1 55 ? 16.906 -24.828 -8.203 1 97 55 GLY B N 1
ATOM 5443 C CA . GLY B 1 55 ? 18.156 -24.594 -8.898 1 97 55 GLY B CA 1
ATOM 5444 C C . GLY B 1 55 ? 17.984 -24.062 -10.305 1 97 55 GLY B C 1
ATOM 5445 O O . GLY B 1 55 ? 16.859 -23.781 -10.727 1 97 55 GLY B O 1
ATOM 5446 N N . SER B 1 56 ? 19.094 -23.75 -10.945 1 96.56 56 SER B N 1
ATOM 5447 C CA . SER B 1 56 ? 19.141 -23.281 -12.328 1 96.56 56 SER B CA 1
ATOM 5448 C C . SER B 1 56 ? 19.844 -24.297 -13.227 1 96.56 56 SER B C 1
ATOM 5450 O O . SER B 1 56 ? 20.766 -24.984 -12.797 1 96.56 56 SER B O 1
ATOM 5452 N N . PHE B 1 57 ? 19.391 -24.359 -14.477 1 97.94 57 PHE B N 1
ATOM 5453 C CA . PHE B 1 57 ? 19.891 -25.359 -15.414 1 97.94 57 PHE B CA 1
ATOM 5454 C C . PHE B 1 57 ? 20.328 -24.703 -16.719 1 97.94 57 PHE B C 1
ATOM 5456 O O . PHE B 1 57 ? 19.688 -23.781 -17.203 1 97.94 57 PHE B O 1
ATOM 5463 N N . HIS B 1 58 ? 21.406 -25.172 -17.234 1 97.44 58 HIS B N 1
ATOM 5464 C CA . HIS B 1 58 ? 21.844 -24.812 -18.578 1 97.44 58 HIS B CA 1
ATOM 5465 C C . HIS B 1 58 ? 21.266 -25.766 -19.625 1 97.44 58 HIS B C 1
ATOM 5467 O O . HIS B 1 58 ? 21.266 -26.984 -19.422 1 97.44 58 HIS B O 1
ATOM 5473 N N . LEU B 1 59 ? 20.766 -25.203 -20.656 1 97.06 59 LEU B N 1
ATOM 5474 C CA . LEU B 1 59 ? 20.234 -26.016 -21.75 1 97.06 59 LEU B CA 1
ATOM 5475 C C . LEU B 1 59 ? 21.234 -26.141 -22.875 1 97.06 59 LEU B C 1
ATOM 5477 O O . LEU B 1 59 ? 21.984 -25.203 -23.156 1 97.06 59 LEU B O 1
ATOM 5481 N N . ALA B 1 60 ? 21.344 -27.266 -23.438 1 96.06 60 ALA B N 1
ATOM 5482 C CA . ALA B 1 60 ? 22.125 -27.547 -24.641 1 96.06 60 ALA B CA 1
ATOM 5483 C C . ALA B 1 60 ? 21.359 -28.453 -25.594 1 96.06 60 ALA B C 1
ATOM 5485 O O . ALA B 1 60 ? 20.453 -29.188 -25.188 1 96.06 60 ALA B O 1
ATOM 5486 N N . PRO B 1 61 ? 21.625 -28.234 -26.828 1 94.38 61 PRO B N 1
ATOM 5487 C CA . PRO B 1 61 ? 20.906 -29.109 -27.781 1 94.38 61 PRO B CA 1
ATOM 5488 C C . PRO B 1 61 ? 21.469 -30.516 -27.812 1 94.38 61 PRO B C 1
ATOM 5490 O O . PRO B 1 61 ? 22.672 -30.719 -27.641 1 94.38 61 PRO B O 1
ATOM 5493 N N . LEU B 1 62 ? 20.672 -31.594 -27.906 1 91.88 62 LEU B N 1
ATOM 5494 C CA . LEU B 1 62 ? 21.109 -32.969 -28.141 1 91.88 62 LEU B CA 1
ATOM 5495 C C . LEU B 1 62 ? 21.453 -33.188 -29.594 1 91.88 62 LEU B C 1
ATOM 5497 O O . LEU B 1 62 ? 22.359 -33.969 -29.922 1 91.88 62 LEU B O 1
ATOM 5501 N N . ALA B 1 63 ? 20.719 -32.688 -30.562 1 87.56 63 ALA B N 1
ATOM 5502 C CA . ALA B 1 63 ? 20.938 -32.656 -32 1 87.56 63 ALA B CA 1
ATOM 5503 C C . ALA B 1 63 ? 20.516 -31.297 -32.594 1 87.56 63 ALA B C 1
ATOM 5505 O O . ALA B 1 63 ? 20.375 -30.312 -31.859 1 87.56 63 ALA B O 1
ATOM 5506 N N . ASP B 1 64 ? 20.562 -31.281 -33.844 1 86.5 64 ASP B N 1
ATOM 5507 C CA . ASP B 1 64 ? 20.047 -30.062 -34.469 1 86.5 64 ASP B CA 1
ATOM 5508 C C . ASP B 1 64 ? 18.594 -29.812 -34.062 1 86.5 64 ASP B C 1
ATOM 5510 O O . ASP B 1 64 ? 17.703 -30.578 -34.406 1 86.5 64 ASP B O 1
ATOM 5514 N N . ASN B 1 65 ? 18.5 -28.953 -33.094 1 90.94 65 ASN B N 1
ATOM 5515 C CA . ASN B 1 65 ? 17.203 -28.625 -32.5 1 90.94 65 ASN B CA 1
ATOM 5516 C C . ASN B 1 65 ? 16.781 -27.203 -32.844 1 90.94 65 ASN B C 1
ATOM 5518 O O . ASN B 1 65 ? 17.406 -26.234 -32.406 1 90.94 65 ASN B O 1
ATOM 5522 N N . THR B 1 66 ? 15.719 -27.047 -33.562 1 91.44 66 THR B N 1
ATOM 5523 C CA . THR B 1 66 ? 15.219 -25.734 -34 1 91.44 66 THR B CA 1
ATOM 5524 C C . THR B 1 66 ? 14.797 -24.891 -32.781 1 91.44 66 THR B C 1
ATOM 5526 O O . THR B 1 66 ? 14.977 -23.672 -32.781 1 91.44 66 THR B O 1
ATOM 5529 N N . LEU B 1 67 ? 14.312 -25.562 -31.844 1 92.56 67 LEU B N 1
ATOM 5530 C CA . LEU B 1 67 ? 13.891 -24.844 -30.641 1 92.56 67 LEU B CA 1
ATOM 5531 C C . LEU B 1 67 ? 15.086 -24.188 -29.953 1 92.56 67 LEU B C 1
ATOM 5533 O O . LEU B 1 67 ? 15.031 -23.016 -29.578 1 92.56 67 LEU B O 1
ATOM 5537 N N . TYR B 1 68 ? 16.109 -24.938 -29.766 1 95.06 68 TYR B N 1
ATOM 5538 C CA . TYR B 1 68 ? 17.281 -24.406 -29.094 1 95.06 68 TYR B CA 1
ATOM 5539 C C . TYR B 1 68 ? 17.875 -23.234 -29.875 1 95.06 68 TYR B C 1
ATOM 5541 O O . TYR B 1 68 ? 18.312 -22.234 -29.297 1 95.06 68 TYR B O 1
ATOM 5549 N N . SER B 1 69 ? 17.906 -23.344 -31.172 1 94.44 69 SER B N 1
ATOM 5550 C CA . SER B 1 69 ? 18.422 -22.25 -32 1 94.44 69 SER B CA 1
ATOM 5551 C C . SER B 1 69 ? 17.594 -20.984 -31.812 1 94.44 69 SER B C 1
ATOM 5553 O O . SER B 1 69 ? 18.141 -19.875 -31.781 1 94.44 69 SER B O 1
ATOM 5555 N N . MET B 1 70 ? 16.359 -21.219 -31.703 1 94.12 70 MET B N 1
ATOM 5556 C CA . MET B 1 70 ? 15.484 -20.062 -31.453 1 94.12 70 MET B CA 1
ATOM 5557 C C . MET B 1 70 ? 15.766 -19.453 -30.094 1 94.12 70 MET B C 1
ATOM 5559 O O . MET B 1 70 ? 15.766 -18.219 -29.953 1 94.12 70 MET B O 1
ATOM 5563 N N . LEU B 1 71 ? 15.938 -20.297 -29.109 1 95.62 71 LEU B N 1
ATOM 5564 C CA . LEU B 1 71 ? 16.234 -19.812 -27.766 1 95.62 71 LEU B CA 1
ATOM 5565 C C . LEU B 1 71 ? 17.531 -19.031 -27.734 1 95.62 71 LEU B C 1
ATOM 5567 O O . LEU B 1 71 ? 17.625 -17.984 -27.094 1 95.62 71 LEU B O 1
ATOM 5571 N N . GLU B 1 72 ? 18.516 -19.547 -28.375 1 94.94 72 GLU B N 1
ATOM 5572 C CA . GLU B 1 72 ? 19.812 -18.906 -28.438 1 94.94 72 GLU B CA 1
ATOM 5573 C C . GLU B 1 72 ? 19.734 -17.547 -29.125 1 94.94 72 GLU B C 1
ATOM 5575 O O . GLU B 1 72 ? 20.281 -16.547 -28.641 1 94.94 72 GLU B O 1
ATOM 5580 N N . GLU B 1 73 ? 19.062 -17.516 -30.219 1 94.44 73 GLU B N 1
ATOM 5581 C CA . GLU B 1 73 ? 18.891 -16.266 -30.969 1 94.44 73 GLU B CA 1
ATOM 5582 C C . GLU B 1 73 ? 18.125 -15.234 -30.141 1 94.44 73 GLU B C 1
ATOM 5584 O O . GLU B 1 73 ? 18.484 -14.062 -30.094 1 94.44 73 GLU B O 1
ATOM 5589 N N . TYR B 1 74 ? 17.062 -15.75 -29.547 1 95 74 TYR B N 1
ATOM 5590 C CA . TYR B 1 74 ? 16.25 -14.883 -28.719 1 95 74 TYR B CA 1
ATOM 5591 C C . TYR B 1 74 ? 17.062 -14.289 -27.562 1 95 74 TYR B C 1
ATOM 5593 O O . TYR B 1 74 ? 16.906 -13.109 -27.234 1 95 74 TYR B O 1
ATOM 5601 N N . SER B 1 75 ? 17.984 -15.039 -27 1 94.81 75 SER B N 1
ATOM 5602 C CA . SER B 1 75 ? 18.75 -14.664 -25.828 1 94.81 75 SER B CA 1
ATOM 5603 C C . SER B 1 75 ? 19.859 -13.672 -26.172 1 94.81 75 SER B C 1
ATOM 5605 O O . SER B 1 75 ? 20.438 -13.047 -25.281 1 94.81 75 SER B O 1
ATOM 5607 N N . LYS B 1 76 ? 20.141 -13.484 -27.422 1 93.69 76 LYS B N 1
ATOM 5608 C CA . LYS B 1 76 ? 21.203 -12.57 -27.844 1 93.69 76 LYS B CA 1
ATOM 5609 C C . LYS B 1 76 ? 20.781 -11.117 -27.688 1 93.69 76 LYS B C 1
ATOM 5611 O O . LYS B 1 76 ? 21.609 -10.234 -27.516 1 93.69 76 LYS B O 1
ATOM 5616 N N . GLU B 1 77 ? 19.5 -10.945 -27.688 1 92.75 77 GLU B N 1
ATOM 5617 C CA . GLU B 1 77 ? 19 -9.586 -27.5 1 92.75 77 GLU B CA 1
ATOM 5618 C C . GLU B 1 77 ? 19.125 -9.148 -26.047 1 92.75 77 GLU B C 1
ATOM 5620 O O . GLU B 1 77 ? 18.641 -9.836 -25.141 1 92.75 77 GLU B O 1
ATOM 5625 N N . PRO B 1 78 ? 19.688 -8.031 -25.781 1 90.19 78 PRO B N 1
ATOM 5626 C CA . PRO B 1 78 ? 19.953 -7.598 -24.406 1 90.19 78 PRO B CA 1
ATOM 5627 C C . PRO B 1 78 ? 18.688 -7.398 -23.594 1 90.19 78 PRO B C 1
ATOM 5629 O O . PRO B 1 78 ? 18.703 -7.543 -22.375 1 90.19 78 PRO B O 1
ATOM 5632 N N . HIS B 1 79 ? 17.625 -7.062 -24.219 1 92.5 79 HIS B N 1
ATOM 5633 C CA . HIS B 1 79 ? 16.375 -6.805 -23.516 1 92.5 79 HIS B CA 1
ATOM 5634 C C . HIS B 1 79 ? 15.68 -8.109 -23.109 1 92.5 79 HIS B C 1
ATOM 5636 O O . HIS B 1 79 ? 14.703 -8.094 -22.359 1 92.5 79 HIS B O 1
ATOM 5642 N N . HIS B 1 80 ? 16.188 -9.219 -23.609 1 95 80 HIS B N 1
ATOM 5643 C CA . HIS B 1 80 ? 15.586 -10.508 -23.312 1 95 80 HIS B CA 1
ATOM 5644 C C . HIS B 1 80 ? 16.359 -11.227 -22.203 1 95 80 HIS B C 1
ATOM 5646 O O . HIS B 1 80 ? 17.562 -11.031 -22.062 1 95 80 HIS B O 1
ATOM 5652 N N . PHE B 1 81 ? 15.633 -11.961 -21.453 1 95.25 81 PHE B N 1
ATOM 5653 C CA . PHE B 1 81 ? 16.297 -12.852 -20.516 1 95.25 81 PHE B CA 1
ATOM 5654 C C . PHE B 1 81 ? 17.062 -13.945 -21.234 1 95.25 81 PHE B C 1
ATOM 5656 O O . PHE B 1 81 ? 16.812 -14.219 -22.406 1 95.25 81 PHE B O 1
ATOM 5663 N N . ASN B 1 82 ? 18.031 -14.492 -20.547 1 94.56 82 ASN B N 1
ATOM 5664 C CA . ASN B 1 82 ? 18.719 -15.656 -21.094 1 94.56 82 ASN B CA 1
ATOM 5665 C C . ASN B 1 82 ? 17.844 -16.906 -21.062 1 94.56 82 ASN B C 1
ATOM 5667 O O . ASN B 1 82 ? 17.672 -17.516 -20 1 94.56 82 ASN B O 1
ATOM 5671 N N . ARG B 1 83 ? 17.359 -17.328 -22.219 1 95.5 83 ARG B N 1
ATOM 5672 C CA . ARG B 1 83 ? 16.406 -18.422 -22.297 1 95.5 83 ARG B CA 1
ATOM 5673 C C . ARG B 1 83 ? 17.125 -19.766 -22.438 1 95.5 83 ARG B C 1
ATOM 5675 O O . ARG B 1 83 ? 16.484 -20.828 -22.406 1 95.5 83 ARG B O 1
ATOM 5682 N N . THR B 1 84 ? 18.406 -19.719 -22.516 1 95.75 84 THR B N 1
ATOM 5683 C CA . THR B 1 84 ? 19.172 -20.969 -22.531 1 95.75 84 THR B CA 1
ATOM 5684 C C . THR B 1 84 ? 19.422 -21.469 -21.109 1 95.75 84 THR B C 1
ATOM 5686 O O . THR B 1 84 ? 20.047 -22.5 -20.906 1 95.75 84 THR B O 1
ATOM 5689 N N . GLN B 1 85 ? 18.953 -20.719 -20.203 1 95.62 85 GLN B N 1
ATOM 5690 C CA . GLN B 1 85 ? 18.953 -21.109 -18.797 1 95.62 85 GLN B CA 1
ATOM 5691 C C . GLN B 1 85 ? 17.547 -21.172 -18.234 1 95.62 85 GLN B C 1
ATOM 5693 O O . GLN B 1 85 ? 16.703 -20.312 -18.531 1 95.62 85 GLN B O 1
ATOM 5698 N N . LEU B 1 86 ? 17.281 -22.172 -17.469 1 96.75 86 LEU B N 1
ATOM 5699 C CA . LEU B 1 86 ? 15.977 -22.328 -16.828 1 96.75 86 LEU B CA 1
ATOM 5700 C C . LEU B 1 86 ? 16.094 -22.359 -15.312 1 96.75 86 LEU B C 1
ATOM 5702 O O . LEU B 1 86 ? 17.094 -22.859 -14.781 1 96.75 86 LEU B O 1
ATOM 5706 N N . HIS B 1 87 ? 15.172 -21.844 -14.656 1 96.69 87 HIS B N 1
ATOM 5707 C CA . HIS B 1 87 ? 15.094 -21.844 -13.203 1 96.69 87 HIS B CA 1
ATOM 5708 C C . HIS B 1 87 ? 13.922 -22.703 -12.719 1 96.69 87 HIS B C 1
ATOM 5710 O O . HIS B 1 87 ? 12.773 -22.453 -13.094 1 96.69 87 HIS B O 1
ATOM 5716 N N . ARG B 1 88 ? 14.234 -23.719 -11.938 1 97.5 88 ARG B N 1
ATOM 5717 C CA . ARG B 1 88 ? 13.219 -24.703 -11.586 1 97.5 88 ARG B CA 1
ATOM 5718 C C . ARG B 1 88 ? 13.195 -24.969 -10.086 1 97.5 88 ARG B C 1
ATOM 5720 O O . ARG B 1 88 ? 14.25 -25.047 -9.445 1 97.5 88 ARG B O 1
ATOM 5727 N N . GLY B 1 89 ? 12.055 -24.906 -9.469 1 97.5 89 GLY B N 1
ATOM 5728 C CA . GLY B 1 89 ? 11.75 -25.516 -8.195 1 97.5 89 GLY B CA 1
ATOM 5729 C C . GLY B 1 89 ? 10.891 -26.766 -8.32 1 97.5 89 GLY B C 1
ATOM 5730 O O . GLY B 1 89 ? 9.711 -26.672 -8.672 1 97.5 89 GLY B O 1
ATOM 5731 N N . TYR B 1 90 ? 11.523 -27.969 -8.047 1 97.5 90 TYR B N 1
ATOM 5732 C CA . TYR B 1 90 ? 10.836 -29.25 -8.273 1 97.5 90 TYR B CA 1
ATOM 5733 C C . TYR B 1 90 ? 10.609 -29.984 -6.961 1 97.5 90 TYR B C 1
ATOM 5735 O O . TYR B 1 90 ? 11.453 -29.953 -6.066 1 97.5 90 TYR B O 1
ATOM 5743 N N . CYS B 1 91 ? 9.43 -30.484 -6.859 1 96.69 91 CYS B N 1
ATOM 5744 C CA . CYS B 1 91 ? 9.258 -31.578 -5.922 1 96.69 91 CYS B CA 1
ATOM 5745 C C . CYS B 1 91 ? 9.828 -32.875 -6.488 1 96.69 91 CYS B C 1
ATOM 5747 O O . CYS B 1 91 ? 9.109 -33.688 -7.082 1 96.69 91 CYS B O 1
ATOM 5749 N N . VAL B 1 92 ? 11.062 -33.188 -6.246 1 96.44 92 VAL B N 1
ATOM 5750 C CA . VAL B 1 92 ? 11.82 -34.25 -6.879 1 96.44 92 VAL B CA 1
ATOM 5751 C C . VAL B 1 92 ? 11.227 -35.594 -6.5 1 96.44 92 VAL B C 1
ATOM 5753 O O . VAL B 1 92 ? 11.195 -36.531 -7.324 1 96.44 92 VAL B O 1
ATOM 5756 N N . SER B 1 93 ? 10.758 -35.719 -5.281 1 94.06 93 SER B N 1
ATOM 5757 C CA . SER B 1 93 ? 10.195 -36.969 -4.801 1 94.06 93 SER B CA 1
ATOM 5758 C C . SER B 1 93 ? 8.93 -37.344 -5.578 1 94.06 93 SER B C 1
ATOM 5760 O O . SER B 1 93 ? 8.68 -38.5 -5.824 1 94.06 93 SER B O 1
ATOM 5762 N N . SER B 1 94 ? 8.148 -36.375 -5.977 1 91.38 94 SER B N 1
ATOM 5763 C CA . SER B 1 94 ? 6.895 -36.656 -6.68 1 91.38 94 SER B CA 1
ATOM 5764 C C . SER B 1 94 ? 7.109 -36.688 -8.188 1 91.38 94 SER B C 1
ATOM 5766 O O . SER B 1 94 ? 6.547 -37.531 -8.883 1 91.38 94 SER B O 1
ATOM 5768 N N . ARG B 1 95 ? 7.84 -35.75 -8.734 1 91.69 95 ARG B N 1
ATOM 5769 C CA . ARG B 1 95 ? 8.039 -35.625 -10.172 1 91.69 95 ARG B CA 1
ATOM 5770 C C . ARG B 1 95 ? 8.93 -36.75 -10.719 1 91.69 95 ARG B C 1
ATOM 5772 O O . ARG B 1 95 ? 8.758 -37.188 -11.852 1 91.69 95 ARG B O 1
ATOM 5779 N N . CYS B 1 96 ? 9.945 -37.094 -9.945 1 91.31 96 CYS B N 1
ATOM 5780 C CA . CYS B 1 96 ? 10.914 -38.062 -10.398 1 91.31 96 CYS B CA 1
ATOM 5781 C C . CYS B 1 96 ? 11.141 -39.156 -9.336 1 91.31 96 CYS B C 1
ATOM 5783 O O . CYS B 1 96 ? 12.289 -39.5 -9.047 1 91.31 96 CYS B O 1
ATOM 5785 N N . GLY B 1 97 ? 10.164 -39.562 -8.742 1 84.75 97 GLY B N 1
ATOM 5786 C CA . GLY B 1 97 ? 10.242 -40.531 -7.672 1 84.75 97 GLY B CA 1
ATOM 5787 C C . GLY B 1 97 ? 10.875 -41.844 -8.109 1 84.75 97 GLY B C 1
ATOM 5788 O O . GLY B 1 97 ? 11.492 -42.562 -7.301 1 84.75 97 GLY B O 1
ATOM 5789 N N . ALA B 1 98 ? 10.789 -42.094 -9.32 1 83.62 98 ALA B N 1
ATOM 5790 C CA . ALA B 1 98 ? 11.219 -43.375 -9.828 1 83.62 98 ALA B CA 1
ATOM 5791 C C . ALA B 1 98 ? 12.727 -43.406 -10.078 1 83.62 98 ALA B C 1
ATOM 5793 O O . ALA B 1 98 ? 13.305 -44.469 -10.336 1 83.62 98 ALA B O 1
ATOM 5794 N N . LEU B 1 99 ? 13.328 -42.312 -9.875 1 82.94 99 LEU B N 1
ATOM 5795 C CA . LEU B 1 99 ? 14.766 -42.25 -10.125 1 82.94 99 LEU B CA 1
ATOM 5796 C C . LEU B 1 99 ? 15.547 -42.906 -8.977 1 82.94 99 LEU B C 1
ATOM 5798 O O . LEU B 1 99 ? 15.258 -42.625 -7.809 1 82.94 99 LEU B O 1
ATOM 5802 N N . GLY B 1 100 ? 16.266 -43.938 -9.047 1 79.88 100 GLY B N 1
ATOM 5803 C CA . GLY B 1 100 ? 17.031 -44.656 -8.039 1 79.88 100 GLY B CA 1
ATOM 5804 C C . GLY B 1 100 ? 18.328 -43.969 -7.664 1 79.88 100 GLY B C 1
ATOM 5805 O O . GLY B 1 100 ? 19.297 -44.625 -7.266 1 79.88 100 GLY B O 1
ATOM 5806 N N . GLU B 1 101 ? 18.453 -42.719 -7.797 1 86 101 GLU B N 1
ATOM 5807 C CA . GLU B 1 101 ? 19.672 -41.969 -7.477 1 86 101 GLU B CA 1
ATOM 5808 C C . GLU B 1 101 ? 19.672 -41.531 -6.023 1 86 101 GLU B C 1
ATOM 5810 O O . GLU B 1 101 ? 18.719 -40.875 -5.578 1 86 101 GLU B O 1
ATOM 5815 N N . ARG B 1 102 ? 20.734 -41.844 -5.23 1 86.81 102 ARG B N 1
ATOM 5816 C CA . ARG B 1 102 ? 20.812 -41.531 -3.807 1 86.81 102 ARG B CA 1
ATOM 5817 C C . ARG B 1 102 ? 21.266 -40.094 -3.578 1 86.81 102 ARG B C 1
ATOM 5819 O O . ARG B 1 102 ? 20.781 -39.438 -2.66 1 86.81 102 ARG B O 1
ATOM 5826 N N . ASN B 1 103 ? 22.172 -39.688 -4.492 1 92.69 103 ASN B N 1
ATOM 5827 C CA . ASN B 1 103 ? 22.656 -38.312 -4.359 1 92.69 103 ASN B CA 1
ATOM 5828 C C . ASN B 1 103 ? 21.562 -37.312 -4.746 1 92.69 103 ASN B C 1
ATOM 5830 O O . ASN B 1 103 ? 21.078 -37.312 -5.879 1 92.69 103 ASN B O 1
ATOM 5834 N N . VAL B 1 104 ? 21.219 -36.438 -3.896 1 93.5 104 VAL B N 1
ATOM 5835 C CA . VAL B 1 104 ? 20.062 -35.531 -4.035 1 93.5 104 VAL B CA 1
ATOM 5836 C C . VAL B 1 104 ? 20.297 -34.594 -5.207 1 93.5 104 VAL B C 1
ATOM 5838 O O . VAL B 1 104 ? 19.391 -34.344 -6 1 93.5 104 VAL B O 1
ATOM 5841 N N . SER B 1 105 ? 21.484 -33.938 -5.348 1 95 105 SER B N 1
ATOM 5842 C CA . SER B 1 105 ? 21.781 -33 -6.422 1 95 105 SER B CA 1
ATOM 5843 C C . SER B 1 105 ? 21.719 -33.688 -7.785 1 95 105 SER B C 1
ATOM 5845 O O . SER B 1 105 ? 21.203 -33.125 -8.75 1 95 105 SER B O 1
ATOM 5847 N N . ARG B 1 106 ? 22.25 -34.875 -7.852 1 95.12 106 ARG B N 1
ATOM 5848 C CA . ARG B 1 106 ? 22.219 -35.625 -9.109 1 95.12 106 ARG B CA 1
ATOM 5849 C C . ARG B 1 106 ? 20.797 -36.031 -9.461 1 95.12 106 ARG B C 1
ATOM 5851 O O . ARG B 1 106 ? 20.422 -36.062 -10.633 1 95.12 106 ARG B O 1
ATOM 5858 N N . ARG B 1 107 ? 20.094 -36.406 -8.453 1 95.31 107 ARG B N 1
ATOM 5859 C CA . ARG B 1 107 ? 18.703 -36.75 -8.664 1 95.31 107 ARG B CA 1
ATOM 5860 C C . ARG B 1 107 ? 17.922 -35.562 -9.234 1 95.31 107 ARG B C 1
ATOM 5862 O O . ARG B 1 107 ? 17.094 -35.75 -10.125 1 95.31 107 ARG B O 1
ATOM 5869 N N . PHE B 1 108 ? 18.188 -34.469 -8.664 1 96.94 108 PHE B N 1
ATOM 5870 C CA . PHE B 1 108 ? 17.578 -33.219 -9.133 1 96.94 108 PHE B CA 1
ATOM 5871 C C . PHE B 1 108 ? 17.953 -32.938 -10.586 1 96.94 108 PHE B C 1
ATOM 5873 O O . PHE B 1 108 ? 17.094 -32.625 -11.406 1 96.94 108 PHE B O 1
ATOM 5880 N N . GLU B 1 109 ? 19.172 -33.031 -10.93 1 96.75 109 GLU B N 1
ATOM 5881 C CA . GLU B 1 109 ? 19.656 -32.844 -12.289 1 96.75 109 GLU B CA 1
ATOM 5882 C C . GLU B 1 109 ? 19.047 -33.844 -13.258 1 96.75 109 GLU B C 1
ATOM 5884 O O . GLU B 1 109 ? 18.609 -33.469 -14.352 1 96.75 109 GLU B O 1
ATOM 5889 N N . ARG B 1 110 ? 18.969 -35.125 -12.875 1 95.5 110 ARG B N 1
ATOM 5890 C CA . ARG B 1 110 ? 18.375 -36.156 -13.727 1 95.5 110 ARG B CA 1
ATOM 5891 C C . ARG B 1 110 ? 16.891 -35.875 -13.961 1 95.5 110 ARG B C 1
ATOM 5893 O O . ARG B 1 110 ? 16.375 -36.188 -15.039 1 95.5 110 ARG B O 1
ATOM 5900 N N . CYS B 1 111 ? 16.281 -35.438 -12.898 1 96.06 111 CYS B N 1
ATOM 5901 C CA . CYS B 1 111 ? 14.875 -35.094 -13.023 1 96.06 111 CYS B CA 1
ATOM 5902 C C . CYS B 1 111 ? 14.656 -34.062 -14.102 1 96.06 111 CYS B C 1
ATOM 5904 O O . CYS B 1 111 ? 13.781 -34.188 -14.953 1 96.06 111 CYS B O 1
ATOM 5906 N N . ALA B 1 112 ? 15.43 -33 -14.062 1 96.44 112 ALA B N 1
ATOM 5907 C CA . ALA B 1 112 ? 15.336 -31.938 -15.055 1 96.44 112 ALA B CA 1
ATOM 5908 C C . ALA B 1 112 ? 15.75 -32.438 -16.438 1 96.44 112 ALA B C 1
ATOM 5910 O O . ALA B 1 112 ? 15.188 -32 -17.453 1 96.44 112 ALA B O 1
ATOM 5911 N N . ALA B 1 113 ? 16.719 -33.312 -16.453 1 95.31 113 ALA B N 1
ATOM 5912 C CA . ALA B 1 113 ? 17.203 -33.844 -17.719 1 95.31 113 ALA B CA 1
ATOM 5913 C C . ALA B 1 113 ? 16.125 -34.656 -18.422 1 95.31 113 ALA B C 1
ATOM 5915 O O . ALA B 1 113 ? 16.031 -34.688 -19.656 1 95.31 113 ALA B O 1
ATOM 5916 N N . GLN B 1 114 ? 15.367 -35.406 -17.641 1 94.12 114 GLN B N 1
ATOM 5917 C CA . GLN B 1 114 ? 14.266 -36.156 -18.219 1 94.12 114 GLN B CA 1
ATOM 5918 C C . GLN B 1 114 ? 13.273 -35.25 -18.938 1 94.12 114 GLN B C 1
ATOM 5920 O O . GLN B 1 114 ? 12.812 -35.562 -20.031 1 94.12 114 GLN B O 1
ATOM 5925 N N . TRP B 1 115 ? 12.93 -34.188 -18.266 1 92.5 115 TRP B N 1
ATOM 5926 C CA . TRP B 1 115 ? 12.031 -33.219 -18.875 1 92.5 115 TRP B CA 1
ATOM 5927 C C . TRP B 1 115 ? 12.633 -32.656 -20.156 1 92.5 115 TRP B C 1
ATOM 5929 O O . TRP B 1 115 ? 11.938 -32.531 -21.172 1 92.5 115 TRP B O 1
ATOM 5939 N N . ALA B 1 116 ? 13.922 -32.312 -20.172 1 95.31 116 ALA B N 1
ATOM 5940 C CA . ALA B 1 116 ? 14.602 -31.688 -21.297 1 95.31 116 ALA B CA 1
ATOM 5941 C C . ALA B 1 116 ? 14.734 -32.656 -22.469 1 95.31 116 ALA B C 1
ATOM 5943 O O . ALA B 1 116 ? 14.57 -32.281 -23.625 1 95.31 116 ALA B O 1
ATOM 5944 N N . ARG B 1 117 ? 14.969 -33.906 -22.203 1 93.56 117 ARG B N 1
ATOM 5945 C CA . ARG B 1 117 ? 15.156 -34.906 -23.234 1 93.56 117 ARG B CA 1
ATOM 5946 C C . ARG B 1 117 ? 13.891 -35.094 -24.062 1 93.56 117 ARG B C 1
ATOM 5948 O O . ARG B 1 117 ? 13.961 -35.312 -25.281 1 93.56 117 ARG B O 1
ATOM 5955 N N . ARG B 1 118 ? 12.773 -35 -23.453 1 90.5 118 ARG B N 1
ATOM 5956 C CA . ARG B 1 118 ? 11.5 -35.094 -24.141 1 90.5 118 ARG B CA 1
ATOM 5957 C C . ARG B 1 118 ? 11.336 -34 -25.172 1 90.5 118 ARG B C 1
ATOM 5959 O O . ARG B 1 118 ? 10.547 -34.125 -26.109 1 90.5 118 ARG B O 1
ATOM 5966 N N . ARG B 1 119 ? 12.164 -33 -25.031 1 91.31 119 ARG B N 1
ATOM 5967 C CA . ARG B 1 119 ? 12.055 -31.859 -25.938 1 91.31 119 ARG B CA 1
ATOM 5968 C C . ARG B 1 119 ? 13.297 -31.734 -26.812 1 91.31 119 ARG B C 1
ATOM 5970 O O . ARG B 1 119 ? 13.523 -30.688 -27.422 1 91.31 119 ARG B O 1
ATOM 5977 N N . GLY B 1 120 ? 14.102 -32.781 -26.75 1 93.06 120 GLY B N 1
ATOM 5978 C CA . GLY B 1 120 ? 15.312 -32.781 -27.562 1 93.06 120 GLY B CA 1
ATOM 5979 C C . GLY B 1 120 ? 16.406 -31.906 -27.016 1 93.06 120 GLY B C 1
ATOM 5980 O O . GLY B 1 120 ? 17.25 -31.406 -27.766 1 93.06 120 GLY B O 1
ATOM 5981 N N . LEU B 1 121 ? 16.359 -31.656 -25.719 1 96.31 121 LEU B N 1
ATOM 5982 C CA . LEU B 1 121 ? 17.344 -30.797 -25.078 1 96.31 121 LEU B CA 1
ATOM 5983 C C . LEU B 1 121 ? 18.094 -31.547 -23.984 1 96.31 121 LEU B C 1
ATOM 5985 O O . LEU B 1 121 ? 17.688 -32.656 -23.594 1 96.31 121 LEU B O 1
ATOM 5989 N N . ARG B 1 122 ? 19.188 -31.031 -23.641 1 95.88 122 ARG B N 1
ATOM 5990 C CA . ARG B 1 122 ? 19.953 -31.484 -22.469 1 95.88 122 ARG B CA 1
ATOM 5991 C C . ARG B 1 122 ? 19.953 -30.422 -21.375 1 95.88 122 ARG B C 1
ATOM 5993 O O . ARG B 1 122 ? 20.141 -29.234 -21.672 1 95.88 122 ARG B O 1
ATOM 6000 N N . ALA B 1 123 ? 19.672 -30.844 -20.188 1 96.69 123 ALA B N 1
ATOM 6001 C CA . ALA B 1 123 ? 19.703 -29.922 -19.062 1 96.69 123 ALA B CA 1
ATOM 6002 C C . ALA B 1 123 ? 20.781 -30.328 -18.047 1 96.69 123 ALA B C 1
ATOM 6004 O O . ALA B 1 123 ? 20.844 -31.484 -17.625 1 96.69 123 ALA B O 1
ATOM 6005 N N . ALA B 1 124 ? 21.641 -29.391 -17.781 1 97.31 124 ALA B N 1
ATOM 6006 C CA . ALA B 1 124 ? 22.703 -29.594 -16.797 1 97.31 124 ALA B CA 1
ATOM 6007 C C . ALA B 1 124 ? 22.562 -28.609 -15.633 1 97.31 124 ALA B C 1
ATOM 6009 O O . ALA B 1 124 ? 22.266 -27.438 -15.836 1 97.31 124 ALA B O 1
ATOM 6010 N N . LEU B 1 125 ? 22.719 -29.141 -14.461 1 97.44 125 LEU B N 1
ATOM 6011 C CA . LEU B 1 125 ? 22.609 -28.297 -13.273 1 97.44 125 LEU B CA 1
ATOM 6012 C C . LEU B 1 125 ? 23.703 -27.234 -13.25 1 97.44 125 LEU B C 1
ATOM 6014 O O . LEU B 1 125 ? 24.891 -27.578 -13.234 1 97.44 125 LEU B O 1
ATOM 6018 N N . ALA B 1 126 ? 23.359 -26.031 -13.352 1 96.06 126 ALA B N 1
ATOM 6019 C CA . ALA B 1 126 ? 24.312 -24.922 -13.328 1 96.06 126 ALA B CA 1
ATOM 6020 C C . ALA B 1 126 ? 24.547 -24.438 -11.898 1 96.06 126 ALA B C 1
ATOM 6022 O O . ALA B 1 126 ? 25.688 -24.234 -11.484 1 96.06 126 ALA B O 1
ATOM 6023 N N . ARG B 1 127 ? 23.484 -24.234 -11.125 1 94.19 127 ARG B N 1
ATOM 6024 C CA . ARG B 1 127 ? 23.562 -23.766 -9.742 1 94.19 127 ARG B CA 1
ATOM 6025 C C . ARG B 1 127 ? 22.469 -24.391 -8.891 1 94.19 127 ARG B C 1
ATOM 6027 O O . ARG B 1 127 ? 21.297 -24.359 -9.242 1 94.19 127 ARG B O 1
ATOM 6034 N N . LEU B 1 128 ? 22.859 -25.031 -7.844 1 96 128 LEU B N 1
ATOM 6035 C CA . LEU B 1 128 ? 21.922 -25.562 -6.859 1 96 128 LEU B CA 1
ATOM 6036 C C . LEU B 1 128 ? 21.719 -24.578 -5.715 1 96 128 LEU B C 1
ATOM 6038 O O . LEU B 1 128 ? 22.656 -24.219 -5.016 1 96 128 LEU B O 1
ATOM 6042 N N . HIS B 1 129 ? 20.594 -24.109 -5.512 1 94.94 129 HIS B N 1
ATOM 6043 C CA . HIS B 1 129 ? 20.312 -23.219 -4.395 1 94.94 129 HIS B CA 1
ATOM 6044 C C . HIS B 1 129 ? 20.125 -23.984 -3.096 1 94.94 129 HIS B C 1
ATOM 6046 O O . HIS B 1 129 ? 20.797 -23.719 -2.102 1 94.94 129 HIS B O 1
ATOM 6052 N N . TYR B 1 130 ? 19.172 -24.953 -3.105 1 94.69 130 TYR B N 1
ATOM 6053 C CA . TYR B 1 130 ? 19 -25.797 -1.933 1 94.69 130 TYR B CA 1
ATOM 6054 C C . TYR B 1 130 ? 18.125 -27.016 -2.258 1 94.69 130 TYR B C 1
ATOM 6056 O O . TYR B 1 130 ? 17.469 -27.047 -3.297 1 94.69 130 TYR B O 1
ATOM 6064 N N . CYS B 1 131 ? 18.219 -27.984 -1.488 1 96.25 131 CYS B N 1
ATOM 6065 C CA . CYS B 1 131 ? 17.266 -29.078 -1.395 1 96.25 131 CYS B CA 1
ATOM 6066 C C . CYS B 1 131 ? 16.812 -29.281 0.044 1 96.25 131 CYS B C 1
ATOM 6068 O O . CYS B 1 131 ? 17.609 -29.203 0.975 1 96.25 131 CYS B O 1
ATOM 6070 N N . ARG B 1 132 ? 15.562 -29.422 0.185 1 94.75 132 ARG B N 1
ATOM 6071 C CA . ARG B 1 132 ? 14.992 -29.594 1.52 1 94.75 132 ARG B CA 1
ATOM 6072 C C . ARG B 1 132 ? 14.062 -30.797 1.573 1 94.75 132 ARG B C 1
ATOM 6074 O O . ARG B 1 132 ? 13.156 -30.922 0.746 1 94.75 132 ARG B O 1
ATOM 6081 N N . SER B 1 133 ? 14.32 -31.641 2.512 1 94.81 133 SER B N 1
ATOM 6082 C CA . SER B 1 133 ? 13.477 -32.812 2.689 1 94.81 133 SER B CA 1
ATOM 6083 C C . SER B 1 133 ? 12.375 -32.562 3.707 1 94.81 133 SER B C 1
ATOM 6085 O O . SER B 1 133 ? 12.43 -31.578 4.457 1 94.81 133 SER B O 1
ATOM 6087 N N . HIS B 1 134 ? 11.383 -33.406 3.645 1 94.25 134 HIS B N 1
ATOM 6088 C CA . HIS B 1 134 ? 10.305 -33.375 4.625 1 94.25 134 HIS B CA 1
ATOM 6089 C C . HIS B 1 134 ? 10.852 -33.406 6.047 1 94.25 134 HIS B C 1
ATOM 6091 O O . HIS B 1 134 ? 10.422 -32.656 6.914 1 94.25 134 HIS B O 1
ATOM 6097 N N . ALA B 1 135 ? 11.781 -34.312 6.305 1 91.12 135 ALA B N 1
ATOM 6098 C CA . ALA B 1 135 ? 12.359 -34.469 7.633 1 91.12 135 ALA B CA 1
ATOM 6099 C C . ALA B 1 135 ? 13.016 -33.188 8.117 1 91.12 135 ALA B C 1
ATOM 6101 O O . ALA B 1 135 ? 12.859 -32.781 9.273 1 91.12 135 ALA B O 1
ATOM 6102 N N . GLN B 1 136 ? 13.703 -32.594 7.219 1 89.25 136 GLN B N 1
ATOM 6103 C CA . GLN B 1 136 ? 14.367 -31.328 7.566 1 89.25 136 GLN B CA 1
ATOM 6104 C C . GLN B 1 136 ? 13.344 -30.219 7.832 1 89.25 136 GLN B C 1
ATOM 6106 O O . GLN B 1 136 ? 13.547 -29.391 8.719 1 89.25 136 GLN B O 1
ATOM 6111 N N . HIS B 1 137 ? 12.305 -30.234 7.027 1 88.81 137 HIS B N 1
ATOM 6112 C CA . HIS B 1 137 ? 11.25 -29.234 7.172 1 88.81 137 HIS B CA 1
ATOM 6113 C C . HIS B 1 137 ? 10.547 -29.375 8.516 1 88.81 137 HIS B C 1
ATOM 6115 O O . HIS B 1 137 ? 10.289 -28.375 9.188 1 88.81 137 HIS B O 1
ATOM 6121 N N . VAL B 1 138 ? 10.211 -30.516 8.938 1 86.56 138 VAL B N 1
ATOM 6122 C CA . VAL B 1 138 ? 9.531 -30.781 10.203 1 86.56 138 VAL B CA 1
ATOM 6123 C C . VAL B 1 138 ? 10.461 -30.453 11.367 1 86.56 138 VAL B C 1
ATOM 6125 O O . VAL B 1 138 ? 10.031 -29.891 12.375 1 86.56 138 VAL B O 1
ATOM 6128 N N . ALA B 1 139 ? 11.672 -30.844 11.219 1 82.81 139 ALA B N 1
ATOM 6129 C CA . ALA B 1 139 ? 12.648 -30.578 12.266 1 82.81 139 ALA B CA 1
ATOM 6130 C C . ALA B 1 139 ? 12.789 -29.078 12.516 1 82.81 139 ALA B C 1
ATOM 6132 O O . ALA B 1 139 ? 12.922 -28.641 13.656 1 82.81 139 ALA B O 1
ATOM 6133 N N . ARG B 1 140 ? 12.797 -28.344 11.492 1 78.38 140 ARG B N 1
ATOM 6134 C CA . ARG B 1 140 ? 12.914 -26.891 11.602 1 78.38 140 ARG B CA 1
ATOM 6135 C C . ARG B 1 140 ? 11.727 -26.297 12.359 1 78.38 140 ARG B C 1
ATOM 6137 O O . ARG B 1 140 ? 11.883 -25.328 13.102 1 78.38 140 ARG B O 1
ATOM 6144 N N . GLY B 1 141 ? 10.602 -26.781 12.125 1 75.44 141 GLY B N 1
ATOM 6145 C CA . GLY B 1 141 ? 9.406 -26.312 12.812 1 75.44 141 GLY B CA 1
ATOM 6146 C C . GLY B 1 141 ? 9.359 -26.703 14.273 1 75.44 141 GLY B C 1
ATOM 6147 O O . GLY B 1 141 ? 8.914 -25.922 15.117 1 75.44 141 GLY B O 1
ATOM 6148 N N . ARG B 1 142 ? 9.797 -27.875 14.68 1 72.88 142 ARG B N 1
ATOM 6149 C CA . ARG B 1 142 ? 9.664 -28.422 16.031 1 72.88 142 ARG B CA 1
ATOM 6150 C C . ARG B 1 142 ? 10.859 -28.031 16.891 1 72.88 142 ARG B C 1
ATOM 6152 O O . ARG B 1 142 ? 10.695 -27.75 18.078 1 72.88 142 ARG B O 1
ATOM 6159 N N . SER B 1 143 ? 12.047 -28.234 16.281 1 69.56 143 SER B N 1
ATOM 6160 C CA . SER B 1 143 ? 13.242 -27.906 17.047 1 69.56 143 SER B CA 1
ATOM 6161 C C . SER B 1 143 ? 14.109 -26.891 16.312 1 69.56 143 SER B C 1
ATOM 6163 O O . SER B 1 143 ? 14.977 -27.266 15.516 1 69.56 143 SER B O 1
ATOM 6165 N N . PRO B 1 144 ? 13.789 -25.719 16.578 1 68.19 144 PRO B N 1
ATOM 6166 C CA . PRO B 1 144 ? 14.578 -24.719 15.844 1 68.19 144 PRO B CA 1
ATOM 6167 C C . PRO B 1 144 ? 16.078 -24.812 16.156 1 68.19 144 PRO B C 1
ATOM 6169 O O . PRO B 1 144 ? 16.453 -25.188 17.266 1 68.19 144 PRO B O 1
ATOM 6172 N N . GLU B 1 145 ? 16.906 -24.953 15.188 1 75.31 145 GLU B N 1
ATOM 6173 C CA . GLU B 1 145 ? 18.359 -24.938 15.328 1 75.31 145 GLU B CA 1
ATOM 6174 C C . GLU B 1 145 ? 18.812 -23.984 16.422 1 75.31 145 GLU B C 1
ATOM 6176 O O . GLU B 1 145 ? 18.219 -22.906 16.594 1 75.31 145 GLU B O 1
ATOM 6181 N N . PRO B 1 146 ? 19.656 -24.5 17.172 1 84.44 146 PRO B N 1
ATOM 6182 C CA . PRO B 1 146 ? 20.172 -23.609 18.219 1 84.44 146 PRO B CA 1
ATOM 6183 C C . PRO B 1 146 ? 20.703 -22.297 17.672 1 84.44 146 PRO B C 1
ATOM 6185 O O . PRO B 1 146 ? 21.281 -22.266 16.578 1 84.44 146 PRO B O 1
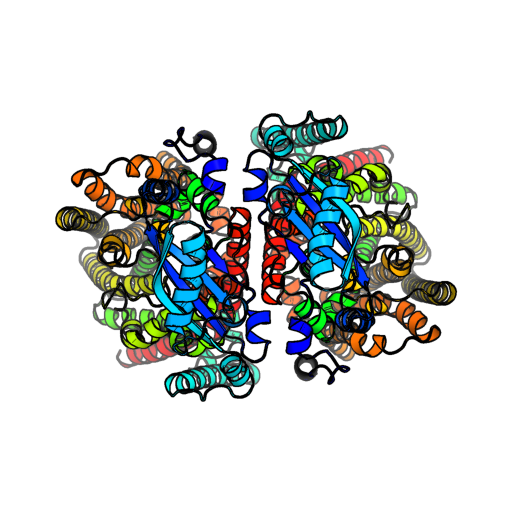ATOM 6188 N N . LEU B 1 147 ? 20.469 -21.328 18.328 1 89.94 147 LEU B N 1
ATOM 6189 C CA . LEU B 1 147 ? 20.938 -20 17.938 1 89.94 147 LEU B CA 1
ATOM 6190 C C . LEU B 1 147 ? 22.469 -19.938 17.969 1 89.94 147 LEU B C 1
ATOM 6192 O O . LEU B 1 147 ? 23.094 -20.422 18.922 1 89.94 147 LEU B O 1
ATOM 6196 N N . ASP B 1 148 ? 23.109 -19.484 16.938 1 92.44 148 ASP B N 1
ATOM 6197 C CA . ASP B 1 148 ? 24.562 -19.297 16.938 1 92.44 148 ASP B CA 1
ATOM 6198 C C . ASP B 1 148 ? 24.938 -18.031 17.703 1 92.44 148 ASP B C 1
ATOM 6200 O O . ASP B 1 148 ? 24.078 -17.312 18.188 1 92.44 148 ASP B O 1
ATOM 6204 N N . ILE B 1 149 ? 26.172 -17.734 17.938 1 94.62 149 ILE B N 1
ATOM 6205 C CA . ILE B 1 149 ? 26.703 -16.672 18.797 1 94.62 149 ILE B CA 1
ATOM 6206 C C . ILE B 1 149 ? 26.281 -15.312 18.25 1 94.62 149 ILE B C 1
ATOM 6208 O O . ILE B 1 149 ? 25.734 -14.477 18.969 1 94.62 149 ILE B O 1
ATOM 6212 N N . PRO B 1 150 ? 26.484 -15.055 16.953 1 95.62 150 PRO B N 1
ATOM 6213 C CA . PRO B 1 150 ? 26.047 -13.75 16.438 1 95.62 150 PRO B CA 1
ATOM 6214 C C . PRO B 1 150 ? 24.562 -13.508 16.625 1 95.62 150 PRO B C 1
ATOM 6216 O O . PRO B 1 150 ? 24.141 -12.375 16.906 1 95.62 150 PRO B O 1
ATOM 6219 N N . GLN B 1 151 ? 23.766 -14.477 16.469 1 95.69 151 GLN B N 1
ATOM 6220 C CA . GLN B 1 151 ? 22.328 -14.344 16.656 1 95.69 151 GLN B CA 1
ATOM 6221 C C . GLN B 1 151 ? 21.984 -13.977 18.094 1 95.69 151 GLN B C 1
ATOM 6223 O O . GLN B 1 151 ? 21.141 -13.109 18.344 1 95.69 151 GLN B O 1
ATOM 6228 N N . ARG B 1 152 ? 22.641 -14.602 19.031 1 96.44 152 ARG B N 1
ATOM 6229 C CA . ARG B 1 152 ? 22.422 -14.305 20.438 1 96.44 152 ARG B CA 1
ATOM 6230 C C . ARG B 1 152 ? 22.891 -12.891 20.781 1 96.44 152 ARG B C 1
ATOM 6232 O O . ARG B 1 152 ? 22.188 -12.156 21.5 1 96.44 152 ARG B O 1
ATOM 6239 N N . LEU B 1 153 ? 24.062 -12.602 20.312 1 96.75 153 LEU B N 1
ATOM 6240 C CA . LEU B 1 153 ? 24.594 -11.266 20.562 1 96.75 153 LEU B CA 1
ATOM 6241 C C . LEU B 1 153 ? 23.641 -10.195 20.047 1 96.75 153 LEU B C 1
ATOM 6243 O O . LEU B 1 153 ? 23.438 -9.164 20.688 1 96.75 153 LEU B O 1
ATOM 6247 N N . PHE B 1 154 ? 23.125 -10.406 18.844 1 97.19 154 PHE B N 1
ATOM 6248 C CA . PHE B 1 154 ? 22.188 -9.453 18.281 1 97.19 154 PHE B CA 1
ATOM 6249 C C . PHE B 1 154 ? 20.969 -9.289 19.188 1 97.19 154 PHE B C 1
ATOM 6251 O O . PHE B 1 154 ? 20.516 -8.172 19.422 1 97.19 154 PHE B O 1
ATOM 6258 N N . LEU B 1 155 ? 20.453 -10.383 19.719 1 96.56 155 LEU B N 1
ATOM 6259 C CA . LEU B 1 155 ? 19.297 -10.336 20.609 1 96.56 155 LEU B CA 1
ATOM 6260 C C . LEU B 1 155 ? 19.641 -9.586 21.891 1 96.56 155 LEU B C 1
ATOM 6262 O O . LEU B 1 155 ? 18.797 -8.859 22.422 1 96.56 155 LEU B O 1
ATOM 6266 N N . TYR B 1 156 ? 20.859 -9.766 22.406 1 97.12 156 TYR B N 1
ATOM 6267 C CA . TYR B 1 156 ? 21.281 -9.047 23.594 1 97.12 156 TYR B CA 1
ATOM 6268 C C . TYR B 1 156 ? 21.359 -7.547 23.344 1 97.12 156 TYR B C 1
ATOM 6270 O O . TYR B 1 156 ? 20.969 -6.746 24.188 1 97.12 156 TYR B O 1
ATOM 6278 N N . VAL B 1 157 ? 21.844 -7.215 22.188 1 96.81 157 VAL B N 1
ATOM 6279 C CA . VAL B 1 157 ? 21.922 -5.801 21.828 1 96.81 157 VAL B CA 1
ATOM 6280 C C . VAL B 1 157 ? 20.516 -5.211 21.75 1 96.81 157 VAL B C 1
ATOM 6282 O O . VAL B 1 157 ? 20.25 -4.129 22.281 1 96.81 157 VAL B O 1
ATOM 6285 N N . LEU B 1 158 ? 19.594 -5.914 21.109 1 97.06 158 LEU B N 1
ATOM 6286 C CA . LEU B 1 158 ? 18.219 -5.438 21 1 97.06 158 LEU B CA 1
ATOM 6287 C C . LEU B 1 158 ? 17.562 -5.34 22.359 1 97.06 158 LEU B C 1
ATOM 6289 O O . LEU B 1 158 ? 16.828 -4.387 22.641 1 97.06 158 LEU B O 1
ATOM 6293 N N . ALA B 1 159 ? 17.812 -6.34 23.172 1 97.38 159 ALA B N 1
ATOM 6294 C CA . ALA B 1 159 ? 17.266 -6.332 24.531 1 97.38 159 ALA B CA 1
ATOM 6295 C C . ALA B 1 159 ? 17.812 -5.16 25.344 1 97.38 159 ALA B C 1
ATOM 6297 O O . ALA B 1 159 ? 17.078 -4.543 26.109 1 97.38 159 ALA B O 1
ATOM 6298 N N . GLY B 1 160 ? 19.094 -4.938 25.188 1 97.38 160 GLY B N 1
ATOM 6299 C CA . GLY B 1 160 ? 19.688 -3.789 25.844 1 97.38 160 GLY B CA 1
ATOM 6300 C C . GLY B 1 160 ? 19.078 -2.469 25.422 1 97.38 160 GLY B C 1
ATOM 6301 O O . GLY B 1 160 ? 18.766 -1.619 26.25 1 97.38 160 GLY B O 1
ATOM 6302 N N . LEU B 1 161 ? 18.891 -2.293 24.125 1 96.81 161 LEU B N 1
ATOM 6303 C CA . LEU B 1 161 ? 18.25 -1.086 23.609 1 96.81 161 LEU B CA 1
ATOM 6304 C C . LEU B 1 161 ? 16.844 -0.944 24.141 1 96.81 161 LEU B C 1
ATOM 6306 O O . LEU B 1 161 ? 16.422 0.149 24.547 1 96.81 161 LEU B O 1
ATOM 6310 N N . LEU B 1 162 ? 16.078 -2.055 24.125 1 97 162 LEU B N 1
ATOM 6311 C CA . LEU B 1 162 ? 14.711 -2.035 24.625 1 97 162 LEU B CA 1
ATOM 6312 C C . LEU B 1 162 ? 14.68 -1.689 26.109 1 97 162 LEU B C 1
ATOM 6314 O O . LEU B 1 162 ? 13.82 -0.919 26.562 1 97 162 LEU B O 1
ATOM 6318 N N . ALA B 1 163 ? 15.617 -2.275 26.891 1 97.38 163 ALA B N 1
ATOM 6319 C CA . ALA B 1 163 ? 15.703 -2 28.328 1 97.38 163 ALA B CA 1
ATOM 6320 C C . ALA B 1 163 ? 15.977 -0.521 28.578 1 97.38 163 ALA B C 1
ATOM 6322 O O . ALA B 1 163 ? 15.359 0.086 29.469 1 97.38 163 ALA B O 1
ATOM 6323 N N . LEU B 1 164 ? 16.859 0.036 27.828 1 97.06 164 LEU B N 1
ATOM 6324 C CA . LEU B 1 164 ? 17.188 1.45 27.969 1 97.06 164 LEU B CA 1
ATOM 6325 C C . LEU B 1 164 ? 15.977 2.322 27.656 1 97.06 164 LEU B C 1
ATOM 6327 O O . LEU B 1 164 ? 15.719 3.314 28.344 1 97.06 164 LEU B O 1
ATOM 6331 N N . ASN B 1 165 ? 15.242 1.979 26.641 1 97.38 165 ASN B N 1
ATOM 6332 C CA . ASN B 1 165 ? 14.047 2.74 26.281 1 97.38 165 ASN B CA 1
ATOM 6333 C C . ASN B 1 165 ? 12.969 2.65 27.359 1 97.38 165 ASN B C 1
ATOM 6335 O O . ASN B 1 165 ? 12.312 3.643 27.656 1 97.38 165 ASN B O 1
ATOM 6339 N N . VAL B 1 166 ? 12.805 1.437 27.906 1 96.38 166 VAL B N 1
ATOM 6340 C CA . VAL B 1 166 ? 11.812 1.243 28.953 1 96.38 166 VAL B CA 1
ATOM 6341 C C . VAL B 1 166 ? 12.211 2.051 30.188 1 96.38 166 VAL B C 1
ATOM 6343 O O . VAL B 1 166 ? 11.383 2.756 30.766 1 96.38 166 VAL B O 1
ATOM 6346 N N . LEU B 1 167 ? 13.469 1.98 30.578 1 95.56 167 LEU B N 1
ATOM 6347 C CA . LEU B 1 167 ? 13.969 2.705 31.734 1 95.56 167 LEU B CA 1
ATOM 6348 C C . LEU B 1 167 ? 13.891 4.211 31.516 1 95.56 167 LEU B C 1
ATOM 6350 O O . LEU B 1 167 ? 13.484 4.953 32.406 1 95.56 167 LEU B O 1
ATOM 6354 N N . GLY B 1 168 ? 14.312 4.59 30.312 1 95 168 GLY B N 1
ATOM 6355 C CA . GLY B 1 168 ? 14.234 6.008 30 1 95 168 GLY B CA 1
ATOM 6356 C C . GLY B 1 168 ? 12.82 6.551 30 1 95 168 GLY B C 1
ATOM 6357 O O . GLY B 1 168 ? 12.57 7.66 30.484 1 95 168 GLY B O 1
ATOM 6358 N N . THR B 1 169 ? 11.906 5.82 29.5 1 94.5 169 THR B N 1
ATOM 6359 C CA . THR B 1 169 ? 10.508 6.23 29.453 1 94.5 169 THR B CA 1
ATOM 6360 C C . THR B 1 169 ? 9.914 6.258 30.859 1 94.5 169 THR B C 1
ATOM 6362 O O . THR B 1 169 ? 9.172 7.184 31.203 1 94.5 169 THR B O 1
ATOM 6365 N N . ALA B 1 170 ? 10.234 5.215 31.656 1 93.25 170 ALA B N 1
ATOM 6366 C CA . ALA B 1 170 ? 9.766 5.176 33.031 1 93.25 170 ALA B CA 1
ATOM 6367 C C . ALA B 1 170 ? 10.281 6.375 33.812 1 93.25 170 ALA B C 1
ATOM 6369 O O . ALA B 1 170 ? 9.531 6.996 34.594 1 93.25 170 ALA B O 1
ATOM 6370 N N . TYR B 1 171 ? 11.508 6.664 33.625 1 92.25 171 TYR B N 1
ATOM 6371 C CA . TYR B 1 171 ? 12.109 7.82 34.281 1 92.25 171 TYR B CA 1
ATOM 6372 C C . TYR B 1 171 ? 11.391 9.109 33.906 1 92.25 171 TYR B C 1
ATOM 6374 O O . TYR B 1 171 ? 11.109 9.953 34.75 1 92.25 171 TYR B O 1
ATOM 6382 N N . ASP B 1 172 ? 11.133 9.289 32.625 1 90.75 172 ASP B N 1
ATOM 6383 C CA . ASP B 1 172 ? 10.461 10.477 32.094 1 90.75 172 ASP B CA 1
ATOM 6384 C C . ASP B 1 172 ? 9.039 10.594 32.656 1 90.75 172 ASP B C 1
ATOM 6386 O O . ASP B 1 172 ? 8.609 11.688 33.031 1 90.75 172 ASP B O 1
ATOM 6390 N N . VAL B 1 173 ? 8.289 9.5 32.781 1 87.38 173 VAL B N 1
ATOM 6391 C CA . VAL B 1 173 ? 6.898 9.5 33.219 1 87.38 173 VAL B CA 1
ATOM 6392 C C . VAL B 1 173 ? 6.828 9.742 34.719 1 87.38 173 VAL B C 1
ATOM 6394 O O . VAL B 1 173 ? 5.941 10.461 35.188 1 87.38 173 VAL B O 1
ATOM 6397 N N . VAL B 1 174 ? 7.746 9.203 35.438 1 88.5 174 VAL B N 1
ATOM 6398 C CA . VAL B 1 174 ? 7.727 9.305 36.906 1 88.5 174 VAL B CA 1
ATOM 6399 C C . VAL B 1 174 ? 8.188 10.695 37.312 1 88.5 174 VAL B C 1
ATOM 6401 O O . VAL B 1 174 ? 7.637 11.281 38.25 1 88.5 174 VAL B O 1
ATOM 6404 N N . THR B 1 175 ? 9.141 11.273 36.688 1 85.12 175 THR B N 1
ATOM 6405 C CA . THR B 1 175 ? 9.703 12.555 37.094 1 85.12 175 THR B CA 1
ATOM 6406 C C . THR B 1 175 ? 8.922 13.711 36.5 1 85.12 175 THR B C 1
ATOM 6408 O O . THR B 1 175 ? 8.969 14.836 37 1 85.12 175 THR B O 1
ATOM 6411 N N . ASP B 1 176 ? 8.008 13.562 35.438 1 71.44 176 ASP B N 1
ATOM 6412 C CA . ASP B 1 176 ? 7.203 14.5 34.656 1 71.44 176 ASP B CA 1
ATOM 6413 C C . ASP B 1 176 ? 8.07 15.602 34.031 1 71.44 176 ASP B C 1
ATOM 6415 O O . ASP B 1 176 ? 7.773 16.109 32.969 1 71.44 176 ASP B O 1
ATOM 6419 N N . ASP B 1 177 ? 9.227 16.109 34.812 1 66.31 177 ASP B N 1
ATOM 6420 C CA . ASP B 1 177 ? 10.148 17.094 34.281 1 66.31 177 ASP B CA 1
ATOM 6421 C C . ASP B 1 177 ? 11.594 16.609 34.375 1 66.31 177 ASP B C 1
ATOM 6423 O O . ASP B 1 177 ? 12.359 17.078 35.219 1 66.31 177 ASP B O 1
ATOM 6427 N N . PRO B 1 178 ? 11.797 15.656 33.469 1 66.81 178 PRO B N 1
ATOM 6428 C CA . PRO B 1 178 ? 13.117 15.031 33.656 1 66.81 178 PRO B CA 1
ATOM 6429 C C . PRO B 1 178 ? 14.266 15.961 33.25 1 66.81 178 PRO B C 1
ATOM 6431 O O . PRO B 1 178 ? 14.141 16.734 32.312 1 66.81 178 PRO B O 1
ATOM 6434 N N . LYS B 1 179 ? 15.297 16.125 34.125 1 69.38 179 LYS B N 1
ATOM 6435 C CA . LYS B 1 179 ? 16.531 16.797 33.75 1 69.38 179 LYS B CA 1
ATOM 6436 C C . LYS B 1 179 ? 17.141 16.188 32.469 1 69.38 179 LYS B C 1
ATOM 6438 O O . LYS B 1 179 ? 16.953 15.008 32.219 1 69.38 179 LYS B O 1
ATOM 6443 N N . LYS B 1 180 ? 17.672 16.969 31.688 1 73.69 180 LYS B N 1
ATOM 6444 C CA . LYS B 1 180 ? 18.344 16.5 30.469 1 73.69 180 LYS B CA 1
ATOM 6445 C C . LYS B 1 180 ? 19.578 15.672 30.797 1 73.69 180 LYS B C 1
ATOM 6447 O O . LYS B 1 180 ? 20.625 16.219 31.109 1 73.69 180 LYS B O 1
ATOM 6452 N N . ASN B 1 181 ? 19.375 14.398 31.047 1 78.5 181 ASN B N 1
ATOM 6453 C CA . ASN B 1 181 ? 20.484 13.477 31.266 1 78.5 181 ASN B CA 1
ATOM 6454 C C . ASN B 1 181 ? 20.5 12.352 30.234 1 78.5 181 ASN B C 1
ATOM 6456 O O . ASN B 1 181 ? 19.672 12.344 29.312 1 78.5 181 ASN B O 1
ATOM 6460 N N . TRP B 1 182 ? 21.5 11.523 30.391 1 83.69 182 TRP B N 1
ATOM 6461 C CA . TRP B 1 182 ? 21.688 10.461 29.406 1 83.69 182 TRP B CA 1
ATOM 6462 C C . TRP B 1 182 ? 20.516 9.484 29.422 1 83.69 182 TRP B C 1
ATOM 6464 O O . TRP B 1 182 ? 20.125 8.961 28.391 1 83.69 182 TRP B O 1
ATOM 6474 N N . LEU B 1 183 ? 19.859 9.328 30.531 1 86.19 183 LEU B N 1
ATOM 6475 C CA . LEU B 1 183 ? 18.75 8.383 30.641 1 86.19 183 LEU B CA 1
ATOM 6476 C C . LEU B 1 183 ? 17.5 8.953 29.984 1 86.19 183 LEU B C 1
ATOM 6478 O O . LEU B 1 183 ? 16.734 8.211 29.359 1 86.19 183 LEU B O 1
ATOM 6482 N N . SER B 1 184 ? 17.312 10.219 30.078 1 89.62 184 SER B N 1
ATOM 6483 C CA . SER B 1 184 ? 16.125 10.867 29.516 1 89.62 184 SER B CA 1
ATOM 6484 C C . SER B 1 184 ? 16.172 10.852 28 1 89.62 184 SER B C 1
ATOM 6486 O O . SER B 1 184 ? 15.133 10.953 27.344 1 89.62 184 SER B O 1
ATOM 6488 N N . SER B 1 185 ? 17.375 10.664 27.469 1 93.44 185 SER B N 1
ATOM 6489 C CA . SER B 1 185 ? 17.516 10.617 26.016 1 93.44 185 SER B CA 1
ATOM 6490 C C . SER B 1 185 ? 16.844 9.375 25.438 1 93.44 185 SER B C 1
ATOM 6492 O O . SER B 1 185 ? 16.531 9.336 24.25 1 93.44 185 SER B O 1
ATOM 6494 N N . TRP B 1 186 ? 16.594 8.414 26.344 1 96.12 186 TRP B N 1
ATOM 6495 C CA . TRP B 1 186 ? 16.047 7.148 25.891 1 96.12 186 TRP B CA 1
ATOM 6496 C C . TRP B 1 186 ? 14.531 7.109 26.094 1 96.12 186 TRP B C 1
ATOM 6498 O O . TRP B 1 186 ? 13.891 6.074 25.875 1 96.12 186 TRP B O 1
ATOM 6508 N N . SER B 1 187 ? 13.953 8.242 26.453 1 95.81 187 SER B N 1
ATOM 6509 C CA . SER B 1 187 ? 12.508 8.297 26.641 1 95.81 187 SER B CA 1
ATOM 6510 C C . SER B 1 187 ? 11.766 8.289 25.312 1 95.81 187 SER B C 1
ATOM 6512 O O . SER B 1 187 ? 11.938 9.195 24.5 1 95.81 187 SER B O 1
ATOM 6514 N N . MET B 1 188 ? 10.891 7.34 25.125 1 95.25 188 MET B N 1
ATOM 6515 C CA . MET B 1 188 ? 10.109 7.234 23.891 1 95.25 188 MET B CA 1
ATOM 6516 C C . MET B 1 188 ? 9.148 8.414 23.766 1 95.25 188 MET B C 1
ATOM 6518 O O . MET B 1 188 ? 8.898 8.891 22.656 1 95.25 188 MET B O 1
ATOM 6522 N N . ARG B 1 189 ? 8.648 8.898 24.844 1 90.5 189 ARG B N 1
ATOM 6523 C CA . ARG B 1 189 ? 7.73 10.031 24.844 1 90.5 189 ARG B CA 1
ATOM 6524 C C . ARG B 1 189 ? 8.43 11.297 24.375 1 90.5 189 ARG B C 1
ATOM 6526 O O . ARG B 1 189 ? 7.895 12.023 23.531 1 90.5 189 ARG B O 1
A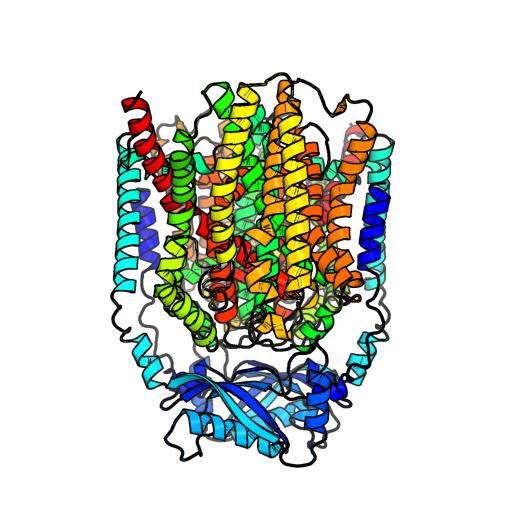TOM 6533 N N . SER B 1 190 ? 9.562 11.508 24.906 1 91.81 190 SER B N 1
ATOM 6534 C CA . SER B 1 190 ? 10.328 12.688 24.531 1 91.81 190 SER B CA 1
ATOM 6535 C C . SER B 1 190 ? 10.758 12.617 23.062 1 91.81 190 SER B C 1
ATOM 6537 O O . SER B 1 190 ? 10.68 13.617 22.344 1 91.81 190 SER B O 1
ATOM 6539 N N . ASN B 1 191 ? 11.172 11.453 22.656 1 95 191 ASN B N 1
ATOM 6540 C CA . ASN B 1 191 ? 11.625 11.289 21.281 1 95 191 ASN B CA 1
ATOM 6541 C C . ASN B 1 191 ? 10.469 11.383 20.281 1 95 191 ASN B C 1
ATOM 6543 O O . ASN B 1 191 ? 10.641 11.859 19.172 1 95 191 ASN B O 1
ATOM 6547 N N . TRP B 1 192 ? 9.32 10.922 20.672 1 92 192 TRP B N 1
ATOM 6548 C CA . TRP B 1 192 ? 8.141 11.094 19.828 1 92 192 TRP B CA 1
ATOM 6549 C C . TRP B 1 192 ? 7.824 12.57 19.625 1 92 192 TRP B C 1
ATOM 6551 O O . TRP B 1 192 ? 7.508 12.992 18.516 1 92 192 TRP B O 1
ATOM 6561 N N . ARG B 1 193 ? 7.926 13.344 20.672 1 88.25 193 ARG B N 1
ATOM 6562 C CA . ARG B 1 193 ? 7.684 14.781 20.594 1 88.25 193 ARG B CA 1
ATOM 6563 C C . ARG B 1 193 ? 8.703 15.453 19.672 1 88.25 193 ARG B C 1
ATOM 6565 O O . ARG B 1 193 ? 8.352 16.359 18.906 1 88.25 193 ARG B O 1
ATOM 6572 N N . ARG B 1 194 ? 9.828 14.93 19.766 1 90.81 194 ARG B N 1
ATOM 6573 C CA . ARG B 1 194 ? 10.875 15.477 18.906 1 90.81 194 ARG B CA 1
ATOM 6574 C C . ARG B 1 194 ? 10.633 15.133 17.453 1 90.81 194 ARG B C 1
ATOM 6576 O O . ARG B 1 194 ? 10.844 15.969 16.562 1 90.81 194 ARG B O 1
ATOM 6583 N N . LEU B 1 195 ? 10.25 13.961 17.219 1 92.69 195 LEU B N 1
ATOM 6584 C CA . LEU B 1 195 ? 9.984 13.508 15.867 1 92.69 195 LEU B CA 1
ATOM 6585 C C . LEU B 1 195 ? 8.859 14.312 15.227 1 92.69 195 LEU B C 1
ATOM 6587 O O . LEU B 1 195 ? 8.922 14.656 14.047 1 92.69 195 LEU B O 1
ATOM 6591 N N . THR B 1 196 ? 7.816 14.68 16.031 1 87.31 196 THR B N 1
ATOM 6592 C CA . THR B 1 196 ? 6.617 15.32 15.492 1 87.31 196 THR B CA 1
ATOM 6593 C C . THR B 1 196 ? 6.664 16.828 15.703 1 87.31 196 THR B C 1
ATOM 6595 O O . THR B 1 196 ? 5.699 17.531 15.398 1 87.31 196 THR B O 1
ATOM 6598 N N . ALA B 1 197 ? 7.758 17.344 16.234 1 82.94 197 ALA B N 1
ATOM 6599 C CA . ALA B 1 197 ? 7.875 18.766 16.531 1 82.94 197 ALA B CA 1
ATOM 6600 C C . ALA B 1 197 ? 7.789 19.609 15.266 1 82.94 197 ALA B C 1
ATOM 6602 O O . ALA B 1 197 ? 8.32 19.219 14.219 1 82.94 197 ALA B O 1
ATOM 6603 N N . THR B 1 198 ? 6.906 20.688 15.297 1 72.75 198 THR B N 1
ATOM 6604 C CA . THR B 1 198 ? 6.77 21.625 14.18 1 72.75 198 THR B CA 1
ATOM 6605 C C . THR B 1 198 ? 7.531 22.922 14.453 1 72.75 198 THR B C 1
ATOM 6607 O O . THR B 1 198 ? 7.496 23.438 15.57 1 72.75 198 THR B O 1
ATOM 6610 N N . HIS B 1 199 ? 8.867 23.062 14.297 1 59.94 199 HIS B N 1
ATOM 6611 C CA . HIS B 1 199 ? 9.617 24.281 14.602 1 59.94 199 HIS B CA 1
ATOM 6612 C C . HIS B 1 199 ? 8.977 25.5 13.945 1 59.94 199 HIS B C 1
ATOM 6614 O O . HIS B 1 199 ? 9.586 26.141 13.086 1 59.94 199 HIS B O 1
ATOM 6620 N N . GLU B 1 200 ? 7.648 25.656 13.883 1 56.78 200 GLU B N 1
ATOM 6621 C CA . GLU B 1 200 ? 7.035 26.828 13.273 1 56.78 200 GLU B CA 1
ATOM 6622 C C . GLU B 1 200 ? 7.602 28.125 13.867 1 56.78 200 GLU B C 1
ATOM 6624 O O . GLU B 1 200 ? 7.793 29.109 13.148 1 56.78 200 GLU B O 1
ATOM 6629 N N . ASP B 1 201 ? 7.781 28.219 15.211 1 53.62 201 ASP B N 1
ATOM 6630 C CA . ASP B 1 201 ? 8.109 29.484 15.844 1 53.62 201 ASP B CA 1
ATOM 6631 C C . ASP B 1 201 ? 9.625 29.656 15.977 1 53.62 201 ASP B C 1
ATOM 6633 O O . ASP B 1 201 ? 10.094 30.578 16.656 1 53.62 201 ASP B O 1
ATOM 6637 N N . GLY B 1 202 ? 10.344 28.75 15.242 1 58.06 202 GLY B N 1
ATOM 6638 C CA . GLY B 1 202 ? 11.766 28.953 15.484 1 58.06 202 GLY B CA 1
ATOM 6639 C C . GLY B 1 202 ? 12.422 29.906 14.508 1 58.06 202 GLY B C 1
ATOM 6640 O O . GLY B 1 202 ? 11.805 30.891 14.078 1 58.06 202 GLY B O 1
ATOM 6641 N N . ASP B 1 203 ? 13.633 29.734 14.148 1 69.06 203 ASP B N 1
ATOM 6642 C CA . ASP B 1 203 ? 14.484 30.516 13.258 1 69.06 203 ASP B CA 1
ATOM 6643 C C . ASP B 1 203 ? 13.945 30.516 11.828 1 69.06 203 ASP B C 1
ATOM 6645 O O . ASP B 1 203 ? 13.797 29.453 11.227 1 69.06 203 ASP B O 1
ATOM 6649 N N . PRO B 1 204 ? 13.414 31.625 11.398 1 74.31 204 PRO B N 1
ATOM 6650 C CA . PRO B 1 204 ? 12.867 31.75 10.047 1 74.31 204 PRO B CA 1
ATOM 6651 C C . PRO B 1 204 ? 13.781 31.125 8.984 1 74.31 204 PRO B C 1
ATOM 6653 O O . PRO B 1 204 ? 13.305 30.688 7.938 1 74.31 204 PRO B O 1
ATOM 6656 N N . ARG B 1 205 ? 15 31.188 9.297 1 72.94 205 ARG B N 1
ATOM 6657 C CA . ARG B 1 205 ? 15.953 30.625 8.359 1 72.94 205 ARG B CA 1
ATOM 6658 C C . ARG B 1 205 ? 15.758 29.125 8.211 1 72.94 205 ARG B C 1
ATOM 6660 O O . ARG B 1 205 ? 15.836 28.578 7.098 1 72.94 205 ARG B O 1
ATOM 6667 N N . LEU B 1 206 ? 15.461 28.5 9.219 1 75.38 206 LEU B N 1
ATOM 6668 C CA . LEU B 1 206 ? 15.289 27.062 9.203 1 75.38 206 LEU B CA 1
ATOM 6669 C C . LEU B 1 206 ? 13.891 26.672 8.711 1 75.38 206 LEU B C 1
ATOM 6671 O O . LEU B 1 206 ? 13.711 25.641 8.086 1 75.38 206 LEU B O 1
ATOM 6675 N N . SER B 1 207 ? 13 27.5 8.898 1 78 207 SER B N 1
ATOM 6676 C CA . SER B 1 207 ? 11.633 27.266 8.438 1 78 207 SER B CA 1
ATOM 6677 C C . SER B 1 207 ? 11.547 27.312 6.914 1 78 207 SER B C 1
ATOM 6679 O O . SER B 1 207 ? 10.703 26.656 6.312 1 78 207 SER B O 1
ATOM 6681 N N . SER B 1 208 ? 12.492 28.125 6.398 1 81.12 208 SER B N 1
ATOM 6682 C CA . SER B 1 208 ? 12.508 28.234 4.941 1 81.12 208 SER B CA 1
ATOM 6683 C C . SER B 1 208 ? 12.961 26.938 4.285 1 81.12 208 SER B C 1
ATOM 6685 O O . SER B 1 208 ? 12.758 26.75 3.086 1 81.12 208 SER B O 1
ATOM 6687 N N . LEU B 1 209 ? 13.508 26.047 5.078 1 88.19 209 LEU B N 1
ATOM 6688 C CA . LEU B 1 209 ? 14.023 24.797 4.543 1 88.19 209 LEU B CA 1
ATOM 6689 C C . LEU B 1 209 ? 12.961 23.703 4.59 1 88.19 209 LEU B C 1
ATOM 6691 O O . LEU B 1 209 ? 13.266 22.516 4.391 1 88.19 209 LEU B O 1
ATOM 6695 N N . SER B 1 210 ? 11.742 24.047 4.727 1 87.19 210 SER B N 1
ATOM 6696 C CA . SER B 1 210 ? 10.648 23.094 4.855 1 87.19 210 SER B CA 1
ATOM 6697 C C . SER B 1 210 ? 10.539 22.219 3.615 1 87.19 210 SER B C 1
ATOM 6699 O O . SER B 1 210 ? 10.266 21.016 3.719 1 87.19 210 SER B O 1
ATOM 6701 N N . PRO B 1 211 ? 10.828 22.75 2.436 1 91.88 211 PRO B N 1
ATOM 6702 C CA . PRO B 1 211 ? 10.695 21.906 1.237 1 91.88 211 PRO B CA 1
ATOM 6703 C C . PRO B 1 211 ? 11.703 20.766 1.197 1 91.88 211 PRO B C 1
ATOM 6705 O O . PRO B 1 211 ? 11.508 19.797 0.468 1 91.88 211 PRO B O 1
ATOM 6708 N N . VAL B 1 212 ? 12.734 20.891 1.961 1 93.25 212 VAL B N 1
ATOM 6709 C CA . VAL B 1 212 ? 13.781 19.875 1.979 1 93.25 212 VAL B CA 1
ATOM 6710 C C . VAL B 1 212 ? 13.203 18.547 2.484 1 93.25 212 VAL B C 1
ATOM 6712 O O . VAL B 1 212 ? 13.523 17.484 1.95 1 93.25 212 VAL B O 1
ATOM 6715 N N . GLN B 1 213 ? 12.336 18.656 3.486 1 93 213 GLN B N 1
ATOM 6716 C CA . GLN B 1 213 ? 11.734 17.438 4.035 1 93 213 GLN B CA 1
ATOM 6717 C C . GLN B 1 213 ? 10.844 16.75 3.006 1 93 213 GLN B C 1
ATOM 6719 O O . GLN B 1 213 ? 10.867 15.523 2.877 1 93 213 GLN B O 1
ATOM 6724 N N . GLY B 1 214 ? 10.117 17.562 2.322 1 94.06 214 GLY B N 1
ATOM 6725 C CA . GLY B 1 214 ? 9.297 17 1.262 1 94.06 214 GLY B CA 1
ATOM 6726 C C . GLY B 1 214 ? 10.109 16.359 0.151 1 94.06 214 GLY B C 1
ATOM 6727 O O . GLY B 1 214 ? 9.719 15.328 -0.39 1 94.06 214 GLY B O 1
ATOM 6728 N N . LEU B 1 215 ? 11.188 16.938 -0.166 1 94.62 215 LEU B N 1
ATOM 6729 C CA . LEU B 1 215 ? 12.062 16.406 -1.201 1 94.62 215 LEU B CA 1
ATOM 6730 C C . LEU B 1 215 ? 12.656 15.062 -0.772 1 94.62 215 LEU B C 1
ATOM 6732 O O . LEU B 1 215 ? 12.742 14.125 -1.574 1 94.62 215 LEU B O 1
ATOM 6736 N N . ARG B 1 216 ? 13.008 14.969 0.445 1 95.81 216 ARG B N 1
ATOM 6737 C CA . ARG B 1 216 ? 13.531 13.711 0.975 1 95.81 216 ARG B CA 1
ATOM 6738 C C . ARG B 1 216 ? 12.508 12.594 0.866 1 95.81 216 ARG B C 1
ATOM 6740 O O . ARG B 1 216 ? 12.836 11.484 0.447 1 95.81 216 ARG B O 1
ATOM 6747 N N . VAL B 1 217 ? 11.312 12.938 1.256 1 96.25 217 VAL B N 1
ATOM 6748 C CA . VAL B 1 217 ? 10.25 11.938 1.23 1 96.25 217 VAL B CA 1
ATOM 6749 C C . VAL B 1 217 ? 9.984 11.508 -0.209 1 96.25 217 VAL B C 1
ATOM 6751 O O . VAL B 1 217 ? 9.852 10.312 -0.491 1 96.25 217 VAL B O 1
ATOM 6754 N N . LEU B 1 218 ? 9.906 12.461 -1.087 1 94.19 218 LEU B N 1
ATOM 6755 C CA . LEU B 1 218 ? 9.656 12.164 -2.494 1 94.19 218 LEU B CA 1
ATOM 6756 C C . LEU B 1 218 ? 10.742 11.25 -3.057 1 94.19 218 LEU B C 1
ATOM 6758 O O . LEU B 1 218 ? 10.438 10.258 -3.725 1 94.19 218 LEU B O 1
ATOM 6762 N N . LEU B 1 219 ? 11.922 11.562 -2.752 1 94.06 219 LEU B N 1
ATOM 6763 C CA . LEU B 1 219 ? 13.039 10.773 -3.252 1 94.06 219 LEU B CA 1
ATOM 6764 C C . LEU B 1 219 ? 13.023 9.367 -2.658 1 94.06 219 LEU B C 1
ATOM 6766 O O . LEU B 1 219 ? 13.336 8.391 -3.35 1 94.06 219 LEU B O 1
ATOM 6770 N N . MET B 1 220 ? 12.656 9.266 -1.403 1 95.62 220 MET B N 1
ATOM 6771 C CA . MET B 1 220 ? 12.602 7.961 -0.755 1 95.62 220 MET B CA 1
ATOM 6772 C C . MET B 1 220 ? 11.516 7.09 -1.38 1 95.62 220 MET B C 1
ATOM 6774 O O . MET B 1 220 ? 11.727 5.898 -1.613 1 95.62 220 MET B O 1
ATOM 6778 N N . VAL B 1 221 ? 10.414 7.672 -1.664 1 94.62 221 VAL B N 1
ATOM 6779 C CA . VAL B 1 221 ? 9.305 6.934 -2.262 1 94.62 221 VAL B CA 1
ATOM 6780 C C . VAL B 1 221 ? 9.688 6.477 -3.668 1 94.62 221 VAL B C 1
ATOM 6782 O O . VAL B 1 221 ? 9.398 5.34 -4.059 1 94.62 221 VAL B O 1
ATOM 6785 N N . LEU B 1 222 ? 10.344 7.355 -4.383 1 92.94 222 LEU B N 1
ATOM 6786 C CA . LEU B 1 222 ? 10.789 6.996 -5.727 1 92.94 222 LEU B CA 1
ATOM 6787 C C . LEU B 1 222 ? 11.82 5.879 -5.672 1 92.94 222 LEU B C 1
ATOM 6789 O O . LEU B 1 222 ? 11.805 4.973 -6.512 1 92.94 222 LEU B O 1
ATOM 6793 N N . THR B 1 223 ? 12.656 5.957 -4.711 1 94.56 223 THR B N 1
ATOM 6794 C CA . THR B 1 223 ? 13.664 4.918 -4.527 1 94.56 223 THR B CA 1
ATOM 6795 C C . THR B 1 223 ? 13.008 3.576 -4.215 1 94.56 223 THR B C 1
ATOM 6797 O O . THR B 1 223 ? 13.367 2.553 -4.801 1 94.56 223 THR B O 1
ATOM 6800 N N . MET B 1 224 ? 12.062 3.545 -3.348 1 95.5 224 MET B N 1
ATOM 6801 C CA . MET B 1 224 ? 11.383 2.305 -2.98 1 95.5 224 MET B CA 1
ATOM 6802 C C . MET B 1 224 ? 10.578 1.755 -4.152 1 95.5 224 MET B C 1
ATOM 6804 O O . MET B 1 224 ? 10.5 0.54 -4.34 1 95.5 224 MET B O 1
ATOM 6808 N N . ALA B 1 225 ? 10.023 2.652 -4.945 1 93.94 225 ALA B N 1
ATOM 6809 C CA . ALA B 1 225 ? 9.312 2.219 -6.145 1 93.94 225 ALA B CA 1
ATOM 6810 C C . ALA B 1 225 ? 10.258 1.541 -7.129 1 93.94 225 ALA B C 1
ATOM 6812 O O . ALA B 1 225 ? 9.93 0.494 -7.691 1 93.94 225 ALA B O 1
ATOM 6813 N N . THR B 1 226 ? 11.398 2.152 -7.289 1 93.31 226 THR B N 1
ATOM 6814 C CA . THR B 1 226 ? 12.398 1.582 -8.18 1 93.31 226 THR B CA 1
ATOM 6815 C C . THR B 1 226 ? 12.836 0.204 -7.691 1 93.31 226 THR B C 1
ATOM 6817 O O . THR B 1 226 ? 12.922 -0.741 -8.477 1 93.31 226 THR B O 1
ATOM 6820 N N . HIS B 1 227 ? 13.047 0.075 -6.426 1 94.88 227 HIS B N 1
ATOM 6821 C CA . HIS B 1 227 ? 13.508 -1.197 -5.883 1 94.88 227 HIS B CA 1
ATOM 6822 C C . HIS B 1 227 ? 12.398 -2.248 -5.926 1 94.88 227 HIS B C 1
ATOM 6824 O O . HIS B 1 227 ? 12.68 -3.439 -6.094 1 94.88 227 HIS B O 1
ATOM 6830 N N . SER B 1 228 ? 11.195 -1.85 -5.836 1 94.06 228 SER B N 1
ATOM 6831 C CA . SER B 1 228 ? 10.086 -2.785 -6 1 94.06 228 SER B CA 1
ATOM 6832 C C . SER B 1 228 ? 10.031 -3.332 -7.422 1 94.06 228 SER B C 1
ATOM 6834 O O . SER B 1 228 ? 9.727 -4.508 -7.633 1 94.06 228 SER B O 1
ATOM 6836 N N . ALA B 1 229 ? 10.328 -2.467 -8.359 1 93.06 229 ALA B N 1
ATOM 6837 C CA . ALA B 1 229 ? 10.398 -2.918 -9.75 1 93.06 229 ALA B CA 1
ATOM 6838 C C . ALA B 1 229 ? 11.578 -3.863 -9.961 1 93.06 229 ALA B C 1
ATOM 6840 O O . ALA B 1 229 ? 11.445 -4.891 -10.625 1 93.06 229 ALA B O 1
ATOM 6841 N N . CYS B 1 230 ? 12.688 -3.537 -9.375 1 93.06 230 CYS B N 1
ATOM 6842 C CA . CYS B 1 230 ? 13.883 -4.359 -9.508 1 93.06 230 CYS B CA 1
ATOM 6843 C C . CYS B 1 230 ? 13.656 -5.754 -8.938 1 93.06 230 CYS B C 1
ATOM 6845 O O . CYS B 1 230 ? 14.094 -6.75 -9.523 1 93.06 230 CYS B O 1
ATOM 6847 N N . ILE B 1 231 ? 12.984 -5.82 -7.891 1 93.56 231 ILE B N 1
ATOM 6848 C CA . ILE B 1 231 ? 12.766 -7.102 -7.223 1 93.56 231 ILE B CA 1
ATOM 6849 C C . ILE B 1 231 ? 11.914 -8.008 -8.109 1 93.56 231 ILE B C 1
ATOM 6851 O O . ILE B 1 231 ? 12.125 -9.219 -8.156 1 93.56 231 ILE B O 1
ATOM 6855 N N . GLN B 1 232 ? 11.039 -7.441 -8.852 1 91.88 232 GLN B N 1
ATOM 6856 C CA . GLN B 1 232 ? 10.211 -8.234 -9.758 1 91.88 232 GLN B CA 1
ATOM 6857 C C . GLN B 1 232 ? 11.039 -8.82 -10.898 1 91.88 232 GLN B C 1
ATOM 6859 O O . GLN B 1 232 ? 10.695 -9.867 -11.445 1 91.88 232 GLN B O 1
ATOM 6864 N N . VAL B 1 233 ? 12.086 -8.133 -11.195 1 93.19 233 VAL B N 1
ATOM 6865 C CA . VAL B 1 233 ? 12.977 -8.641 -12.242 1 93.19 233 VAL B CA 1
ATOM 6866 C C . VAL B 1 233 ? 13.906 -9.703 -11.656 1 93.19 233 VAL B C 1
ATOM 6868 O O . VAL B 1 233 ? 14.297 -10.648 -12.344 1 93.19 233 VAL B O 1
ATOM 6871 N N . MET B 1 234 ? 14.188 -9.539 -10.406 1 92.62 234 MET B N 1
ATOM 6872 C CA . MET B 1 234 ? 15.156 -10.391 -9.727 1 92.62 234 MET B CA 1
ATOM 6873 C C . MET B 1 234 ? 14.531 -11.734 -9.359 1 92.62 234 MET B C 1
ATOM 6875 O O . MET B 1 234 ? 15.172 -12.781 -9.5 1 92.62 234 MET B O 1
ATOM 6879 N N . LEU B 1 235 ? 13.344 -11.695 -8.93 1 91.94 235 LEU B N 1
ATOM 6880 C CA . LEU B 1 235 ? 12.688 -12.922 -8.477 1 91.94 235 LEU B CA 1
ATOM 6881 C C . LEU B 1 235 ? 11.914 -13.578 -9.609 1 91.94 235 LEU B C 1
ATOM 6883 O O . LEU B 1 235 ? 12.031 -13.164 -10.766 1 91.94 235 LEU B O 1
ATOM 6887 N N . TYR B 1 236 ? 11.297 -14.727 -9.336 1 94 236 TYR B N 1
ATOM 6888 C CA . TYR B 1 236 ? 10.656 -15.531 -10.367 1 94 236 TYR B CA 1
ATOM 6889 C C . TYR B 1 236 ? 9.289 -14.961 -10.742 1 94 236 TYR B C 1
ATOM 6891 O O . TYR B 1 236 ? 8.43 -14.781 -9.875 1 94 236 TYR B O 1
ATOM 6899 N N . VAL B 1 237 ? 9.156 -14.695 -12 1 93.62 237 VAL B N 1
ATOM 6900 C CA . VAL B 1 237 ? 7.887 -14.156 -12.469 1 93.62 237 VAL B CA 1
ATOM 6901 C C . VAL B 1 237 ? 7.242 -15.125 -13.453 1 93.62 237 VAL B C 1
ATOM 6903 O O . VAL B 1 237 ? 7.938 -15.883 -14.133 1 93.62 237 VAL B O 1
ATOM 6906 N N . TYR B 1 238 ? 5.949 -15.047 -13.523 1 92.75 238 TYR B N 1
ATOM 6907 C CA . TYR B 1 238 ? 5.164 -15.922 -14.391 1 92.75 238 TYR B CA 1
ATOM 6908 C C . TYR B 1 238 ? 5.25 -15.469 -15.836 1 92.75 238 TYR B C 1
ATOM 6910 O O . TYR B 1 238 ? 5.219 -16.297 -16.75 1 92.75 238 TYR B O 1
ATOM 6918 N N . ASN B 1 239 ? 5.359 -14.18 -16.078 1 93.38 239 ASN B N 1
ATOM 6919 C CA . ASN B 1 239 ? 5.316 -13.609 -17.406 1 93.38 239 ASN B CA 1
ATOM 6920 C C . ASN B 1 239 ? 6.543 -12.742 -17.688 1 93.38 239 ASN B C 1
ATOM 6922 O O . ASN B 1 239 ? 6.414 -11.539 -17.938 1 93.38 239 ASN B O 1
ATOM 6926 N N . PRO B 1 240 ? 7.711 -13.344 -17.812 1 94.62 240 PRO B N 1
ATOM 6927 C CA . PRO B 1 240 ? 8.938 -12.57 -18.047 1 94.62 240 PRO B CA 1
ATOM 6928 C C . PRO B 1 240 ? 8.883 -11.742 -19.328 1 94.62 240 PRO B C 1
ATOM 6930 O O . PRO B 1 240 ? 9.586 -10.734 -19.438 1 94.62 240 PRO B O 1
ATOM 6933 N N . ARG B 1 241 ? 8.047 -12.102 -20.266 1 93.44 241 ARG B N 1
ATOM 6934 C CA . ARG B 1 241 ? 7.941 -11.375 -21.516 1 93.44 241 ARG B CA 1
ATOM 6935 C C . ARG B 1 241 ? 7.508 -9.93 -21.281 1 93.44 241 ARG B C 1
ATOM 6937 O O . ARG B 1 241 ? 7.934 -9.023 -22 1 93.44 241 ARG B O 1
ATOM 6944 N N . TRP B 1 242 ? 6.637 -9.773 -20.328 1 92.81 242 TRP B N 1
ATOM 6945 C CA . TRP B 1 242 ? 6.199 -8.414 -20.016 1 92.81 242 TRP B CA 1
ATOM 6946 C C . TRP B 1 242 ? 7.387 -7.535 -19.625 1 92.81 242 TRP B C 1
ATOM 6948 O O . TRP B 1 242 ? 7.48 -6.387 -20.062 1 92.81 242 TRP B O 1
ATOM 6958 N N . ILE B 1 243 ? 8.273 -8.062 -18.828 1 94.56 243 ILE B N 1
ATOM 6959 C CA . ILE B 1 243 ? 9.469 -7.332 -18.406 1 94.56 243 ILE B CA 1
ATOM 6960 C C . ILE B 1 243 ? 10.336 -7.012 -19.625 1 94.56 243 ILE B C 1
ATOM 6962 O O . ILE B 1 243 ? 10.844 -5.898 -19.766 1 94.56 243 ILE B O 1
ATOM 6966 N N . GLU B 1 244 ? 10.461 -7.969 -20.5 1 95 244 GLU B N 1
ATOM 6967 C CA . GLU B 1 244 ? 11.258 -7.789 -21.703 1 95 244 GLU B CA 1
ATOM 6968 C C . GLU B 1 244 ? 10.672 -6.688 -22.594 1 95 244 GLU B C 1
ATOM 6970 O O . GLU B 1 244 ? 11.406 -5.855 -23.125 1 95 244 GLU B O 1
ATOM 6975 N N . GLN B 1 245 ? 9.398 -6.637 -22.656 1 91.88 245 GLN B N 1
ATOM 6976 C CA . GLN B 1 245 ? 8.727 -5.668 -23.516 1 91.88 245 GLN B CA 1
ATOM 6977 C C . GLN B 1 245 ? 8.758 -4.273 -22.891 1 91.88 245 GLN B C 1
ATOM 6979 O O . GLN B 1 245 ? 9.062 -3.291 -23.578 1 91.88 245 GLN B O 1
ATOM 6984 N N . ILE B 1 246 ? 8.516 -4.234 -21.656 1 91.94 246 ILE B N 1
ATOM 6985 C CA . ILE B 1 246 ? 8.422 -2.926 -21.016 1 91.94 246 ILE B CA 1
ATOM 6986 C C . ILE B 1 246 ? 9.812 -2.309 -20.906 1 91.94 246 ILE B C 1
ATOM 6988 O O . ILE B 1 246 ? 9.953 -1.086 -20.812 1 91.94 246 ILE B O 1
ATOM 6992 N N . SER B 1 247 ? 10.828 -3.109 -20.906 1 91 247 SER B N 1
ATOM 6993 C CA . SER B 1 247 ? 12.195 -2.619 -20.781 1 91 247 SER B CA 1
ATOM 6994 C C . SER B 1 247 ? 12.57 -1.748 -21.984 1 91 247 SER B C 1
ATOM 6996 O O . SER B 1 247 ? 13.539 -0.988 -21.922 1 91 247 SER B O 1
ATOM 6998 N N . ARG B 1 248 ? 11.773 -1.796 -23 1 88.69 248 ARG B N 1
ATOM 6999 C CA . ARG B 1 248 ? 12.047 -1.022 -24.219 1 88.69 248 ARG B CA 1
ATOM 7000 C C . ARG B 1 248 ? 11.297 0.306 -24.188 1 88.69 248 ARG B C 1
ATOM 7002 O O . ARG B 1 248 ? 11.602 1.207 -24.984 1 88.69 248 ARG B O 1
ATOM 7009 N N . HIS B 1 249 ? 10.406 0.349 -23.328 1 88.5 249 HIS B N 1
ATOM 7010 C CA . HIS B 1 249 ? 9.578 1.548 -23.297 1 88.5 249 HIS B CA 1
ATOM 7011 C C . HIS B 1 249 ? 10.328 2.723 -22.688 1 88.5 249 HIS B C 1
ATOM 7013 O O . HIS B 1 249 ? 10.961 2.578 -21.641 1 88.5 249 HIS B O 1
ATOM 7019 N N . PRO B 1 250 ? 10.188 3.883 -23.234 1 86.94 250 PRO B N 1
ATOM 7020 C CA . PRO B 1 250 ? 10.945 5.043 -22.75 1 86.94 250 PRO B CA 1
ATOM 7021 C C . PRO B 1 250 ? 10.578 5.434 -21.328 1 86.94 250 PRO B C 1
ATOM 7023 O O . PRO B 1 250 ? 11.406 6.008 -20.609 1 86.94 250 PRO B O 1
ATOM 7026 N N . ILE B 1 251 ? 9.445 5.121 -20.906 1 83.81 251 ILE B N 1
ATOM 7027 C CA . ILE B 1 251 ? 9 5.516 -19.578 1 83.81 251 ILE B CA 1
ATOM 7028 C C . ILE B 1 251 ? 9.859 4.816 -18.516 1 83.81 251 ILE B C 1
ATOM 7030 O O . ILE B 1 251 ? 9.984 5.305 -17.391 1 83.81 251 ILE B O 1
ATOM 7034 N N . LEU B 1 252 ? 10.43 3.75 -18.906 1 86.31 252 LEU B N 1
ATOM 7035 C CA . LEU B 1 252 ? 11.227 2.982 -17.953 1 86.31 252 LEU B CA 1
ATOM 7036 C C . LEU B 1 252 ? 12.508 3.727 -17.594 1 86.31 252 LEU B C 1
ATOM 7038 O O . LEU B 1 252 ? 13.148 3.41 -16.594 1 86.31 252 LEU B O 1
ATOM 7042 N N . MET B 1 253 ? 12.812 4.707 -18.359 1 87.12 253 MET B N 1
ATOM 7043 C CA . MET B 1 253 ? 14.016 5.488 -18.078 1 87.12 253 MET B CA 1
ATOM 7044 C C . MET B 1 253 ? 13.875 6.25 -16.766 1 87.12 253 MET B C 1
ATOM 7046 O O . MET B 1 253 ? 14.875 6.551 -16.109 1 87.12 253 MET B O 1
ATOM 7050 N N . LEU B 1 254 ? 12.703 6.488 -16.391 1 82.81 254 LEU B N 1
ATOM 7051 C CA . LEU B 1 254 ? 12.461 7.133 -15.102 1 82.81 254 LEU B CA 1
ATOM 7052 C C . LEU B 1 254 ? 12.992 6.277 -13.961 1 82.81 254 LEU B C 1
ATOM 7054 O O . LEU B 1 254 ? 13.414 6.801 -12.93 1 82.81 254 LEU B O 1
ATOM 7058 N N . PHE B 1 255 ? 13.07 5.051 -14.258 1 80.81 255 PHE B N 1
ATOM 7059 C CA . PHE B 1 255 ? 13.539 4.113 -13.242 1 80.81 255 PHE B CA 1
ATOM 7060 C C . PHE B 1 255 ? 15 3.738 -13.484 1 80.81 255 PHE B C 1
ATOM 7062 O O . PHE B 1 255 ? 15.805 3.719 -12.555 1 80.81 255 PHE B O 1
ATOM 7069 N N . LEU B 1 256 ? 15.281 3.502 -14.68 1 82.25 256 LEU B N 1
ATOM 7070 C CA . LEU B 1 256 ? 16.609 3.018 -15.023 1 82.25 256 LEU B CA 1
ATOM 7071 C C . LEU B 1 256 ? 17.641 4.137 -14.93 1 82.25 256 LEU B C 1
ATOM 7073 O O . LEU B 1 256 ? 18.719 3.947 -14.359 1 82.25 256 LEU B O 1
ATOM 7077 N N . ASN B 1 257 ? 17.266 5.266 -15.414 1 79.38 257 ASN B N 1
ATOM 7078 C CA . ASN B 1 257 ? 18.141 6.43 -15.328 1 79.38 257 ASN B CA 1
ATOM 7079 C C . ASN B 1 257 ? 17.828 7.266 -14.086 1 79.38 257 ASN B C 1
ATOM 7081 O O . ASN B 1 257 ? 18.578 8.188 -13.758 1 79.38 257 ASN B O 1
ATOM 7085 N N . GLY B 1 258 ? 16.828 6.832 -13.422 1 70.56 258 GLY B N 1
ATOM 7086 C CA . GLY B 1 258 ? 16.438 7.508 -12.195 1 70.56 258 GLY B CA 1
ATOM 7087 C C . GLY B 1 258 ? 17.359 7.199 -11.023 1 70.56 258 GLY B C 1
ATOM 7088 O O . GLY B 1 258 ? 17.344 7.906 -10.016 1 70.56 258 GLY B O 1
ATOM 7089 N N . THR B 1 259 ? 18.203 6.324 -11.242 1 72.25 259 THR B N 1
ATOM 7090 C CA . THR B 1 259 ? 19.188 6.012 -10.219 1 72.25 259 THR B CA 1
ATOM 7091 C C . THR B 1 259 ? 20.062 7.227 -9.922 1 72.25 259 THR B C 1
ATOM 7093 O O . THR B 1 259 ? 20.641 7.332 -8.836 1 72.25 259 THR B O 1
ATOM 7096 N N . SER B 1 260 ? 20.016 8.094 -10.828 1 80.69 260 SER B N 1
ATOM 7097 C CA . SER B 1 260 ? 20.781 9.32 -10.633 1 80.69 260 SER B CA 1
ATOM 7098 C C . SER B 1 260 ? 20.125 10.242 -9.617 1 80.69 260 SER B C 1
ATOM 7100 O O . SER B 1 260 ? 20.75 11.156 -9.094 1 80.69 260 SER B O 1
ATOM 7102 N N . VAL B 1 261 ? 18.891 9.789 -9.305 1 85.88 261 VAL B N 1
ATOM 7103 C CA . VAL B 1 261 ? 18.141 10.648 -8.391 1 85.88 261 VAL B CA 1
ATOM 7104 C C . VAL B 1 261 ? 18.734 10.547 -6.984 1 85.88 261 VAL B C 1
ATOM 7106 O O . VAL B 1 261 ? 18.594 11.469 -6.176 1 85.88 261 VAL B O 1
ATOM 7109 N N . VAL B 1 262 ? 19.484 9.492 -6.789 1 90.81 262 VAL B N 1
ATOM 7110 C CA . VAL B 1 262 ? 20.156 9.312 -5.5 1 90.81 262 VAL B CA 1
ATOM 7111 C C . VAL B 1 262 ? 21.172 10.414 -5.281 1 90.81 262 VAL B C 1
ATOM 7113 O O . VAL B 1 262 ? 21.5 10.758 -4.141 1 90.81 262 VAL B O 1
ATOM 7116 N N . GLN B 1 263 ? 21.625 11.016 -6.355 1 94.88 263 GLN B N 1
ATOM 7117 C CA . GLN B 1 263 ? 22.609 12.086 -6.281 1 94.88 263 GLN B CA 1
ATOM 7118 C C . GLN B 1 263 ? 22.016 13.352 -5.664 1 94.88 263 GLN B C 1
ATOM 7120 O O . GLN B 1 263 ? 22.75 14.172 -5.098 1 94.88 263 GLN B O 1
ATOM 7125 N N . ILE B 1 264 ? 20.734 13.391 -5.801 1 95.75 264 ILE B N 1
ATOM 7126 C CA . ILE B 1 264 ? 20.062 14.523 -5.168 1 95.75 264 ILE B CA 1
ATOM 7127 C C . ILE B 1 264 ? 20.156 14.398 -3.648 1 95.75 264 ILE B C 1
ATOM 7129 O O . ILE B 1 264 ? 20.312 15.398 -2.947 1 95.75 264 ILE B O 1
ATOM 7133 N N . PHE B 1 265 ? 20.203 13.211 -3.158 1 95.25 265 PHE B N 1
ATOM 7134 C CA . PHE B 1 265 ? 20.391 12.992 -1.729 1 95.25 265 PHE B CA 1
ATOM 7135 C C . PHE B 1 265 ? 21.781 13.414 -1.294 1 95.25 265 PHE B C 1
ATOM 7137 O O . PHE B 1 265 ? 21.953 14.008 -0.228 1 95.25 265 PHE B O 1
ATOM 7144 N N . VAL B 1 266 ? 22.719 13.094 -2.123 1 96.88 266 VAL B N 1
ATOM 7145 C CA . VAL B 1 266 ? 24.094 13.469 -1.818 1 96.88 266 VAL B CA 1
ATOM 7146 C C . VAL B 1 266 ? 24.219 14.984 -1.786 1 96.88 266 VAL B C 1
ATOM 7148 O O . VAL B 1 266 ? 24.812 15.547 -0.866 1 96.88 266 VAL B O 1
ATOM 7151 N N . MET B 1 267 ? 23.625 15.57 -2.764 1 97.56 267 MET B N 1
ATOM 7152 C CA . MET B 1 267 ? 23.641 17.031 -2.848 1 97.56 267 MET B CA 1
ATOM 7153 C C . MET B 1 267 ? 22.969 17.641 -1.636 1 97.56 267 MET B C 1
ATOM 7155 O O . MET B 1 267 ? 23.5 18.578 -1.026 1 97.56 267 MET B O 1
ATOM 7159 N N . LEU B 1 268 ? 21.859 17.062 -1.24 1 96.62 268 LEU B N 1
ATOM 7160 C CA . LEU B 1 268 ? 21.078 17.578 -0.121 1 96.62 268 LEU B CA 1
ATOM 7161 C C . LEU B 1 268 ? 21.844 17.438 1.188 1 96.62 268 LEU B C 1
ATOM 7163 O O . LEU B 1 268 ? 21.859 18.359 2.012 1 96.62 268 LEU B O 1
ATOM 7167 N N . SER B 1 269 ? 22.438 16.328 1.383 1 96.06 269 SER B N 1
ATOM 7168 C CA . SER B 1 269 ? 23.188 16.047 2.602 1 96.06 269 SER B CA 1
ATOM 7169 C C . SER B 1 269 ? 24.344 17.031 2.781 1 96.06 269 SER B C 1
ATOM 7171 O O . SER B 1 269 ? 24.578 17.547 3.883 1 96.06 269 SER B O 1
ATOM 7173 N N . ASN B 1 270 ? 24.953 17.375 1.753 1 97.56 270 ASN B N 1
ATOM 7174 C CA . ASN B 1 270 ? 26.125 18.234 1.849 1 97.56 270 ASN B CA 1
ATOM 7175 C C . ASN B 1 270 ? 25.734 19.719 1.826 1 97.56 270 ASN B C 1
ATOM 7177 O O . ASN B 1 270 ? 26.469 20.562 2.355 1 97.56 270 ASN B O 1
ATOM 7181 N N . PHE B 1 271 ? 24.578 20.031 1.255 1 97.19 271 PHE B N 1
ATOM 7182 C CA . PHE B 1 271 ? 24.016 21.359 1.416 1 97.19 271 PHE B CA 1
ATOM 7183 C C . PHE B 1 271 ? 23.734 21.656 2.885 1 97.19 271 PHE B C 1
ATOM 7185 O O . PHE B 1 271 ? 24.141 22.703 3.398 1 97.19 271 PHE B O 1
ATOM 7192 N N . LEU B 1 272 ? 23.078 20.672 3.504 1 95.31 272 LEU B N 1
ATOM 7193 C CA . LEU B 1 272 ? 22.703 20.859 4.898 1 95.31 272 LEU B CA 1
ATOM 7194 C C . LEU B 1 272 ? 23.938 20.906 5.797 1 95.31 272 LEU B C 1
ATOM 7196 O O . LEU B 1 272 ? 23.984 21.703 6.734 1 95.31 272 LEU B O 1
ATOM 7200 N N . LEU B 1 273 ? 24.906 20.109 5.52 1 95.81 273 LEU B N 1
ATOM 7201 C CA . LEU B 1 273 ? 26.156 20.141 6.262 1 95.81 273 LEU B CA 1
ATOM 7202 C C . LEU B 1 273 ? 26.828 21.516 6.145 1 95.81 273 LEU B C 1
ATOM 7204 O O . LEU B 1 273 ? 27.156 22.141 7.152 1 95.81 273 LEU B O 1
ATOM 7208 N N . GLY B 1 274 ? 27 21.953 4.891 1 96.38 274 GLY B N 1
ATOM 7209 C CA . GLY B 1 274 ? 27.656 23.234 4.652 1 96.38 274 GLY B CA 1
ATOM 7210 C C . GLY B 1 274 ? 26.922 24.406 5.258 1 96.38 274 GLY B C 1
ATOM 7211 O O . GLY B 1 274 ? 27.516 25.25 5.922 1 96.38 274 GLY B O 1
ATOM 7212 N N . TYR B 1 275 ? 25.641 24.391 5.035 1 95.19 275 TYR B N 1
ATOM 7213 C CA . TYR B 1 275 ? 24.828 25.5 5.516 1 95.19 275 TYR B CA 1
ATOM 7214 C C . TYR B 1 275 ? 24.844 25.578 7.035 1 95.19 275 TYR B C 1
ATOM 7216 O O . TYR B 1 275 ? 25.031 26.641 7.609 1 95.19 275 TYR B O 1
ATOM 7224 N N . ASN B 1 276 ? 24.719 24.469 7.711 1 92.56 276 ASN B N 1
ATOM 7225 C CA . ASN B 1 276 ? 24.734 24.438 9.172 1 92.56 276 ASN B CA 1
ATOM 7226 C C . ASN B 1 276 ? 26.094 24.844 9.727 1 92.56 276 ASN B C 1
ATOM 7228 O O . ASN B 1 276 ? 26.172 25.516 10.758 1 92.56 276 ASN B O 1
ATOM 7232 N N . LEU B 1 277 ? 27.078 24.406 9.086 1 93.94 277 LEU B N 1
ATOM 7233 C CA . LEU B 1 277 ? 28.422 24.766 9.531 1 93.94 277 LEU B CA 1
ATOM 7234 C C . LEU B 1 277 ? 28.672 26.25 9.367 1 93.94 277 LEU B C 1
ATOM 7236 O O . LEU B 1 277 ? 29.281 26.891 10.242 1 93.94 277 LEU B O 1
ATOM 7240 N N . LEU B 1 278 ? 28.219 26.812 8.289 1 93.5 278 LEU B N 1
ATOM 7241 C CA . LEU B 1 278 ? 28.375 28.234 8.047 1 93.5 278 LEU B CA 1
ATOM 7242 C C . LEU B 1 278 ? 27.609 29.062 9.078 1 93.5 278 LEU B C 1
ATOM 7244 O O . LEU B 1 278 ? 28.094 30.094 9.547 1 93.5 278 LEU B O 1
ATOM 7248 N N . LEU B 1 279 ? 26.453 28.594 9.422 1 91.25 279 LEU B N 1
ATOM 7249 C CA . LEU B 1 279 ? 25.672 29.25 10.469 1 91.25 279 LEU B CA 1
ATOM 7250 C C . LEU B 1 279 ? 26.391 29.172 11.812 1 91.25 279 LEU B C 1
ATOM 7252 O O . LEU B 1 279 ? 26.422 30.141 12.57 1 91.25 279 LEU B O 1
ATOM 7256 N N . TYR B 1 280 ? 26.984 28.047 12.008 1 90 280 TYR B N 1
ATOM 7257 C CA . TYR B 1 280 ? 27.703 27.812 13.266 1 90 280 TYR B CA 1
ATOM 7258 C C . TYR B 1 280 ? 28.938 28.719 13.359 1 90 280 TYR B C 1
ATOM 7260 O O . TYR B 1 280 ? 29.219 29.281 14.422 1 90 280 TYR B O 1
ATOM 7268 N N . VAL B 1 281 ? 29.641 28.922 12.344 1 89.44 281 VAL B N 1
ATOM 7269 C CA . VAL B 1 281 ? 30.922 29.609 12.367 1 89.44 281 VAL B CA 1
ATOM 7270 C C . VAL B 1 281 ? 30.688 31.125 12.344 1 89.44 281 VAL B C 1
ATOM 7272 O O . VAL B 1 281 ? 31.641 31.906 12.492 1 89.44 281 VAL B O 1
ATOM 7275 N N . LYS B 1 282 ? 29.484 31.484 12.156 1 87.06 282 LYS B N 1
ATOM 7276 C CA . LYS B 1 282 ? 29.172 32.906 12.32 1 87.06 282 LYS B CA 1
ATOM 7277 C C . LYS B 1 282 ? 29.469 33.375 13.742 1 87.06 282 LYS B C 1
ATOM 7279 O O . LYS B 1 282 ? 29.938 34.5 13.953 1 87.06 282 LYS B O 1
ATOM 7284 N N . ASP B 1 283 ? 29.219 32.469 14.617 1 88.56 283 ASP B N 1
ATOM 7285 C CA . ASP B 1 283 ? 29.359 32.844 16.031 1 88.56 283 ASP B CA 1
ATOM 7286 C C . ASP B 1 283 ? 30.562 32.156 16.656 1 88.56 283 ASP B C 1
ATOM 7288 O O . ASP B 1 283 ? 30.906 32.438 17.812 1 88.56 283 ASP B O 1
ATOM 7292 N N . HIS B 1 284 ? 31.234 31.25 15.891 1 88.69 284 HIS B N 1
ATOM 7293 C CA . HIS B 1 284 ? 32.375 30.516 16.406 1 88.69 284 HIS B CA 1
ATOM 7294 C C . HIS B 1 284 ? 33.562 30.547 15.414 1 88.69 284 HIS B C 1
ATOM 7296 O O . HIS B 1 284 ? 33.344 30.578 14.203 1 88.69 284 HIS B O 1
ATOM 7302 N N . LYS B 1 285 ? 34.688 30.562 16 1 87.38 285 LYS B N 1
ATOM 7303 C CA . LYS B 1 285 ? 35.844 30.562 15.133 1 87.38 285 LYS B CA 1
ATOM 7304 C C . LYS B 1 285 ? 36 29.234 14.391 1 87.38 285 LYS B C 1
ATOM 7306 O O . LYS B 1 285 ? 35.969 28.172 15.008 1 87.38 285 LYS B O 1
ATOM 7311 N N . PRO B 1 286 ? 36.062 29.359 13.078 1 89.62 286 PRO B N 1
ATOM 7312 C CA . PRO B 1 286 ? 36.281 28.109 12.32 1 89.62 286 PRO B CA 1
ATOM 7313 C C . PRO B 1 286 ? 37.625 27.469 12.594 1 89.62 286 PRO B C 1
ATOM 7315 O O . PRO B 1 286 ? 38.656 28.141 12.531 1 89.62 286 PRO B O 1
ATOM 7318 N N . SER B 1 287 ? 37.656 26.203 13.094 1 90.31 287 SER B N 1
ATOM 7319 C CA . SER B 1 287 ? 38.844 25.453 13.414 1 90.31 287 SER B CA 1
ATOM 7320 C C . SER B 1 287 ? 38.719 23.984 13.008 1 90.31 287 SER B C 1
ATOM 7322 O O . SER B 1 287 ? 37.625 23.422 13.07 1 90.31 287 SER B O 1
ATOM 7324 N N . PHE B 1 288 ? 39.812 23.438 12.609 1 93 288 PHE B N 1
ATOM 7325 C CA . PHE B 1 288 ? 39.844 22.031 12.219 1 93 288 PHE B CA 1
ATOM 7326 C C . PHE B 1 288 ? 39.625 21.125 13.422 1 93 288 PHE B C 1
ATOM 7328 O O . PHE B 1 288 ? 39.375 19.938 13.273 1 93 288 PHE B O 1
ATOM 7335 N N . SER B 1 289 ? 39.688 21.656 14.578 1 90.31 289 SER B N 1
ATOM 7336 C CA . SER B 1 289 ? 39.406 20.906 15.797 1 90.31 289 SER B CA 1
ATOM 7337 C C . SER B 1 289 ? 37.969 20.453 15.844 1 90.31 289 SER B C 1
ATOM 7339 O O . SER B 1 289 ? 37.594 19.547 16.609 1 90.31 289 SER B O 1
ATOM 7341 N N . LEU B 1 290 ? 37.188 21.062 14.977 1 91.06 290 LEU B N 1
ATOM 7342 C CA . LEU B 1 290 ? 35.75 20.719 14.914 1 91.06 290 LEU B CA 1
ATOM 7343 C C . LEU B 1 290 ? 35.531 19.469 14.078 1 91.06 290 LEU B C 1
ATOM 7345 O O . LEU B 1 290 ? 34.469 18.844 14.156 1 91.06 290 LEU B O 1
ATOM 7349 N N . LEU B 1 291 ? 36.469 19.078 13.273 1 94.44 291 LEU B N 1
ATOM 7350 C CA . LEU B 1 291 ? 36.312 18 12.289 1 94.44 291 LEU B CA 1
ATOM 7351 C C . LEU B 1 291 ? 35.969 16.688 12.977 1 94.44 291 LEU B C 1
ATOM 7353 O O . LEU B 1 291 ? 35.031 16.016 12.586 1 94.44 291 LEU B O 1
ATOM 7357 N N . PRO B 1 292 ? 36.781 16.234 14.008 1 93.75 292 PRO B N 1
ATOM 7358 C CA . PRO B 1 292 ? 36.406 14.984 14.68 1 93.75 292 PRO B CA 1
ATOM 7359 C C . PRO B 1 292 ? 35 15.023 15.25 1 93.75 292 PRO B C 1
ATOM 7361 O O . PRO B 1 292 ? 34.281 14.008 15.227 1 93.75 292 PRO B O 1
ATOM 7364 N N . TYR B 1 293 ? 34.562 16.172 15.688 1 90.25 293 TYR B N 1
ATOM 7365 C CA . TYR B 1 293 ? 33.219 16.312 16.234 1 90.25 293 TYR B CA 1
ATOM 7366 C C . TYR B 1 293 ? 32.156 16.109 15.164 1 90.25 293 TYR B C 1
ATOM 7368 O O . TYR B 1 293 ? 31.188 15.406 15.383 1 90.25 293 TYR B O 1
ATOM 7376 N N . ILE B 1 294 ? 32.438 16.688 14.055 1 93.31 294 ILE B N 1
ATOM 7377 C CA . ILE B 1 294 ? 31.5 16.594 12.945 1 93.31 294 ILE B CA 1
ATOM 7378 C C . ILE B 1 294 ? 31.391 15.141 12.492 1 93.31 294 ILE B C 1
ATOM 7380 O O . ILE B 1 294 ? 30.281 14.641 12.242 1 93.31 294 ILE B O 1
ATOM 7384 N N . ILE B 1 295 ? 32.5 14.484 12.469 1 94.62 295 ILE B N 1
ATOM 7385 C CA . ILE B 1 295 ? 32.531 13.102 12.008 1 94.62 295 ILE B CA 1
ATOM 7386 C C . ILE B 1 295 ? 31.828 12.203 13.016 1 94.62 295 ILE B C 1
ATOM 7388 O O . ILE B 1 295 ? 31.031 11.344 12.641 1 94.62 295 ILE B O 1
ATOM 7392 N N . ILE B 1 296 ? 32.062 12.398 14.281 1 94.06 296 ILE B N 1
ATOM 7393 C CA . ILE B 1 296 ? 31.453 11.57 15.32 1 94.06 296 ILE B CA 1
ATOM 7394 C C . ILE B 1 296 ? 29.938 11.758 15.336 1 94.06 296 ILE B C 1
ATOM 7396 O O . ILE B 1 296 ? 29.188 10.805 15.523 1 94.06 296 ILE B O 1
ATOM 7400 N N . LYS B 1 297 ? 29.516 12.93 15.133 1 91.44 297 LYS B N 1
ATOM 7401 C CA . LYS B 1 297 ? 28.078 13.203 15.109 1 91.44 297 LYS B CA 1
ATOM 7402 C C . LYS B 1 297 ? 27.406 12.492 13.938 1 91.44 297 LYS B C 1
ATOM 7404 O O . LYS B 1 297 ? 26.297 11.984 14.07 1 91.44 297 LYS B O 1
ATOM 7409 N N . ARG B 1 298 ? 28.094 12.516 12.883 1 93.06 298 ARG B N 1
ATOM 7410 C CA . ARG B 1 298 ? 27.578 11.82 11.711 1 93.06 298 ARG B CA 1
ATOM 7411 C C . ARG B 1 298 ? 27.5 10.32 11.945 1 93.06 298 ARG B C 1
ATOM 7413 O O . ARG B 1 298 ? 26.484 9.688 11.625 1 93.06 298 ARG B O 1
ATOM 7420 N N . ILE B 1 299 ? 28.547 9.773 12.5 1 94.44 299 ILE B N 1
ATOM 7421 C CA . ILE B 1 299 ? 28.594 8.344 12.789 1 94.44 299 ILE B CA 1
ATOM 7422 C C . ILE B 1 299 ? 27.516 7.984 13.812 1 94.44 299 ILE B C 1
ATOM 7424 O O . ILE B 1 299 ? 26.844 6.961 13.68 1 94.44 299 ILE B O 1
ATOM 7428 N N . ALA B 1 300 ? 27.344 8.852 14.742 1 94.06 300 ALA B N 1
ATOM 7429 C CA . ALA B 1 300 ? 26.344 8.625 15.789 1 94.06 300 ALA B CA 1
ATOM 7430 C C . ALA B 1 300 ? 24.938 8.68 15.219 1 94.06 300 ALA B C 1
ATOM 7432 O O . ALA B 1 300 ? 24.016 8.023 15.727 1 94.06 300 ALA B O 1
ATOM 7433 N N . ARG B 1 301 ? 24.781 9.383 14.188 1 93.38 301 ARG B N 1
ATOM 7434 C CA . ARG B 1 301 ? 23.469 9.523 13.562 1 93.38 301 ARG B CA 1
ATOM 7435 C C . ARG B 1 301 ? 23.156 8.312 12.688 1 93.38 301 ARG B C 1
ATOM 7437 O O . ARG B 1 301 ? 22.047 7.785 12.734 1 93.38 301 ARG B O 1
ATOM 7444 N N . ILE B 1 302 ? 24.078 7.781 11.984 1 96.75 302 ILE B N 1
ATOM 7445 C CA . ILE B 1 302 ? 23.828 6.797 10.945 1 96.75 302 ILE B CA 1
ATOM 7446 C C . ILE B 1 302 ? 24.062 5.391 11.492 1 96.75 302 ILE B C 1
ATOM 7448 O O . ILE B 1 302 ? 23.25 4.492 11.273 1 96.75 302 ILE B O 1
ATOM 7452 N N . SER B 1 303 ? 25.078 5.18 12.297 1 96.94 303 SER B N 1
ATOM 7453 C CA . SER B 1 303 ? 25.609 3.861 12.633 1 96.94 303 SER B CA 1
ATOM 7454 C C . SER B 1 303 ? 24.578 3.043 13.422 1 96.94 303 SER B C 1
ATOM 7456 O O . SER B 1 303 ? 24.422 1.848 13.172 1 96.94 303 SER B O 1
ATOM 7458 N N . PRO B 1 304 ? 23.938 3.639 14.383 1 97.06 304 PRO B N 1
ATOM 7459 C CA . PRO B 1 304 ? 23.047 2.791 15.188 1 97.06 304 PRO B CA 1
ATOM 7460 C C . PRO B 1 304 ? 21.969 2.105 14.359 1 97.06 304 PRO B C 1
ATOM 7462 O O . PRO B 1 304 ? 21.812 0.883 14.422 1 97.06 304 PRO B O 1
ATOM 7465 N N . VAL B 1 305 ? 21.234 2.855 13.562 1 98.12 305 VAL B N 1
ATOM 7466 C CA . VAL B 1 305 ? 20.172 2.289 12.727 1 98.12 305 VAL B CA 1
ATOM 7467 C C . VAL B 1 305 ? 20.797 1.394 11.656 1 98.12 305 VAL B C 1
ATOM 7469 O O . VAL B 1 305 ? 20.297 0.299 11.383 1 98.12 305 VAL B O 1
ATOM 7472 N N . TYR B 1 306 ? 21.875 1.862 11.078 1 98.38 306 TYR B N 1
ATOM 7473 C CA . TYR B 1 306 ? 22.594 1.145 10.031 1 98.38 306 TYR B CA 1
ATOM 7474 C C . TYR B 1 306 ? 23.016 -0.239 10.516 1 98.38 306 TYR B C 1
ATOM 7476 O O . TYR B 1 306 ? 22.734 -1.244 9.859 1 98.38 306 TYR B O 1
ATOM 7484 N N . LEU B 1 307 ? 23.562 -0.317 11.656 1 98 307 LEU B N 1
ATOM 7485 C CA . LEU B 1 307 ? 24.125 -1.567 12.148 1 98 307 LEU B CA 1
ATOM 7486 C C . LEU B 1 307 ? 23.031 -2.479 12.703 1 98 307 LEU B C 1
ATOM 7488 O O . LEU B 1 307 ? 23.156 -3.705 12.625 1 98 307 LEU B O 1
ATOM 7492 N N . VAL B 1 308 ? 21.969 -1.911 13.203 1 98.31 308 VAL B N 1
ATOM 7493 C CA . VAL B 1 308 ? 20.844 -2.732 13.641 1 98.31 308 VAL B CA 1
ATOM 7494 C C . VAL B 1 308 ? 20.234 -3.467 12.453 1 98.31 308 VAL B C 1
ATOM 7496 O O . VAL B 1 308 ? 19.969 -4.668 12.523 1 98.31 308 VAL B O 1
ATOM 7499 N N . VAL B 1 309 ? 20.062 -2.795 11.344 1 98.56 309 VAL B N 1
ATOM 7500 C CA . VAL B 1 309 ? 19.438 -3.404 10.18 1 98.56 309 VAL B CA 1
ATOM 7501 C C . VAL B 1 309 ? 20.406 -4.383 9.516 1 98.56 309 VAL B C 1
ATOM 7503 O O . VAL B 1 309 ? 20 -5.488 9.125 1 98.56 309 VAL B O 1
ATOM 7506 N N . VAL B 1 310 ? 21.656 -3.998 9.367 1 98.56 310 VAL B N 1
ATOM 7507 C CA . VAL B 1 310 ? 22.656 -4.906 8.812 1 98.56 310 VAL B CA 1
ATOM 7508 C C . VAL B 1 310 ? 22.828 -6.121 9.719 1 98.56 310 VAL B C 1
ATOM 7510 O O . VAL B 1 310 ? 22.984 -7.246 9.242 1 98.56 310 VAL B O 1
ATOM 7513 N N . GLY B 1 311 ? 22.844 -5.867 11.047 1 98.44 311 GLY B N 1
ATOM 7514 C CA . GLY B 1 311 ? 22.891 -6.973 11.992 1 98.44 311 GLY B CA 1
ATOM 7515 C C . GLY B 1 311 ? 21.703 -7.918 11.867 1 98.44 311 GLY B C 1
ATOM 7516 O O . GLY B 1 311 ? 21.875 -9.141 11.898 1 98.44 311 GLY B O 1
ATOM 7517 N N . TYR B 1 312 ? 20.531 -7.367 11.727 1 98 312 TYR B N 1
ATOM 7518 C CA . TYR B 1 312 ? 19.359 -8.18 11.484 1 98 312 TYR B CA 1
ATOM 7519 C C . TYR B 1 312 ? 19.516 -9.016 10.219 1 98 312 TYR B C 1
ATOM 7521 O O . TYR B 1 312 ? 19.234 -10.219 10.219 1 98 312 TYR B O 1
ATOM 7529 N N . ALA B 1 313 ? 19.984 -8.359 9.164 1 98.12 313 ALA B N 1
ATOM 7530 C CA . ALA B 1 313 ? 20.172 -9.039 7.887 1 98.12 313 ALA B CA 1
ATOM 7531 C C . ALA B 1 313 ? 21.219 -10.148 8.008 1 98.12 313 ALA B C 1
ATOM 7533 O O . ALA B 1 313 ? 21.078 -11.203 7.375 1 98.12 313 ALA B O 1
ATOM 7534 N N . ALA B 1 314 ? 22.172 -9.977 8.828 1 97.88 314 ALA B N 1
ATOM 7535 C CA . ALA B 1 314 ? 23.281 -10.914 8.984 1 97.88 314 ALA B CA 1
ATOM 7536 C C . ALA B 1 314 ? 22.875 -12.102 9.859 1 97.88 314 ALA B C 1
ATOM 7538 O O . ALA B 1 314 ? 23.516 -13.148 9.82 1 97.88 314 ALA B O 1
ATOM 7539 N N . THR B 1 315 ? 21.781 -11.984 10.625 1 96.56 315 THR B N 1
ATOM 7540 C CA . THR B 1 315 ? 21.562 -13.008 11.633 1 96.56 315 THR B CA 1
ATOM 7541 C C . THR B 1 315 ? 20.125 -13.539 11.555 1 96.56 315 THR B C 1
ATOM 7543 O O . THR B 1 315 ? 19.922 -14.742 11.391 1 96.56 315 THR B O 1
ATOM 7546 N N . TRP B 1 316 ? 19.156 -12.688 11.539 1 95.62 316 TRP B N 1
ATOM 7547 C CA . TRP B 1 316 ? 17.781 -13.141 11.789 1 95.62 316 TRP B CA 1
ATOM 7548 C C . TRP B 1 316 ? 16.938 -13.07 10.523 1 95.62 316 TRP B C 1
ATOM 7550 O O . TRP B 1 316 ? 15.852 -13.641 10.461 1 95.62 316 TRP B O 1
ATOM 7560 N N . TRP B 1 317 ? 17.422 -12.438 9.5 1 95.62 317 TRP B N 1
ATOM 7561 C CA . TRP B 1 317 ? 16.641 -12.234 8.281 1 95.62 317 TRP B CA 1
ATOM 7562 C C . TRP B 1 317 ? 16.219 -13.57 7.672 1 95.62 317 TRP B C 1
ATOM 7564 O O . TRP B 1 317 ? 15.055 -13.773 7.336 1 95.62 317 TRP B O 1
ATOM 7574 N N . PRO B 1 318 ? 17.062 -14.617 7.578 1 92.31 318 PRO B N 1
ATOM 7575 C CA . PRO B 1 318 ? 16.672 -15.898 6.98 1 92.31 318 PRO B CA 1
ATOM 7576 C C . PRO B 1 318 ? 15.586 -16.625 7.777 1 92.31 318 PRO B C 1
ATOM 7578 O O . PRO B 1 318 ? 14.867 -17.453 7.227 1 92.31 318 PRO B O 1
ATOM 7581 N N . ARG B 1 319 ? 15.414 -16.297 9.016 1 89.75 319 ARG B N 1
ATOM 7582 C CA . ARG B 1 319 ? 14.445 -16.969 9.875 1 89.75 319 ARG B CA 1
ATOM 7583 C C . ARG B 1 319 ? 13.125 -16.203 9.93 1 89.75 319 ARG B C 1
ATOM 7585 O O . ARG B 1 319 ? 12.164 -16.656 10.547 1 89.75 319 ARG B O 1
ATOM 7592 N N . SER B 1 320 ? 13.07 -15.109 9.281 1 91 320 SER B N 1
ATOM 7593 C CA . SER B 1 320 ? 11.914 -14.227 9.406 1 91 320 SER B CA 1
ATOM 7594 C C . SER B 1 320 ? 10.836 -14.586 8.391 1 91 320 SER B C 1
ATOM 7596 O O . SER B 1 320 ? 9.742 -14.008 8.406 1 91 320 SER B O 1
ATOM 7598 N N . GLY B 1 321 ? 11.125 -15.57 7.535 1 88.88 321 GLY B N 1
ATOM 7599 C CA . GLY B 1 321 ? 10.141 -15.953 6.531 1 88.88 321 GLY B CA 1
ATOM 7600 C C . GLY B 1 321 ? 10.32 -17.375 6.031 1 88.88 321 GLY B C 1
ATOM 7601 O O . GLY B 1 321 ? 11.055 -18.156 6.629 1 88.88 321 GLY B O 1
ATOM 7602 N N . ALA B 1 322 ? 9.484 -17.703 5.047 1 88.5 322 ALA B N 1
ATOM 7603 C CA . ALA B 1 322 ? 9.508 -19.047 4.445 1 88.5 322 ALA B CA 1
ATOM 7604 C C . ALA B 1 322 ? 8.992 -19 3.008 1 88.5 322 ALA B C 1
ATOM 7606 O O . ALA B 1 322 ? 8.445 -17.984 2.564 1 88.5 322 ALA B O 1
ATOM 7607 N N . GLY B 1 323 ? 9.25 -20.156 2.363 1 90.25 323 GLY B N 1
ATOM 7608 C CA . GLY B 1 323 ? 8.844 -20.266 0.97 1 90.25 323 GLY B CA 1
ATOM 7609 C C . GLY B 1 323 ? 9.938 -20.812 0.073 1 90.25 323 GLY B C 1
ATOM 7610 O O . GLY B 1 323 ? 11.086 -20.953 0.5 1 90.25 323 GLY B O 1
ATOM 7611 N N . PRO B 1 324 ? 9.57 -21.109 -1.134 1 94.62 324 PRO B N 1
ATOM 7612 C CA . PRO B 1 324 ? 10.531 -21.734 -2.035 1 94.62 324 PRO B CA 1
ATOM 7613 C C . PRO B 1 324 ? 11.688 -20.812 -2.408 1 94.62 324 PRO B C 1
ATOM 7615 O O . PRO B 1 324 ? 12.828 -21.266 -2.559 1 94.62 324 PRO B O 1
ATOM 7618 N N . LEU B 1 325 ? 11.445 -19.516 -2.537 1 94.75 325 LEU B N 1
ATOM 7619 C CA . LEU B 1 325 ? 12.484 -18.594 -2.971 1 94.75 325 LEU B CA 1
ATOM 7620 C C . LEU B 1 325 ? 13.172 -17.938 -1.773 1 94.75 325 LEU B C 1
ATOM 7622 O O . LEU B 1 325 ? 14.18 -17.25 -1.93 1 94.75 325 LEU B O 1
ATOM 7626 N N . TRP B 1 326 ? 12.695 -18.141 -0.593 1 93 326 TRP B N 1
ATOM 7627 C CA . TRP B 1 326 ? 13.125 -17.422 0.598 1 93 326 TRP B CA 1
ATOM 7628 C C . TRP B 1 326 ? 14.594 -17.703 0.904 1 93 326 TRP B C 1
ATOM 7630 O O . TRP B 1 326 ? 15.391 -16.781 1.038 1 93 326 TRP B O 1
ATOM 7640 N N . VAL B 1 327 ? 14.93 -18.969 0.931 1 88.38 327 VAL B N 1
ATOM 7641 C CA . VAL B 1 327 ? 16.281 -19.359 1.328 1 88.38 327 VAL B CA 1
ATOM 7642 C C . VAL B 1 327 ? 17.281 -18.906 0.28 1 88.38 327 VAL B C 1
ATOM 7644 O O . VAL B 1 327 ? 18.359 -18.406 0.621 1 88.38 327 VAL B O 1
ATOM 7647 N N . ALA B 1 328 ? 16.891 -19.047 -0.917 1 89.69 328 ALA B N 1
ATOM 7648 C CA . ALA B 1 328 ? 17.812 -18.719 -2.006 1 89.69 328 ALA B CA 1
ATOM 7649 C C . ALA B 1 328 ? 18.125 -17.219 -2.025 1 89.69 328 ALA B C 1
ATOM 7651 O O . ALA B 1 328 ? 19.281 -16.828 -2.268 1 89.69 328 ALA B O 1
ATOM 7652 N N . PHE B 1 329 ? 17.219 -16.422 -1.707 1 88.38 329 PHE B N 1
ATOM 7653 C CA . PHE B 1 329 ? 17.422 -15 -1.931 1 88.38 329 PHE B CA 1
ATOM 7654 C C . PHE B 1 329 ? 17.812 -14.297 -0.633 1 88.38 329 PHE B C 1
ATOM 7656 O O . PHE B 1 329 ? 18.703 -13.445 -0.622 1 88.38 329 PHE B O 1
ATOM 7663 N N . THR B 1 330 ? 17.203 -14.633 0.469 1 92.06 330 THR B N 1
ATOM 7664 C CA . THR B 1 330 ? 17.562 -14.008 1.738 1 92.06 330 THR B CA 1
ATOM 7665 C C . THR B 1 330 ? 18.812 -14.648 2.33 1 92.06 330 THR B C 1
ATOM 7667 O O . THR B 1 330 ? 19.641 -13.961 2.932 1 92.06 330 THR B O 1
ATOM 7670 N N . GLY B 1 331 ? 18.984 -15.953 2.105 1 90.06 331 GLY B N 1
ATOM 7671 C CA . GLY B 1 331 ? 20.141 -16.656 2.652 1 90.06 331 GLY B CA 1
ATOM 7672 C C . GLY B 1 331 ? 21.453 -16.172 2.076 1 90.06 331 GLY B C 1
ATOM 7673 O O . GLY B 1 331 ? 22.422 -15.945 2.816 1 90.06 331 GLY B O 1
ATOM 7674 N N . ALA B 1 332 ? 21.484 -16.031 0.804 1 87.94 332 ALA B N 1
ATOM 7675 C CA . ALA B 1 332 ? 22.719 -15.586 0.139 1 87.94 332 ALA B CA 1
ATOM 7676 C C . ALA B 1 332 ? 23.109 -14.18 0.59 1 87.94 332 ALA B C 1
ATOM 7678 O O . ALA B 1 332 ? 24.281 -13.922 0.879 1 87.94 332 ALA B O 1
ATOM 7679 N N . GLU B 1 333 ? 22.219 -13.312 0.639 1 92.69 333 GLU B N 1
ATOM 7680 C CA . GLU B 1 333 ? 22.5 -11.945 1.054 1 92.69 333 GLU B CA 1
ATOM 7681 C C . GLU B 1 333 ? 22.859 -11.875 2.533 1 92.69 333 GLU B C 1
ATOM 7683 O O . GLU B 1 333 ? 23.734 -11.094 2.928 1 92.69 333 GLU B O 1
ATOM 7688 N N . SER B 1 334 ? 22.172 -12.68 3.318 1 96.44 334 SER B N 1
ATOM 7689 C CA . SER B 1 334 ? 22.484 -12.734 4.742 1 96.44 334 SER B CA 1
ATOM 7690 C C . SER B 1 334 ? 23.922 -13.203 4.965 1 96.44 334 SER B C 1
ATOM 7692 O O . SER B 1 334 ? 24.641 -12.648 5.805 1 96.44 334 SER B O 1
ATOM 7694 N N . ALA B 1 335 ? 24.375 -14.18 4.25 1 95.56 335 ALA B N 1
ATOM 7695 C CA . ALA B 1 335 ? 25.734 -14.672 4.355 1 95.56 335 ALA B CA 1
ATOM 7696 C C . ALA B 1 335 ? 26.75 -13.578 3.994 1 95.56 335 ALA B C 1
ATOM 7698 O O . ALA B 1 335 ? 27.797 -13.453 4.633 1 95.56 335 ALA B O 1
ATOM 7699 N N . ALA B 1 336 ? 26.406 -12.828 3.012 1 95.5 336 ALA B N 1
ATOM 7700 C CA . ALA B 1 336 ? 27.266 -11.703 2.629 1 95.5 336 ALA B CA 1
ATOM 7701 C C . ALA B 1 336 ? 27.344 -10.672 3.746 1 95.5 336 ALA B C 1
ATOM 7703 O O . ALA B 1 336 ? 28.422 -10.148 4.047 1 95.5 336 ALA B O 1
ATOM 7704 N N . CYS B 1 337 ? 26.203 -10.352 4.328 1 97.75 337 CYS B N 1
ATOM 7705 C CA . CYS B 1 337 ? 26.156 -9.391 5.422 1 97.75 337 CYS B CA 1
ATOM 7706 C C . CYS B 1 337 ? 27 -9.867 6.602 1 97.75 337 CYS B C 1
ATOM 7708 O O . CYS B 1 337 ? 27.688 -9.07 7.242 1 97.75 337 CYS B O 1
ATOM 7710 N N . ARG B 1 338 ? 26.953 -11.148 6.855 1 96.69 338 ARG B N 1
ATOM 7711 C CA . ARG B 1 338 ? 27.719 -11.727 7.949 1 96.69 338 ARG B CA 1
ATOM 7712 C C . ARG B 1 338 ? 29.219 -11.664 7.66 1 96.69 338 ARG B C 1
ATOM 7714 O O . ARG B 1 338 ? 30 -11.258 8.516 1 96.69 338 ARG B O 1
ATOM 7721 N N . ARG B 1 339 ? 29.625 -11.992 6.453 1 96.5 339 ARG B N 1
ATOM 7722 C CA . ARG B 1 339 ? 31.031 -12.023 6.059 1 96.5 339 ARG B CA 1
ATOM 7723 C C . ARG B 1 339 ? 31.625 -10.617 6.051 1 96.5 339 ARG B C 1
ATOM 7725 O O . ARG B 1 339 ? 32.781 -10.422 6.449 1 96.5 339 ARG B O 1
ATOM 7732 N N . LYS B 1 340 ? 30.797 -9.688 5.695 1 96.81 340 LYS B N 1
ATOM 7733 C CA . LYS B 1 340 ? 31.312 -8.336 5.492 1 96.81 340 LYS B CA 1
ATOM 7734 C C . LYS B 1 340 ? 30.875 -7.406 6.617 1 96.81 340 LYS B C 1
ATOM 7736 O O . LYS B 1 340 ? 30.906 -6.184 6.469 1 96.81 340 LYS B O 1
ATOM 7741 N N . PHE B 1 341 ? 30.469 -7.918 7.688 1 97.88 341 PHE B N 1
ATOM 7742 C CA . PHE B 1 341 ? 29.891 -7.102 8.742 1 97.88 341 PHE B CA 1
ATOM 7743 C C . PHE B 1 341 ? 30.875 -6.02 9.195 1 97.88 341 PHE B C 1
ATOM 7745 O O . PHE B 1 341 ? 30.484 -4.863 9.367 1 97.88 341 PHE B O 1
ATOM 7752 N N . TRP B 1 342 ? 32.156 -6.363 9.32 1 97.12 342 TRP B N 1
ATOM 7753 C CA . TRP B 1 342 ? 33.156 -5.422 9.812 1 97.12 342 TRP B CA 1
ATOM 7754 C C . TRP B 1 342 ? 33.344 -4.25 8.852 1 97.12 342 TRP B C 1
ATOM 7756 O O . TRP B 1 342 ? 33.625 -3.125 9.273 1 97.12 342 TRP B O 1
ATOM 7766 N N . THR B 1 343 ? 33.156 -4.457 7.527 1 98.12 343 THR B N 1
ATOM 7767 C CA . THR B 1 343 ? 33.281 -3.381 6.551 1 98.12 343 THR B CA 1
ATOM 7768 C C . THR B 1 343 ? 32.125 -2.391 6.688 1 98.12 343 THR B C 1
ATOM 7770 O O . THR B 1 343 ? 32.281 -1.212 6.355 1 98.12 343 THR B O 1
ATOM 7773 N N . HIS B 1 344 ? 30.984 -2.889 7.102 1 98.19 344 HIS B N 1
ATOM 7774 C CA . HIS B 1 344 ? 29.844 -2.016 7.328 1 98.19 344 HIS B CA 1
ATOM 7775 C C . HIS B 1 344 ? 30.047 -1.136 8.555 1 98.19 344 HIS B C 1
ATOM 7777 O O . HIS B 1 344 ? 29.656 0.032 8.562 1 98.19 344 HIS B O 1
ATOM 7783 N N . VAL B 1 345 ? 30.734 -1.674 9.562 1 97.44 345 VAL B N 1
ATOM 7784 C CA . VAL B 1 345 ? 31.031 -0.906 10.773 1 97.44 345 VAL B CA 1
ATOM 7785 C C . VAL B 1 345 ? 31.938 0.272 10.414 1 97.44 345 VAL B C 1
ATOM 7787 O O . VAL B 1 345 ? 31.781 1.368 10.961 1 97.44 345 VAL B O 1
ATOM 7790 N N . LEU B 1 346 ? 32.75 0.064 9.445 1 97.56 346 LEU B N 1
ATOM 7791 C CA . LEU B 1 346 ? 33.75 1.063 9.094 1 97.56 346 LEU B CA 1
ATOM 7792 C C . LEU B 1 346 ? 33.281 1.897 7.902 1 97.56 346 LEU B C 1
ATOM 7794 O O . LEU B 1 346 ? 34 2.807 7.469 1 97.56 346 LEU B O 1
ATOM 7798 N N . PHE B 1 347 ? 32.188 1.655 7.355 1 97.75 347 PHE B N 1
ATOM 7799 C CA . PHE B 1 347 ? 31.625 2.359 6.203 1 97.75 347 PHE B CA 1
ATOM 7800 C C . PHE B 1 347 ? 32.562 2.246 5 1 97.75 347 PHE B C 1
ATOM 7802 O O . PHE B 1 347 ? 32.812 3.238 4.316 1 97.75 347 PHE B O 1
ATOM 7809 N N . VAL B 1 348 ? 33.125 0.991 4.727 1 97.94 348 VAL B N 1
ATOM 7810 C CA . VAL B 1 348 ? 34 0.779 3.566 1 97.94 348 VAL B CA 1
ATOM 7811 C C . VAL B 1 348 ? 33.5 -0.426 2.77 1 97.94 348 VAL B C 1
ATOM 7813 O O . VAL B 1 348 ? 34.25 -1.011 1.987 1 97.94 348 VAL B O 1
ATOM 7816 N N . ASN B 1 349 ? 32.219 -0.847 3.002 1 97.38 349 ASN B N 1
ATOM 7817 C CA . ASN B 1 349 ? 31.656 -2.027 2.363 1 97.38 349 ASN B CA 1
ATOM 7818 C C . ASN B 1 349 ? 31.578 -1.864 0.847 1 97.38 349 ASN B C 1
ATOM 7820 O O . ASN B 1 349 ? 31.594 -2.852 0.11 1 97.38 349 ASN B O 1
ATOM 7824 N N . ASN B 1 350 ? 31.547 -0.6 0.312 1 96.44 350 ASN B N 1
ATOM 7825 C CA . ASN B 1 350 ? 31.469 -0.354 -1.125 1 96.44 350 ASN B CA 1
ATOM 7826 C C . ASN B 1 350 ? 32.844 -0.467 -1.778 1 96.44 350 ASN B C 1
ATOM 7828 O O . ASN B 1 350 ? 32.969 -0.59 -3 1 96.44 350 ASN B O 1
ATOM 7832 N N . LEU B 1 351 ? 33.906 -0.423 -0.937 1 96.81 351 LEU B N 1
ATOM 7833 C CA . LEU B 1 351 ? 35.25 -0.446 -1.46 1 96.81 351 LEU B CA 1
ATOM 7834 C C . LEU B 1 351 ? 35.906 -1.822 -1.277 1 96.81 351 LEU B C 1
ATOM 7836 O O . LEU B 1 351 ? 36.844 -2.182 -1.994 1 96.81 351 LEU B O 1
ATOM 7840 N N . VAL B 1 352 ? 35.344 -2.559 -0.343 1 96.94 352 VAL B N 1
ATOM 7841 C CA . VAL B 1 352 ? 35.844 -3.896 -0.073 1 96.94 352 VAL B CA 1
ATOM 7842 C C . VAL B 1 352 ? 34.906 -4.941 -0.674 1 96.94 352 VAL B C 1
ATOM 7844 O O . VAL B 1 352 ? 33.781 -5.113 -0.21 1 96.94 352 VAL B O 1
ATOM 7847 N N . ASP B 1 353 ? 35.375 -5.73 -1.615 1 93.88 353 ASP B N 1
ATOM 7848 C CA . ASP B 1 353 ? 34.594 -6.742 -2.312 1 93.88 353 ASP B CA 1
ATOM 7849 C C . ASP B 1 353 ? 33.219 -6.195 -2.709 1 93.88 353 ASP B C 1
ATOM 7851 O O . ASP B 1 353 ? 32.188 -6.75 -2.324 1 93.88 353 ASP B O 1
ATOM 7855 N N . PRO B 1 354 ? 33.25 -5.203 -3.523 1 92.94 354 PRO B N 1
ATOM 7856 C CA . PRO B 1 354 ? 32 -4.508 -3.84 1 92.94 354 PRO B CA 1
ATOM 7857 C C . PRO B 1 354 ? 31 -5.402 -4.551 1 92.94 354 PRO B C 1
ATOM 7859 O O . PRO B 1 354 ? 29.797 -5.098 -4.57 1 92.94 354 PRO B O 1
ATOM 7862 N N . GLY B 1 355 ? 31.375 -6.504 -5.117 1 90.5 355 GLY B N 1
ATOM 7863 C CA . GLY B 1 355 ? 30.469 -7.422 -5.789 1 90.5 355 GLY B CA 1
ATOM 7864 C C . GLY B 1 355 ? 29.641 -8.258 -4.832 1 90.5 355 GLY B C 1
ATOM 7865 O O . GLY B 1 355 ? 28.609 -8.812 -5.211 1 90.5 355 GLY B O 1
ATOM 7866 N N . ASP B 1 356 ? 30.141 -8.406 -3.631 1 92 356 ASP B N 1
ATOM 7867 C CA . ASP B 1 356 ? 29.422 -9.133 -2.59 1 92 356 ASP B CA 1
ATOM 7868 C C . ASP B 1 356 ? 28.516 -8.195 -1.786 1 92 356 ASP B C 1
ATOM 7870 O O . ASP B 1 356 ? 28.906 -7.727 -0.714 1 92 356 ASP B O 1
ATOM 7874 N N . ILE B 1 357 ? 27.328 -8.062 -2.23 1 91.12 357 ILE B N 1
ATOM 7875 C CA . ILE B 1 357 ? 26.469 -6.988 -1.755 1 91.12 357 ILE B CA 1
ATOM 7876 C C . ILE B 1 357 ? 25.641 -7.473 -0.559 1 91.12 357 ILE B C 1
ATOM 7878 O O . ILE B 1 357 ? 25.047 -8.547 -0.604 1 91.12 357 ILE B O 1
ATOM 7882 N N . CYS B 1 358 ? 25.75 -6.766 0.502 1 95.12 358 CYS B N 1
ATOM 7883 C CA . CYS B 1 358 ? 24.859 -6.875 1.658 1 95.12 358 CYS B CA 1
ATOM 7884 C C . CYS B 1 358 ? 23.828 -5.762 1.658 1 95.12 358 CYS B C 1
ATOM 7886 O O . CYS B 1 358 ? 24.125 -4.629 2.031 1 95.12 358 CYS B O 1
ATOM 7888 N N . LEU B 1 359 ? 22.578 -6.105 1.351 1 95.75 359 LEU B N 1
ATOM 7889 C CA . LEU B 1 359 ? 21.531 -5.109 1.196 1 95.75 359 LEU B CA 1
ATOM 7890 C C . LEU B 1 359 ? 21.891 -4.086 0.128 1 95.75 359 LEU B C 1
ATOM 7892 O O . LEU B 1 359 ? 22.906 -3.381 0.26 1 95.75 359 LEU B O 1
ATOM 7896 N N . VAL B 1 360 ? 21.141 -3.902 -0.782 1 92.88 360 VAL B N 1
ATOM 7897 C CA . VAL B 1 360 ? 21.453 -3.188 -2.018 1 92.88 360 VAL B CA 1
ATOM 7898 C C . VAL B 1 360 ? 21.688 -1.708 -1.715 1 92.88 360 VAL B C 1
ATOM 7900 O O . VAL B 1 360 ? 22.484 -1.051 -2.379 1 92.88 360 VAL B O 1
ATOM 7903 N N . GLN B 1 361 ? 21.078 -1.164 -0.685 1 94.81 361 GLN B N 1
ATOM 7904 C CA . GLN B 1 361 ? 21.109 0.278 -0.465 1 94.81 361 GLN B CA 1
ATOM 7905 C C . GLN B 1 361 ? 22.328 0.674 0.366 1 94.81 361 GLN B C 1
ATOM 7907 O O . GLN B 1 361 ? 22.656 1.858 0.482 1 94.81 361 GLN B O 1
ATOM 7912 N N . THR B 1 362 ? 23.109 -0.248 0.883 1 96.69 362 THR B N 1
ATOM 7913 C CA . THR B 1 362 ? 24.109 0.051 1.903 1 96.69 362 THR B CA 1
ATOM 7914 C C . THR B 1 362 ? 25.312 0.763 1.29 1 96.69 362 THR B C 1
ATOM 7916 O O . THR B 1 362 ? 26.109 1.372 2.006 1 96.69 362 THR B O 1
ATOM 7919 N N . TRP B 1 363 ? 25.516 0.672 -0.001 1 95.69 363 TRP B N 1
ATOM 7920 C CA . TRP B 1 363 ? 26.609 1.419 -0.607 1 95.69 363 TRP B CA 1
ATOM 7921 C C . TRP B 1 363 ? 26.438 2.918 -0.378 1 95.69 363 TRP B C 1
ATOM 7923 O O . TRP B 1 363 ? 27.422 3.645 -0.23 1 95.69 363 TRP B O 1
ATOM 7933 N N . PHE B 1 364 ? 25.203 3.391 -0.321 1 96.12 364 PHE B N 1
ATOM 7934 C CA . PHE B 1 364 ? 24.922 4.82 -0.257 1 96.12 364 PHE B CA 1
ATOM 7935 C C . PHE B 1 364 ? 25.375 5.402 1.08 1 96.12 364 PHE B C 1
ATOM 7937 O O . PHE B 1 364 ? 26.078 6.41 1.12 1 96.12 364 PHE B O 1
ATOM 7944 N N . PRO B 1 365 ? 24.938 4.809 2.244 1 96.75 365 PRO B N 1
ATOM 7945 C CA . PRO B 1 365 ? 25.438 5.348 3.51 1 96.75 365 PRO B CA 1
ATOM 7946 C C . PRO B 1 365 ? 26.969 5.34 3.596 1 96.75 365 PRO B C 1
ATOM 7948 O O . PRO B 1 365 ? 27.562 6.215 4.234 1 96.75 365 PRO B O 1
ATOM 7951 N N . ALA B 1 366 ? 27.594 4.367 2.988 1 97.56 366 ALA B N 1
ATOM 7952 C CA . ALA B 1 366 ? 29.062 4.336 2.959 1 97.56 366 ALA B CA 1
ATOM 7953 C C . ALA B 1 366 ? 29.609 5.531 2.189 1 97.56 366 ALA B C 1
ATOM 7955 O O . ALA B 1 366 ? 30.453 6.277 2.707 1 97.56 366 ALA B O 1
ATOM 7956 N N . VAL B 1 367 ? 29.109 5.77 1.03 1 97.38 367 VAL B N 1
ATOM 7957 C CA . VAL B 1 367 ? 29.562 6.875 0.186 1 97.38 367 VAL B CA 1
ATOM 7958 C C . VAL B 1 367 ? 29.234 8.203 0.858 1 97.38 367 VAL B C 1
ATOM 7960 O O . VAL B 1 367 ? 30.047 9.125 0.873 1 97.38 367 VAL B O 1
ATOM 7963 N N . ASP B 1 368 ? 28.047 8.281 1.364 1 96.25 368 ASP B N 1
ATOM 7964 C CA . ASP B 1 368 ? 27.594 9.508 2.027 1 96.25 368 ASP B CA 1
ATOM 7965 C C . ASP B 1 368 ? 28.516 9.859 3.199 1 96.25 368 ASP B C 1
ATOM 7967 O O . ASP B 1 368 ? 28.875 11.023 3.383 1 96.25 368 ASP B O 1
ATOM 7971 N N . THR B 1 369 ? 28.891 8.875 3.99 1 96.88 369 THR B N 1
ATOM 7972 C CA . THR B 1 369 ? 29.766 9.094 5.133 1 96.88 369 THR B CA 1
ATOM 7973 C C . THR B 1 369 ? 31.172 9.461 4.676 1 96.88 369 THR B C 1
ATOM 7975 O O . THR B 1 369 ? 31.797 10.367 5.227 1 96.88 369 THR B O 1
ATOM 7978 N N . GLN B 1 370 ? 31.656 8.766 3.705 1 97.75 370 GLN B N 1
ATOM 7979 C CA . GLN B 1 370 ? 32.969 9.047 3.158 1 97.75 370 GLN B CA 1
ATOM 7980 C C . GLN B 1 370 ? 33.062 10.477 2.613 1 97.75 370 GLN B C 1
ATOM 7982 O O . GLN B 1 370 ? 34 11.219 2.934 1 97.75 370 GLN B O 1
ATOM 7987 N N . LEU B 1 371 ? 32.094 10.867 1.886 1 97.81 371 LEU B N 1
ATOM 7988 C CA . LEU B 1 371 ? 32.062 12.195 1.295 1 97.81 371 LEU B CA 1
ATOM 7989 C C . LEU B 1 371 ? 31.766 13.258 2.354 1 97.81 371 LEU B C 1
ATOM 7991 O O . LEU B 1 371 ? 32.219 14.398 2.232 1 97.81 371 LEU B O 1
ATOM 7995 N N . HIS B 1 372 ? 31.031 12.859 3.354 1 96.88 372 HIS B N 1
ATOM 7996 C CA . HIS B 1 372 ? 30.781 13.766 4.461 1 96.88 372 HIS B CA 1
ATOM 7997 C C . HIS B 1 372 ? 32.062 14.203 5.129 1 96.88 372 HIS B C 1
ATOM 7999 O O . HIS B 1 372 ? 32.219 15.367 5.504 1 96.88 372 HIS B O 1
ATOM 8005 N N . VAL B 1 373 ? 32.969 13.312 5.254 1 96.69 373 VAL B N 1
ATOM 8006 C CA . VAL B 1 373 ? 34.281 13.609 5.855 1 96.69 373 VAL B CA 1
ATOM 8007 C C . VAL B 1 373 ? 35.062 14.586 4.973 1 96.69 373 VAL B C 1
ATOM 8009 O O . VAL B 1 373 ? 35.562 15.594 5.461 1 96.69 373 VAL B O 1
ATOM 8012 N N . VAL B 1 374 ? 35.031 14.32 3.762 1 96.88 374 VAL B N 1
ATOM 8013 C CA . VAL B 1 374 ? 35.719 15.172 2.799 1 96.88 374 VAL B CA 1
ATOM 8014 C C . VAL B 1 374 ? 35.094 16.547 2.762 1 96.88 374 VAL B C 1
ATOM 8016 O O . VAL B 1 374 ? 35.781 17.578 2.791 1 96.88 374 VAL B O 1
ATOM 8019 N N . SER B 1 375 ? 33.844 16.516 2.717 1 97.31 375 SER B N 1
ATOM 8020 C CA . SER B 1 375 ? 33.062 17.766 2.627 1 97.31 375 SER B CA 1
ATOM 8021 C C . SER B 1 375 ? 33.25 18.609 3.891 1 97.31 375 SER B C 1
ATOM 8023 O O . SER B 1 375 ? 33.312 19.828 3.82 1 97.31 375 SER B O 1
ATOM 8025 N N . ALA B 1 376 ? 33.25 17.953 5.02 1 97 376 ALA B N 1
ATOM 8026 C CA . ALA B 1 376 ? 33.438 18.672 6.277 1 97 376 ALA B CA 1
ATOM 8027 C C . ALA B 1 376 ? 34.812 19.359 6.332 1 97 376 ALA B C 1
ATOM 8029 O O . ALA B 1 376 ? 34.906 20.516 6.719 1 97 376 ALA B O 1
ATOM 8030 N N . ALA B 1 377 ? 35.812 18.672 5.906 1 97.19 377 ALA B N 1
ATOM 8031 C CA . ALA B 1 377 ? 37.156 19.219 5.891 1 97.19 377 ALA B CA 1
ATOM 8032 C C . ALA B 1 377 ? 37.25 20.406 4.926 1 97.19 377 ALA B C 1
ATOM 8034 O O . ALA B 1 377 ? 37.812 21.438 5.266 1 97.19 377 ALA B O 1
ATOM 8035 N N . LEU B 1 378 ? 36.688 20.203 3.805 1 97.5 378 LEU B N 1
ATOM 8036 C CA . LEU B 1 378 ? 36.719 21.25 2.789 1 97.5 378 LEU B CA 1
ATOM 8037 C C . LEU B 1 378 ? 35.906 22.469 3.236 1 97.5 378 LEU B C 1
ATOM 8039 O O . LEU B 1 378 ? 36.344 23.594 3.057 1 97.5 378 LEU B O 1
ATOM 8043 N N . CYS B 1 379 ? 34.75 22.234 3.758 1 96.38 379 CYS B N 1
ATOM 8044 C CA . CYS B 1 379 ? 33.875 23.297 4.219 1 96.38 379 CYS B CA 1
ATOM 8045 C C . CYS B 1 379 ? 34.562 24.109 5.328 1 96.38 379 CYS B C 1
ATOM 8047 O O . CYS B 1 379 ? 34.5 25.344 5.336 1 96.38 379 CYS B O 1
ATOM 8049 N N . LEU B 1 380 ? 35.219 23.438 6.246 1 95.62 380 LEU B N 1
ATOM 8050 C CA . LEU B 1 380 ? 35.938 24.109 7.328 1 95.62 380 LEU B CA 1
ATOM 8051 C C . LEU B 1 380 ? 37.062 24.953 6.781 1 95.62 380 LEU B C 1
ATOM 8053 O O . LEU B 1 380 ? 37.281 26.078 7.246 1 95.62 380 LEU B O 1
ATOM 8057 N N . TRP B 1 381 ? 37.719 24.406 5.848 1 96.19 381 TRP B N 1
ATOM 8058 C CA . TRP B 1 381 ? 38.812 25.141 5.223 1 96.19 381 TRP B CA 1
ATOM 8059 C C . TRP B 1 381 ? 38.312 26.391 4.523 1 96.19 381 TRP B C 1
ATOM 8061 O O . TRP B 1 381 ? 38.875 27.484 4.676 1 96.19 381 TRP B O 1
ATOM 8071 N N . LEU B 1 382 ? 37.281 26.281 3.799 1 95.81 382 LEU B N 1
ATOM 8072 C CA . LEU B 1 382 ? 36.688 27.406 3.078 1 95.81 382 LEU B CA 1
ATOM 8073 C C . LEU B 1 382 ? 36.125 28.453 4.047 1 95.81 382 LEU B C 1
ATOM 8075 O O . LEU B 1 382 ? 36.25 29.656 3.805 1 95.81 382 LEU B O 1
ATOM 8079 N N . ALA B 1 383 ? 35.531 27.969 5.082 1 93.44 383 ALA B N 1
ATOM 8080 C CA . ALA B 1 383 ? 35 28.875 6.098 1 93.44 383 ALA B CA 1
ATOM 8081 C C . ALA B 1 383 ? 36.156 29.672 6.758 1 93.44 383 ALA B C 1
ATOM 8083 O O . ALA B 1 383 ? 36 30.859 7.047 1 93.44 383 ALA B O 1
ATOM 8084 N N . ARG B 1 384 ? 37.25 29.031 6.973 1 92.44 384 ARG B N 1
ATOM 8085 C CA . ARG B 1 384 ? 38.438 29.703 7.543 1 92.44 384 ARG B CA 1
ATOM 8086 C C . ARG B 1 384 ? 38.969 30.75 6.594 1 92.44 384 ARG B C 1
ATOM 8088 O O . ARG B 1 384 ? 39.375 31.844 7.02 1 92.44 384 ARG B O 1
ATOM 8095 N N . GLN B 1 385 ? 39 30.406 5.371 1 92.56 385 GLN B N 1
ATOM 8096 C CA . GLN B 1 385 ? 39.5 31.359 4.363 1 92.56 385 GLN B CA 1
ATOM 8097 C C . GLN B 1 385 ? 38.562 32.562 4.262 1 92.56 385 GLN B C 1
ATOM 8099 O O . GLN B 1 385 ? 39.031 33.688 4.082 1 92.56 385 GLN B O 1
ATOM 8104 N N . ARG B 1 386 ? 37.312 32.281 4.297 1 89.56 386 ARG B N 1
ATOM 8105 C CA . ARG B 1 386 ? 36.344 33.375 4.246 1 89.56 386 ARG B CA 1
ATOM 8106 C C . ARG B 1 386 ? 36.469 34.312 5.441 1 89.56 386 ARG B C 1
ATOM 8108 O O . ARG B 1 386 ? 36.344 35.5 5.305 1 89.56 386 ARG B O 1
ATOM 8115 N N . ALA B 1 387 ? 36.781 33.719 6.594 1 86.75 387 ALA B N 1
ATOM 8116 C CA . ALA B 1 387 ? 36.969 34.531 7.801 1 86.75 387 ALA B CA 1
ATOM 8117 C C . ALA B 1 387 ? 38.219 35.375 7.703 1 86.75 387 ALA B C 1
ATOM 8119 O O . ALA B 1 387 ? 38.281 36.5 8.211 1 86.75 387 ALA B O 1
ATOM 8120 N N . ARG B 1 388 ? 39.156 34.875 7.012 1 86.25 388 ARG B N 1
ATOM 8121 C CA . ARG B 1 388 ? 40.438 35.594 6.855 1 86.25 388 ARG B CA 1
ATOM 8122 C C . ARG B 1 388 ? 40.312 36.688 5.801 1 86.25 388 ARG B C 1
ATOM 8124 O O . ARG B 1 388 ? 40.969 37.75 5.906 1 86.25 388 ARG B O 1
ATOM 8131 N N . ARG B 1 389 ? 39.625 36.406 4.719 1 87.62 389 ARG B N 1
ATOM 8132 C CA . ARG B 1 389 ? 39.438 37.375 3.631 1 87.62 389 ARG B CA 1
ATOM 8133 C C . ARG B 1 389 ? 37.969 37.625 3.361 1 87.62 389 ARG B C 1
ATOM 8135 O O . ARG B 1 389 ? 37.438 37.188 2.344 1 87.62 389 ARG B O 1
ATOM 8142 N N . PRO B 1 390 ? 37.281 38.312 4.164 1 78.19 390 PRO B N 1
ATOM 8143 C CA . PRO B 1 390 ? 35.844 38.531 4.051 1 78.19 390 PRO B CA 1
ATOM 8144 C C . PRO B 1 390 ? 35.469 39.344 2.822 1 78.19 390 PRO B C 1
ATOM 8146 O O . PRO B 1 390 ? 34.312 39.312 2.385 1 78.19 390 PRO B O 1
ATOM 8149 N N . ALA B 1 391 ? 36.438 39.969 2.197 1 76.81 391 ALA B N 1
ATOM 8150 C CA . ALA B 1 391 ? 36.188 40.906 1.11 1 76.81 391 ALA B CA 1
ATOM 8151 C C . ALA B 1 391 ? 35.906 40.156 -0.198 1 76.81 391 ALA B C 1
ATOM 8153 O O . ALA B 1 391 ? 35.531 40.781 -1.199 1 76.81 391 ALA B O 1
ATOM 8154 N N . ARG B 1 392 ? 36.031 38.938 -0.258 1 83.62 392 ARG B N 1
ATOM 8155 C CA . ARG B 1 392 ? 35.812 38.188 -1.477 1 83.62 392 ARG B CA 1
ATOM 8156 C C . ARG B 1 392 ? 34.812 37.062 -1.228 1 83.62 392 ARG B C 1
ATOM 8158 O O . ARG B 1 392 ? 35.156 35.875 -1.286 1 83.62 392 ARG B O 1
ATOM 8165 N N . PRO B 1 393 ? 33.625 37.312 -1.084 1 78.62 393 PRO B N 1
ATOM 8166 C CA . PRO B 1 393 ? 32.625 36.312 -0.701 1 78.62 393 PRO B CA 1
ATOM 8167 C C . PRO B 1 393 ? 32.375 35.281 -1.811 1 78.62 393 PRO B C 1
ATOM 8169 O O . PRO B 1 393 ? 32.031 34.156 -1.53 1 78.62 393 PRO B O 1
ATOM 8172 N N . ALA B 1 394 ? 32.75 35.594 -2.963 1 88.44 394 ALA B N 1
ATOM 8173 C CA . ALA B 1 394 ? 32.438 34.75 -4.098 1 88.44 394 ALA B CA 1
ATOM 8174 C C . ALA B 1 394 ? 33.562 33.75 -4.348 1 88.44 394 ALA B C 1
ATOM 8176 O O . ALA B 1 394 ? 33.406 32.812 -5.141 1 88.44 394 ALA B O 1
ATOM 8177 N N . ARG B 1 395 ? 34.625 33.844 -3.652 1 92 395 ARG B N 1
ATOM 8178 C CA . ARG B 1 395 ? 35.812 33 -3.902 1 92 395 ARG B CA 1
ATOM 8179 C C . ARG B 1 395 ? 35.5 31.547 -3.596 1 92 395 ARG B C 1
ATOM 8181 O O . ARG B 1 395 ? 35.906 30.656 -4.352 1 92 395 ARG B O 1
ATOM 8188 N N . ALA B 1 396 ? 34.844 31.344 -2.486 1 95 396 ALA B N 1
ATOM 8189 C CA . ALA B 1 396 ? 34.531 29.969 -2.1 1 95 396 ALA B CA 1
ATOM 8190 C C . ALA B 1 396 ? 33.625 29.312 -3.131 1 95 396 ALA B C 1
ATOM 8192 O O . ALA B 1 396 ? 33.844 28.156 -3.518 1 95 396 ALA B O 1
ATOM 8193 N N . ALA B 1 397 ? 32.625 29.984 -3.588 1 95.62 397 ALA B N 1
ATOM 8194 C CA . ALA B 1 397 ? 31.688 29.453 -4.578 1 95.62 397 ALA B CA 1
ATOM 8195 C C . ALA B 1 397 ? 32.406 29.141 -5.891 1 95.62 397 ALA B C 1
ATOM 8197 O O . ALA B 1 397 ? 32.125 28.109 -6.516 1 95.62 397 ALA B O 1
ATOM 8198 N N . ARG B 1 398 ? 33.281 30.016 -6.297 1 96.12 398 ARG B N 1
ATOM 8199 C CA . ARG B 1 398 ? 34.031 29.797 -7.527 1 96.12 398 ARG B CA 1
ATOM 8200 C C . ARG B 1 398 ? 34.938 28.578 -7.41 1 96.12 398 ARG B C 1
ATOM 8202 O O . ARG B 1 398 ? 35.031 27.781 -8.344 1 96.12 398 ARG B O 1
ATOM 8209 N N . LEU B 1 399 ? 35.562 28.484 -6.289 1 97 399 LEU B N 1
ATOM 8210 C CA . LEU B 1 399 ? 36.438 27.344 -6.07 1 97 399 LEU B CA 1
ATOM 8211 C C . LEU B 1 399 ? 35.656 26.031 -6.066 1 97 399 LEU B C 1
ATOM 8213 O O . LEU B 1 399 ? 36.094 25.031 -6.641 1 97 399 LEU B O 1
ATOM 8217 N N . LEU B 1 400 ? 34.562 26.078 -5.406 1 98.12 400 LEU B N 1
ATOM 8218 C CA . LEU B 1 400 ? 33.719 24.891 -5.344 1 98.12 400 LEU B CA 1
ATOM 8219 C C . LEU B 1 400 ? 33.219 24.516 -6.73 1 98.12 400 LEU B C 1
ATOM 8221 O O . LEU B 1 400 ? 33.125 23.328 -7.07 1 98.12 400 LEU B O 1
ATOM 8225 N N . ALA B 1 401 ? 32.812 25.469 -7.52 1 97.94 401 ALA B N 1
ATOM 8226 C CA . ALA B 1 401 ? 32.375 25.219 -8.891 1 97.94 401 ALA B CA 1
ATOM 8227 C C . ALA B 1 401 ? 33.5 24.594 -9.711 1 97.94 401 ALA B C 1
ATOM 8229 O O . ALA B 1 401 ? 33.281 23.656 -10.484 1 97.94 401 ALA B O 1
ATOM 8230 N N . LEU B 1 402 ? 34.688 25.125 -9.516 1 97.94 402 LEU B N 1
ATOM 8231 C CA . LEU B 1 40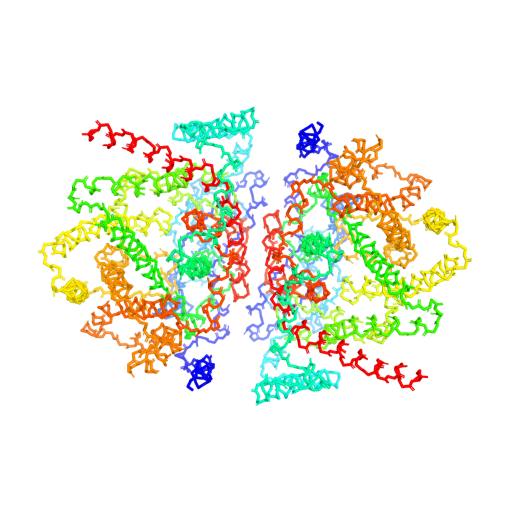2 ? 35.844 24.594 -10.227 1 97.94 402 LEU B CA 1
ATOM 8232 C C . LEU B 1 402 ? 36.156 23.172 -9.781 1 97.94 402 LEU B C 1
ATOM 8234 O O . LEU B 1 402 ? 36.5 22.312 -10.602 1 97.94 402 LEU B O 1
ATOM 8238 N N . LEU B 1 403 ? 36.062 22.922 -8.5 1 98.25 403 LEU B N 1
ATOM 8239 C CA . LEU B 1 403 ? 36.312 21.578 -7.977 1 98.25 403 LEU B CA 1
ATOM 8240 C C . LEU B 1 403 ? 35.25 20.609 -8.477 1 98.25 403 LEU B C 1
ATOM 8242 O O . LEU B 1 403 ? 35.562 19.438 -8.758 1 98.25 403 LEU B O 1
ATOM 8246 N N . ALA B 1 404 ? 34 21.062 -8.547 1 98.44 404 ALA B N 1
ATOM 8247 C CA . ALA B 1 404 ? 32.938 20.219 -9.078 1 98.44 404 ALA B CA 1
ATOM 8248 C C . ALA B 1 404 ? 33.188 19.875 -10.539 1 98.44 404 ALA B C 1
ATOM 8250 O O . ALA B 1 404 ? 32.969 18.719 -10.953 1 98.44 404 ALA B O 1
ATOM 8251 N N . ALA B 1 405 ? 33.594 20.891 -11.273 1 98.25 405 ALA B N 1
ATOM 8252 C CA . ALA B 1 405 ? 33.906 20.672 -12.68 1 98.25 405 ALA B CA 1
ATOM 8253 C C . ALA B 1 405 ? 35.094 19.703 -12.82 1 98.25 405 ALA B C 1
ATOM 8255 O O . ALA B 1 405 ? 35.094 18.828 -13.672 1 98.25 405 ALA B O 1
ATOM 8256 N N . ALA B 1 406 ? 36.062 19.891 -11.992 1 98.31 406 ALA B N 1
ATOM 8257 C CA . ALA B 1 406 ? 37.25 19.016 -12.008 1 98.31 406 ALA B CA 1
ATOM 8258 C C . ALA B 1 406 ? 36.844 17.578 -11.625 1 98.31 406 ALA B C 1
ATOM 8260 O O . ALA B 1 406 ? 37.375 16.625 -12.211 1 98.31 406 ALA B O 1
ATOM 8261 N N . ALA B 1 407 ? 36.031 17.469 -10.633 1 98.31 407 ALA B N 1
ATOM 8262 C CA . ALA B 1 407 ? 35.531 16.156 -10.234 1 98.31 407 ALA B CA 1
ATOM 8263 C C . ALA B 1 407 ? 34.781 15.477 -11.367 1 98.31 407 ALA B C 1
ATOM 8265 O O . ALA B 1 407 ? 34.938 14.266 -11.586 1 98.31 407 ALA B O 1
ATOM 8266 N N . SER B 1 408 ? 33.969 16.25 -12.031 1 98 408 SER B N 1
ATOM 8267 C CA . SER B 1 408 ? 33.219 15.727 -13.188 1 98 408 SER B CA 1
ATOM 8268 C C . SER B 1 408 ? 34.188 15.266 -14.281 1 98 408 SER B C 1
ATOM 8270 O O . SER B 1 408 ? 34 14.195 -14.859 1 98 408 SER B O 1
ATOM 8272 N N . ALA B 1 409 ? 35.188 16.094 -14.508 1 97.81 409 ALA B N 1
ATOM 8273 C CA . ALA B 1 409 ? 36.188 15.766 -15.523 1 97.81 409 ALA B CA 1
ATOM 8274 C C . ALA B 1 409 ? 36.969 14.523 -15.117 1 97.81 409 ALA B C 1
ATOM 8276 O O . ALA B 1 409 ? 37.312 13.695 -15.961 1 97.81 409 ALA B O 1
ATOM 8277 N N . LEU B 1 410 ? 37.25 14.469 -13.922 1 97.31 410 LEU B N 1
ATOM 8278 C CA . LEU B 1 410 ? 38 13.305 -13.406 1 97.31 410 LEU B CA 1
ATOM 8279 C C . LEU B 1 410 ? 37.188 12.023 -13.633 1 97.31 410 LEU B C 1
ATOM 8281 O O . LEU B 1 410 ? 37.719 11.031 -14.117 1 97.31 410 LEU B O 1
ATOM 8285 N N . VAL B 1 411 ? 35.969 12.039 -13.312 1 97.62 411 VAL B N 1
ATOM 8286 C CA . VAL B 1 411 ? 35.125 10.867 -13.461 1 97.62 411 VAL B CA 1
ATOM 8287 C C . VAL B 1 411 ? 34.969 10.508 -14.938 1 97.62 411 VAL B C 1
ATOM 8289 O O . VAL B 1 411 ? 35 9.328 -15.305 1 97.62 411 VAL B O 1
ATOM 8292 N N . GLY B 1 412 ? 34.844 11.555 -15.781 1 97.75 412 GLY B N 1
ATOM 8293 C CA . GLY B 1 412 ? 34.812 11.312 -17.219 1 97.75 412 GLY B CA 1
ATOM 8294 C C . GLY B 1 412 ? 36.125 10.688 -17.719 1 97.75 412 GLY B C 1
ATOM 8295 O O . GLY B 1 412 ? 36.094 9.766 -18.531 1 97.75 412 GLY B O 1
ATOM 8296 N N . GLY B 1 413 ? 37.219 11.203 -17.234 1 97.75 413 GLY B N 1
ATOM 8297 C CA . GLY B 1 413 ? 38.5 10.648 -17.594 1 97.75 413 GLY B CA 1
ATOM 8298 C C . GLY B 1 413 ? 38.688 9.203 -17.156 1 97.75 413 GLY B C 1
ATOM 8299 O O . GLY B 1 413 ? 39.156 8.367 -17.938 1 97.75 413 GLY B O 1
ATOM 8300 N N . LEU B 1 414 ? 38.281 8.891 -15.945 1 97.44 414 LEU B N 1
ATOM 8301 C CA . LEU B 1 414 ? 38.344 7.516 -15.453 1 97.44 414 LEU B CA 1
ATOM 8302 C C . LEU B 1 414 ? 37.438 6.598 -16.266 1 97.44 414 LEU B C 1
ATOM 8304 O O . LEU B 1 414 ? 37.812 5.465 -16.578 1 97.44 414 LEU B O 1
ATOM 8308 N N . ALA B 1 415 ? 36.281 7.113 -16.594 1 97.56 415 ALA B N 1
ATOM 8309 C CA . ALA B 1 415 ? 35.344 6.332 -17.406 1 97.56 415 ALA B CA 1
ATOM 8310 C C . ALA B 1 415 ? 35.938 6.027 -18.781 1 97.56 415 ALA B C 1
ATOM 8312 O O . ALA B 1 415 ? 35.75 4.934 -19.312 1 97.56 415 ALA B O 1
ATOM 8313 N N . TYR B 1 416 ? 36.656 7.016 -19.312 1 97.31 416 TYR B N 1
ATOM 8314 C CA . TYR B 1 416 ? 37.281 6.824 -20.609 1 97.31 416 TYR B CA 1
ATOM 8315 C C . TYR B 1 416 ? 38.406 5.805 -20.531 1 97.31 416 TYR B C 1
ATOM 8317 O O . TYR B 1 416 ? 38.531 4.93 -21.391 1 97.31 416 TYR B O 1
ATOM 8325 N N . ILE B 1 417 ? 39.188 5.836 -19.531 1 97.5 417 ILE B N 1
ATOM 8326 C CA . ILE B 1 417 ? 40.344 4.988 -19.391 1 97.5 417 ILE B CA 1
ATOM 8327 C C . ILE B 1 417 ? 39.906 3.559 -19.062 1 97.5 417 ILE B C 1
ATOM 8329 O O . ILE B 1 417 ? 40.438 2.602 -19.656 1 97.5 417 ILE B O 1
ATOM 8333 N N . PHE B 1 418 ? 38.938 3.393 -18.156 1 96.81 418 PHE B N 1
ATOM 8334 C CA . PHE B 1 418 ? 38.562 2.07 -17.688 1 96.81 418 PHE B CA 1
ATOM 8335 C C . PHE B 1 418 ? 37.312 1.574 -18.422 1 96.81 418 PHE B C 1
ATOM 8337 O O . PHE B 1 418 ? 36.781 0.507 -18.109 1 96.81 418 PHE B O 1
ATOM 8344 N N . ARG B 1 419 ? 36.75 2.385 -19.297 1 96.12 419 ARG B N 1
ATOM 8345 C CA . ARG B 1 419 ? 35.594 2.039 -20.109 1 96.12 419 ARG B CA 1
ATOM 8346 C C . ARG B 1 419 ? 34.375 1.821 -19.234 1 96.12 419 ARG B C 1
ATOM 8348 O O . ARG B 1 419 ? 33.656 0.826 -19.375 1 96.12 419 ARG B O 1
ATOM 8355 N N . TRP B 1 420 ? 34.281 2.67 -18.25 1 96.31 420 TRP B N 1
ATOM 8356 C CA . TRP B 1 420 ? 33.062 2.652 -17.422 1 96.31 420 TRP B CA 1
ATOM 8357 C C . TRP B 1 420 ? 31.922 3.342 -18.141 1 96.31 420 TRP B C 1
ATOM 8359 O O . TRP B 1 420 ? 32.125 4.281 -18.906 1 96.31 420 TRP B O 1
ATOM 8369 N N . GLU B 1 421 ? 30.75 2.783 -17.922 1 94.88 421 GLU B N 1
ATOM 8370 C CA . GLU B 1 421 ? 29.547 3.354 -18.516 1 94.88 421 GLU B CA 1
ATOM 8371 C C . GLU B 1 421 ? 28.5 3.672 -17.453 1 94.88 421 GLU B C 1
ATOM 8373 O O . GLU B 1 421 ? 28.562 3.139 -16.344 1 94.88 421 GLU B O 1
ATOM 8378 N N . SER B 1 422 ? 27.641 4.559 -17.875 1 93.81 422 SER B N 1
ATOM 8379 C CA . SER B 1 422 ? 26.5 4.844 -17.016 1 93.81 422 SER B CA 1
ATOM 8380 C C . SER B 1 422 ? 25.547 3.656 -16.953 1 93.81 422 SER B C 1
ATOM 8382 O O . SER B 1 422 ? 25.547 2.811 -17.859 1 93.81 422 SER B O 1
ATOM 8384 N N . ILE B 1 423 ? 24.75 3.594 -15.961 1 92.69 423 ILE B N 1
ATOM 8385 C CA . ILE B 1 423 ? 23.859 2.473 -15.703 1 92.69 423 ILE B CA 1
ATOM 8386 C C . ILE B 1 423 ? 22.891 2.299 -16.875 1 92.69 423 ILE B C 1
ATOM 8388 O O . ILE B 1 423 ? 22.484 1.179 -17.188 1 92.69 423 ILE B O 1
ATOM 8392 N N . VAL B 1 424 ? 22.562 3.375 -17.594 1 91.56 424 VAL B N 1
ATOM 8393 C CA . VAL B 1 424 ? 21.594 3.34 -18.688 1 91.56 424 VAL B CA 1
ATOM 8394 C C . VAL B 1 424 ? 22.078 2.389 -19.766 1 91.56 424 VAL B C 1
ATOM 8396 O O . VAL B 1 424 ? 21.266 1.781 -20.484 1 91.56 424 VAL B O 1
ATOM 8399 N N . TYR B 1 425 ? 23.375 2.174 -19.844 1 92.31 425 TYR B N 1
ATOM 8400 C CA . TYR B 1 425 ? 23.953 1.404 -20.922 1 92.31 425 TYR B CA 1
ATOM 8401 C C . TYR B 1 425 ? 23.953 -0.085 -20.609 1 92.31 425 TYR B C 1
ATOM 8403 O O . TYR B 1 425 ? 24.156 -0.918 -21.5 1 92.31 425 TYR B O 1
ATOM 8411 N N . TYR B 1 426 ? 23.719 -0.42 -19.344 1 92.19 426 TYR B N 1
ATOM 8412 C CA . TYR B 1 426 ? 23.734 -1.845 -19.031 1 92.19 426 TYR B CA 1
ATOM 8413 C C . TYR B 1 426 ? 22.531 -2.242 -18.203 1 92.19 426 TYR B C 1
ATOM 8415 O O . TYR B 1 426 ? 22.453 -3.365 -17.703 1 92.19 426 TYR B O 1
ATOM 8423 N N . ALA B 1 427 ? 21.578 -1.377 -18.031 1 91.5 427 ALA B N 1
ATOM 8424 C CA . ALA B 1 427 ? 20.375 -1.664 -17.281 1 91.5 427 ALA B CA 1
ATOM 8425 C C . ALA B 1 427 ? 19.375 -2.467 -18.109 1 91.5 427 ALA B C 1
ATOM 8427 O O . ALA B 1 427 ? 18.312 -1.96 -18.484 1 91.5 427 ALA B O 1
ATOM 8428 N N . TYR B 1 428 ? 19.688 -3.684 -18.391 1 92.62 428 TYR B N 1
ATOM 8429 C CA . TYR B 1 428 ? 18.859 -4.648 -19.094 1 92.62 428 TYR B CA 1
ATOM 8430 C C . TYR B 1 428 ? 18.391 -5.75 -18.141 1 92.62 428 TYR B C 1
ATOM 8432 O O . TYR B 1 428 ? 18.969 -5.961 -17.094 1 92.62 428 TYR B O 1
ATOM 8440 N N . PRO B 1 429 ? 17.328 -6.387 -18.531 1 91.75 429 PRO B N 1
ATOM 8441 C CA . PRO B 1 429 ? 16.75 -7.406 -17.641 1 91.75 429 PRO B CA 1
ATOM 8442 C C . PRO B 1 429 ? 17.766 -8.477 -17.25 1 91.75 429 PRO B C 1
ATOM 8444 O O . PRO B 1 429 ? 17.828 -8.875 -16.094 1 91.75 429 PRO B O 1
ATOM 8447 N N . LYS B 1 430 ? 18.594 -8.852 -18.156 1 90.5 430 LYS B N 1
ATOM 8448 C CA . LYS B 1 430 ? 19.594 -9.883 -17.891 1 90.5 430 LYS B CA 1
ATOM 8449 C C . LYS B 1 430 ? 20.547 -9.445 -16.781 1 90.5 430 LYS B C 1
ATOM 8451 O O . LYS B 1 430 ? 20.875 -10.234 -15.891 1 90.5 430 LYS B O 1
ATOM 8456 N N . ASN B 1 431 ? 20.938 -8.172 -16.812 1 92.31 431 ASN B N 1
ATOM 8457 C CA . ASN B 1 431 ? 21.859 -7.637 -15.82 1 92.31 431 ASN B CA 1
ATOM 8458 C C . ASN B 1 431 ? 21.156 -7.293 -14.508 1 92.31 431 ASN B C 1
ATOM 8460 O O . ASN B 1 431 ? 21.703 -7.48 -13.43 1 92.31 431 ASN B O 1
ATOM 8464 N N . LEU B 1 432 ? 19.969 -6.84 -14.656 1 91.88 432 LEU B N 1
ATOM 8465 C CA . LEU B 1 432 ? 19.188 -6.441 -13.492 1 91.88 432 LEU B CA 1
ATOM 8466 C C . LEU B 1 432 ? 18.781 -7.66 -12.664 1 91.88 432 LEU B C 1
ATOM 8468 O O . LEU B 1 432 ? 18.656 -7.57 -11.445 1 91.88 432 LEU B O 1
ATOM 8472 N N . ASN B 1 433 ? 18.625 -8.766 -13.352 1 91.5 433 ASN B N 1
ATOM 8473 C CA . ASN B 1 433 ? 18.234 -10.008 -12.688 1 91.5 433 ASN B CA 1
ATOM 8474 C C . ASN B 1 433 ? 19.234 -10.398 -11.594 1 91.5 433 ASN B C 1
ATOM 8476 O O . ASN B 1 433 ? 18.859 -11.023 -10.609 1 91.5 433 ASN B O 1
ATOM 8480 N N . THR B 1 434 ? 20.484 -9.984 -11.75 1 88.06 434 THR B N 1
ATOM 8481 C CA . THR B 1 434 ? 21.516 -10.266 -10.758 1 88.06 434 THR B CA 1
ATOM 8482 C C . THR B 1 434 ? 21.969 -8.977 -10.062 1 88.06 434 THR B C 1
ATOM 8484 O O . THR B 1 434 ? 23.031 -8.93 -9.469 1 88.06 434 THR B O 1
ATOM 8487 N N . MET B 1 435 ? 21.219 -7.949 -10.18 1 88.69 435 MET B N 1
ATOM 8488 C CA . MET B 1 435 ? 21.5 -6.641 -9.594 1 88.69 435 MET B CA 1
ATOM 8489 C C . MET B 1 435 ? 22.891 -6.152 -9.992 1 88.69 435 MET B C 1
ATOM 8491 O O . MET B 1 435 ? 23.672 -5.746 -9.133 1 88.69 435 MET B O 1
ATOM 8495 N N . TYR B 1 436 ? 23.234 -6.41 -11.297 1 91.62 436 TYR B N 1
ATOM 8496 C CA . TYR B 1 436 ? 24.453 -5.898 -11.93 1 91.62 436 TYR B CA 1
ATOM 8497 C C . TYR B 1 436 ? 25.703 -6.531 -11.32 1 91.62 436 TYR B C 1
ATOM 8499 O O . TYR B 1 436 ? 26.734 -5.883 -11.195 1 91.62 436 TYR B O 1
ATOM 8507 N N . LYS B 1 437 ? 25.5 -7.77 -10.961 1 88 437 LYS B N 1
ATOM 8508 C CA . LYS B 1 437 ? 26.656 -8.508 -10.445 1 88 437 LYS B CA 1
ATOM 8509 C C . LYS B 1 437 ? 27.781 -8.562 -11.477 1 88 437 LYS B C 1
ATOM 8511 O O . LYS B 1 437 ? 27.531 -8.742 -12.664 1 88 437 LYS B O 1
ATOM 8516 N N . ASP B 1 438 ? 29.016 -8.273 -11.109 1 88.62 438 ASP B N 1
ATOM 8517 C CA . ASP B 1 438 ? 30.234 -8.422 -11.898 1 88.62 438 ASP B CA 1
ATOM 8518 C C . ASP B 1 438 ? 30.344 -7.34 -12.969 1 88.62 438 ASP B C 1
ATOM 8520 O O . ASP B 1 438 ? 31.016 -7.52 -13.977 1 88.62 438 ASP B O 1
ATOM 8524 N N . ILE B 1 439 ? 29.578 -6.34 -12.891 1 94.62 439 ILE B N 1
ATOM 8525 C CA . ILE B 1 439 ? 29.703 -5.191 -13.781 1 94.62 439 ILE B CA 1
ATOM 8526 C C . ILE B 1 439 ? 30.578 -4.121 -13.109 1 94.62 439 ILE B C 1
ATOM 8528 O O . ILE B 1 439 ? 30.125 -3.461 -12.172 1 94.62 439 ILE B O 1
ATOM 8532 N N . PRO B 1 440 ? 31.719 -3.926 -13.562 1 95.38 440 PRO B N 1
ATOM 8533 C CA . PRO B 1 440 ? 32.656 -3.008 -12.914 1 95.38 440 PRO B CA 1
ATOM 8534 C C . PRO B 1 440 ? 32.125 -1.575 -12.844 1 95.38 440 PRO B C 1
ATOM 8536 O O . PRO B 1 440 ? 32.344 -0.875 -11.859 1 95.38 440 PRO B O 1
ATOM 8539 N N . SER B 1 441 ? 31.438 -1.136 -13.898 1 95.5 441 SER B N 1
ATOM 8540 C CA . SER B 1 441 ? 30.875 0.211 -13.891 1 95.5 441 SER B CA 1
ATOM 8541 C C . SER B 1 441 ? 29.969 0.431 -12.688 1 95.5 441 SER B C 1
ATOM 8543 O O . SER B 1 441 ? 29.922 1.531 -12.133 1 95.5 441 SER B O 1
ATOM 8545 N N . PHE B 1 442 ? 29.297 -0.609 -12.312 1 95.19 442 PHE B N 1
ATOM 8546 C CA . PHE B 1 442 ? 28.391 -0.489 -11.18 1 95.19 442 PHE B CA 1
ATOM 8547 C C . PHE B 1 442 ? 29.156 -0.406 -9.867 1 95.19 442 PHE B C 1
ATOM 8549 O O . PHE B 1 442 ? 28.859 0.438 -9.023 1 95.19 442 PHE B O 1
ATOM 8556 N N . SER B 1 443 ? 30.219 -1.167 -9.68 1 95.06 443 SER B N 1
ATOM 8557 C CA . SER B 1 443 ? 30.984 -1.248 -8.43 1 95.06 443 SER B CA 1
ATOM 8558 C C . SER B 1 443 ? 31.938 -0.068 -8.289 1 95.06 443 SER B C 1
ATOM 8560 O O . SER B 1 443 ? 32.031 0.526 -7.211 1 95.06 443 SER B O 1
ATOM 8562 N N . TRP B 1 444 ? 32.531 0.373 -9.406 1 95.56 444 TRP B N 1
ATOM 8563 C CA . TRP B 1 444 ? 33.656 1.289 -9.273 1 95.56 444 TRP B CA 1
ATOM 8564 C C . TRP B 1 444 ? 33.281 2.688 -9.75 1 95.56 444 TRP B C 1
ATOM 8566 O O . TRP B 1 444 ? 34.094 3.627 -9.625 1 95.56 444 TRP B O 1
ATOM 8576 N N . LEU B 1 445 ? 32.156 2.768 -10.25 1 95.19 445 LEU B N 1
ATOM 8577 C CA . LEU B 1 445 ? 31.688 4.098 -10.625 1 95.19 445 LEU B CA 1
ATOM 8578 C C . LEU B 1 445 ? 30.406 4.457 -9.875 1 95.19 445 LEU B C 1
ATOM 8580 O O . LEU B 1 445 ? 30.375 5.453 -9.148 1 95.19 445 LEU B O 1
ATOM 8584 N N . TYR B 1 446 ? 29.422 3.607 -9.984 1 94.56 446 TYR B N 1
ATOM 8585 C CA . TYR B 1 446 ? 28.125 3.918 -9.398 1 94.56 446 TYR B CA 1
ATOM 8586 C C . TYR B 1 446 ? 28.188 3.879 -7.879 1 94.56 446 TYR B C 1
ATOM 8588 O O . TYR B 1 446 ? 27.656 4.766 -7.207 1 94.56 446 TYR B O 1
ATOM 8596 N N . GLN B 1 447 ? 28.875 2.85 -7.293 1 95.44 447 GLN B N 1
ATOM 8597 C CA . GLN B 1 447 ? 28.891 2.662 -5.848 1 95.44 447 GLN B CA 1
ATOM 8598 C C . GLN B 1 447 ? 30.156 3.248 -5.227 1 95.44 447 GLN B C 1
ATOM 8600 O O . GLN B 1 447 ? 30.469 2.979 -4.062 1 95.44 447 GLN B O 1
ATOM 8605 N N . ALA B 1 448 ? 30.922 4.02 -5.992 1 96.12 448 ALA B N 1
ATOM 8606 C CA . ALA B 1 448 ? 32.156 4.59 -5.492 1 96.12 448 ALA B CA 1
ATOM 8607 C C . ALA B 1 448 ? 32 6.059 -5.117 1 96.12 448 ALA B C 1
ATOM 8609 O O . ALA B 1 448 ? 31.156 6.758 -5.703 1 96.12 448 ALA B O 1
ATOM 8610 N N . PRO B 1 449 ? 32.75 6.523 -4.133 1 97.06 449 PRO B N 1
ATOM 8611 C CA . PRO B 1 449 ? 32.594 7.902 -3.678 1 97.06 449 PRO B CA 1
ATOM 8612 C C . PRO B 1 449 ? 32.969 8.93 -4.746 1 97.06 449 PRO B C 1
ATOM 8614 O O . PRO B 1 449 ? 32.375 10.008 -4.809 1 97.06 449 PRO B O 1
ATOM 8617 N N . TRP B 1 450 ? 33.969 8.555 -5.641 1 96.94 450 TRP B N 1
ATOM 8618 C CA . TRP B 1 450 ? 34.375 9.516 -6.66 1 96.94 450 TRP B CA 1
ATOM 8619 C C . TRP B 1 450 ? 33.281 9.734 -7.68 1 96.94 450 TRP B C 1
ATOM 8621 O O . TRP B 1 450 ? 33.188 10.805 -8.289 1 96.94 450 TRP B O 1
ATOM 8631 N N . GLY B 1 451 ? 32.375 8.781 -7.836 1 95.94 451 GLY B N 1
ATOM 8632 C CA . GLY B 1 451 ? 31.234 8.945 -8.734 1 95.94 451 GLY B CA 1
ATOM 8633 C C . GLY B 1 451 ? 30.234 9.961 -8.242 1 95.94 451 GLY B C 1
ATOM 8634 O O . GLY B 1 451 ? 29.469 10.523 -9.039 1 95.94 451 GLY B O 1
ATOM 8635 N N . SER B 1 452 ? 30.219 10.258 -6.938 1 97.38 452 SER B N 1
ATOM 8636 C CA . SER B 1 452 ? 29.234 11.164 -6.348 1 97.38 452 SER B CA 1
ATOM 8637 C C . SER B 1 452 ? 29.891 12.445 -5.844 1 97.38 452 SER B C 1
ATOM 8639 O O . SER B 1 452 ? 29.25 13.281 -5.223 1 97.38 452 SER B O 1
ATOM 8641 N N . LEU B 1 453 ? 31.188 12.57 -6.102 1 98.06 453 LEU B N 1
ATOM 8642 C CA . LEU B 1 453 ? 31.953 13.695 -5.578 1 98.06 453 LEU B CA 1
ATOM 8643 C C . LEU B 1 453 ? 31.438 15.016 -6.145 1 98.06 453 LEU B C 1
ATOM 8645 O O . LEU B 1 453 ? 31.328 16 -5.418 1 98.06 453 LEU B O 1
ATOM 8649 N N . ALA B 1 454 ? 31.125 15.008 -7.414 1 98 454 ALA B N 1
ATOM 8650 C CA . ALA B 1 454 ? 30.609 16.234 -8.023 1 98 454 ALA B CA 1
ATOM 8651 C C . ALA B 1 454 ? 29.312 16.672 -7.355 1 98 454 ALA B C 1
ATOM 8653 O O . ALA B 1 454 ? 29.125 17.859 -7.082 1 98 454 ALA B O 1
ATOM 8654 N N . ALA B 1 455 ? 28.438 15.742 -7.129 1 98.06 455 ALA B N 1
ATOM 8655 C CA . ALA B 1 455 ? 27.172 16.047 -6.461 1 98.06 455 ALA B CA 1
ATOM 8656 C C . ALA B 1 455 ? 27.422 16.594 -5.059 1 98.06 455 ALA B C 1
ATOM 8658 O O . ALA B 1 455 ? 26.719 17.516 -4.613 1 98.06 455 ALA B O 1
ATOM 8659 N N . CYS B 1 456 ? 28.328 16.031 -4.402 1 98.25 456 CYS B N 1
ATOM 8660 C CA . CYS B 1 456 ? 28.734 16.484 -3.074 1 98.25 456 CYS B CA 1
ATOM 8661 C C . CYS B 1 456 ? 29.188 17.938 -3.107 1 98.25 456 CYS B C 1
ATOM 8663 O O . CYS B 1 456 ? 28.703 18.75 -2.322 1 98.25 456 CYS B O 1
ATOM 8665 N N . LEU B 1 457 ? 30.047 18.266 -4.027 1 98.62 457 LEU B N 1
ATOM 8666 C CA . LEU B 1 457 ? 30.594 19.609 -4.152 1 98.62 457 LEU B CA 1
ATOM 8667 C C . LEU B 1 457 ? 29.531 20.594 -4.57 1 98.62 457 LEU B C 1
ATOM 8669 O O . LEU B 1 457 ? 29.547 21.75 -4.145 1 98.62 457 LEU B O 1
ATOM 8673 N N . ILE B 1 458 ? 28.609 20.156 -5.348 1 98.38 458 ILE B N 1
ATOM 8674 C CA . ILE B 1 458 ? 27.484 21 -5.746 1 98.38 458 ILE B CA 1
ATOM 8675 C C . ILE B 1 458 ? 26.609 21.297 -4.535 1 98.38 458 ILE B C 1
ATOM 8677 O O . ILE B 1 458 ? 26.094 22.406 -4.402 1 98.38 458 ILE B O 1
ATOM 8681 N N . GLY B 1 459 ? 26.438 20.328 -3.666 1 98.44 459 GLY B N 1
ATOM 8682 C CA . GLY B 1 459 ? 25.734 20.578 -2.418 1 98.44 459 GLY B CA 1
ATOM 8683 C C . GLY B 1 459 ? 26.391 21.656 -1.565 1 98.44 459 GLY B C 1
ATOM 8684 O O . GLY B 1 459 ? 25.719 22.547 -1.063 1 98.44 459 GLY B O 1
ATOM 8685 N N . LEU B 1 460 ? 27.688 21.594 -1.454 1 98.06 460 LEU B N 1
ATOM 8686 C CA . LEU B 1 460 ? 28.438 22.609 -0.721 1 98.06 460 LEU B CA 1
ATOM 8687 C C . LEU B 1 460 ? 28.312 23.969 -1.404 1 98.06 460 LEU B C 1
ATOM 8689 O O . LEU B 1 460 ? 28.188 25 -0.735 1 98.06 460 LEU B O 1
ATOM 8693 N N . LEU B 1 461 ? 28.453 23.906 -2.719 1 98.06 461 LEU B N 1
ATOM 8694 C CA . LEU B 1 461 ? 28.297 25.125 -3.496 1 98.06 461 LEU B CA 1
ATOM 8695 C C . LEU B 1 461 ? 26.953 25.797 -3.199 1 98.06 461 LEU B C 1
ATOM 8697 O O . LEU B 1 461 ? 26.891 27 -2.959 1 98.06 461 LEU B O 1
ATOM 8701 N N . LEU B 1 462 ? 25.906 25 -3.205 1 97.44 462 LEU B N 1
ATOM 8702 C CA . LEU B 1 462 ? 24.578 25.5 -2.904 1 97.44 462 LEU B CA 1
ATOM 8703 C C . LEU B 1 462 ? 24.531 26.125 -1.512 1 97.44 462 LEU B C 1
ATOM 8705 O O . LEU B 1 462 ? 23.891 27.156 -1.313 1 97.44 462 LEU B O 1
ATOM 8709 N N . ALA B 1 463 ? 25.188 25.531 -0.563 1 97.12 463 ALA B N 1
ATOM 8710 C CA . ALA B 1 463 ? 25.203 26.031 0.809 1 97.12 463 ALA B CA 1
ATOM 8711 C C . ALA B 1 463 ? 25.875 27.391 0.881 1 97.12 463 ALA B C 1
ATOM 8713 O O . ALA B 1 463 ? 25.328 28.328 1.494 1 97.12 463 ALA B O 1
ATOM 8714 N N . PHE B 1 464 ? 26.984 27.578 0.238 1 96.62 464 PHE B N 1
ATOM 8715 C CA . PHE B 1 464 ? 27.734 28.828 0.279 1 96.62 464 PHE B CA 1
ATOM 8716 C C . PHE B 1 464 ? 26.984 29.938 -0.46 1 96.62 464 PHE B C 1
ATOM 8718 O O . PHE B 1 464 ? 26.922 31.062 0.013 1 96.62 464 PHE B O 1
ATOM 8725 N N . VAL B 1 465 ? 26.422 29.547 -1.583 1 95.38 465 VAL B N 1
ATOM 8726 C CA . VAL B 1 465 ? 25.672 30.531 -2.361 1 95.38 465 VAL B CA 1
ATOM 8727 C C . VAL B 1 465 ? 24.469 31 -1.564 1 95.38 465 VAL B C 1
ATOM 8729 O O . VAL B 1 465 ? 24.219 32.219 -1.455 1 95.38 465 VAL B O 1
ATOM 8732 N N . HIS B 1 466 ? 23.703 30.094 -1.046 1 94.5 466 HIS B N 1
ATOM 8733 C CA . HIS B 1 466 ? 22.516 30.438 -0.266 1 94.5 466 HIS B CA 1
ATOM 8734 C C . HIS B 1 466 ? 22.875 31.281 0.951 1 94.5 466 HIS B C 1
ATOM 8736 O O . HIS B 1 466 ? 22.203 32.281 1.254 1 94.5 466 HIS B O 1
ATOM 8742 N N . PHE B 1 467 ? 23.953 30.875 1.626 1 94.19 467 PHE B N 1
ATOM 8743 C CA . PHE B 1 467 ? 24.422 31.594 2.799 1 94.19 467 PHE B CA 1
ATOM 8744 C C . PHE B 1 467 ? 24.781 33.031 2.436 1 94.19 467 PHE B C 1
ATOM 8746 O O . PHE B 1 467 ? 24.422 33.969 3.146 1 94.19 467 PHE B O 1
ATOM 8753 N N . GLU B 1 468 ? 25.484 33.25 1.346 1 92.81 468 GLU B N 1
ATOM 8754 C CA . GLU B 1 468 ? 25.906 34.562 0.914 1 92.81 468 GLU B CA 1
ATOM 8755 C C . GLU B 1 468 ? 24.703 35.438 0.516 1 92.81 468 GLU B C 1
ATOM 8757 O O . GLU B 1 468 ? 24.688 36.656 0.736 1 92.81 468 GLU B O 1
ATOM 8762 N N . ILE B 1 469 ? 23.781 34.812 -0.114 1 91.75 469 ILE B N 1
ATOM 8763 C CA . ILE B 1 469 ? 22.562 35.5 -0.47 1 91.75 469 ILE B CA 1
ATOM 8764 C C . ILE B 1 469 ? 21.875 36.031 0.794 1 91.75 469 ILE B C 1
ATOM 8766 O O . ILE B 1 469 ? 21.453 37.188 0.848 1 91.75 469 ILE B O 1
ATOM 8770 N N . GLN B 1 470 ? 21.812 35.25 1.791 1 90.19 470 GLN B N 1
ATOM 8771 C CA . GLN B 1 470 ? 21.188 35.656 3.051 1 90.19 470 GLN B CA 1
ATOM 8772 C C . GLN B 1 470 ? 21.984 36.75 3.738 1 90.19 470 GLN B C 1
ATOM 8774 O O . GLN B 1 470 ? 21.406 37.719 4.266 1 90.19 470 GLN B O 1
ATOM 8779 N N . GLU B 1 471 ? 23.312 36.656 3.701 1 89.06 471 GLU B N 1
ATOM 8780 C CA . GLU B 1 471 ? 24.172 37.625 4.355 1 89.06 471 GLU B CA 1
ATOM 8781 C C . GLU B 1 471 ? 24.125 38.969 3.645 1 89.06 471 GLU B C 1
ATOM 8783 O O . GLU B 1 471 ? 24.234 40.031 4.285 1 89.06 471 GLU B O 1
ATOM 8788 N N . SER B 1 472 ? 24.031 38.906 2.422 1 89.19 472 SER B N 1
ATOM 8789 C CA . SER B 1 472 ? 23.984 40.156 1.645 1 89.19 472 SER B CA 1
ATOM 8790 C C . SER B 1 472 ? 22.625 40.812 1.749 1 89.19 472 SER B C 1
ATOM 8792 O O . SER B 1 472 ? 22.484 42 1.446 1 89.19 472 SER B O 1
ATOM 8794 N N . GLY B 1 473 ? 21.609 40.094 2.158 1 87.69 473 GLY B N 1
ATOM 8795 C CA . GLY B 1 473 ? 20.266 40.625 2.295 1 87.69 473 GLY B CA 1
ATOM 8796 C C . GLY B 1 473 ? 19.562 40.844 0.966 1 87.69 473 GLY B C 1
ATOM 8797 O O . GLY B 1 473 ? 18.531 41.5 0.898 1 87.69 473 GLY B O 1
ATOM 8798 N N . VAL B 1 474 ? 20.141 40.344 -0.017 1 87.44 474 VAL B N 1
ATOM 8799 C CA . VAL B 1 474 ? 19.578 40.5 -1.354 1 87.44 474 VAL B CA 1
ATOM 8800 C C . VAL B 1 474 ? 18.391 39.594 -1.528 1 87.44 474 VAL B C 1
ATOM 8802 O O . VAL B 1 474 ? 18.438 38.406 -1.134 1 87.44 474 VAL B O 1
ATOM 8805 N N . LYS B 1 475 ? 17.312 40.094 -2.023 1 89.69 475 LYS B N 1
ATOM 8806 C CA . LYS B 1 475 ? 16.172 39.281 -2.412 1 89.69 475 LYS B CA 1
ATOM 8807 C C . LYS B 1 475 ? 16.297 38.812 -3.859 1 89.69 475 LYS B C 1
ATOM 8809 O O . LYS B 1 475 ? 16.25 39.625 -4.785 1 89.69 475 LYS B O 1
ATOM 8814 N N . VAL B 1 476 ? 16.422 37.562 -4.023 1 90 476 VAL B N 1
ATOM 8815 C CA . VAL B 1 476 ? 16.641 36.969 -5.336 1 90 476 VAL B CA 1
ATOM 8816 C C . VAL B 1 476 ? 15.508 37.375 -6.277 1 90 476 VAL B C 1
ATOM 8818 O O . VAL B 1 476 ? 15.719 37.562 -7.477 1 90 476 VAL B O 1
ATOM 8821 N N . THR B 1 477 ? 14.344 37.531 -5.797 1 89.38 477 THR B N 1
ATOM 8822 C CA . THR B 1 477 ? 13.172 37.875 -6.586 1 89.38 477 THR B CA 1
ATOM 8823 C C . THR B 1 477 ? 13.242 39.312 -7.09 1 89.38 477 THR B C 1
ATOM 8825 O O . THR B 1 477 ? 12.516 39.688 -8.008 1 89.38 477 THR B O 1
ATOM 8828 N N . SER B 1 478 ? 14.18 40.156 -6.504 1 88.62 478 SER B N 1
ATOM 8829 C CA . SER B 1 478 ? 14.281 41.562 -6.867 1 88.62 478 SER B CA 1
ATOM 8830 C C . SER B 1 478 ? 15.438 41.781 -7.828 1 88.62 478 SER B C 1
ATOM 8832 O O . SER B 1 478 ? 15.617 42.906 -8.328 1 88.62 478 SER B O 1
ATOM 8834 N N . LEU B 1 479 ? 16.156 40.812 -8.133 1 89.19 479 LEU B N 1
ATOM 8835 C CA . LEU B 1 479 ? 17.281 40.938 -9.047 1 89.19 479 LEU B CA 1
ATOM 8836 C C . LEU B 1 479 ? 16.812 41.219 -10.469 1 89.19 479 LEU B C 1
ATOM 8838 O O . LEU B 1 479 ? 15.68 40.844 -10.828 1 89.19 479 LEU B O 1
ATOM 8842 N N . LYS B 1 480 ? 17.641 41.844 -11.258 1 88.5 480 LYS B N 1
ATOM 8843 C CA . LYS B 1 480 ? 17.297 42.188 -12.641 1 88.5 480 LYS B CA 1
ATOM 8844 C C . LYS B 1 480 ? 17.047 40.938 -13.461 1 88.5 480 LYS B C 1
ATOM 8846 O O . LYS B 1 480 ? 16.188 40.938 -14.344 1 88.5 480 LYS B O 1
ATOM 8851 N N . TRP B 1 481 ? 17.688 39.938 -13.117 1 88.94 481 TRP B N 1
ATOM 8852 C CA . TRP B 1 481 ? 17.547 38.688 -13.875 1 88.94 481 TRP B CA 1
ATOM 8853 C C . TRP B 1 481 ? 16.516 37.75 -13.219 1 88.94 481 TRP B C 1
ATOM 8855 O O . TRP B 1 481 ? 16.359 36.594 -13.625 1 88.94 481 TRP B O 1
ATOM 8865 N N . ALA B 1 482 ? 15.781 38.25 -12.359 1 89.25 482 ALA B N 1
ATOM 8866 C CA . ALA B 1 482 ? 14.844 37.469 -11.562 1 89.25 482 ALA B CA 1
ATOM 8867 C C . ALA B 1 482 ? 13.812 36.781 -12.453 1 89.25 482 ALA B C 1
ATOM 8869 O O . ALA B 1 482 ? 13.477 35.625 -12.242 1 89.25 482 ALA B O 1
ATOM 8870 N N . PRO B 1 483 ? 13.359 37.5 -13.523 1 90.31 483 PRO B N 1
ATOM 8871 C CA . PRO B 1 483 ? 12.367 36.844 -14.367 1 90.31 483 PRO B CA 1
ATOM 8872 C C . PRO B 1 483 ? 12.945 35.625 -15.094 1 90.31 483 PRO B C 1
ATOM 8874 O O . PRO B 1 483 ? 12.25 34.625 -15.258 1 90.31 483 PRO B O 1
ATOM 8877 N N . TRP B 1 484 ? 14.078 35.75 -15.461 1 90.06 484 TRP B N 1
ATOM 8878 C CA . TRP B 1 484 ? 14.727 34.625 -16.125 1 90.06 484 TRP B CA 1
ATOM 8879 C C . TRP B 1 484 ? 14.961 33.469 -15.156 1 90.06 484 TRP B C 1
ATOM 8881 O O . TRP B 1 484 ? 14.773 32.281 -15.508 1 90.06 484 TRP B O 1
ATOM 8891 N N . LEU B 1 485 ? 15.328 33.781 -14.016 1 90 485 LEU B N 1
ATOM 8892 C CA . LEU B 1 485 ? 15.539 32.781 -12.984 1 90 485 LEU B CA 1
ATOM 8893 C C . LEU B 1 485 ? 14.234 32.062 -12.625 1 90 485 LEU B C 1
ATOM 8895 O O . LEU B 1 485 ? 14.211 30.875 -12.375 1 90 485 LEU B O 1
ATOM 8899 N N . ARG B 1 486 ? 13.234 32.844 -12.648 1 90.94 486 ARG B N 1
ATOM 8900 C CA . ARG B 1 486 ? 11.922 32.281 -12.344 1 90.94 486 ARG B CA 1
ATOM 8901 C C . ARG B 1 486 ? 11.477 31.297 -13.43 1 90.94 486 ARG B C 1
ATOM 8903 O O . ARG B 1 486 ? 10.875 30.266 -13.125 1 90.94 486 ARG B O 1
ATOM 8910 N N . ARG B 1 487 ? 11.75 31.672 -14.609 1 90.38 487 ARG B N 1
ATOM 8911 C CA . ARG B 1 487 ? 11.422 30.781 -15.711 1 90.38 487 ARG B CA 1
ATOM 8912 C C . ARG B 1 487 ? 12.211 29.484 -15.625 1 90.38 487 ARG B C 1
ATOM 8914 O O . ARG B 1 487 ? 11.672 28.391 -15.852 1 90.38 487 ARG B O 1
ATOM 8921 N N . LEU B 1 488 ? 13.383 29.609 -15.281 1 88.75 488 LEU B N 1
ATOM 8922 C CA . LEU B 1 488 ? 14.219 28.438 -15.133 1 88.75 488 LEU B CA 1
ATOM 8923 C C . LEU B 1 488 ? 13.742 27.578 -13.961 1 88.75 488 LEU B C 1
ATOM 8925 O O . LEU B 1 488 ? 13.727 26.344 -14.055 1 88.75 488 LEU B O 1
ATOM 8929 N N . TYR B 1 489 ? 13.391 28.25 -12.93 1 91.12 489 TYR B N 1
ATOM 8930 C CA . TYR B 1 489 ? 12.852 27.578 -11.758 1 91.12 489 TYR B CA 1
ATOM 8931 C C . TYR B 1 489 ? 11.578 26.812 -12.102 1 91.12 489 TYR B C 1
ATOM 8933 O O . TYR B 1 489 ? 11.43 25.641 -11.75 1 91.12 489 TYR B O 1
ATOM 8941 N N . SER B 1 490 ? 10.742 27.422 -12.836 1 89.88 490 SER B N 1
ATOM 8942 C CA . SER B 1 490 ? 9.469 26.812 -13.195 1 89.88 490 SER B CA 1
ATOM 8943 C C . SER B 1 490 ? 9.68 25.641 -14.164 1 89.88 490 SER B C 1
ATOM 8945 O O . SER B 1 490 ? 8.898 24.688 -14.172 1 89.88 490 SER B O 1
ATOM 8947 N N . ALA B 1 491 ? 10.727 25.688 -14.891 1 91.81 491 ALA B N 1
ATOM 8948 C CA . ALA B 1 491 ? 11.008 24.656 -15.891 1 91.81 491 ALA B CA 1
ATOM 8949 C C . ALA B 1 491 ? 11.836 23.531 -15.305 1 91.81 491 ALA B C 1
ATOM 8951 O O . ALA B 1 491 ? 11.961 22.453 -15.906 1 91.81 491 ALA B O 1
ATOM 8952 N N . SER B 1 492 ? 12.375 23.719 -14.148 1 91.31 492 SER B N 1
ATOM 8953 C CA . SER B 1 492 ? 13.367 22.797 -13.602 1 91.31 492 SER B CA 1
ATOM 8954 C C . SER B 1 492 ? 12.805 21.391 -13.469 1 91.31 492 SER B C 1
ATOM 8956 O O . SER B 1 492 ? 13.469 20.422 -13.805 1 91.31 492 SER B O 1
ATOM 8958 N N . PRO B 1 493 ? 11.516 21.234 -12.945 1 89.81 493 PRO B N 1
ATOM 8959 C CA . PRO B 1 493 ? 11.008 19.859 -12.875 1 89.81 493 PRO B CA 1
ATOM 8960 C C . PRO B 1 493 ? 10.938 19.172 -14.242 1 89.81 493 PRO B C 1
ATOM 8962 O O . PRO B 1 493 ? 11.305 18.016 -14.375 1 89.81 493 PRO B O 1
ATOM 8965 N N . ALA B 1 494 ? 10.539 19.906 -15.242 1 91.44 494 ALA B N 1
ATOM 8966 C CA . ALA B 1 494 ? 10.461 19.375 -16.594 1 91.44 494 ALA B CA 1
ATOM 8967 C C . ALA B 1 494 ? 11.852 19.078 -17.156 1 91.44 494 ALA B C 1
ATOM 8969 O O . ALA B 1 494 ? 12.047 18.078 -17.859 1 91.44 494 ALA B O 1
ATOM 8970 N N . LEU B 1 495 ? 12.734 19.922 -16.844 1 93.56 495 LEU B N 1
ATOM 8971 C CA . LEU B 1 495 ? 14.102 19.719 -17.297 1 93.56 495 LEU B CA 1
ATOM 8972 C C . LEU B 1 495 ? 14.719 18.484 -16.656 1 93.56 495 LEU B C 1
ATOM 8974 O O . LEU B 1 495 ? 15.438 17.734 -17.297 1 93.56 495 LEU B O 1
ATOM 8978 N N . ILE B 1 496 ? 14.453 18.281 -15.414 1 93.25 496 ILE B N 1
ATOM 8979 C CA . ILE B 1 496 ? 14.953 17.125 -14.688 1 93.25 496 ILE B CA 1
ATOM 8980 C C . ILE B 1 496 ? 14.398 15.844 -15.32 1 93.25 496 ILE B C 1
ATOM 8982 O O . ILE B 1 496 ? 15.156 14.93 -15.656 1 93.25 496 ILE B O 1
ATOM 8986 N N . VAL B 1 497 ? 13.125 15.812 -15.555 1 91 497 VAL B N 1
ATOM 8987 C CA . VAL B 1 497 ? 12.469 14.641 -16.125 1 91 497 VAL B CA 1
ATOM 8988 C C . VAL B 1 497 ? 12.984 14.406 -17.547 1 91 497 VAL B C 1
ATOM 8990 O O . VAL B 1 497 ? 13.25 13.273 -17.938 1 91 497 VAL B O 1
ATOM 8993 N N . SER B 1 498 ? 13.18 15.516 -18.25 1 91.62 498 SER B N 1
ATOM 8994 C CA . SER B 1 498 ? 13.68 15.398 -19.625 1 91.62 498 SER B CA 1
ATOM 8995 C C . SER B 1 498 ? 15.109 14.867 -19.641 1 91.62 498 SER B C 1
ATOM 8997 O O . SER B 1 498 ? 15.469 14.062 -20.5 1 91.62 498 SER B O 1
ATOM 8999 N N . TRP B 1 499 ? 15.836 15.312 -18.688 1 92.44 499 TRP B N 1
ATOM 9000 C CA . TRP B 1 499 ? 17.219 14.828 -18.594 1 92.44 499 TRP B CA 1
ATOM 9001 C C . TRP B 1 499 ? 17.25 13.336 -18.312 1 92.44 499 TRP B C 1
ATOM 9003 O O . TRP B 1 499 ? 18.047 12.602 -18.891 1 92.44 499 TRP B O 1
ATOM 9013 N N . ILE B 1 500 ? 16.375 12.867 -17.516 1 92.06 500 ILE B N 1
ATOM 9014 C CA . ILE B 1 500 ? 16.297 11.453 -17.172 1 92.06 500 ILE B CA 1
ATOM 9015 C C . ILE B 1 500 ? 15.797 10.648 -18.359 1 92.06 500 ILE B C 1
ATOM 9017 O O . ILE B 1 500 ? 16.391 9.633 -18.734 1 92.06 500 ILE B O 1
ATOM 9021 N N . LEU B 1 501 ? 14.812 11.172 -19.047 1 90.75 501 LEU B N 1
ATOM 9022 C CA . LEU B 1 501 ? 14.203 10.461 -20.172 1 90.75 501 LEU B CA 1
ATOM 9023 C C . LEU B 1 501 ? 15.117 10.469 -21.391 1 90.75 501 LEU B C 1
ATOM 9025 O O . LEU B 1 501 ? 14.984 9.625 -22.281 1 90.75 501 LEU B O 1
ATOM 9029 N N . ALA B 1 502 ? 16 11.422 -21.438 1 90.12 502 ALA B N 1
ATOM 9030 C CA . ALA B 1 502 ? 16.938 11.516 -22.562 1 90.12 502 ALA B CA 1
ATOM 9031 C C . ALA B 1 502 ? 17.812 10.281 -22.641 1 90.12 502 ALA B C 1
ATOM 9033 O O . ALA B 1 502 ? 18.406 10.008 -23.688 1 90.12 502 ALA B O 1
ATOM 9034 N N . GLY B 1 503 ? 17.797 9.57 -21.578 1 87.69 503 GLY B N 1
ATOM 9035 C CA . GLY B 1 503 ? 18.547 8.32 -21.578 1 87.69 503 GLY B CA 1
ATOM 9036 C C . GLY B 1 503 ? 18.109 7.379 -22.688 1 87.69 503 GLY B C 1
ATOM 9037 O O . GLY B 1 503 ? 18.906 6.586 -23.188 1 87.69 503 GLY B O 1
ATOM 9038 N N . THR B 1 504 ? 16.906 7.48 -23.109 1 86.75 504 THR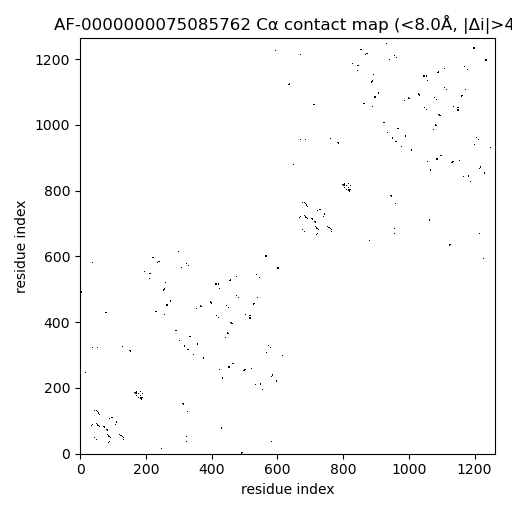 B N 1
ATOM 9039 C CA . THR B 1 504 ? 16.375 6.625 -24.156 1 86.75 504 THR B CA 1
ATOM 9040 C C . THR B 1 504 ? 17.141 6.832 -25.469 1 86.75 504 THR B C 1
ATOM 9042 O O . THR B 1 504 ? 17.469 5.863 -26.141 1 86.75 504 THR B O 1
ATOM 9045 N N . TRP B 1 505 ? 17.484 8.07 -25.719 1 88.06 505 TRP B N 1
ATOM 9046 C CA . TRP B 1 505 ? 18.188 8.406 -26.953 1 88.06 505 TRP B CA 1
ATOM 9047 C C . TRP B 1 505 ? 19.703 8.25 -26.781 1 88.06 505 TRP B C 1
ATOM 9049 O O . TRP B 1 505 ? 20.391 7.812 -27.703 1 88.06 505 TRP B O 1
ATOM 9059 N N . LEU B 1 506 ? 20.141 8.539 -25.688 1 88.44 506 LEU B N 1
ATOM 9060 C CA . LEU B 1 506 ? 21.578 8.555 -25.422 1 88.44 506 LEU B CA 1
ATOM 9061 C C . LEU B 1 506 ? 22.141 7.137 -25.406 1 88.44 506 LEU B C 1
ATOM 9063 O O . LEU B 1 506 ? 23.297 6.918 -25.75 1 88.44 506 LEU B O 1
ATOM 9067 N N . ARG B 1 507 ? 21.344 6.258 -25.016 1 87.94 507 ARG B N 1
ATOM 9068 C CA . ARG B 1 507 ? 21.75 4.863 -24.938 1 87.94 507 ARG B CA 1
ATOM 9069 C C . ARG B 1 507 ? 22.156 4.328 -26.297 1 87.94 507 ARG B C 1
ATOM 9071 O O . ARG B 1 507 ? 22.906 3.352 -26.406 1 87.94 507 ARG B O 1
ATOM 9078 N N . GLY B 1 508 ? 21.781 4.977 -27.391 1 87.19 508 GLY B N 1
ATOM 9079 C CA . GLY B 1 508 ? 22.094 4.547 -28.75 1 87.19 508 GLY B CA 1
ATOM 9080 C C . GLY B 1 508 ? 23.5 4.895 -29.188 1 87.19 508 GLY B C 1
ATOM 9081 O O . GLY B 1 508 ? 24 4.359 -30.172 1 87.19 508 GLY B O 1
ATOM 9082 N N . TYR B 1 509 ? 24.125 5.676 -28.391 1 91.81 509 TYR B N 1
ATOM 9083 C CA . TYR B 1 509 ? 25.5 6.086 -28.719 1 91.81 509 TYR B CA 1
ATOM 9084 C C . TYR B 1 509 ? 26.5 5.383 -27.828 1 91.81 509 TYR B C 1
ATOM 9086 O O . TYR B 1 509 ? 26.531 5.605 -26.609 1 91.81 509 TYR B O 1
ATOM 9094 N N . SER B 1 510 ? 27.328 4.582 -28.422 1 90.69 510 SER B N 1
ATOM 9095 C CA . SER B 1 510 ? 28.203 3.736 -27.609 1 90.69 510 SER B CA 1
ATOM 9096 C C . SER B 1 510 ? 29.672 4.113 -27.797 1 90.69 510 SER B C 1
ATOM 9098 O O . SER B 1 510 ? 30.562 3.451 -27.266 1 90.69 510 SER B O 1
ATOM 9100 N N . GLU B 1 511 ? 29.953 5.227 -28.469 1 94.94 511 GLU B N 1
ATOM 9101 C CA . GLU B 1 511 ? 31.344 5.645 -28.625 1 94.94 511 GLU B CA 1
ATOM 9102 C C . GLU B 1 511 ? 31.969 5.973 -27.266 1 94.94 511 GLU B C 1
ATOM 9104 O O . GLU B 1 511 ? 31.328 6.594 -26.422 1 94.94 511 GLU B O 1
ATOM 9109 N N . PRO B 1 512 ? 33.188 5.559 -27.125 1 94.75 512 PRO B N 1
ATOM 9110 C CA . PRO B 1 512 ? 33.812 5.723 -25.812 1 94.75 512 PRO B CA 1
ATOM 9111 C C . PRO B 1 512 ? 33.844 7.18 -25.359 1 94.75 512 PRO B C 1
ATOM 9113 O O . PRO B 1 512 ? 33.625 7.473 -24.188 1 94.75 512 PRO B O 1
ATOM 9116 N N . TRP B 1 513 ? 34.219 8.047 -26.25 1 94.94 513 TRP B N 1
ATOM 9117 C CA . TRP B 1 513 ? 34.281 9.453 -25.844 1 94.94 513 TRP B CA 1
ATOM 9118 C C . TRP B 1 513 ? 32.906 9.977 -25.438 1 94.94 513 TRP B C 1
ATOM 9120 O O . TRP B 1 513 ? 32.812 10.773 -24.5 1 94.94 513 TRP B O 1
ATOM 9130 N N . PHE B 1 514 ? 31.906 9.531 -26.125 1 95.75 514 PHE B N 1
ATOM 9131 C CA . PHE B 1 514 ? 30.547 9.992 -25.828 1 95.75 514 PHE B CA 1
ATOM 9132 C C . PHE B 1 514 ? 30.062 9.438 -24.5 1 95.75 514 PHE B C 1
ATOM 9134 O O . PHE B 1 514 ? 29.484 10.164 -23.688 1 95.75 514 PHE B O 1
ATOM 9141 N N . THR B 1 515 ? 30.266 8.117 -24.359 1 96.06 515 THR B N 1
ATOM 9142 C CA . THR B 1 515 ? 29.844 7.492 -23.109 1 96.06 515 THR B CA 1
ATOM 9143 C C . THR B 1 515 ? 30.562 8.117 -21.922 1 96.06 515 THR B C 1
ATOM 9145 O O . THR B 1 515 ? 29.969 8.336 -20.875 1 96.06 515 THR B O 1
ATOM 9148 N N . ALA B 1 516 ? 31.812 8.406 -22.062 1 97.38 516 ALA B N 1
ATOM 9149 C CA . ALA B 1 516 ? 32.594 9.047 -21.016 1 97.38 516 ALA B CA 1
ATOM 9150 C C . ALA B 1 516 ? 32.062 10.453 -20.719 1 97.38 516 ALA B C 1
ATOM 9152 O O . ALA B 1 516 ? 32 10.867 -19.562 1 97.38 516 ALA B O 1
ATOM 9153 N N . LEU B 1 517 ? 31.766 11.156 -21.766 1 96.5 517 LEU B N 1
ATOM 9154 C CA . LEU B 1 517 ? 31.203 12.492 -21.594 1 96.5 517 LEU B CA 1
ATOM 9155 C C . LEU B 1 517 ? 29.875 12.438 -20.844 1 96.5 517 LEU B C 1
ATOM 9157 O O . LEU B 1 517 ? 29.625 13.258 -19.969 1 96.5 517 LEU B O 1
ATOM 9161 N N . TYR B 1 518 ? 29.047 11.477 -21.266 1 95.25 518 TYR B N 1
ATOM 9162 C CA . TYR B 1 518 ? 27.766 11.328 -20.578 1 95.25 518 TYR B CA 1
ATOM 9163 C C . TYR B 1 518 ? 27.969 10.977 -19.109 1 95.25 518 TYR B C 1
ATOM 9165 O O . TYR B 1 518 ? 27.281 11.516 -18.234 1 95.25 518 TYR B O 1
ATOM 9173 N N . VAL B 1 519 ? 28.906 10.133 -18.812 1 96.12 519 VAL B N 1
ATOM 9174 C CA . VAL B 1 519 ? 29.203 9.766 -17.438 1 96.12 519 VAL B CA 1
ATOM 9175 C C . VAL B 1 519 ? 29.656 11 -16.656 1 96.12 519 VAL B C 1
ATOM 9177 O O . VAL B 1 519 ? 29.266 11.18 -15.5 1 96.12 519 VAL B O 1
ATOM 9180 N N . ALA B 1 520 ? 30.375 11.883 -17.266 1 97.38 520 ALA B N 1
ATOM 9181 C CA . ALA B 1 520 ? 30.891 13.086 -16.625 1 97.38 520 ALA B CA 1
ATOM 9182 C C . ALA B 1 520 ? 29.781 14.07 -16.297 1 97.38 520 ALA B C 1
ATOM 9184 O O . ALA B 1 520 ? 29.875 14.82 -15.328 1 97.38 520 ALA B O 1
ATOM 9185 N N . LEU B 1 521 ? 28.719 13.977 -17.047 1 95.88 521 LEU B N 1
ATOM 9186 C CA . LEU B 1 521 ? 27.734 15.062 -16.969 1 95.88 521 LEU B CA 1
ATOM 9187 C C . LEU B 1 521 ? 26.438 14.578 -16.328 1 95.88 521 LEU B C 1
ATOM 9189 O O . LEU B 1 521 ? 25.656 15.375 -15.805 1 95.88 521 LEU B O 1
ATOM 9193 N N . GLU B 1 522 ? 26.125 13.344 -16.453 1 94.5 522 GLU B N 1
ATOM 9194 C CA . GLU B 1 522 ? 24.812 12.812 -16.078 1 94.5 522 GLU B CA 1
ATOM 9195 C C . GLU B 1 522 ? 24.453 13.211 -14.648 1 94.5 522 GLU B C 1
ATOM 9197 O O . GLU B 1 522 ? 23.422 13.852 -14.43 1 94.5 522 GLU B O 1
ATOM 9202 N N . ARG B 1 523 ? 25.266 12.898 -13.68 1 95.5 523 ARG B N 1
ATOM 9203 C CA . ARG B 1 523 ? 24.969 13.094 -12.266 1 95.5 523 ARG B CA 1
ATOM 9204 C C . ARG B 1 523 ? 25.141 14.562 -11.875 1 95.5 523 ARG B C 1
ATOM 9206 O O . ARG B 1 523 ? 24.266 15.141 -11.227 1 95.5 523 ARG B O 1
ATOM 9213 N N . PRO B 1 524 ? 26.188 15.273 -12.375 1 96.38 524 PRO B N 1
ATOM 9214 C CA . PRO B 1 524 ? 26.344 16.688 -12.008 1 96.38 524 PRO B CA 1
ATOM 9215 C C . PRO B 1 524 ? 25.234 17.562 -12.57 1 96.38 524 PRO B C 1
ATOM 9217 O O . PRO B 1 524 ? 24.766 18.484 -11.898 1 96.38 524 PRO B O 1
ATOM 9220 N N . VAL B 1 525 ? 24.828 17.281 -13.75 1 95.56 525 VAL B N 1
ATOM 9221 C CA . VAL B 1 525 ? 23.766 18.094 -14.352 1 95.56 525 VAL B CA 1
ATOM 9222 C C . VAL B 1 525 ? 22.469 17.938 -13.562 1 95.56 525 VAL B C 1
ATOM 9224 O O . VAL B 1 525 ? 21.797 18.922 -13.258 1 95.56 525 VAL B O 1
ATOM 9227 N N . LEU B 1 526 ? 22.156 16.734 -13.273 1 95.12 526 LEU B N 1
ATOM 9228 C CA . LEU B 1 526 ? 20.969 16.5 -12.477 1 95.12 526 LEU B CA 1
ATOM 9229 C C . LEU B 1 526 ? 21.062 17.188 -11.117 1 95.12 526 LEU B C 1
ATOM 9231 O O . LEU B 1 526 ? 20.109 17.781 -10.648 1 95.12 526 LEU B O 1
ATOM 9235 N N . SER B 1 527 ? 22.219 17.094 -10.484 1 96.88 527 SER B N 1
ATOM 9236 C CA . SER B 1 527 ? 22.438 17.734 -9.188 1 96.88 527 SER B CA 1
ATOM 9237 C C . SER B 1 527 ? 22.328 19.25 -9.289 1 96.88 527 SER B C 1
ATOM 9239 O O . SER B 1 527 ? 21.766 19.891 -8.398 1 96.88 527 SER B O 1
ATOM 9241 N N . LEU B 1 528 ? 22.797 19.812 -10.375 1 96.12 528 LEU B N 1
ATOM 9242 C CA . LEU B 1 528 ? 22.734 21.25 -10.586 1 96.12 528 LEU B CA 1
ATOM 9243 C C . LEU B 1 528 ? 21.297 21.719 -10.781 1 96.12 528 LEU B C 1
ATOM 9245 O O . LEU B 1 528 ? 20.891 22.75 -10.25 1 96.12 528 LEU B O 1
ATOM 9249 N N . LEU B 1 529 ? 20.594 20.938 -11.539 1 95.25 529 LEU B N 1
ATOM 9250 C CA . LEU B 1 529 ? 19.203 21.266 -11.758 1 95.25 529 LEU B CA 1
ATOM 9251 C C . LEU B 1 529 ? 18.406 21.188 -10.453 1 95.25 529 LEU B C 1
ATOM 9253 O O . LEU B 1 529 ? 17.609 22.078 -10.156 1 95.25 529 LEU B O 1
ATOM 9257 N N . ALA B 1 530 ? 18.656 20.188 -9.695 1 95.69 530 ALA B N 1
ATOM 9258 C CA . ALA B 1 530 ? 17.984 20.047 -8.406 1 95.69 530 ALA B CA 1
ATOM 9259 C C . ALA B 1 530 ? 18.391 21.156 -7.445 1 95.69 530 ALA B C 1
ATOM 9261 O O . ALA B 1 530 ? 17.562 21.672 -6.691 1 95.69 530 ALA B O 1
ATOM 9262 N N . ALA B 1 531 ? 19.688 21.484 -7.465 1 96.56 531 ALA B N 1
ATOM 9263 C CA . ALA B 1 531 ? 20.188 22.562 -6.625 1 96.56 531 ALA B CA 1
ATOM 9264 C C . ALA B 1 531 ? 19.531 23.891 -6.992 1 96.56 531 ALA B C 1
ATOM 9266 O O . ALA B 1 531 ? 19.156 24.672 -6.109 1 96.56 531 ALA B O 1
ATOM 9267 N N . GLY B 1 532 ? 19.422 24.109 -8.297 1 94.44 532 GLY B N 1
ATOM 9268 C CA . GLY B 1 532 ? 18.734 25.312 -8.75 1 94.44 532 GLY B CA 1
ATOM 9269 C C . GLY B 1 532 ? 17.281 25.359 -8.32 1 94.44 532 GLY B C 1
ATOM 9270 O O . GLY B 1 532 ? 16.797 26.422 -7.902 1 94.44 532 GLY B O 1
ATOM 9271 N N . MET B 1 533 ? 16.656 24.266 -8.391 1 94.5 533 MET B N 1
ATOM 9272 C CA . MET B 1 533 ? 15.258 24.172 -7.973 1 94.5 533 MET B CA 1
ATOM 9273 C C . MET B 1 533 ? 15.125 24.469 -6.484 1 94.5 533 MET B C 1
ATOM 9275 O O . MET B 1 533 ? 14.258 25.25 -6.078 1 94.5 533 MET B O 1
ATOM 9279 N N . LEU B 1 534 ? 15.977 23.922 -5.73 1 94.88 534 LEU B N 1
ATOM 9280 C CA . LEU B 1 534 ? 15.938 24.109 -4.281 1 94.88 534 LEU B CA 1
ATOM 9281 C C . LEU B 1 534 ? 16.266 25.547 -3.916 1 94.88 534 LEU B C 1
ATOM 9283 O O . LEU B 1 534 ? 15.617 26.141 -3.039 1 94.88 534 LEU B O 1
ATOM 9287 N N . LEU B 1 535 ? 17.25 26.094 -4.578 1 94.19 535 LEU B N 1
ATOM 9288 C CA . LEU B 1 535 ? 17.641 27.484 -4.336 1 94.19 535 LEU B CA 1
ATOM 9289 C C . LEU B 1 535 ? 16.469 28.422 -4.594 1 94.19 535 LEU B C 1
ATOM 9291 O O . LEU B 1 535 ? 16.234 29.359 -3.828 1 94.19 535 LEU B O 1
ATOM 9295 N N . GLY B 1 536 ? 15.766 28.125 -5.68 1 93.56 536 GLY B N 1
ATOM 9296 C CA . GLY B 1 536 ? 14.586 28.922 -5.961 1 93.56 536 GLY B CA 1
ATOM 9297 C C . GLY B 1 536 ? 13.5 28.797 -4.906 1 93.56 536 GLY B C 1
ATOM 9298 O O . GLY B 1 536 ? 12.914 29.781 -4.48 1 93.56 536 GLY B O 1
ATOM 9299 N N . MET B 1 537 ? 13.266 27.641 -4.402 1 93 537 MET B N 1
ATOM 9300 C CA . MET B 1 537 ? 12.219 27.375 -3.416 1 93 537 MET B CA 1
ATOM 9301 C C . MET B 1 537 ? 12.523 28.078 -2.098 1 93 537 MET B C 1
ATOM 9303 O O . MET B 1 537 ? 11.625 28.641 -1.465 1 93 537 MET B O 1
ATOM 9307 N N . ILE B 1 538 ? 13.773 28.078 -1.737 1 92 538 ILE B N 1
ATOM 9308 C CA . ILE B 1 538 ? 14.109 28.578 -0.408 1 92 538 ILE B CA 1
ATOM 9309 C C . ILE B 1 538 ? 14.352 30.078 -0.464 1 92 538 ILE B C 1
ATOM 9311 O O . ILE B 1 538 ? 14.43 30.75 0.574 1 92 538 ILE B O 1
ATOM 9315 N N . ASN B 1 539 ? 14.445 30.672 -1.71 1 91.25 539 ASN B N 1
ATOM 9316 C CA . ASN B 1 539 ? 14.672 32.094 -1.834 1 91.25 539 ASN B CA 1
ATOM 9317 C C . ASN B 1 539 ? 13.469 32.812 -2.447 1 91.25 539 ASN B C 1
ATOM 9319 O O . ASN B 1 539 ? 13.625 33.781 -3.188 1 91.25 539 ASN B O 1
ATOM 9323 N N . GLY B 1 540 ? 12.297 32.25 -2.275 1 87.44 540 GLY B N 1
ATOM 9324 C CA . GLY B 1 540 ? 11.086 33.031 -2.412 1 87.44 540 GLY B CA 1
ATOM 9325 C C . GLY B 1 540 ? 10.32 32.75 -3.686 1 87.44 540 GLY B C 1
ATOM 9326 O O . GLY B 1 540 ? 9.25 33.312 -3.916 1 87.44 540 GLY B O 1
ATOM 9327 N N . PHE B 1 541 ? 10.867 31.969 -4.559 1 90.81 541 PHE B N 1
ATOM 9328 C CA . PHE B 1 541 ? 10.07 31.609 -5.727 1 90.81 541 PHE B CA 1
ATOM 9329 C C . PHE B 1 541 ? 8.906 30.703 -5.336 1 90.81 541 PHE B C 1
ATOM 9331 O O . PHE B 1 541 ? 9.07 29.797 -4.523 1 90.81 541 PHE B O 1
ATOM 9338 N N . GLU B 1 542 ? 7.738 31.062 -5.855 1 85.56 542 GLU B N 1
ATOM 9339 C CA . GLU B 1 542 ? 6.531 30.312 -5.508 1 85.56 542 GLU B CA 1
ATOM 9340 C C . GLU B 1 542 ? 6.148 29.344 -6.613 1 85.56 542 GLU B C 1
ATOM 9342 O O . GLU B 1 542 ? 6.633 29.453 -7.742 1 85.56 542 GLU B O 1
ATOM 9347 N N . GLY B 1 543 ? 5.441 28.344 -6.238 1 82.81 543 GLY B N 1
ATOM 9348 C CA . GLY B 1 543 ? 4.961 27.344 -7.18 1 82.81 543 GLY B CA 1
ATOM 9349 C C . GLY B 1 543 ? 4.258 26.188 -6.508 1 82.81 543 GLY B C 1
ATOM 9350 O O . GLY B 1 543 ? 4.332 26.031 -5.289 1 82.81 543 GLY B O 1
ATOM 9351 N N . CYS B 1 544 ? 3.529 25.422 -7.324 1 80.69 544 CYS B N 1
ATOM 9352 C CA . CYS B 1 544 ? 2.762 24.281 -6.824 1 80.69 544 CYS B CA 1
ATOM 9353 C C . CYS B 1 544 ? 3.678 23.25 -6.18 1 80.69 544 CYS B C 1
ATOM 9355 O O . CYS B 1 544 ? 3.359 22.703 -5.117 1 80.69 544 CYS B O 1
ATOM 9357 N N . LEU B 1 545 ? 4.777 23.078 -6.793 1 86.19 545 LEU B N 1
ATOM 9358 C CA . LEU B 1 545 ? 5.695 22.078 -6.273 1 86.19 545 LEU B CA 1
ATOM 9359 C C . LEU B 1 545 ? 6.238 22.484 -4.906 1 86.19 545 LEU B C 1
ATOM 9361 O O . LEU B 1 545 ? 6.395 21.641 -4.02 1 86.19 545 LEU B O 1
ATOM 9365 N N . LYS B 1 546 ? 6.562 23.719 -4.793 1 90.25 546 LYS B N 1
ATOM 9366 C CA . LYS B 1 546 ? 7.016 24.219 -3.5 1 90.25 546 LYS B CA 1
ATOM 9367 C C . LYS B 1 546 ? 5.965 23.984 -2.42 1 90.25 546 LYS B C 1
ATOM 9369 O O . LYS B 1 546 ? 6.293 23.531 -1.317 1 90.25 546 LYS B O 1
A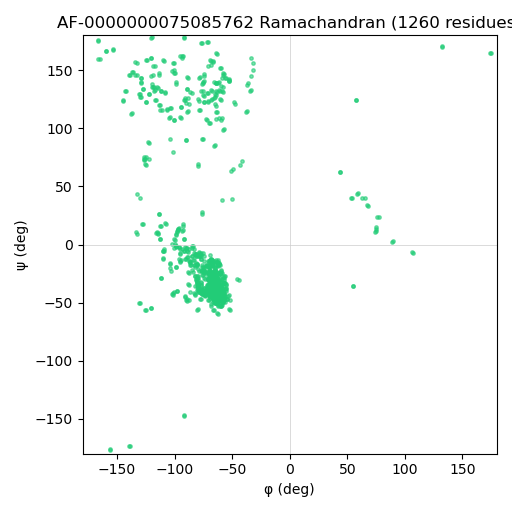TOM 9374 N N . HIS B 1 547 ? 4.75 24.203 -2.785 1 84.88 547 HIS B N 1
ATOM 9375 C CA . HIS B 1 547 ? 3.666 24.031 -1.823 1 84.88 547 HIS B CA 1
ATOM 9376 C C . HIS B 1 547 ? 3.525 22.578 -1.4 1 84.88 547 HIS B C 1
ATOM 9378 O O . HIS B 1 547 ? 3.287 22.281 -0.226 1 84.88 547 HIS B O 1
ATOM 9384 N N . VAL B 1 548 ? 3.674 21.766 -2.277 1 86.12 548 VAL B N 1
ATOM 9385 C CA . VAL B 1 548 ? 3.557 20.328 -1.987 1 86.12 548 VAL B CA 1
ATOM 9386 C C . VAL B 1 548 ? 4.738 19.891 -1.129 1 86.12 548 VAL B C 1
ATOM 9388 O O . VAL B 1 548 ? 4.555 19.188 -0.132 1 86.12 548 VAL B O 1
ATOM 9391 N N . LEU B 1 549 ? 5.867 20.312 -1.47 1 92.12 549 LEU B N 1
ATOM 9392 C CA . LEU B 1 549 ? 7.074 19.859 -0.792 1 92.12 549 LEU B CA 1
ATOM 9393 C C . LEU B 1 549 ? 7.223 20.531 0.57 1 92.12 549 LEU B C 1
ATOM 9395 O O . LEU B 1 549 ? 7.918 20.016 1.448 1 92.12 549 LEU B O 1
ATOM 9399 N N . ALA B 1 550 ? 6.582 21.656 0.735 1 89.75 550 ALA B N 1
ATOM 9400 C CA . ALA B 1 550 ? 6.707 22.406 1.984 1 89.75 550 ALA B CA 1
ATOM 9401 C C . ALA B 1 550 ? 5.617 22 2.977 1 89.75 550 ALA B C 1
ATOM 9403 O O . ALA B 1 550 ? 5.531 22.562 4.07 1 89.75 550 ALA B O 1
ATOM 9404 N N . TRP B 1 551 ? 4.867 21.031 2.574 1 84.25 551 TRP B N 1
ATOM 9405 C CA . TRP B 1 551 ? 3.783 20.594 3.445 1 84.25 551 TRP B CA 1
ATOM 9406 C C . TRP B 1 551 ? 4.324 20.109 4.789 1 84.25 551 TRP B C 1
ATOM 9408 O O . TRP B 1 551 ? 5.309 19.375 4.848 1 84.25 551 TRP B O 1
ATOM 9418 N N . ARG B 1 552 ? 3.719 20.484 5.805 1 81.81 552 ARG B N 1
ATOM 9419 C CA . ARG B 1 552 ? 4.18 20.234 7.168 1 81.81 552 ARG B CA 1
ATOM 9420 C C . ARG B 1 552 ? 4.098 18.734 7.496 1 81.81 552 ARG B C 1
ATOM 9422 O O . ARG B 1 552 ? 4.832 18.25 8.359 1 81.81 552 ARG B O 1
ATOM 9429 N N . GLY B 1 553 ? 3.273 18.094 6.82 1 80.12 553 GLY B N 1
ATOM 9430 C CA . GLY B 1 553 ? 3.096 16.672 7.086 1 80.12 553 GLY B CA 1
ATOM 9431 C C . GLY B 1 553 ? 4.312 15.836 6.727 1 80.12 553 GLY B C 1
ATOM 9432 O O . GLY B 1 553 ? 4.488 14.727 7.238 1 80.12 553 GLY B O 1
ATOM 9433 N N . TRP B 1 554 ? 5.234 16.438 5.992 1 90.62 554 TRP B N 1
ATOM 9434 C CA . TRP B 1 554 ? 6.41 15.695 5.551 1 90.62 554 TRP B CA 1
ATOM 9435 C C . TRP B 1 554 ? 7.48 15.68 6.641 1 90.62 554 TRP B C 1
ATOM 9437 O O . TRP B 1 554 ? 8.43 14.898 6.57 1 90.62 554 TRP B O 1
ATOM 9447 N N . ARG B 1 555 ? 7.375 16.469 7.633 1 89.81 555 ARG B N 1
ATOM 9448 C CA . ARG B 1 555 ? 8.477 16.719 8.562 1 89.81 555 ARG B CA 1
ATOM 9449 C C . ARG B 1 555 ? 8.883 15.438 9.281 1 89.81 555 ARG B C 1
ATOM 9451 O O . ARG B 1 555 ? 10.047 15.047 9.25 1 89.81 555 ARG B O 1
ATOM 9458 N N . ALA B 1 556 ? 7.863 14.836 9.852 1 91.69 556 ALA B N 1
ATOM 9459 C CA . ALA B 1 556 ? 8.172 13.594 10.57 1 91.69 556 ALA B CA 1
ATOM 9460 C C . ALA B 1 556 ? 8.688 12.523 9.609 1 91.69 556 ALA B C 1
ATOM 9462 O O . ALA B 1 556 ? 9.648 11.82 9.922 1 91.69 556 ALA B O 1
ATOM 9463 N N . MET B 1 557 ? 8.109 12.445 8.469 1 94.75 557 MET B N 1
ATOM 9464 C CA . MET B 1 557 ? 8.5 11.438 7.48 1 94.75 557 MET B CA 1
ATOM 9465 C C . MET B 1 557 ? 9.898 11.719 6.945 1 94.75 557 MET B C 1
ATOM 9467 O O . MET B 1 557 ? 10.68 10.797 6.711 1 94.75 557 MET B O 1
ATOM 9471 N N . GLY B 1 558 ? 10.141 13 6.773 1 95.12 558 GLY B N 1
ATOM 9472 C CA . GLY B 1 558 ? 11.461 13.375 6.297 1 95.12 558 GLY B CA 1
ATOM 9473 C C . GLY B 1 558 ? 12.562 13.055 7.293 1 95.12 558 GLY B C 1
ATOM 9474 O O . GLY B 1 558 ? 13.656 12.641 6.902 1 95.12 558 GLY B O 1
ATOM 9475 N N . ARG B 1 559 ? 12.234 13.156 8.523 1 94.31 559 ARG B N 1
ATOM 9476 C CA . ARG B 1 559 ? 13.203 12.898 9.578 1 94.31 559 ARG B CA 1
ATOM 9477 C C . ARG B 1 559 ? 13.508 11.406 9.688 1 94.31 559 ARG B C 1
ATOM 9479 O O . ARG B 1 559 ? 14.547 11.008 10.211 1 94.31 559 ARG B O 1
ATOM 9486 N N . MET B 1 560 ? 12.641 10.617 9.125 1 97 560 MET B N 1
ATOM 9487 C CA . MET B 1 560 ? 12.797 9.164 9.227 1 97 560 MET B CA 1
ATOM 9488 C C . MET B 1 560 ? 13.477 8.609 7.977 1 97 560 MET B C 1
ATOM 9490 O O . MET B 1 560 ? 13.508 7.395 7.773 1 97 560 MET B O 1
ATOM 9494 N N . SER B 1 561 ? 14.016 9.422 7.18 1 96.38 561 SER B N 1
ATOM 9495 C CA . SER B 1 561 ? 14.539 9.008 5.879 1 96.38 561 SER B CA 1
ATOM 9496 C C . SER B 1 561 ? 15.609 7.934 6.031 1 96.38 561 SER B C 1
ATOM 9498 O O . SER B 1 561 ? 15.648 6.977 5.258 1 96.38 561 SER B O 1
ATOM 9500 N N . LEU B 1 562 ? 16.453 8.07 7.016 1 97 562 LEU B N 1
ATOM 9501 C CA . LEU B 1 562 ? 17.516 7.098 7.211 1 97 562 LEU B CA 1
ATOM 9502 C C . LEU B 1 562 ? 16.953 5.73 7.566 1 97 562 LEU B C 1
ATOM 9504 O O . LEU B 1 562 ? 17.312 4.719 6.961 1 97 562 LEU B O 1
ATOM 9508 N N . SER B 1 563 ? 16.078 5.754 8.547 1 98.31 563 SER B N 1
ATOM 9509 C CA . SER B 1 563 ? 15.469 4.496 8.969 1 98.31 563 SER B CA 1
ATOM 9510 C C . SER B 1 563 ? 14.703 3.836 7.832 1 98.31 563 SER B C 1
ATOM 9512 O O . SER B 1 563 ? 14.758 2.617 7.66 1 98.31 563 SER B O 1
ATOM 9514 N N . VAL B 1 564 ? 13.984 4.605 7.051 1 98.31 564 VAL B N 1
ATOM 9515 C CA . VAL B 1 564 ? 13.227 4.082 5.922 1 98.31 564 VAL B CA 1
ATOM 9516 C C . VAL B 1 564 ? 14.172 3.51 4.875 1 98.31 564 VAL B C 1
ATOM 9518 O O . VAL B 1 564 ? 13.945 2.414 4.355 1 98.31 564 VAL B O 1
ATOM 9521 N N . LEU B 1 565 ? 15.211 4.234 4.598 1 97.62 565 LEU B N 1
ATOM 9522 C CA . LEU B 1 565 ? 16.219 3.773 3.639 1 97.62 565 LEU B CA 1
ATOM 9523 C C . LEU B 1 565 ? 16.781 2.422 4.055 1 97.62 565 LEU B C 1
ATOM 9525 O O . LEU B 1 565 ? 16.969 1.54 3.213 1 97.62 565 LEU B O 1
ATOM 9529 N N . MET B 1 566 ? 16.953 2.268 5.281 1 98.38 566 MET B N 1
ATOM 9530 C CA . MET B 1 566 ? 17.672 1.084 5.746 1 98.38 566 MET B CA 1
ATOM 9531 C C . MET B 1 566 ? 16.766 -0.139 5.754 1 98.38 566 MET B C 1
ATOM 9533 O O . MET B 1 566 ? 17.203 -1.246 5.438 1 98.38 566 MET B O 1
ATOM 9537 N N . VAL B 1 567 ? 15.523 0.018 5.969 1 98.38 567 VAL B N 1
ATOM 9538 C CA . VAL B 1 567 ? 14.688 -1.159 6.188 1 98.38 567 VAL B CA 1
ATOM 9539 C C . VAL B 1 567 ? 13.961 -1.523 4.895 1 98.38 567 VAL B C 1
ATOM 9541 O O . VAL B 1 567 ? 13.461 -2.641 4.754 1 98.38 567 VAL B O 1
ATOM 9544 N N . HIS B 1 568 ? 13.812 -0.67 3.932 1 98.25 568 HIS B N 1
ATOM 9545 C CA . HIS B 1 568 ? 12.867 -0.841 2.838 1 98.25 568 HIS B CA 1
ATOM 9546 C C . HIS B 1 568 ? 13.211 -2.061 1.991 1 98.25 568 HIS B C 1
ATOM 9548 O O . HIS B 1 568 ? 12.32 -2.762 1.506 1 98.25 568 HIS B O 1
ATOM 9554 N N . TRP B 1 569 ? 14.5 -2.314 1.817 1 97.31 569 TRP B N 1
ATOM 9555 C CA . TRP B 1 569 ? 14.898 -3.443 0.985 1 97.31 569 TRP B CA 1
ATOM 9556 C C . TRP B 1 569 ? 14.484 -4.766 1.623 1 97.31 569 TRP B C 1
ATOM 9558 O O . TRP B 1 569 ? 13.922 -5.633 0.954 1 97.31 569 TRP B O 1
ATOM 9568 N N . CYS B 1 570 ? 14.758 -4.926 2.91 1 97.44 570 CYS B N 1
ATOM 9569 C CA . CYS B 1 570 ? 14.344 -6.129 3.619 1 97.44 570 CYS B CA 1
ATOM 9570 C C . CYS B 1 570 ? 12.836 -6.328 3.525 1 97.44 570 CYS B C 1
ATOM 9572 O O . CYS B 1 570 ? 12.367 -7.445 3.299 1 97.44 570 CYS B O 1
ATOM 9574 N N . ILE B 1 571 ? 12.141 -5.246 3.666 1 97.31 571 ILE B N 1
ATOM 9575 C CA . ILE B 1 571 ? 10.688 -5.316 3.633 1 97.31 571 ILE B CA 1
ATOM 9576 C C . ILE B 1 571 ? 10.219 -5.719 2.234 1 97.31 571 ILE B C 1
ATOM 9578 O O . ILE B 1 571 ? 9.344 -6.574 2.084 1 97.31 571 ILE B O 1
ATOM 9582 N N . ASN B 1 572 ? 10.789 -5.125 1.25 1 96.62 572 ASN B N 1
ATOM 9583 C CA . ASN B 1 572 ? 10.43 -5.438 -0.129 1 96.62 572 ASN B CA 1
ATOM 9584 C C . ASN B 1 572 ? 10.703 -6.902 -0.462 1 96.62 572 ASN B C 1
ATOM 9586 O O . ASN B 1 572 ? 9.867 -7.574 -1.062 1 96.62 572 ASN B O 1
ATOM 9590 N N . VAL B 1 573 ? 11.852 -7.395 -0.068 1 96 573 VAL B N 1
ATOM 9591 C CA . VAL B 1 573 ? 12.211 -8.781 -0.311 1 96 573 VAL B CA 1
ATOM 9592 C C . VAL B 1 573 ? 11.281 -9.711 0.473 1 96 573 VAL B C 1
ATOM 9594 O O . VAL B 1 573 ? 10.867 -10.75 -0.031 1 96 573 VAL B O 1
ATOM 9597 N N . ASN B 1 574 ? 10.969 -9.297 1.685 1 95.5 574 ASN B N 1
ATOM 9598 C CA . ASN B 1 574 ? 10.055 -10.102 2.488 1 95.5 574 ASN B CA 1
ATOM 9599 C C . ASN B 1 574 ? 8.695 -10.242 1.813 1 95.5 574 ASN B C 1
ATOM 9601 O O . ASN B 1 574 ? 8.102 -11.32 1.817 1 95.5 574 ASN B O 1
ATOM 9605 N N . ILE B 1 575 ? 8.203 -9.203 1.232 1 94.25 575 ILE B N 1
ATOM 9606 C CA . ILE B 1 575 ? 6.918 -9.219 0.548 1 94.25 575 ILE B CA 1
ATOM 9607 C C . ILE B 1 575 ? 6.996 -10.125 -0.677 1 94.25 575 ILE B C 1
ATOM 9609 O O . ILE B 1 575 ? 6.133 -10.984 -0.88 1 94.25 575 ILE B O 1
ATOM 9613 N N . ALA B 1 576 ? 8.039 -10.047 -1.399 1 93.31 576 ALA B N 1
ATOM 9614 C CA . ALA B 1 576 ? 8.141 -10.734 -2.682 1 93.31 576 ALA B CA 1
ATOM 9615 C C . ALA B 1 576 ? 8.531 -12.195 -2.486 1 93.31 576 ALA B C 1
ATOM 9617 O O . ALA B 1 576 ? 7.941 -13.094 -3.098 1 93.31 576 ALA B O 1
ATOM 9618 N N . ALA B 1 577 ? 9.477 -12.477 -1.591 1 93.75 577 ALA B N 1
ATOM 9619 C CA . ALA B 1 577 ? 10.047 -13.812 -1.445 1 93.75 577 ALA B CA 1
ATOM 9620 C C . ALA B 1 577 ? 9.148 -14.703 -0.596 1 93.75 577 ALA B C 1
ATOM 9622 O O . ALA B 1 577 ? 9.32 -15.93 -0.567 1 93.75 577 ALA B O 1
ATOM 9623 N N . SER B 1 578 ? 8.156 -14.148 0.032 1 92.38 578 SER B N 1
ATOM 9624 C CA . SER B 1 578 ? 7.234 -14.938 0.843 1 92.38 578 SER B CA 1
ATOM 9625 C C . SER B 1 578 ? 6.164 -15.602 -0.021 1 92.38 578 SER B C 1
ATOM 9627 O O . SER B 1 578 ? 5.434 -16.469 0.448 1 92.38 578 SER B O 1
ATOM 9629 N N . ARG B 1 579 ? 6.094 -15.281 -1.23 1 90.88 579 ARG B N 1
ATOM 9630 C CA . ARG B 1 579 ? 5.117 -15.867 -2.145 1 90.88 579 ARG B CA 1
ATOM 9631 C C . ARG B 1 579 ? 5.5 -17.297 -2.512 1 90.88 579 ARG B C 1
ATOM 9633 O O . ARG B 1 579 ? 6.684 -17.609 -2.682 1 90.88 579 ARG B O 1
ATOM 9640 N N . LEU B 1 580 ? 4.516 -18.141 -2.717 1 92.62 580 LEU B N 1
ATOM 9641 C CA . LEU B 1 580 ? 4.75 -19.562 -2.938 1 92.62 580 LEU B CA 1
ATOM 9642 C C . LEU B 1 580 ? 4.785 -19.891 -4.43 1 92.62 580 LEU B C 1
ATOM 9644 O O . LEU B 1 580 ? 5.203 -20.984 -4.824 1 92.62 580 LEU B O 1
ATOM 9648 N N . GLN B 1 581 ? 4.355 -18.938 -5.207 1 91.31 581 GLN B N 1
ATOM 9649 C CA . GLN B 1 581 ? 4.32 -19.078 -6.66 1 91.31 581 GLN B CA 1
ATOM 9650 C C . GLN B 1 581 ? 4.875 -17.844 -7.352 1 91.31 581 GLN B C 1
ATOM 9652 O O . GLN B 1 581 ? 4.914 -16.766 -6.762 1 91.31 581 GLN B O 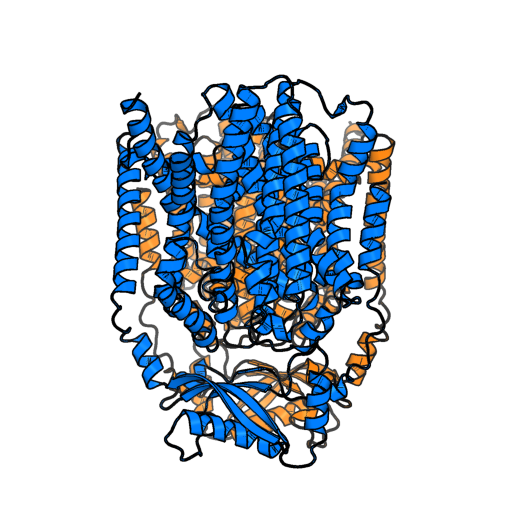1
ATOM 9657 N N . PRO B 1 582 ? 5.34 -18.031 -8.609 1 91.94 582 PRO B N 1
ATOM 9658 C CA . PRO B 1 582 ? 5.785 -16.844 -9.344 1 91.94 582 PRO B CA 1
ATOM 9659 C C . PRO B 1 582 ? 4.68 -15.797 -9.5 1 91.94 582 PRO B C 1
ATOM 9661 O O . PRO B 1 582 ? 3.512 -16.156 -9.672 1 91.94 582 PRO B O 1
ATOM 9664 N N . THR B 1 583 ? 5.086 -14.664 -9.422 1 87 583 THR B N 1
ATOM 9665 C CA . THR B 1 583 ? 4.109 -13.578 -9.484 1 87 583 THR B CA 1
ATOM 9666 C C . THR B 1 583 ? 3.953 -13.07 -10.914 1 87 583 THR B C 1
ATOM 9668 O O . THR B 1 583 ? 4.824 -13.297 -11.758 1 87 583 THR B O 1
ATOM 9671 N N . THR B 1 584 ? 2.811 -12.391 -11.141 1 89.75 584 THR B N 1
ATOM 9672 C CA . THR B 1 584 ? 2.568 -11.719 -12.414 1 89.75 584 THR B CA 1
ATOM 9673 C C . THR B 1 584 ? 3.133 -10.297 -12.383 1 89.75 584 THR B C 1
ATOM 9675 O O . THR B 1 584 ? 2.721 -9.477 -11.562 1 89.75 584 THR B O 1
ATOM 9678 N N . ALA B 1 585 ? 4.031 -10.094 -13.305 1 92.81 585 ALA B N 1
ATOM 9679 C CA . ALA B 1 585 ? 4.605 -8.758 -13.391 1 92.81 585 ALA B CA 1
ATOM 9680 C C . ALA B 1 585 ? 3.729 -7.828 -14.227 1 92.81 585 ALA B C 1
ATOM 9682 O O . ALA B 1 585 ? 3.234 -8.219 -15.281 1 92.81 585 ALA B O 1
ATOM 9683 N N . SER B 1 586 ? 3.422 -6.699 -13.773 1 92.38 586 SER B N 1
ATOM 9684 C CA . SER B 1 586 ? 2.658 -5.637 -14.422 1 92.38 586 SER B CA 1
ATOM 9685 C C . SER B 1 586 ? 2.924 -4.285 -13.758 1 92.38 586 SER B C 1
ATOM 9687 O O . SER B 1 586 ? 3.566 -4.219 -12.711 1 92.38 586 SER B O 1
ATOM 9689 N N . LEU B 1 587 ? 2.516 -3.238 -14.414 1 91.62 587 LEU B N 1
ATOM 9690 C CA . LEU B 1 587 ? 2.643 -1.922 -13.797 1 91.62 587 LEU B CA 1
ATOM 9691 C C . LEU B 1 587 ? 1.863 -1.859 -12.484 1 91.62 587 LEU B C 1
ATOM 9693 O O . LEU B 1 587 ? 2.344 -1.298 -11.5 1 91.62 587 LEU B O 1
ATOM 9697 N N . LEU B 1 588 ? 0.742 -2.475 -12.492 1 92.75 588 LEU B N 1
ATOM 9698 C CA . LEU B 1 588 ? -0.098 -2.488 -11.297 1 92.75 588 LEU B CA 1
ATOM 9699 C C . LEU B 1 588 ? 0.588 -3.232 -10.156 1 92.75 588 LEU B C 1
ATOM 9701 O O . LEU B 1 588 ? 0.547 -2.789 -9.008 1 92.75 588 LEU B O 1
ATOM 9705 N N . SER B 1 589 ? 1.163 -4.367 -10.469 1 93.5 589 SER B N 1
ATOM 9706 C CA . SER B 1 589 ? 1.836 -5.133 -9.43 1 93.5 589 SER B CA 1
ATOM 9707 C C . SER B 1 589 ? 3 -4.348 -8.828 1 93.5 589 SER B C 1
ATOM 9709 O O . SER B 1 589 ? 3.264 -4.438 -7.629 1 93.5 589 SER B O 1
ATOM 9711 N N . VAL B 1 590 ? 3.705 -3.582 -9.641 1 93.38 590 VAL B N 1
ATOM 9712 C CA . VAL B 1 590 ? 4.809 -2.76 -9.156 1 93.38 590 VAL B CA 1
ATOM 9713 C C . VAL B 1 590 ? 4.273 -1.678 -8.219 1 93.38 590 VAL B C 1
ATOM 9715 O O . VAL B 1 590 ? 4.852 -1.429 -7.152 1 93.38 590 VAL B O 1
ATOM 9718 N N . VAL B 1 591 ? 3.197 -1.099 -8.617 1 94.56 591 VAL B N 1
ATOM 9719 C CA . VAL B 1 591 ? 2.59 -0.056 -7.797 1 94.56 591 VAL B CA 1
ATOM 9720 C C . VAL B 1 591 ? 2.148 -0.643 -6.457 1 94.56 591 VAL B C 1
ATOM 9722 O O . VAL B 1 591 ? 2.393 -0.054 -5.402 1 94.56 591 VAL B O 1
ATOM 9725 N N . VAL B 1 592 ? 1.535 -1.749 -6.484 1 96.19 592 VAL B N 1
ATOM 9726 C CA . VAL B 1 592 ? 1.044 -2.404 -5.277 1 96.19 592 VAL B CA 1
ATOM 9727 C C . VAL B 1 592 ? 2.209 -2.68 -4.328 1 96.19 592 VAL B C 1
ATOM 9729 O O . VAL B 1 592 ? 2.15 -2.328 -3.148 1 96.19 592 VAL B O 1
ATOM 9732 N N . ASP B 1 593 ? 3.26 -3.244 -4.832 1 96.12 593 ASP B N 1
ATOM 9733 C CA . ASP B 1 593 ? 4.418 -3.561 -4.004 1 96.12 593 ASP B CA 1
ATOM 9734 C C . ASP B 1 593 ? 5.09 -2.287 -3.492 1 96.12 593 ASP B C 1
ATOM 9736 O O . ASP B 1 593 ? 5.543 -2.236 -2.348 1 96.12 593 ASP B O 1
ATOM 9740 N N . ALA B 1 594 ? 5.164 -1.296 -4.367 1 96.81 594 ALA B N 1
ATOM 9741 C CA . ALA B 1 594 ? 5.812 -0.042 -3.994 1 96.81 594 ALA B CA 1
ATOM 9742 C C . ALA B 1 594 ? 5.066 0.646 -2.855 1 96.81 594 ALA B C 1
ATOM 9744 O O . ALA B 1 594 ? 5.68 1.104 -1.89 1 96.81 594 ALA B O 1
ATOM 9745 N N . VAL B 1 595 ? 3.793 0.696 -2.959 1 97.62 595 VAL B N 1
ATOM 9746 C CA . VAL B 1 595 ? 2.965 1.349 -1.949 1 97.62 595 VAL B CA 1
ATOM 9747 C C . VAL B 1 595 ? 3.045 0.574 -0.636 1 97.62 595 VAL B C 1
ATOM 9749 O O . VAL B 1 595 ? 3.223 1.166 0.431 1 97.62 595 VAL B O 1
ATOM 9752 N N . ALA B 1 596 ? 2.941 -0.696 -0.729 1 97.56 596 ALA B N 1
ATOM 9753 C CA . ALA B 1 596 ? 3.014 -1.529 0.469 1 97.56 596 ALA B CA 1
ATOM 9754 C C . ALA B 1 596 ? 4.383 -1.418 1.134 1 97.56 596 ALA B C 1
ATOM 9756 O O . ALA B 1 596 ? 4.477 -1.284 2.355 1 97.56 596 ALA B O 1
ATOM 9757 N N . THR B 1 597 ? 5.402 -1.464 0.326 1 98.06 597 THR B N 1
ATOM 9758 C CA . THR B 1 597 ? 6.758 -1.339 0.853 1 98.06 597 THR B CA 1
ATOM 9759 C C . THR B 1 597 ? 6.949 0.016 1.528 1 98.06 597 THR B C 1
ATOM 9761 O O . THR B 1 597 ? 7.523 0.096 2.617 1 98.06 597 THR B O 1
ATOM 9764 N N . SER B 1 598 ? 6.5 1.063 0.86 1 98.12 598 SER B N 1
ATOM 9765 C CA . SER B 1 598 ? 6.625 2.402 1.429 1 98.12 598 SER B CA 1
ATOM 9766 C C . SER B 1 598 ? 5.891 2.506 2.762 1 98.12 598 SER B C 1
ATOM 9768 O O . SER B 1 598 ? 6.457 2.986 3.748 1 98.12 598 SER B O 1
ATOM 9770 N N . PHE B 1 599 ? 4.691 2.021 2.805 1 97.12 599 PHE B N 1
ATOM 9771 C CA . PHE B 1 599 ? 3.889 2.094 4.02 1 97.12 599 PHE B CA 1
ATOM 9772 C C . PHE B 1 599 ? 4.539 1.303 5.148 1 97.12 599 PHE B C 1
ATOM 9774 O O . PHE B 1 599 ? 4.727 1.823 6.25 1 97.12 599 PHE B O 1
ATOM 9781 N N . CYS B 1 600 ? 4.926 0.073 4.879 1 97.38 600 CYS B N 1
ATOM 9782 C CA . CYS B 1 600 ? 5.512 -0.786 5.902 1 97.38 600 CYS B CA 1
ATOM 9783 C C . CYS B 1 600 ? 6.867 -0.249 6.355 1 97.38 600 CYS B C 1
ATOM 9785 O O . CYS B 1 600 ? 7.215 -0.348 7.531 1 97.38 600 CYS B O 1
ATOM 9787 N N . SER B 1 601 ? 7.586 0.3 5.43 1 98.5 601 SER B N 1
ATOM 9788 C CA . SER B 1 601 ? 8.891 0.851 5.781 1 98.5 601 SER B CA 1
ATOM 9789 C C . SER B 1 601 ? 8.75 2.035 6.73 1 98.5 601 SER B C 1
ATOM 9791 O O . SER B 1 601 ? 9.492 2.141 7.711 1 98.5 601 SER B O 1
ATOM 9793 N N . TYR B 1 602 ? 7.824 2.906 6.492 1 97.69 602 TYR B N 1
ATOM 9794 C CA . TYR B 1 602 ? 7.617 4.039 7.383 1 97.69 602 TYR B CA 1
ATOM 9795 C C . TYR B 1 602 ? 7.102 3.578 8.742 1 97.69 602 TYR B C 1
ATOM 9797 O O . TYR B 1 602 ? 7.469 4.145 9.773 1 97.69 602 TYR B O 1
ATOM 9805 N N . MET B 1 603 ? 6.312 2.533 8.742 1 96.38 603 MET B N 1
ATOM 9806 C CA . MET B 1 603 ? 5.805 2.012 10.016 1 96.38 603 MET B CA 1
ATOM 9807 C C . MET B 1 603 ? 6.941 1.446 10.859 1 96.38 603 MET B C 1
ATOM 9809 O O . MET B 1 603 ? 6.996 1.688 12.07 1 96.38 603 MET B O 1
ATOM 9813 N N . VAL B 1 604 ? 7.805 0.748 10.211 1 97.62 604 VAL B N 1
ATOM 9814 C CA . VAL B 1 604 ? 8.922 0.133 10.93 1 97.62 604 VAL B CA 1
ATOM 9815 C C . VAL B 1 604 ? 9.953 1.197 11.281 1 97.62 604 VAL B C 1
ATOM 9817 O O . VAL B 1 604 ? 10.656 1.077 12.289 1 97.62 604 VAL B O 1
ATOM 9820 N N . ALA B 1 605 ? 9.992 2.24 10.516 1 98.31 605 ALA B N 1
ATOM 9821 C CA . ALA B 1 605 ? 10.961 3.309 10.742 1 98.31 605 ALA B CA 1
ATOM 9822 C C . ALA B 1 605 ? 10.625 4.098 12 1 98.31 605 ALA B C 1
ATOM 9824 O O . ALA B 1 605 ? 11.516 4.703 12.617 1 98.31 605 ALA B O 1
ATOM 9825 N N . VAL B 1 606 ? 9.391 4.102 12.453 1 96.62 606 VAL B N 1
ATOM 9826 C CA . VAL B 1 606 ? 8.977 4.875 13.617 1 96.62 606 VAL B CA 1
ATOM 9827 C C . VAL B 1 606 ? 9.711 4.375 14.859 1 96.62 606 VAL B C 1
ATOM 9829 O O . VAL B 1 606 ? 10.477 5.125 15.484 1 96.62 606 VAL B O 1
ATOM 9832 N N . PRO B 1 607 ? 9.562 3.113 15.211 1 96.69 607 PRO B N 1
ATOM 9833 C CA . PRO B 1 607 ? 10.289 2.672 16.406 1 96.69 607 PRO B CA 1
ATOM 9834 C C . PRO B 1 607 ? 11.805 2.732 16.219 1 96.69 607 PRO B C 1
ATOM 9836 O O . PRO B 1 607 ? 12.531 3.002 17.172 1 96.69 607 PRO B O 1
ATOM 9839 N N . LEU B 1 608 ? 12.328 2.5 15.055 1 97.94 608 LEU B N 1
ATOM 9840 C CA . LEU B 1 608 ? 13.773 2.561 14.82 1 97.94 608 LEU B CA 1
ATOM 9841 C C . LEU B 1 608 ? 14.297 3.971 15.047 1 97.94 608 LEU B C 1
ATOM 9843 O O . LEU B 1 608 ? 15.391 4.148 15.602 1 97.94 608 LEU B O 1
ATOM 9847 N N . THR B 1 609 ? 13.539 4.934 14.602 1 98 609 THR B N 1
ATOM 9848 C CA . THR B 1 609 ? 13.953 6.324 14.766 1 98 609 THR B CA 1
ATOM 9849 C C . THR B 1 609 ? 13.828 6.758 16.219 1 98 609 THR B C 1
ATOM 9851 O O . THR B 1 609 ? 14.758 7.355 16.781 1 98 609 THR B O 1
ATOM 9854 N N . ILE B 1 610 ? 12.789 6.391 16.906 1 97.25 610 ILE B N 1
ATOM 9855 C CA . ILE B 1 610 ? 12.477 6.871 18.234 1 97.25 610 ILE B CA 1
ATOM 9856 C C . ILE B 1 610 ? 13.312 6.113 19.266 1 97.25 610 ILE B C 1
ATOM 9858 O O . ILE B 1 610 ? 13.734 6.688 20.281 1 97.25 610 ILE B O 1
ATOM 9862 N N . MET B 1 611 ? 13.578 4.863 18.969 1 97.75 611 MET B N 1
ATOM 9863 C CA . MET B 1 611 ? 14.156 4.02 20.016 1 97.75 611 MET B CA 1
ATOM 9864 C C . MET B 1 611 ? 15.648 3.812 19.781 1 97.75 611 MET B C 1
ATOM 9866 O O . MET B 1 611 ? 16.375 3.389 20.688 1 97.75 611 MET B O 1
ATOM 9870 N N . VAL B 1 612 ? 16.125 4.105 18.594 1 98 612 VAL B N 1
ATOM 9871 C CA . VAL B 1 612 ? 17.516 3.801 18.297 1 98 612 VAL B CA 1
ATOM 9872 C C . VAL B 1 612 ? 18.234 5.059 17.812 1 98 612 VAL B C 1
ATOM 9874 O O . VAL B 1 612 ? 19.156 5.559 18.453 1 98 612 VAL B O 1
ATOM 9877 N N . GLU B 1 613 ? 17.766 5.66 16.828 1 97.5 613 GLU B N 1
ATOM 9878 C CA . GLU B 1 613 ? 18.438 6.766 16.156 1 97.5 613 GLU B CA 1
ATOM 9879 C C . GLU B 1 613 ? 18.531 7.988 17.062 1 97.5 613 GLU B C 1
ATOM 9881 O O . GLU B 1 613 ? 19.625 8.477 17.359 1 97.5 613 GLU B O 1
ATOM 9886 N N . MET B 1 614 ? 17.438 8.445 17.547 1 96.06 614 MET B N 1
ATOM 9887 C CA . MET B 1 614 ? 17.359 9.711 18.266 1 96.06 614 MET B CA 1
ATOM 9888 C C . MET B 1 614 ? 18.047 9.609 19.625 1 96.06 614 MET B C 1
ATOM 9890 O O . MET B 1 614 ? 18.797 10.5 20.016 1 96.06 614 MET B O 1
ATOM 9894 N N . PRO B 1 615 ? 17.812 8.523 20.375 1 95.56 615 PRO B N 1
ATOM 9895 C CA . PRO B 1 615 ? 18.469 8.461 21.688 1 95.56 615 PRO B CA 1
ATOM 9896 C C . PRO B 1 615 ? 19.984 8.406 21.578 1 95.56 615 PRO B C 1
ATOM 9898 O O . PRO B 1 615 ? 20.688 9.086 22.344 1 95.56 615 PRO B O 1
ATOM 9901 N N . VAL B 1 616 ? 20.5 7.637 20.672 1 94.56 616 VAL B N 1
ATOM 9902 C CA . VAL B 1 616 ? 21.953 7.508 20.531 1 94.56 616 VAL B CA 1
ATOM 9903 C C . VAL B 1 616 ? 22.547 8.852 20.125 1 94.56 616 VAL B C 1
ATOM 9905 O O . VAL B 1 616 ? 23.594 9.25 20.641 1 94.56 616 VAL B O 1
ATOM 9908 N N . GLN B 1 617 ? 21.938 9.469 19.25 1 92.19 617 GLN B N 1
ATOM 9909 C CA . GLN B 1 617 ? 22.406 10.781 18.812 1 92.19 617 GLN B CA 1
ATOM 9910 C C . GLN B 1 617 ? 22.469 11.75 19.984 1 92.19 617 GLN B C 1
ATOM 9912 O O . GLN B 1 617 ? 23.453 12.484 20.125 1 92.19 617 GLN B O 1
ATOM 9917 N N . ARG B 1 618 ? 21.516 11.742 20.781 1 91.12 618 ARG B N 1
ATOM 9918 C CA . ARG B 1 618 ? 21.453 12.656 21.906 1 91.12 618 ARG B CA 1
ATOM 9919 C C . ARG B 1 618 ? 22.5 12.297 22.969 1 91.12 618 ARG B C 1
ATOM 9921 O O . ARG B 1 618 ? 23.109 13.18 23.562 1 91.12 618 ARG B O 1
ATOM 9928 N N . VAL B 1 619 ? 22.656 11.086 23.234 1 91.38 619 VAL B N 1
ATOM 9929 C CA . VAL B 1 619 ? 23.625 10.633 24.219 1 91.38 619 VAL B CA 1
ATOM 9930 C C . VAL B 1 619 ? 25.031 11.031 23.781 1 91.38 619 VAL B C 1
ATOM 9932 O O . VAL B 1 619 ? 25.797 11.594 24.578 1 91.38 619 VAL B O 1
ATOM 9935 N N . VAL B 1 620 ? 25.312 10.797 22.531 1 88.88 620 VAL B N 1
ATOM 9936 C CA . VAL B 1 620 ? 26.641 11.094 22.016 1 88.88 620 VAL B CA 1
ATOM 9937 C C . VAL B 1 620 ? 26.875 12.602 22.031 1 88.88 620 VAL B C 1
ATOM 9939 O O . VAL B 1 620 ? 27.953 13.07 22.406 1 88.88 620 VAL B O 1
ATOM 9942 N N . THR B 1 621 ? 25.891 13.328 21.594 1 83.56 621 THR B N 1
ATOM 9943 C CA . THR B 1 621 ? 26 14.781 21.578 1 83.56 621 THR B CA 1
ATOM 9944 C C . THR B 1 621 ? 26.203 15.32 23 1 83.56 621 THR B C 1
ATOM 9946 O O . THR B 1 621 ? 26.984 16.234 23.219 1 83.56 621 THR B O 1
ATOM 9949 N N . SER B 1 622 ? 25.531 14.75 23.906 1 82.81 622 SER B N 1
ATOM 9950 C CA . SER B 1 622 ? 25.641 15.188 25.297 1 82.81 622 SER B CA 1
ATOM 9951 C C . SER B 1 622 ? 27.031 14.867 25.859 1 82.81 622 SER B C 1
ATOM 9953 O O . SER B 1 622 ? 27.578 15.641 26.641 1 82.81 622 SER B O 1
ATOM 9955 N N . LEU B 1 623 ? 27.516 13.797 25.469 1 82.31 623 LEU B N 1
ATOM 9956 C CA . LEU B 1 623 ? 28.828 13.383 25.969 1 82.31 623 LEU B CA 1
ATOM 9957 C C . LEU B 1 623 ? 29.938 14.242 25.375 1 82.31 623 LEU B C 1
ATOM 9959 O O . LEU B 1 623 ? 30.906 14.578 26.062 1 82.31 623 LEU B O 1
ATOM 9963 N N . ILE B 1 624 ? 29.781 14.633 24.156 1 78.31 624 ILE B N 1
ATOM 9964 C CA . ILE B 1 624 ? 30.781 15.414 23.469 1 78.31 624 ILE B CA 1
ATOM 9965 C C . ILE B 1 624 ? 30.719 16.875 23.922 1 78.31 624 ILE B C 1
ATOM 9967 O O . ILE B 1 624 ? 31.75 17.5 24.156 1 78.31 624 ILE B O 1
ATOM 9971 N N . VAL B 1 625 ? 29.531 17.453 23.969 1 65.75 625 VAL B N 1
ATOM 9972 C CA . VAL B 1 625 ? 29.375 18.844 24.406 1 65.75 625 VAL B CA 1
ATOM 9973 C C . VAL B 1 625 ? 29.938 19.016 25.812 1 65.75 625 VAL B C 1
ATOM 9975 O O . VAL B 1 625 ? 30.609 20 26.094 1 65.75 625 VAL B O 1
ATOM 9978 N N . ASN B 1 626 ? 29.688 18.156 26.609 1 62.69 626 ASN B N 1
ATOM 9979 C CA . ASN B 1 626 ? 30.219 18.219 27.953 1 62.69 626 ASN B CA 1
ATOM 9980 C C . ASN B 1 626 ? 31.75 18.203 27.953 1 62.69 626 ASN B C 1
ATOM 9982 O O . ASN B 1 626 ? 32.375 18.875 28.766 1 62.69 626 ASN B O 1
ATOM 9986 N N . ARG B 1 627 ? 32.25 17.688 26.953 1 58 627 ARG B N 1
ATOM 9987 C CA . ARG B 1 627 ? 33.719 17.609 26.891 1 58 627 ARG B CA 1
ATOM 9988 C C . ARG B 1 627 ? 34.312 18.891 26.312 1 58 627 ARG B C 1
ATOM 9990 O O . ARG B 1 627 ? 35.344 19.375 26.781 1 58 627 ARG B O 1
ATOM 9997 N N . VAL B 1 628 ? 33.625 19.391 25.281 1 57.34 628 VAL B N 1
ATOM 9998 C CA . VAL B 1 628 ? 34.125 20.609 24.656 1 57.34 628 VAL B CA 1
ATOM 9999 C C . VAL B 1 628 ? 33.969 21.781 25.625 1 57.34 628 VAL B C 1
ATOM 10001 O O . VAL B 1 628 ? 34.844 22.641 25.719 1 57.34 628 VAL B O 1
ATOM 10004 N N . THR B 1 629 ? 32.844 21.891 26.266 1 50.38 629 THR B N 1
ATOM 10005 C CA . THR B 1 629 ? 32.656 22.953 27.234 1 50.38 629 THR B CA 1
ATOM 10006 C C . THR B 1 629 ? 33.625 22.781 28.406 1 50.38 629 THR B C 1
ATOM 10008 O O . THR B 1 629 ? 34 23.766 29.062 1 50.38 629 THR B O 1
ATOM 10011 N N . LYS B 1 630 ? 34.094 21.641 28.75 1 51.75 630 LYS B N 1
ATOM 10012 C CA . LYS B 1 630 ? 35.031 21.438 29.828 1 51.75 630 LYS B CA 1
ATOM 10013 C C . LYS B 1 630 ? 36.469 21.781 29.375 1 51.75 630 LYS B C 1
ATOM 10015 O O . LYS B 1 630 ? 37.312 22.141 30.203 1 51.75 630 LYS B O 1
ATOM 10020 N N . GLN B 1 631 ? 36.688 21.656 28.188 1 43.22 631 GLN B N 1
ATOM 10021 C CA . GLN B 1 631 ? 38 21.984 27.703 1 43.22 631 GLN B CA 1
ATOM 10022 C C . GLN B 1 631 ? 38.125 23.484 27.422 1 43.22 631 GLN B C 1
ATOM 10024 O O . GLN B 1 631 ? 39.25 24 27.344 1 43.22 631 GLN B O 1
ATOM 10029 N N . SER B 1 632 ? 37.031 24.125 27.219 1 36.47 632 SER B N 1
ATOM 10030 C CA . SER B 1 632 ? 37.156 25.578 27.156 1 36.47 632 SER B CA 1
ATOM 10031 C C . SER B 1 632 ? 37.156 26.203 28.547 1 36.47 632 SER B C 1
ATOM 10033 O O . SER B 1 632 ? 36.406 25.797 29.422 1 36.47 632 SER B O 1
#